Protein AF-0000000069314088 (afdb_homodimer)

Sequence (972 aa):
MPSSTKGLTSVLMLLVLSGTVCGDFGLNITVPNLVTNVTSAVGSGIVPLVKADASIGSEVVQDGSGAVVVLIDSIKDIIYPLNKLLGHVLAAVRSKNKDSKVIFSELDKLSDETKMALETAAVSVGGLENVTKPAILAQMQDNVTELSENVDNVKSSLASLSSAVEEVRNSMEPITSENVSSIITPDMVDNLANPLRMISTDLNDISTLTMMVVMAEKFAIDNRKQVANSLASKQKTFKAIALDGLMRSISDVNNNIESMASNLKNNVKQTYTPLVNQQQDDQRTLSTLSVYLDTLENSTTNFVQSTNESLVTLFDFTNQTLVNQSLLIGEMIMQAAANLTNLGLVSDSPNTERCVQQYGSQLSLPSVSPTKLSQCTLSEGGTPSAVLQATRVLMNQAKTTAISVANGIQVCQQSSGTCNEMYLSSLENFAEQASGQMNNIASVVEQLAQIVSKRMELCALATTIGIGENIEFIGNKFDACLMTGQMPSSTKGLTSVLMLLVLSGTVCGDFGLNITVPNLVTNVTSAVGSGIVPLVKADASIGSEVVQDGSGAVVVLIDSIKDIIYPLNKLLGHVLAAVRSKNKDSKVIFSELDKLSDETKMALETAAVSVGGLENVTKPAILAQMQDNVTELSENVDNVKSSLASLSSAVEEVRNSMEPITSENVSSIITPDMVDNLANPLRMISTDLNDISTLTMMVVMAEKFAIDNRKQVANSLASKQKTFKAIALDGLMRSISDVNNNIESMASNLKNNVKQTYTPLVNQQQDDQRTLSTLSVYLDTLENSTTNFVQSTNESLVTLFDFTNQTLVNQSLLIGEMIMQAAANLTNLGLVSDSPNTERCVQQYGSQLSLPSVSPTKLSQCTLSEGGTPSAVLQATRVLMNQAKTTAISVANGIQVCQQSSGTCNEMYLSSLENFAEQASGQMNNIASVVEQLAQIVSKRMELCALATTIGIGENIEFIGNKFDACLMTGQ

Organism: Aedes albopictus (NCBI:txid7160)

Secondary structure (DSSP, 8-state):
--SHHHHHHHHHHHHHH------STB-SS--TTHHHHHHHHHHHHHHHHHHHHHH--GGGGG-SS-HHHHHHHHHHHHHHHHHHHHHHHHHHHT-BSS-HHHHHHHHHHHHHHHHHHHHHHHHHHHTTTTTS-HHHHHHHHHHHHHHHHHHHHHHHHHHHHHHHHHHHHT-SSPP-TTTGGGTS-HHHHHHHHHHHHHHHHHHHHHHHHHHHHHHHHHHHHHHHHHHHHHHHHHHHHIIIIIIHHHHHHHHHHHHHHHHHHHHHHHHHHHHHHHHHHHTTT-HHHHHHHHHHHHHHHHHHHHHHHHHHHHHHHHHHHHHHHHHHHHHHHHHHHHHHHHHHHHHHHT---TTHHHHHHHHHHHTTSGGG-GGGGHHHHHHTTTHHHHHHHHHHHHHHHHHHHHTHHHHHHTTS-TT-HHHHHHHHHTHHHHHHHHHHHHHHHHHHHHHHHHHHHHHHHHHHHHHHHHHHHHHHHHHHHHHHHHHH--/--SHHHHHHHHHHHHHH------STB-SS--TTHHHHHHHHHHHHHHHHHHHHHHS-GGGGG-SS-HHHHHHHHHHHHHHHHHHHHHHHHHHHT-BSS-HHHHHHHHHHHHHHHHHHHHHHHHHHHTTTTTS-HHHHHHHHHHHHHHHHHHHHHHHHHHHHHHHHHHHHT-SSPP-TTTGGGTS-HHHHHHHHHHHHHHHHHHHHHHHHHHHHHHHHHHHHHHHHHHHHHHHHHHHHIIIIIIHHHHHHHHHHHHHHHHHHHHHHHHHHHHHHHHHHHTTT-HHHHHHHHHHHHHHHHHHHHHHHHHHHHHHHHHHHHHHHHHHHHHHHHHHHHHHHHHHHHHHHT---TTHHHHHHHHHHHTTSGGG-GGGGHHHHHHTTTHHHHHHHHHHHHHHHHHHHHTHHHHHHTTS-TT-HHHHHHHHHTHHHHHHHHHHHHHHHHHHHHHHHHHHHHHHHHHHHHHHHHHHHHHHHHHHHHHHHHHH--

Foldseek 3Di:
DPPPVVVLVVLLVVLLPDDDQQDFLAANAAAPCLLVLLSVQQPLALVLQVVLLVPLDPVLVVVPLCLLVLLNVLSCLQNVLSSVLSSLNNVRGRDHNDDSVVSLVVSLVSLVVNLVSLVVSLVSLVVNPLQAAPVLSVLLNVLSVLLSVLSVLLNVLSVQVSVLVVCQVPPPDPDHNVCSCVRVPPVSSCSNSVSSNSNRVSSNVSSVSSNVLSVLSVLLVVLLVVLLVLQVVLLVVLCPPQLVLLLVLLVVLLVLLVVLLVVLLVVLCVLCVVVLVVCVVPPVLNVLVVVLSVLSNVLSVVLSVLLVVLSVVLSVLLNVLLNVLSVVLSVLLSVLSNVLSSVLRHAPFPLSSVLSVVLSVVSSDPQSHSSQLSVLRVVCVCVSVVLSVVLNVLSVVLSCLSSVLSVQCVVDDPPDPVSNVVSSVCSVVSSVVSSVSSVVSSVVSNVSSVVSSVSSNVSSVVSSVSSSVVSVVSSVVSVVCSVPVD/DPPPVVPLVVLLVVLLPDDDQQDFLAANHAAPCLLVLLSVQQPQALVLQVVLLVPLDPVLVVVPLCLLVLLNVLSCLQNVLSSVLSSLNNVRGRDHNDDSVVSLVVSLVSLVVNLVSLVVSLVSLCVNPLQFAPVLSVLLNVLSVLLSVLSVQLNVLSVQVSVLVVCQVPDPDDDHNVCSCVRVPPVSSCSNSVSSNSNRVSSNVSSVSSNVLSVLSVLLVVLLVVLLVLQVVLLVVLCVPQLVLLLVLLVVLLVLLVVLLVVLLVVLCVLCVVVLVVCVPPPVLNVLVVVLSVLSNVLSVVLSVLLVVLSVVLSVLLNVLLNVLSVVLVVLLSVLSNVLSSVLRHAPFPLSSVLSVVLSVVSSDPQSHSSQLSVLRVVCVCVSVVLSVVLNVLSVVLSCLSSVLSVQVVVDDPPDPVSNVVSSVCSVVSSVVSSVSSVVSSVVSNVSSVVSSVSSNVSSVVSSVSSSVVSVVSSVVSVVCSVPVD

Radius of gyration: 67.11 Å; Cα contacts (8 Å, |Δi|>4): 1152; chains: 2; bounding box: 67×230×113 Å

Solvent-accessible surface area (backbone atoms only — not comparable to full-atom values): 49054 Å² total; per-residue (Å²): 136,73,65,68,65,56,53,60,58,48,48,47,60,52,59,70,69,59,81,92,62,78,7,30,51,18,31,79,38,49,60,81,67,41,58,62,44,44,51,60,18,50,61,64,5,59,58,48,31,55,52,39,58,67,61,62,51,78,70,54,67,68,45,82,72,44,38,60,60,38,47,54,54,21,49,50,37,46,50,53,43,48,50,54,42,53,38,50,51,57,50,37,47,52,26,50,78,42,63,45,68,58,54,51,50,51,50,47,52,40,37,52,52,28,42,55,37,35,56,51,20,49,55,38,49,56,63,33,64,85,38,31,25,60,67,56,45,52,51,50,50,50,36,45,51,49,40,41,52,26,42,51,43,34,43,52,30,49,53,55,47,47,54,34,52,52,49,60,73,68,43,86,60,92,76,46,57,86,54,40,51,78,62,57,32,71,64,58,47,46,49,37,25,48,31,37,33,50,39,14,52,37,35,37,49,49,20,52,52,49,46,51,53,51,52,52,50,52,50,39,51,52,53,43,49,52,43,51,53,47,48,52,52,38,50,52,48,32,43,61,58,35,52,47,46,54,49,50,46,48,50,47,37,50,53,50,50,47,50,51,45,51,50,46,52,52,51,47,53,60,61,43,44,64,57,53,63,72,35,67,86,38,65,68,62,47,50,54,50,49,53,37,54,50,51,46,51,51,40,47,49,50,31,47,50,52,38,43,52,34,50,50,49,36,47,50,51,50,50,51,51,51,53,52,46,39,50,50,46,50,51,53,48,52,51,49,42,49,51,47,36,54,51,40,46,40,42,75,39,92,30,30,68,59,36,41,55,55,51,48,52,52,63,62,31,74,80,52,36,54,44,57,54,37,56,46,45,59,75,48,61,59,50,46,58,40,53,44,53,30,49,50,44,51,49,51,50,33,44,52,47,60,41,40,47,59,58,49,44,68,70,35,49,93,81,28,63,66,25,39,51,55,36,61,71,41,40,65,61,38,38,51,50,28,40,50,46,40,50,51,52,30,50,51,52,38,51,50,32,51,52,51,46,51,52,42,50,51,42,43,51,31,50,47,51,28,24,51,52,48,51,50,50,49,54,53,46,39,55,42,12,47,74,70,63,90,136,73,64,68,68,58,52,59,56,50,50,47,59,52,61,72,69,60,82,91,62,79,8,30,53,19,30,81,39,49,61,84,64,41,56,62,44,43,53,60,18,53,61,64,4,60,58,49,30,55,50,39,58,67,62,61,50,79,70,54,69,70,44,83,71,45,38,61,60,37,47,55,52,21,47,50,38,44,49,53,44,48,50,53,42,54,40,50,51,57,50,36,48,53,26,50,78,42,65,46,68,58,54,50,51,50,51,49,51,39,37,53,51,29,41,54,38,34,55,51,19,49,56,37,49,56,62,35,64,84,37,30,25,60,67,56,44,54,51,47,52,50,37,44,52,49,41,39,51,27,43,51,43,34,43,53,31,49,52,55,48,48,54,34,53,53,48,60,73,67,44,88,62,92,76,46,60,86,55,40,52,80,63,57,33,72,66,58,46,46,49,37,24,48,30,38,33,49,39,13,51,37,35,38,48,48,21,53,53,49,46,50,52,52,49,52,50,50,51,37,51,52,51,43,50,53,43,50,53,47,48,52,51,38,49,52,48,31,43,62,58,36,48,48,48,54,49,50,44,49,51,48,39,50,52,49,51,49,50,51,46,51,50,45,54,50,50,46,51,59,61,43,44,65,57,54,64,72,34,68,85,38,65,66,63,45,50,53,49,48,53,36,54,50,52,47,49,51,40,46,50,49,31,47,50,52,39,42,52,34,50,51,50,35,47,50,52,50,50,51,52,52,51,51,47,40,49,49,47,50,50,52,48,52,50,50,43,49,50,46,37,54,52,39,46,40,43,75,41,94,31,29,68,60,38,40,54,54,50,48,52,53,62,64,31,74,78,51,35,56,44,58,54,37,57,46,45,59,74,48,63,59,50,45,59,40,51,45,52,32,49,51,44,52,49,52,49,33,46,52,46,61,41,40,47,58,58,50,44,67,70,35,51,94,80,27,63,69,25,40,49,55,39,62,70,41,40,64,61,36,40,51,50,28,39,52,46,42,50,51,52,32,50,52,52,38,51,50,33,53,52,52,44,51,53,43,50,50,43,43,51,32,50,46,52,31,26,51,52,47,52,51,49,49,54,53,47,39,56,41,13,46,74,70,66,88

pLDDT: mean 88.6, std 11.16, range [28.39, 98.12]

Nearest PDB structures (foldseek):
  7n6g-assembly1_3X  TM=4.891E-01  e=9.900E-02  Chlamydomonas reinhardtii
  7n6g-assembly1_3Q  TM=4.461E-01  e=2.271E-01  Chlamydomonas reinhardtii
  7jh5-assembly2_B  TM=2.586E-01  e=5.105E+00  synthetic construct
  5i6j-assembly1_A-2  TM=2.155E-01  e=5.321E+00  Homo sapiens
  7n6g-assembly1_3X  TM=4.876E-01  e=1.450E-01  Chlamydomonas reinhardtii

Structure (mmCIF, N/CA/C/O backbone):
data_AF-0000000069314088-model_v1
#
loop_
_entity.id
_entity.type
_entity.pdbx_description
1 polymer 'Uncharacterized protein'
#
loop_
_atom_site.group_PDB
_atom_site.id
_atom_site.type_symbol
_atom_site.label_atom_id
_atom_site.label_alt_id
_atom_site.label_comp_id
_atom_site.label_asym_id
_atom_site.label_entity_id
_atom_site.label_seq_id
_atom_site.pdbx_PDB_ins_code
_atom_site.Cartn_x
_atom_site.Cartn_y
_atom_site.Cartn_z
_atom_site.occupancy
_atom_site.B_iso_or_equiv
_atom_site.auth_seq_id
_atom_site.auth_comp_id
_atom_site.auth_asym_id
_atom_site.auth_atom_id
_atom_site.pdbx_PDB_model_num
ATOM 1 N N . MET A 1 1 ? 15.273 66.062 28.219 1 28.41 1 MET A N 1
ATOM 2 C CA . MET A 1 1 ? 15.805 67.312 28.641 1 28.41 1 MET A CA 1
ATOM 3 C C . MET A 1 1 ? 15.07 67.875 29.859 1 28.41 1 MET A C 1
ATOM 5 O O . MET A 1 1 ? 14.172 68.688 29.734 1 28.41 1 MET A O 1
ATOM 9 N N . PRO A 1 2 ? 14.75 67 30.812 1 40.97 2 PRO A N 1
ATOM 10 C CA . PRO A 1 2 ? 13.945 67.062 32.031 1 40.97 2 PRO A CA 1
ATOM 11 C C . PRO A 1 2 ? 14.562 68 33.094 1 40.97 2 PRO A C 1
ATOM 13 O O . PRO A 1 2 ? 13.977 68.188 34.156 1 40.97 2 PRO A O 1
ATOM 16 N N . SER A 1 3 ? 15.82 68.312 32.875 1 39.53 3 SER A N 1
ATOM 17 C CA . SER A 1 3 ? 16.562 68.812 34.031 1 39.53 3 SER A CA 1
ATOM 18 C C . SER A 1 3 ? 16.125 70.188 34.375 1 39.53 3 SER A C 1
ATOM 20 O O . SER A 1 3 ? 16.312 70.625 35.531 1 39.53 3 SER A O 1
ATOM 22 N N . SER A 1 4 ? 15.805 70.875 33.438 1 38.56 4 SER A N 1
ATOM 23 C CA . SER A 1 4 ? 15.727 72.312 33.75 1 38.56 4 SER A CA 1
ATOM 24 C C . SER A 1 4 ? 14.484 72.625 34.562 1 38.56 4 SER A C 1
ATOM 26 O O . SER A 1 4 ? 14.359 73.75 35.125 1 38.56 4 SER A O 1
ATOM 28 N N . THR A 1 5 ? 13.461 71.812 34.469 1 40.09 5 THR A N 1
ATOM 29 C CA . THR A 1 5 ? 12.242 72.125 35.188 1 40.09 5 THR A CA 1
ATOM 30 C C . THR A 1 5 ? 12.445 71.875 36.688 1 40.09 5 THR A C 1
ATOM 32 O O . THR A 1 5 ? 11.555 72.188 37.5 1 40.09 5 THR A O 1
ATOM 35 N N . LYS A 1 6 ? 13.562 71.125 37 1 51.81 6 LYS A N 1
ATOM 36 C CA . LYS A 1 6 ? 13.844 70.812 38.375 1 51.81 6 LYS A CA 1
ATOM 37 C C . LYS A 1 6 ? 14.328 72 39.156 1 51.81 6 LYS A C 1
ATOM 39 O O . LYS A 1 6 ? 14.148 72.062 40.375 1 51.81 6 LYS A O 1
ATOM 44 N N . GLY A 1 7 ? 14.727 72.812 38.375 1 44.5 7 GLY A N 1
ATOM 45 C CA . GLY A 1 7 ? 15.383 73.875 39.062 1 44.5 7 GLY A CA 1
ATOM 46 C C . GLY A 1 7 ? 14.406 75 39.531 1 44.5 7 GLY A C 1
ATOM 47 O O . GLY A 1 7 ? 14.547 75.5 40.625 1 44.5 7 GLY A O 1
ATOM 48 N N . LEU A 1 8 ? 13.562 75.312 38.625 1 46.91 8 LEU A N 1
ATOM 49 C CA . LEU A 1 8 ? 12.695 76.438 38.969 1 46.91 8 LEU A CA 1
ATOM 50 C C . LEU A 1 8 ? 11.672 76 40.031 1 46.91 8 LEU A C 1
ATOM 52 O O . LEU A 1 8 ? 11.328 76.812 40.906 1 46.91 8 LEU A O 1
ATOM 56 N N . THR A 1 9 ? 11.195 74.812 40 1 51.88 9 THR A N 1
ATOM 57 C CA . THR A 1 9 ? 10.227 74.375 41 1 51.88 9 THR A CA 1
ATOM 58 C C . THR A 1 9 ? 10.852 74.312 42.406 1 51.88 9 THR A C 1
ATOM 60 O O . THR A 1 9 ? 10.188 74.625 43.375 1 51.88 9 THR A O 1
ATOM 63 N N . SER A 1 10 ? 12.164 74.125 42.406 1 51.09 10 SER A N 1
ATOM 64 C CA . SER A 1 10 ? 12.875 74.125 43.688 1 51.09 10 SER A CA 1
ATOM 65 C C . SER A 1 10 ? 12.883 75.5 44.312 1 51.09 10 SER A C 1
ATOM 67 O O . SER A 1 10 ? 12.812 75.625 45.531 1 51.09 10 SER A O 1
ATOM 69 N N . VAL A 1 11 ? 12.844 76.438 43.562 1 48.34 11 VAL A N 1
ATOM 70 C CA . VAL A 1 11 ? 12.961 77.75 44.094 1 48.34 11 VAL A CA 1
ATOM 71 C C . VAL A 1 11 ? 11.656 78.188 44.781 1 48.34 11 VAL A C 1
ATOM 73 O O . VAL A 1 11 ? 11.672 78.75 45.875 1 48.34 11 VAL A O 1
ATOM 76 N N . LEU A 1 12 ? 10.57 77.875 44.219 1 52.81 12 LEU A N 1
ATOM 77 C CA . LEU A 1 12 ? 9.297 78.25 44.812 1 52.81 12 LEU A CA 1
ATOM 78 C C . LEU A 1 12 ? 9.07 77.5 46.125 1 52.81 12 LEU A C 1
ATOM 80 O O . LEU A 1 12 ? 8.617 78.125 47.094 1 52.81 12 LEU A O 1
ATOM 84 N N . MET A 1 13 ? 9.484 76.25 46.125 1 52.66 13 MET A N 1
ATOM 85 C CA . MET A 1 13 ? 9.336 75.5 47.375 1 52.66 13 MET A CA 1
ATOM 86 C C . MET A 1 13 ? 10.195 76.125 48.469 1 52.66 13 MET A C 1
ATOM 88 O O . MET A 1 13 ? 9.781 76.188 49.625 1 52.66 13 MET A O 1
ATOM 92 N N . LEU A 1 14 ? 11.305 76.625 48.125 1 50.16 14 LEU A N 1
ATOM 93 C CA . LEU A 1 14 ? 12.219 77.188 49.094 1 50.16 14 LEU A CA 1
ATOM 94 C C . LEU A 1 14 ? 11.688 78.562 49.594 1 50.16 14 LEU A C 1
ATOM 96 O O . LEU A 1 14 ? 11.859 78.875 50.781 1 50.16 14 LEU A O 1
ATOM 100 N N . LEU A 1 15 ? 11.047 79.25 48.844 1 53.06 15 LEU A N 1
ATOM 101 C CA . LEU A 1 15 ? 10.578 80.562 49.25 1 53.06 15 LEU A CA 1
ATOM 102 C C . LEU A 1 15 ? 9.391 80.438 50.188 1 53.06 15 LEU A C 1
ATOM 104 O O . LEU A 1 15 ? 9.188 81.312 51.062 1 53.06 15 LEU A O 1
ATOM 108 N N . VAL A 1 16 ? 8.633 79.438 50.125 1 52.34 16 VAL A N 1
ATOM 109 C CA . VAL A 1 16 ? 7.496 79.25 51.031 1 52.34 16 VAL A CA 1
ATOM 110 C C . VAL A 1 16 ? 7.992 79 52.438 1 52.34 16 VAL A C 1
ATOM 112 O O . VAL A 1 16 ? 7.34 79.375 53.406 1 52.34 16 VAL A O 1
ATOM 115 N N . LEU A 1 17 ? 9.227 78.438 52.625 1 48.47 17 LEU A N 1
ATOM 116 C CA . LEU A 1 17 ? 9.703 78.062 53.938 1 48.47 17 LEU A CA 1
ATOM 117 C C . LEU A 1 17 ? 10.5 79.188 54.562 1 48.47 17 LEU A C 1
ATOM 119 O O . LEU A 1 17 ? 10.898 79.125 55.75 1 48.47 17 LEU A O 1
ATOM 123 N N . SER A 1 18 ? 10.914 80.188 53.906 1 49.06 18 SER A N 1
ATOM 124 C CA . SER A 1 18 ? 11.859 81.125 54.531 1 49.06 18 SER A CA 1
ATOM 125 C C . SER A 1 18 ? 11.141 82.062 55.469 1 49.06 18 SER A C 1
ATOM 127 O O . SER A 1 18 ? 9.977 82.375 55.281 1 49.06 18 SER A O 1
ATOM 129 N N . GLY A 1 19 ? 11.719 82.438 56.75 1 46.78 19 GLY A N 1
ATOM 130 C CA . GLY A 1 19 ? 11.422 83.125 58 1 46.78 19 GLY A CA 1
ATOM 131 C C . GLY A 1 19 ? 10.883 84.562 57.781 1 46.78 19 GLY A C 1
ATOM 132 O O . GLY A 1 19 ? 10.789 85 56.656 1 46.78 19 GLY A O 1
ATOM 133 N N . THR A 1 20 ? 10.766 85.375 59 1 48.59 20 THR A N 1
ATOM 134 C CA . THR A 1 20 ? 10.133 86.562 59.5 1 48.59 20 THR A CA 1
ATOM 135 C C . THR A 1 20 ? 10.773 87.812 58.875 1 48.59 20 THR A C 1
ATOM 137 O O . THR A 1 20 ? 11.844 88.25 59.281 1 48.59 20 THR A O 1
ATOM 140 N N . VAL A 1 21 ? 10.836 87.938 57.656 1 52.59 21 VAL A N 1
ATOM 141 C CA . VAL A 1 21 ? 11.344 89.25 57.219 1 52.59 21 VAL A CA 1
ATOM 142 C C . VAL A 1 21 ? 10.289 90.312 57.438 1 52.59 21 VAL A C 1
ATOM 144 O O . VAL A 1 21 ? 9.102 90.125 57.188 1 52.59 21 VAL A O 1
ATOM 147 N N . CYS A 1 22 ? 10.547 91.312 58.094 1 62.12 22 CYS A N 1
ATOM 148 C CA . CYS A 1 22 ? 9.797 92.5 58.5 1 62.12 22 CYS A CA 1
ATOM 149 C C . CYS A 1 22 ? 9.641 93.5 57.344 1 62.12 22 CYS A C 1
ATOM 151 O O . CYS A 1 22 ? 10.617 94.125 56.938 1 62.12 22 CYS A O 1
ATOM 153 N N . GLY A 1 23 ? 8.617 93.25 56.125 1 74.81 23 GLY A N 1
ATOM 154 C CA . GLY A 1 23 ? 8.172 94.188 55.125 1 74.81 23 GLY A CA 1
ATOM 155 C C . GLY A 1 23 ? 7.375 93.5 54 1 74.81 23 GLY A C 1
ATOM 156 O O . GLY A 1 23 ? 7.594 92.375 53.688 1 74.81 23 GLY A O 1
ATOM 157 N N . ASP A 1 24 ? 6.434 94.375 53.531 1 87 24 ASP A N 1
ATOM 158 C CA . ASP A 1 24 ? 5.562 93.875 52.469 1 87 24 ASP A CA 1
ATOM 159 C C . ASP A 1 24 ? 5.551 94.812 51.281 1 87 24 ASP A C 1
ATOM 161 O O . ASP A 1 24 ? 5.406 96 51.438 1 87 24 ASP A O 1
ATOM 165 N N . PHE A 1 25 ? 5.754 94.188 50 1 89.94 25 PHE A N 1
ATOM 166 C CA . PHE A 1 25 ? 5.676 94.938 48.75 1 89.94 25 PHE A CA 1
ATOM 167 C C . PHE A 1 25 ? 6.605 96.125 48.781 1 89.94 25 PHE A C 1
ATOM 169 O O . PHE A 1 25 ? 6.223 97.25 48.344 1 89.94 25 PHE A O 1
ATOM 176 N N . GLY A 1 26 ? 7.75 95.938 49.406 1 84.81 26 GLY A N 1
ATOM 177 C CA . GLY A 1 26 ? 8.734 97 49.469 1 84.81 26 GLY A CA 1
ATOM 178 C C . GLY A 1 26 ? 8.57 97.938 50.656 1 84.81 26 GLY A C 1
ATOM 179 O O . GLY A 1 26 ? 9.422 98.812 50.906 1 84.81 26 GLY A O 1
ATOM 180 N N . LEU A 1 27 ? 7.512 97.812 51.281 1 86.62 27 LEU A N 1
ATOM 181 C CA . LEU A 1 27 ? 7.281 98.625 52.469 1 86.62 27 LEU A CA 1
ATOM 182 C C . LEU A 1 27 ? 8.086 98.062 53.656 1 86.62 27 LEU A C 1
ATOM 184 O O . LEU A 1 27 ? 8.438 96.875 53.688 1 86.62 27 LEU A O 1
ATOM 188 N N . ASN A 1 28 ? 8.367 98.938 54.625 1 84.12 28 ASN A N 1
ATOM 189 C CA . ASN A 1 28 ? 9.078 98.562 55.844 1 84.12 28 ASN A CA 1
ATOM 190 C C . ASN A 1 28 ? 8.109 98.125 56.969 1 84.12 28 ASN A C 1
ATOM 192 O O . ASN A 1 28 ? 8.5 98.062 58.125 1 84.12 28 ASN A O 1
ATOM 196 N N . ILE A 1 29 ? 6.879 97.938 56.531 1 86.94 29 ILE A N 1
ATOM 197 C CA . ILE A 1 29 ? 5.875 97.5 57.469 1 86.94 29 ILE A CA 1
ATOM 198 C C . ILE A 1 29 ? 5.219 96.188 56.969 1 86.94 29 ILE A C 1
ATOM 200 O O . ILE A 1 29 ? 5.273 95.938 55.781 1 86.94 29 ILE A O 1
ATOM 204 N N . THR A 1 30 ? 4.598 95.562 57.969 1 87 30 THR A N 1
ATOM 205 C CA . THR A 1 30 ? 3.916 94.312 57.625 1 87 30 THR A CA 1
ATOM 206 C C . THR A 1 30 ? 2.404 94.5 57.594 1 87 30 THR A C 1
ATOM 208 O O . THR A 1 30 ? 1.833 95.062 58.562 1 87 30 THR A O 1
ATOM 211 N N . VAL A 1 31 ? 1.862 94.25 56.469 1 89.62 31 VAL A N 1
ATOM 212 C CA . VAL A 1 31 ? 0.406 94.25 56.375 1 89.62 31 VAL A CA 1
ATOM 213 C C . VAL A 1 31 ? -0.157 93 57.031 1 89.62 31 VAL A C 1
ATOM 215 O O . VAL A 1 31 ? 0.231 91.875 56.719 1 89.62 31 VAL A O 1
ATOM 218 N N . PRO A 1 32 ? -1.092 93.125 57.938 1 88.62 32 PRO A N 1
ATOM 219 C CA . PRO A 1 32 ? -1.607 91.938 58.688 1 88.62 32 PRO A CA 1
ATOM 220 C C . PRO A 1 32 ? -2.184 90.875 57.781 1 88.62 32 PRO A C 1
ATOM 222 O O . PRO A 1 32 ? -2.975 91.188 56.875 1 88.62 32 PRO A O 1
ATOM 225 N N . ASN A 1 33 ? -1.727 89.625 57.969 1 87.5 33 ASN A N 1
ATOM 226 C CA . ASN A 1 33 ? -2.252 88.438 57.375 1 87.5 33 ASN A CA 1
ATOM 227 C C . ASN A 1 33 ? -1.938 88.312 55.875 1 87.5 33 ASN A C 1
ATOM 229 O O . ASN A 1 33 ? -2.375 87.375 55.219 1 87.5 33 ASN A O 1
ATOM 233 N N . LEU A 1 34 ? -1.286 89.312 55.312 1 89.5 34 LEU A N 1
ATOM 234 C CA . LEU A 1 34 ? -1.008 89.312 53.906 1 89.5 34 LEU A CA 1
ATOM 235 C C . LEU A 1 34 ? -0.089 88.125 53.531 1 89.5 34 LEU A C 1
ATOM 237 O O . LEU A 1 34 ? -0.438 87.312 52.688 1 89.5 34 LEU A O 1
ATOM 241 N N . VAL A 1 35 ? 1.03 88 54.156 1 87.75 35 VAL A N 1
ATOM 242 C CA . VAL A 1 35 ? 2.021 87 53.844 1 87.75 35 VAL A CA 1
ATOM 243 C C . VAL A 1 35 ? 1.443 85.562 54.094 1 87.75 35 VAL A C 1
ATOM 245 O O . VAL A 1 35 ? 1.598 84.688 53.312 1 87.75 35 VAL A O 1
ATOM 248 N N . THR A 1 36 ? 0.703 85.375 55.156 1 87.38 36 THR A N 1
ATOM 249 C CA . THR A 1 36 ? 0.135 84.125 55.531 1 87.38 36 THR A CA 1
ATOM 250 C C . THR A 1 36 ? -0.929 83.688 54.531 1 87.38 36 THR A C 1
ATOM 252 O O . THR A 1 36 ? -0.957 82.5 54.094 1 87.38 36 THR A O 1
ATOM 255 N N . ASN A 1 37 ? -1.769 84.562 54.031 1 87.31 37 ASN A N 1
ATOM 256 C CA . ASN A 1 37 ? -2.846 84.25 53.094 1 87.31 37 ASN A CA 1
ATOM 257 C C . ASN A 1 37 ? -2.309 83.938 51.688 1 87.31 37 ASN A C 1
ATOM 259 O O . ASN A 1 37 ? -2.756 82.938 51.062 1 87.31 37 ASN A O 1
ATOM 263 N N . VAL A 1 38 ? -1.325 84.688 51.344 1 88.62 38 VAL A N 1
ATOM 264 C CA . VAL A 1 38 ? -0.778 84.5 50 1 88.62 38 VAL A CA 1
ATOM 265 C C . VAL A 1 38 ? 0.06 83.188 49.938 1 88.62 38 VAL A C 1
ATOM 267 O O . VAL A 1 38 ? -0.051 82.438 49 1 88.62 38 VAL A O 1
ATOM 270 N N . THR A 1 39 ? 0.854 82.875 50.938 1 86.88 39 THR A N 1
ATOM 271 C CA . THR A 1 39 ? 1.688 81.688 50.969 1 86.88 39 THR A CA 1
ATOM 272 C C . THR A 1 39 ? 0.825 80.438 51.031 1 86.88 39 THR A C 1
ATOM 274 O O . THR A 1 39 ? 1.107 79.438 50.344 1 86.88 39 THR A O 1
ATOM 277 N N . SER A 1 40 ? -0.21 80.438 51.719 1 84.69 40 SER A N 1
ATOM 278 C CA . SER A 1 40 ? -1.109 79.312 51.844 1 84.69 40 SER A CA 1
ATOM 279 C C . SER A 1 40 ? -1.85 79.062 50.531 1 84.69 40 SER A C 1
ATOM 281 O O . SER A 1 40 ? -2.053 77.938 50.125 1 84.69 40 SER A O 1
ATOM 283 N N . ALA A 1 41 ? -2.207 80.062 49.844 1 84.19 41 ALA A N 1
ATOM 284 C CA . ALA A 1 41 ? -2.967 80 48.594 1 84.19 41 ALA A CA 1
ATOM 285 C C . ALA A 1 41 ? -2.105 79.438 47.469 1 84.19 41 ALA A C 1
ATOM 287 O O . ALA A 1 41 ? -2.537 78.5 46.719 1 84.19 41 ALA A O 1
ATOM 288 N N . VAL A 1 42 ? -0.85 79.812 47.375 1 80.06 42 VAL A N 1
ATOM 289 C CA . VAL A 1 42 ? 0.036 79.5 46.25 1 80.06 42 VAL A CA 1
ATOM 290 C C . VAL A 1 42 ? 0.562 78.062 46.469 1 80.06 42 VAL A C 1
ATOM 292 O O . VAL A 1 42 ? 0.653 77.312 45.5 1 80.06 42 VAL A O 1
ATOM 295 N N . GLY A 1 43 ? 0.936 77.5 47.5 1 74.06 43 GLY A N 1
ATOM 296 C CA . GLY A 1 43 ? 1.571 76.25 47.75 1 74.06 43 GLY A CA 1
ATOM 297 C C . GLY A 1 43 ? 0.652 75.062 47.531 1 74.06 43 GLY A C 1
ATOM 298 O O . GLY A 1 43 ? 1.112 73.938 47.188 1 74.06 43 GLY A O 1
ATOM 299 N N . SER A 1 44 ? -0.486 75.188 47.5 1 75.56 44 SER A N 1
ATOM 300 C CA . SER A 1 44 ? -1.423 74.062 47.5 1 75.56 44 SER A CA 1
ATOM 301 C C . SER A 1 44 ? -1.666 73.562 46.094 1 75.56 44 SER A C 1
ATOM 303 O O . SER A 1 44 ? -2.121 72.438 45.875 1 75.56 44 SER A O 1
ATOM 305 N N . GLY A 1 45 ? -1.273 74.25 45.062 1 74.44 45 GLY A N 1
ATOM 306 C CA . GLY A 1 45 ? -1.637 73.875 43.688 1 74.44 45 GLY A CA 1
ATOM 307 C C . GLY A 1 45 ? -0.46 73.312 42.906 1 74.44 45 GLY A C 1
ATOM 308 O O . GLY A 1 45 ? -0.561 72.312 42.219 1 74.44 45 GLY A O 1
ATOM 309 N N . ILE A 1 46 ? 0.619 73.875 43 1 74.25 46 ILE A N 1
ATOM 310 C CA . ILE A 1 46 ? 1.751 73.562 42.125 1 74.25 46 ILE A CA 1
ATOM 311 C C . ILE A 1 46 ? 2.373 72.25 42.5 1 74.25 46 ILE A C 1
ATOM 313 O O . ILE A 1 46 ? 2.729 71.438 41.625 1 74.25 46 ILE A O 1
ATOM 317 N N . VAL A 1 47 ? 2.408 71.812 43.688 1 76.56 47 VAL A N 1
ATOM 318 C CA . VAL A 1 47 ? 3.094 70.625 44.188 1 76.56 47 VAL A CA 1
ATOM 319 C C . VAL A 1 47 ? 2.393 69.375 43.656 1 76.56 47 VAL A C 1
ATOM 321 O O . VAL A 1 47 ? 3.033 68.5 43.062 1 76.56 47 VAL A O 1
ATOM 324 N N . PRO A 1 48 ? 1.081 69.312 43.625 1 77.25 48 PRO A N 1
ATOM 325 C CA . PRO A 1 48 ? 0.396 68.125 43.062 1 77.25 48 PRO A CA 1
ATOM 326 C C . PRO A 1 48 ? 0.625 68 41.562 1 77.25 48 PRO A C 1
ATOM 328 O O . PRO A 1 48 ? 0.774 66.812 41.094 1 77.25 48 PRO A O 1
ATOM 331 N N . LEU A 1 49 ? 0.698 68.938 40.938 1 78.94 49 LEU A N 1
ATOM 332 C CA . LEU A 1 49 ? 0.861 68.812 39.469 1 78.94 49 LEU A CA 1
ATOM 333 C C . LEU A 1 49 ? 2.27 68.375 39.125 1 78.94 49 LEU A C 1
ATOM 335 O O . LEU A 1 49 ? 2.453 67.625 38.188 1 78.94 49 LEU A O 1
ATOM 339 N N . VAL A 1 50 ? 3.209 68.875 39.812 1 74.44 50 VAL A N 1
ATOM 340 C CA . VAL A 1 50 ? 4.586 68.438 39.594 1 74.44 50 VAL A CA 1
ATOM 341 C C . VAL A 1 50 ? 4.719 66.938 39.938 1 74.44 50 VAL A C 1
ATOM 343 O O . VAL A 1 50 ? 5.406 66.188 39.219 1 74.44 50 VAL A O 1
ATOM 346 N N . LYS A 1 51 ? 4.043 66.562 40.875 1 75.25 51 LYS A N 1
ATOM 347 C CA . LYS A 1 51 ? 4.055 65.125 41.25 1 75.25 51 LYS A CA 1
ATOM 348 C C . LYS A 1 51 ? 3.383 64.25 40.156 1 75.25 51 LYS A C 1
ATOM 350 O O . LYS A 1 51 ? 3.848 63.156 39.875 1 75.25 51 LYS A O 1
ATOM 355 N N . ALA A 1 52 ? 2.318 64.75 39.656 1 77 52 ALA A N 1
ATOM 356 C CA . ALA A 1 52 ? 1.631 64.062 38.5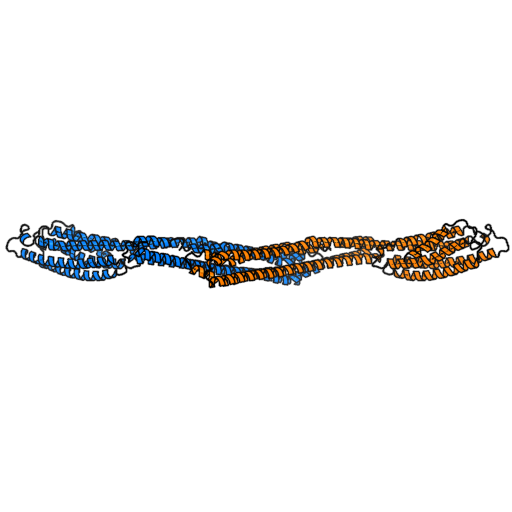62 1 77 52 ALA A CA 1
ATOM 357 C C . ALA A 1 52 ? 2.523 63.906 37.344 1 77 52 ALA A C 1
ATOM 359 O O . ALA A 1 52 ? 2.574 62.844 36.719 1 77 52 ALA A O 1
ATOM 360 N N . ASP A 1 53 ? 3.258 64.875 37.062 1 73.88 53 ASP A N 1
ATOM 361 C CA . ASP A 1 53 ? 4.195 64.875 35.938 1 73.88 53 ASP A CA 1
ATOM 362 C C . ASP A 1 53 ? 5.305 63.844 36.156 1 73.88 53 ASP A C 1
ATOM 364 O O . ASP A 1 53 ? 5.664 63.094 35.25 1 73.88 53 ASP A O 1
ATOM 368 N N . ALA A 1 54 ? 5.727 63.781 37.344 1 72.94 54 ALA A N 1
ATOM 369 C CA . ALA A 1 54 ? 6.816 62.844 37.656 1 72.94 54 ALA A CA 1
ATOM 370 C C . ALA A 1 54 ? 6.332 61.406 37.625 1 72.94 54 ALA A C 1
ATOM 372 O O . ALA A 1 54 ? 7.129 60.469 37.469 1 72.94 54 ALA A O 1
ATOM 373 N N . SER A 1 55 ? 5.02 61.25 37.75 1 71.88 55 SER A N 1
ATOM 374 C CA . SER A 1 55 ? 4.457 59.906 37.812 1 71.88 55 SER A CA 1
ATOM 375 C C . SER A 1 55 ? 4.277 59.312 36.406 1 71.88 55 SER A C 1
ATOM 377 O O . SER A 1 55 ? 4.062 58.125 36.281 1 71.88 55 SER A O 1
ATOM 379 N N . ILE A 1 56 ? 4.363 60.25 35.469 1 75.25 56 ILE A N 1
ATOM 380 C CA . ILE A 1 56 ? 4.246 59.75 34.094 1 75.25 56 ILE A CA 1
ATOM 381 C C . ILE A 1 56 ? 5.473 58.906 33.75 1 75.25 56 ILE A C 1
ATOM 383 O O . ILE A 1 56 ? 6.59 59.438 33.688 1 75.25 56 ILE A O 1
ATOM 387 N N . GLY A 1 57 ? 5.551 57.656 34.031 1 64.12 57 GLY A N 1
ATOM 388 C CA . GLY A 1 57 ? 6.664 56.75 33.875 1 64.12 57 GLY A CA 1
ATOM 389 C C . GLY A 1 57 ? 6.984 56.469 32.406 1 64.12 57 GLY A C 1
ATOM 390 O O . GLY A 1 57 ? 6.211 56.812 31.516 1 64.12 57 GLY A O 1
ATOM 391 N N . SER A 1 58 ? 8.188 55.906 32.188 1 59.94 58 SER A N 1
ATOM 392 C CA . SER A 1 58 ? 8.742 55.562 30.891 1 59.94 58 SER A CA 1
ATOM 393 C C . SER A 1 58 ? 7.863 54.531 30.172 1 59.94 58 SER A C 1
ATOM 395 O O . SER A 1 58 ? 7.941 54.406 28.953 1 59.94 58 SER A O 1
ATOM 397 N N . GLU A 1 59 ? 7.098 53.969 31 1 59.88 59 GLU A N 1
ATOM 398 C CA . GLU A 1 59 ? 6.316 52.875 30.406 1 59.88 59 GLU A CA 1
ATOM 399 C C . GLU A 1 59 ? 5.191 53.438 29.531 1 59.88 59 GLU A C 1
ATOM 401 O O . GLU A 1 59 ? 4.715 52.75 28.625 1 59.88 59 GLU A O 1
ATOM 406 N N . VAL A 1 60 ? 4.789 54.594 29.812 1 61.44 60 VAL A N 1
ATOM 407 C CA . VAL A 1 60 ? 3.676 55.188 29.078 1 61.44 60 VAL A CA 1
ATOM 408 C C . VAL A 1 60 ? 4.145 55.625 27.703 1 61.44 60 VAL A C 1
ATOM 410 O O . VAL A 1 60 ? 3.336 56.031 26.875 1 61.44 60 VAL A O 1
ATOM 413 N N . VAL A 1 61 ? 5.445 55.562 27.594 1 55.59 61 VAL A N 1
ATOM 414 C CA . VAL A 1 61 ? 6.023 55.875 26.297 1 55.59 61 VAL A CA 1
ATOM 415 C C . VAL A 1 61 ? 5.5 54.906 25.234 1 55.59 61 VAL A C 1
ATOM 417 O O . VAL A 1 61 ? 5.426 55.25 24.062 1 55.59 61 VAL A O 1
ATOM 420 N N . GLN A 1 62 ? 5.016 53.906 25.75 1 59.78 62 GLN A N 1
ATOM 421 C CA . GLN A 1 62 ? 4.477 52.969 24.766 1 59.78 62 GLN A CA 1
ATOM 422 C C . GLN A 1 62 ? 3.021 53.281 24.438 1 59.78 62 GLN A C 1
ATOM 424 O O . GLN A 1 62 ? 2.334 52.5 23.797 1 59.78 62 GLN A O 1
ATOM 429 N N . ASP A 1 63 ? 2.725 54.438 24.859 1 65.94 63 ASP A N 1
ATOM 430 C CA . ASP A 1 63 ? 1.396 54.938 24.547 1 65.94 63 ASP A CA 1
ATOM 431 C C . ASP A 1 63 ? 1.169 55.031 23.047 1 65.94 63 ASP A C 1
ATOM 433 O O . ASP A 1 63 ? 1.819 55.812 22.344 1 65.94 63 ASP A O 1
ATOM 437 N N . GLY A 1 64 ? 0.478 54.125 22.531 1 64.44 64 GLY A N 1
ATOM 438 C CA . GLY A 1 64 ? 0.179 54.156 21.109 1 64.44 64 GLY A CA 1
ATOM 439 C C . GLY A 1 64 ? -0.786 55.25 20.719 1 64.44 64 GLY A C 1
ATOM 440 O O . GLY A 1 64 ? -0.815 55.656 19.562 1 64.44 64 GLY A O 1
ATOM 441 N N . SER A 1 65 ? -1.538 55.75 21.703 1 73.19 65 SER A N 1
ATOM 442 C CA . SER A 1 65 ? -2.555 56.75 21.359 1 73.19 65 SER A CA 1
ATOM 443 C C . SER A 1 65 ? -1.949 58.156 21.234 1 73.19 65 SER A C 1
ATOM 445 O O . SER A 1 65 ? -2.52 59.031 20.578 1 73.19 65 SER A O 1
ATOM 447 N N . GLY A 1 66 ? -0.753 58.406 21.969 1 78.88 66 GLY A N 1
ATOM 448 C CA . GLY A 1 66 ? -0.134 59.719 21.984 1 78.88 66 GLY A CA 1
ATOM 449 C C . GLY A 1 66 ? -0.712 60.625 23.047 1 78.88 66 GLY A C 1
ATOM 450 O O . GLY A 1 66 ? -0.282 61.781 23.188 1 78.88 66 GLY A O 1
ATOM 451 N N . ALA A 1 67 ? -1.662 60.125 23.797 1 85.19 67 ALA A N 1
ATOM 452 C CA . ALA A 1 67 ? -2.332 60.969 24.781 1 85.19 67 ALA A CA 1
ATOM 453 C C . ALA A 1 67 ? -1.346 61.469 25.844 1 85.19 67 ALA A C 1
ATOM 455 O O . ALA A 1 67 ? -1.399 62.625 26.266 1 85.19 67 ALA A O 1
ATOM 456 N N . VAL A 1 68 ? -0.416 60.594 26.203 1 85.38 68 VAL A N 1
ATOM 457 C CA . VAL A 1 68 ? 0.503 60.938 27.281 1 85.38 68 VAL A CA 1
ATOM 458 C C . VAL A 1 68 ? 1.485 62 26.828 1 85.38 68 VAL A C 1
ATOM 460 O O . VAL A 1 68 ? 1.824 62.906 27.578 1 85.38 68 VAL A O 1
ATOM 463 N N . VAL A 1 69 ? 1.857 61.938 25.578 1 83.62 69 VAL A N 1
ATOM 464 C CA . VAL A 1 69 ? 2.785 62.938 25.047 1 83.62 69 VAL A CA 1
ATOM 465 C C . VAL A 1 69 ? 2.121 64.312 25.031 1 83.62 69 VAL A C 1
ATOM 467 O O . VAL A 1 69 ? 2.725 65.312 25.438 1 83.62 69 VAL A O 1
ATOM 470 N N . VAL A 1 70 ? 0.911 64.375 24.594 1 86.38 70 VAL A N 1
ATOM 471 C CA . VAL A 1 70 ? 0.161 65.625 24.562 1 86.38 70 VAL A CA 1
ATOM 472 C C . VAL A 1 70 ? -0.035 66.125 25.984 1 86.38 70 VAL A C 1
ATOM 474 O O . VAL A 1 70 ? 0.084 67.312 26.234 1 86.38 70 VAL A O 1
ATOM 477 N N . LEU A 1 71 ? -0.25 65.25 26.812 1 88.5 71 LEU A N 1
ATOM 478 C CA . LEU A 1 71 ? -0.479 65.625 28.219 1 88.5 71 LEU A CA 1
ATOM 479 C C . LEU A 1 71 ? 0.779 66.25 28.828 1 88.5 71 LEU A C 1
ATOM 481 O O . LEU A 1 71 ? 0.707 67.25 29.531 1 88.5 71 LEU A O 1
ATOM 485 N N . ILE A 1 72 ? 1.917 65.688 28.578 1 85.12 72 ILE A N 1
ATOM 486 C CA . ILE A 1 72 ? 3.186 66.188 29.094 1 85.12 72 ILE A CA 1
ATOM 487 C C . ILE A 1 72 ? 3.441 67.562 28.578 1 85.12 72 ILE A C 1
ATOM 489 O O . ILE A 1 72 ? 3.801 68.5 29.344 1 85.12 72 ILE A O 1
ATOM 493 N N . ASP A 1 73 ? 3.193 67.812 27.391 1 86 73 ASP A N 1
ATOM 494 C CA . ASP A 1 73 ? 3.4 69.125 26.797 1 86 73 ASP A CA 1
ATOM 495 C C . ASP A 1 73 ? 2.424 70.125 27.359 1 86 73 ASP A C 1
ATOM 497 O O . ASP A 1 73 ? 2.807 71.312 27.656 1 86 73 ASP A O 1
ATOM 501 N N . SER A 1 74 ? 1.208 69.75 27.516 1 88.69 74 SER A N 1
ATOM 502 C CA . SER A 1 74 ? 0.19 70.625 28.062 1 88.69 74 SER A CA 1
ATOM 503 C C . SER A 1 74 ? 0.532 71.062 29.5 1 88.69 74 SER A C 1
ATOM 505 O O . SER A 1 74 ? 0.388 72.188 29.859 1 88.69 74 SER A O 1
ATOM 507 N N . ILE A 1 75 ? 0.941 70.125 30.25 1 87.69 75 ILE A N 1
ATOM 508 C CA . ILE A 1 75 ? 1.271 70.375 31.641 1 87.69 75 ILE A CA 1
ATOM 509 C C . ILE A 1 75 ? 2.455 71.312 31.719 1 87.69 75 ILE A C 1
ATOM 511 O O . ILE A 1 75 ? 2.465 72.25 32.562 1 87.69 75 ILE A O 1
ATOM 515 N N . LYS A 1 76 ? 3.381 71.188 30.891 1 87.12 76 LYS A N 1
ATOM 516 C CA . LYS A 1 76 ? 4.531 72.125 30.844 1 87.12 76 LYS A CA 1
ATOM 517 C C . LYS A 1 76 ? 4.109 73.5 30.5 1 87.12 76 LYS A C 1
ATOM 519 O O . LYS A 1 76 ? 4.586 74.5 31.109 1 87.12 76 LYS A O 1
ATOM 524 N N . ASP A 1 77 ? 3.207 73.562 29.609 1 90.12 77 ASP A N 1
ATOM 525 C CA . ASP A 1 77 ? 2.727 74.875 29.172 1 90.12 77 ASP A CA 1
ATOM 526 C C . ASP A 1 77 ? 1.935 75.562 30.266 1 90.12 77 ASP A C 1
ATOM 528 O O . ASP A 1 77 ? 1.835 76.812 30.297 1 90.12 77 ASP A O 1
ATOM 532 N N . ILE A 1 78 ? 1.438 74.812 31.188 1 90.38 78 ILE A N 1
ATOM 533 C CA . ILE A 1 78 ? 0.626 75.375 32.25 1 90.38 78 ILE A CA 1
ATOM 534 C C . ILE A 1 78 ? 1.513 75.688 33.469 1 90.38 78 ILE A C 1
ATOM 536 O O . ILE A 1 78 ? 1.441 76.75 34.031 1 90.38 78 ILE A O 1
ATOM 540 N N . ILE A 1 79 ? 2.41 74.812 33.812 1 86.06 79 ILE A N 1
ATOM 541 C CA . ILE A 1 79 ? 3.141 74.875 35.062 1 86.06 79 ILE A CA 1
ATOM 542 C C . ILE A 1 79 ? 4.227 75.938 34.969 1 86.06 79 ILE A C 1
ATOM 544 O O . ILE A 1 79 ? 4.402 76.75 35.906 1 86.06 79 ILE A O 1
ATOM 548 N N . TYR A 1 80 ? 4.848 76.125 33.875 1 86.19 80 TYR A N 1
ATOM 549 C CA . TYR A 1 80 ? 6.031 77 33.812 1 86.19 80 TYR A CA 1
ATOM 550 C C . TYR A 1 80 ? 5.656 78.438 34 1 86.19 80 TYR A C 1
ATOM 552 O O . TYR A 1 80 ? 6.184 79.125 34.875 1 86.19 80 TYR A O 1
ATOM 560 N N . PRO A 1 81 ? 4.734 78.938 33.25 1 91.5 81 PRO A N 1
ATOM 561 C CA . PRO A 1 81 ? 4.375 80.375 33.438 1 91.5 81 PRO A CA 1
ATOM 562 C C . PRO A 1 81 ? 3.73 80.625 34.781 1 91.5 81 PRO A C 1
ATOM 564 O O . PRO A 1 81 ? 3.984 81.688 35.375 1 91.5 81 PRO A O 1
ATOM 567 N N . LEU A 1 82 ? 2.945 79.75 35.25 1 91.62 82 LEU A N 1
ATOM 568 C CA . LEU A 1 82 ? 2.279 79.938 36.531 1 91.62 82 LEU A CA 1
ATOM 569 C C . LEU A 1 82 ? 3.283 79.875 37.688 1 91.62 82 LEU A C 1
ATOM 571 O O . LEU A 1 82 ? 3.184 80.688 38.625 1 91.62 82 LEU A O 1
ATOM 575 N N . ASN A 1 83 ? 4.176 79 37.594 1 88.12 83 ASN A N 1
ATOM 576 C CA . ASN A 1 83 ? 5.227 78.938 38.594 1 88.12 83 ASN A CA 1
ATOM 577 C C . ASN A 1 83 ? 6.035 80.25 38.688 1 88.12 83 ASN A C 1
ATOM 579 O O . ASN A 1 83 ? 6.402 80.688 39.75 1 88.12 83 ASN A O 1
ATOM 583 N N . LYS A 1 84 ? 6.332 80.812 37.594 1 89.69 84 LYS A N 1
ATOM 584 C CA . LYS A 1 84 ? 7.066 82.062 37.562 1 89.69 84 LYS A CA 1
ATOM 585 C C . LYS A 1 84 ? 6.258 83.188 38.188 1 89.69 84 LYS A C 1
ATOM 587 O O . LYS A 1 84 ? 6.77 83.938 39 1 89.69 84 LYS A O 1
ATOM 592 N N . LEU A 1 85 ? 5.027 83.25 37.781 1 93.38 85 LEU A N 1
ATOM 593 C CA . LEU A 1 85 ? 4.16 84.25 38.312 1 93.38 85 LEU A CA 1
ATOM 594 C C . LEU A 1 85 ? 3.982 84.125 39.844 1 93.38 85 LEU A C 1
ATOM 596 O O . LEU A 1 85 ? 4.195 85.062 40.594 1 93.38 85 LEU A O 1
ATOM 600 N N . LEU A 1 86 ? 3.6 82.938 40.219 1 91.25 86 LEU A N 1
ATOM 601 C CA . LEU A 1 86 ? 3.346 82.688 41.656 1 91.25 86 LEU A CA 1
ATOM 602 C C . LEU A 1 86 ? 4.617 82.875 42.469 1 91.25 86 LEU A C 1
ATOM 604 O O . LEU A 1 86 ? 4.574 83.375 43.594 1 91.25 86 LEU A O 1
ATOM 608 N N . GLY A 1 87 ? 5.715 82.562 41.969 1 88.06 87 GLY A N 1
ATOM 609 C CA . GLY A 1 87 ? 6.988 82.75 42.625 1 88.06 87 GLY A CA 1
ATOM 610 C C . GLY A 1 87 ? 7.301 84.25 42.844 1 88.06 87 GLY A C 1
ATOM 611 O O . GLY A 1 87 ? 7.758 84.625 43.906 1 88.06 87 GLY A O 1
ATOM 612 N N . HIS A 1 88 ? 7.023 85.062 41.906 1 91.25 88 HIS A N 1
ATOM 613 C CA . HIS A 1 88 ? 7.273 86.438 42 1 91.25 88 HIS A CA 1
ATOM 614 C C . HIS A 1 88 ? 6.297 87.125 42.938 1 91.25 88 HIS A C 1
ATOM 616 O O . HIS A 1 88 ? 6.656 88.125 43.625 1 91.25 88 HIS A O 1
ATOM 622 N N . VAL A 1 89 ? 5.062 86.625 42.906 1 91.06 89 VAL A N 1
ATOM 623 C CA . VAL A 1 89 ? 4.094 87.125 43.875 1 91.06 89 VAL A CA 1
ATOM 624 C C . VAL A 1 89 ? 4.57 86.812 45.281 1 91.06 89 VAL A C 1
ATOM 626 O O . VAL A 1 89 ? 4.559 87.75 46.125 1 91.06 89 VAL A O 1
ATOM 629 N N . LEU A 1 90 ? 5.02 85.688 45.5 1 89.75 90 LEU A N 1
ATOM 630 C CA . LEU A 1 90 ? 5.516 85.312 46.844 1 89.75 90 LEU A CA 1
ATOM 631 C C . LEU A 1 90 ? 6.738 86.125 47.219 1 89.75 90 LEU A C 1
ATOM 633 O O . LEU A 1 90 ? 6.875 86.562 48.375 1 89.75 90 LEU A O 1
ATOM 637 N N . ALA A 1 91 ? 7.594 86.375 46.312 1 88.06 91 ALA A N 1
ATOM 638 C CA . ALA A 1 91 ? 8.781 87.188 46.562 1 88.06 91 ALA A CA 1
ATOM 639 C C . ALA A 1 91 ? 8.406 88.625 46.844 1 88.06 91 ALA A C 1
ATOM 641 O O . ALA A 1 91 ? 9.016 89.25 47.719 1 88.06 91 ALA A O 1
ATOM 642 N N . ALA A 1 92 ? 7.375 89.125 46.188 1 90.12 92 ALA A N 1
ATOM 643 C CA . ALA A 1 92 ? 6.941 90.5 46.312 1 90.12 92 ALA A CA 1
ATOM 644 C C . ALA A 1 92 ? 6.332 90.75 47.688 1 90.12 92 ALA A C 1
ATOM 646 O O . ALA A 1 92 ? 6.586 91.75 48.312 1 90.12 92 ALA A O 1
ATOM 647 N N . VAL A 1 93 ? 5.535 89.812 48.188 1 89.81 93 VAL A N 1
ATOM 648 C CA . VAL A 1 93 ? 4.848 90 49.438 1 89.81 93 VAL A CA 1
ATOM 649 C C . VAL A 1 93 ? 5.855 89.938 50.594 1 89.81 93 VAL A C 1
ATOM 651 O O . VAL A 1 93 ? 5.562 90.312 51.719 1 89.81 93 VAL A O 1
ATOM 654 N N . ARG A 1 94 ? 7.086 89.5 50.281 1 87 94 ARG A N 1
ATOM 655 C CA . ARG A 1 94 ? 8.109 89.438 51.312 1 87 94 ARG A CA 1
ATOM 656 C C . ARG A 1 94 ? 9.219 90.438 51.094 1 87 94 ARG A C 1
ATOM 658 O O . ARG A 1 94 ? 10.203 90.438 51.844 1 87 94 ARG A O 1
ATOM 665 N N . SER A 1 95 ? 9.016 91.25 50.156 1 87.19 95 SER A N 1
ATOM 666 C CA . SER A 1 95 ? 10.078 92.188 49.812 1 87.19 95 SER A CA 1
ATOM 667 C C . SER A 1 95 ? 10.039 93.438 50.688 1 87.19 95 SER A C 1
ATOM 669 O O . SER A 1 95 ? 8.969 94 50.969 1 87.19 95 SER A O 1
ATOM 671 N N . LYS A 1 96 ? 11.281 93.812 51.156 1 85.44 96 LYS A N 1
ATOM 672 C CA . LYS A 1 96 ? 11.438 95 51.969 1 85.44 96 LYS A CA 1
ATOM 673 C C . LYS A 1 96 ? 12.344 96 51.312 1 85.44 96 LYS A C 1
ATOM 675 O O . LYS A 1 96 ? 13.297 95.625 50.625 1 85.44 96 LYS A O 1
ATOM 680 N N . ASN A 1 97 ? 12.047 97.312 51.562 1 80.5 97 ASN A N 1
ATOM 681 C CA . ASN A 1 97 ? 12.867 98.438 51.156 1 80.5 97 ASN A CA 1
ATOM 682 C C . ASN A 1 97 ? 13.164 98.438 49.688 1 80.5 97 ASN A C 1
ATOM 684 O O . ASN A 1 97 ? 14.289 98.75 49.25 1 80.5 97 ASN A O 1
ATOM 688 N N . LYS A 1 98 ? 12.336 97.938 48.875 1 84.5 98 LYS A N 1
ATOM 689 C CA . LYS A 1 98 ? 12.43 98 47.406 1 84.5 98 LYS A CA 1
ATOM 690 C C . LYS A 1 98 ? 11.383 98.938 46.812 1 84.5 98 LYS A C 1
ATOM 692 O O . LYS A 1 98 ? 10.383 99.25 47.469 1 84.5 98 LYS A O 1
ATOM 697 N N . ASP A 1 99 ? 11.656 99.438 45.594 1 88.19 99 ASP A N 1
ATOM 698 C CA . ASP A 1 99 ? 10.742 100.312 44.875 1 88.19 99 ASP A CA 1
ATOM 699 C C . ASP A 1 99 ? 9.469 99.562 44.5 1 88.19 99 ASP A C 1
ATOM 701 O O . ASP A 1 99 ? 9.5 98.688 43.656 1 88.19 99 ASP A O 1
ATOM 705 N N . SER A 1 100 ? 8.32 100 45.156 1 89.12 100 SER A N 1
ATOM 706 C CA . SER A 1 100 ? 7.047 99.312 44.938 1 89.12 100 SER A CA 1
ATOM 707 C C . SER A 1 100 ? 6.594 99.5 43.469 1 89.12 100 SER A C 1
ATOM 709 O O . SER A 1 100 ? 5.922 98.562 42.938 1 89.12 100 SER A O 1
ATOM 711 N N . LYS A 1 101 ? 7 100.562 42.844 1 90.69 101 LYS A N 1
ATOM 712 C CA . LYS A 1 101 ? 6.602 100.75 41.438 1 90.69 101 LYS A CA 1
ATOM 713 C C . LYS A 1 101 ? 7.242 99.688 40.562 1 90.69 101 LYS A C 1
ATOM 715 O O . LYS A 1 101 ? 6.605 99.188 39.625 1 90.69 101 LYS A O 1
ATOM 720 N N . VAL A 1 102 ? 8.43 99.312 40.906 1 89.94 102 VAL A N 1
ATOM 721 C CA . VAL A 1 102 ? 9.141 98.312 40.125 1 89.94 102 VAL A CA 1
ATOM 722 C C . VAL A 1 102 ? 8.523 96.938 40.375 1 89.94 102 VAL A C 1
ATOM 724 O O . VAL A 1 102 ? 8.336 96.125 39.438 1 89.94 102 VAL A O 1
ATOM 727 N N . ILE A 1 103 ? 8.133 96.625 41.562 1 92.38 103 ILE A N 1
ATOM 728 C CA . ILE A 1 103 ? 7.559 95.375 41.938 1 92.38 103 ILE A CA 1
ATOM 729 C C . ILE A 1 103 ? 6.234 95.125 41.219 1 92.38 103 ILE A C 1
ATOM 731 O O . ILE A 1 103 ? 6.02 94.125 40.594 1 92.38 103 ILE A O 1
ATOM 735 N N . PHE A 1 104 ? 5.324 96.125 41.25 1 93.56 104 PHE A N 1
ATOM 736 C CA . PHE A 1 104 ? 3.99 96 40.688 1 93.56 104 PHE A CA 1
ATOM 737 C C . PHE A 1 104 ? 4.047 96 39.156 1 93.56 104 PHE A C 1
ATOM 739 O O . PHE A 1 104 ? 3.258 95.312 38.5 1 93.56 104 PHE A O 1
ATOM 746 N N . SER A 1 105 ? 5.078 96.75 38.594 1 93.88 105 SER A N 1
ATOM 747 C CA . SER A 1 105 ? 5.25 96.75 37.156 1 93.88 105 SER A CA 1
ATOM 748 C C . SER A 1 105 ? 5.711 95.375 36.656 1 93.88 105 SER A C 1
ATOM 750 O O . SER A 1 105 ? 5.266 94.938 35.594 1 93.88 105 SER A O 1
ATOM 752 N N . GLU A 1 106 ? 6.594 94.812 37.375 1 93.56 106 GLU A N 1
ATOM 753 C CA . GLU A 1 106 ? 7.07 93.438 37.031 1 93.56 106 GLU A CA 1
ATOM 754 C C . GLU A 1 106 ? 5.945 92.438 37.125 1 93.56 106 GLU A C 1
ATOM 756 O O . GLU A 1 106 ? 5.816 91.562 36.281 1 93.56 106 GLU A O 1
ATOM 761 N N . LEU A 1 107 ? 5.156 92.5 38.156 1 95.25 107 LEU A N 1
ATOM 762 C CA . LEU A 1 107 ? 4.055 91.562 38.344 1 95.25 107 LEU A CA 1
ATOM 763 C C . LEU A 1 107 ? 2.99 91.75 37.25 1 95.25 107 LEU A C 1
ATOM 765 O O . LEU A 1 107 ? 2.377 90.75 36.812 1 95.25 107 LEU A O 1
ATOM 769 N N . ASP A 1 108 ? 2.779 93 36.875 1 95.25 108 ASP A N 1
ATOM 770 C CA . ASP A 1 108 ? 1.841 93.312 35.812 1 95.25 108 ASP A CA 1
ATOM 771 C C . ASP A 1 108 ? 2.295 92.625 34.5 1 95.25 108 ASP A C 1
ATOM 773 O O . ASP A 1 108 ? 1.5 92 33.812 1 95.25 108 ASP A O 1
ATOM 777 N N . LYS A 1 109 ? 3.551 92.812 34.281 1 95.12 109 LYS A N 1
ATOM 778 C CA . LYS A 1 109 ? 4.113 92.25 33.062 1 95.12 109 LYS A CA 1
ATOM 779 C C . LYS A 1 109 ? 4.043 90.688 33.125 1 95.12 109 LYS A C 1
ATOM 781 O O . LYS A 1 109 ? 3.684 90.062 32.125 1 95.12 109 LYS A O 1
ATOM 786 N N . LEU A 1 110 ? 4.348 90.125 34.188 1 95.06 110 LEU A N 1
ATOM 787 C CA . LEU A 1 110 ? 4.336 88.625 34.344 1 95.06 110 LEU A CA 1
ATOM 788 C C . LEU A 1 110 ? 2.918 88.125 34.219 1 95.06 110 LEU A C 1
ATOM 790 O O . LEU A 1 110 ? 2.719 87 33.719 1 95.06 110 LEU A O 1
ATOM 794 N N . SER A 1 111 ? 1.979 88.812 34.75 1 96.06 111 SER A N 1
ATOM 795 C CA . SER A 1 111 ? 0.584 88.438 34.625 1 96.06 111 SER A CA 1
ATOM 796 C C . SER A 1 111 ? 0.16 88.375 33.156 1 96.06 111 SER A C 1
ATOM 798 O O . SER A 1 111 ? -0.516 87.375 32.75 1 96.06 111 SER A O 1
ATOM 800 N N . ASP A 1 112 ? 0.664 89.375 32.375 1 95.12 112 ASP A N 1
ATOM 801 C CA . ASP A 1 112 ? 0.354 89.375 30.953 1 95.12 112 ASP A CA 1
ATOM 802 C C . ASP A 1 112 ? 1.022 88.188 30.234 1 95.12 112 ASP A C 1
ATOM 804 O O . ASP A 1 112 ? 0.399 87.562 29.406 1 95.12 112 ASP A O 1
ATOM 808 N N . GLU A 1 113 ? 2.229 87.938 30.562 1 94.5 113 GLU A N 1
ATOM 809 C CA . GLU A 1 113 ? 2.967 86.875 29.953 1 94.5 113 GLU A CA 1
ATOM 810 C C . GLU A 1 113 ? 2.344 85.5 30.312 1 94.5 113 GLU A C 1
ATOM 812 O O . GLU A 1 113 ? 2.271 84.625 29.469 1 94.5 113 GLU A O 1
ATOM 817 N N . THR A 1 114 ? 1.924 85.312 31.531 1 95.62 114 THR A N 1
ATOM 818 C CA . THR A 1 114 ? 1.287 84.125 32 1 95.62 114 THR A CA 1
ATOM 819 C C . THR A 1 114 ? -0.032 83.875 31.266 1 95.62 114 THR A C 1
ATOM 821 O O . THR A 1 114 ? -0.342 82.75 30.875 1 95.62 114 THR A O 1
ATOM 824 N N . LYS A 1 115 ? -0.757 84.938 31.141 1 94.56 115 LYS A N 1
ATOM 825 C CA . LYS A 1 115 ? -2.018 84.812 30.406 1 94.56 115 LYS A CA 1
ATOM 826 C C . LYS A 1 115 ? -1.784 84.312 28.969 1 94.56 115 LYS A C 1
ATOM 828 O O . LYS A 1 115 ? -2.496 83.438 28.469 1 94.56 115 LYS A O 1
ATOM 833 N N . MET A 1 116 ? -0.767 84.938 28.312 1 93.94 116 MET A N 1
ATOM 834 C CA . MET A 1 116 ? -0.429 84.562 26.953 1 93.94 116 MET A CA 1
ATOM 835 C C . MET A 1 116 ? 0.01 83.062 26.891 1 93.94 116 MET A C 1
ATOM 837 O O . MET A 1 116 ? -0.345 82.375 25.969 1 93.94 116 MET A O 1
ATOM 841 N N . ALA A 1 117 ? 0.732 82.688 27.812 1 94 117 ALA A N 1
ATOM 842 C CA . ALA A 1 117 ? 1.192 81.312 27.875 1 94 117 ALA A CA 1
ATOM 843 C C . ALA A 1 117 ? 0.022 80.312 28.094 1 94 117 ALA A C 1
ATOM 845 O O . ALA A 1 117 ? 0.026 79.188 27.562 1 94 117 ALA A O 1
ATOM 846 N N . LEU A 1 118 ? -0.938 80.75 28.891 1 95.38 118 LEU A N 1
ATOM 847 C CA . LEU A 1 118 ? -2.104 79.875 29.156 1 95.38 118 LEU A CA 1
ATOM 848 C C . LEU A 1 118 ? -2.965 79.75 27.906 1 95.38 118 LEU A C 1
ATOM 850 O O . LEU A 1 118 ? -3.65 78.75 27.734 1 95.38 118 LEU A O 1
ATOM 854 N N . GLU A 1 119 ? -2.93 80.812 27.031 1 93.44 119 GLU A N 1
ATOM 855 C CA . GLU A 1 119 ? -3.588 80.688 25.734 1 93.44 119 GLU A CA 1
ATOM 856 C C . GLU A 1 119 ? -2.93 79.625 24.891 1 93.44 119 GLU A C 1
ATOM 858 O O . GLU A 1 119 ? -3.617 78.812 24.219 1 93.44 119 GLU A O 1
ATOM 863 N N . THR A 1 120 ? -1.633 79.562 25.031 1 92.94 120 THR A N 1
ATOM 864 C CA . THR A 1 120 ? -0.904 78.5 24.359 1 92.94 120 THR A CA 1
ATOM 865 C C . THR A 1 120 ? -1.236 77.188 24.969 1 92.94 120 THR A C 1
ATOM 867 O O . THR A 1 120 ? -1.373 76.188 24.25 1 92.94 120 THR A O 1
ATOM 870 N N . ALA A 1 121 ? -1.335 77.062 26.219 1 93.81 121 ALA A N 1
ATOM 871 C CA . ALA A 1 121 ? -1.695 75.812 26.922 1 93.81 121 ALA A CA 1
ATOM 872 C C . ALA A 1 121 ? -3.076 75.312 26.5 1 93.81 121 ALA A C 1
ATOM 874 O O . ALA A 1 121 ? -3.312 74.125 26.422 1 93.81 121 ALA A O 1
ATOM 875 N N . ALA A 1 122 ? -3.949 76.25 26.266 1 93.88 122 ALA A N 1
ATOM 876 C CA . ALA A 1 122 ? -5.293 75.875 25.812 1 93.88 122 ALA A CA 1
ATOM 877 C C . ALA A 1 122 ? -5.242 75.188 24.484 1 93.88 122 ALA A C 1
ATOM 879 O O . ALA A 1 122 ? -5.988 74.188 24.266 1 93.88 122 ALA A O 1
ATOM 880 N N . VAL A 1 123 ? -4.344 75.562 23.641 1 93.56 123 VAL A N 1
ATOM 881 C CA . VAL A 1 123 ? -4.172 74.938 22.344 1 93.56 123 VAL A CA 1
ATOM 882 C C . VAL A 1 123 ? -3.561 73.562 22.531 1 93.56 123 VAL A C 1
ATOM 884 O O . VAL A 1 123 ? -3.994 72.562 21.891 1 93.56 123 VAL A O 1
ATOM 887 N N . SER A 1 124 ? -2.635 73.438 23.344 1 92.69 124 SER A N 1
ATOM 888 C CA . SER A 1 124 ? -1.997 72.188 23.609 1 92.69 124 SER A CA 1
ATOM 889 C C . SER A 1 124 ? -2.996 71.125 24.172 1 92.69 124 SER A C 1
ATOM 891 O O . SER A 1 124 ? -2.98 70 23.797 1 92.69 124 SER A O 1
ATOM 893 N N . VAL A 1 125 ? -3.828 71.562 25.094 1 93.19 125 VAL A N 1
ATOM 894 C CA . VAL A 1 125 ? -4.844 70.688 25.688 1 93.19 125 VAL A CA 1
ATOM 895 C C . VAL A 1 125 ? -5.816 70.25 24.609 1 93.19 125 VAL A C 1
ATOM 897 O O . VAL A 1 125 ? -6.332 69.125 24.688 1 93.19 125 VAL A O 1
ATOM 900 N N . GLY A 1 126 ? -6.098 71.062 23.609 1 92.75 126 GLY A N 1
ATOM 901 C CA . GLY A 1 126 ? -6.945 70.688 22.5 1 92.75 126 GLY A CA 1
ATOM 902 C C . GLY A 1 126 ? -6.445 69.438 21.766 1 92.75 126 GLY A C 1
ATOM 903 O O . GLY A 1 126 ? -7.223 68.75 21.125 1 92.75 126 GLY A O 1
ATOM 904 N N . GLY A 1 127 ? -5.168 69.25 21.859 1 91.38 127 GLY A N 1
ATOM 905 C CA . GLY A 1 127 ? -4.559 68.062 21.234 1 91.38 127 GLY A CA 1
ATOM 906 C C . GLY A 1 127 ? -4.98 66.75 21.859 1 91.38 127 GLY A C 1
ATOM 907 O O . GLY A 1 127 ? -4.73 65.688 21.297 1 91.38 127 GLY A O 1
ATOM 908 N N . LEU A 1 128 ? -5.633 66.75 22.969 1 92.38 128 LEU A N 1
ATOM 909 C CA . LEU A 1 128 ? -6.129 65.562 23.641 1 92.38 128 LEU A CA 1
ATOM 910 C C . LEU A 1 128 ? -7.426 65.062 23 1 92.38 128 LEU A C 1
ATOM 912 O O . LEU A 1 128 ? -7.945 64.062 23.375 1 92.38 128 LEU A O 1
ATOM 916 N N . GLU A 1 129 ? -7.855 65.875 22.016 1 91.56 129 GLU A N 1
ATOM 917 C CA . GLU A 1 129 ? -9.094 65.5 21.328 1 91.56 129 GLU A CA 1
ATOM 918 C C . GLU A 1 129 ? -8.953 64.125 20.641 1 91.56 129 GLU A C 1
ATOM 920 O O . GLU A 1 129 ? -7.961 63.875 19.953 1 91.56 129 GLU A O 1
ATOM 925 N N . ASN A 1 130 ? -9.844 63.219 20.938 1 88.62 130 ASN A N 1
ATOM 926 C CA . ASN A 1 130 ? -9.977 61.906 20.312 1 88.62 130 ASN A CA 1
ATOM 927 C C . ASN A 1 130 ? -8.945 60.906 20.859 1 88.62 130 ASN A C 1
ATOM 929 O O . ASN A 1 130 ? -8.844 59.781 20.391 1 88.62 130 ASN A O 1
ATOM 933 N N . VAL A 1 131 ? -8.07 61.344 21.75 1 88.75 131 VAL A N 1
ATOM 934 C CA . VAL A 1 131 ? -7.09 60.406 22.312 1 88.75 131 VAL A CA 1
ATOM 935 C C . VAL A 1 131 ? -7.359 60.188 23.797 1 88.75 131 VAL A C 1
ATOM 937 O O . VAL A 1 131 ? -6.738 59.344 24.438 1 88.75 131 VAL A O 1
ATOM 940 N N . THR A 1 132 ? -8.227 60.938 24.297 1 91.06 132 THR A N 1
ATOM 941 C CA . THR A 1 132 ? -8.68 60.812 25.672 1 91.06 132 THR A CA 1
ATOM 942 C C . THR A 1 132 ? -10.203 60.906 25.75 1 91.06 132 THR A C 1
ATOM 944 O O . THR A 1 132 ? -10.859 61.188 24.75 1 91.06 132 THR A O 1
ATOM 947 N N . LYS A 1 133 ? -10.68 60.656 26.969 1 92.88 133 LYS A N 1
ATOM 948 C CA . LYS A 1 133 ? -12.117 60.781 27.219 1 92.88 133 LYS A CA 1
ATOM 949 C C . LYS A 1 133 ? -12.586 62.219 27 1 92.88 133 LYS A C 1
ATOM 951 O O . LYS A 1 133 ? -11.938 63.156 27.438 1 92.88 133 LYS A O 1
ATOM 956 N N . PRO A 1 134 ? -13.688 62.344 26.328 1 93.75 134 PRO A N 1
ATOM 957 C CA . PRO A 1 134 ? -14.219 63.688 26.109 1 93.75 134 PRO A CA 1
ATOM 958 C C . PRO A 1 134 ? -14.453 64.438 27.406 1 93.75 134 PRO A C 1
ATOM 960 O O . PRO A 1 134 ? -14.211 65.688 27.469 1 93.75 134 PRO A O 1
ATOM 963 N N . ALA A 1 135 ? -14.867 63.75 28.422 1 94.31 135 ALA A N 1
ATOM 964 C CA . ALA A 1 135 ? -15.117 64.375 29.703 1 94.31 135 ALA A CA 1
ATOM 965 C C . ALA A 1 135 ? -13.828 65 30.281 1 94.31 135 ALA A C 1
ATOM 967 O O . ALA A 1 135 ? -13.844 66.062 30.875 1 94.31 135 ALA A O 1
ATOM 968 N N . ILE A 1 136 ? -12.781 64.25 30.141 1 94.5 136 ILE A N 1
ATOM 969 C CA . ILE A 1 136 ? -11.492 64.75 30.641 1 94.5 136 ILE A CA 1
ATOM 970 C C . ILE A 1 136 ? -11.023 65.938 29.859 1 94.5 136 ILE A C 1
ATOM 972 O O . ILE A 1 136 ? -10.562 66.938 30.438 1 94.5 136 ILE A O 1
ATOM 976 N N . LEU A 1 137 ? -11.172 65.875 28.562 1 94.62 137 LEU A N 1
ATOM 977 C CA . LEU A 1 137 ? -10.805 67 27.703 1 94.62 137 LEU A CA 1
ATOM 978 C C . LEU A 1 137 ? -11.586 68.25 28.078 1 94.62 137 LEU A C 1
ATOM 980 O O . LEU A 1 137 ? -11.008 69.375 28.25 1 94.62 137 LEU A O 1
ATOM 984 N N . ALA A 1 138 ? -12.82 68.125 28.25 1 95.44 138 ALA A N 1
ATOM 985 C CA . ALA A 1 138 ? -13.68 69.25 28.594 1 95.44 138 ALA A CA 1
ATOM 986 C C . ALA A 1 138 ? -13.266 69.875 29.922 1 95.44 138 ALA A C 1
ATOM 988 O O . ALA A 1 138 ? -13.188 71.125 30.031 1 95.44 138 ALA A O 1
ATOM 989 N N . GLN A 1 139 ? -12.984 69.062 30.859 1 95.94 139 GLN A N 1
ATOM 990 C CA . GLN A 1 139 ? -12.602 69.562 32.188 1 95.94 139 GLN A CA 1
ATOM 991 C C . GLN A 1 139 ? -11.234 70.25 32.125 1 95.94 139 GLN A C 1
ATOM 993 O O . GLN A 1 139 ? -11.023 71.25 32.812 1 95.94 139 GLN A O 1
ATOM 998 N N . MET A 1 140 ? -10.359 69.688 31.391 1 95.5 140 MET A N 1
ATOM 999 C CA . MET A 1 140 ? -9.047 70.312 31.234 1 95.5 140 MET A CA 1
ATOM 1000 C C . MET A 1 140 ? -9.164 71.688 30.578 1 95.5 140 MET A C 1
ATOM 1002 O O . MET A 1 140 ? -8.516 72.625 31.016 1 95.5 140 MET A O 1
ATOM 1006 N N . GLN A 1 141 ? -9.969 71.812 29.641 1 94.56 141 GLN A N 1
ATOM 1007 C CA . GLN A 1 141 ? -10.188 73.062 28.953 1 94.56 141 GLN A CA 1
ATOM 1008 C C . GLN A 1 141 ? -10.82 74.062 29.891 1 94.56 141 GLN A C 1
ATOM 1010 O O . GLN A 1 141 ? -10.422 75.25 29.891 1 94.56 141 GLN A O 1
ATOM 1015 N N . ASP A 1 142 ? -11.742 73.625 30.625 1 96.5 142 ASP A N 1
ATOM 1016 C CA . ASP A 1 142 ? -12.383 74.5 31.594 1 96.5 142 ASP A CA 1
ATOM 1017 C C . ASP A 1 142 ? -11.375 75 32.625 1 96.5 142 ASP A C 1
ATOM 1019 O O . ASP A 1 142 ? -11.367 76.188 32.938 1 96.5 142 ASP A O 1
ATOM 1023 N N . ASN A 1 143 ? -10.562 74.062 33.062 1 96.19 143 ASN A N 1
ATOM 1024 C CA . ASN A 1 143 ? -9.562 74.438 34.062 1 96.19 143 ASN A CA 1
ATOM 1025 C C . ASN A 1 143 ? -8.578 75.5 33.5 1 96.19 143 ASN A C 1
ATOM 1027 O O . ASN A 1 143 ? -8.195 76.438 34.188 1 96.19 143 ASN A O 1
ATOM 1031 N N . VAL A 1 144 ? -8.18 75.312 32.312 1 95.94 144 VAL A N 1
ATOM 1032 C CA . VAL A 1 144 ? -7.234 76.25 31.703 1 95.94 144 VAL A CA 1
ATOM 1033 C C . VAL A 1 144 ? -7.895 77.625 31.516 1 95.94 144 VAL A C 1
ATOM 1035 O O . VAL A 1 144 ? -7.262 78.688 31.734 1 95.94 144 VAL A O 1
ATOM 1038 N N . THR A 1 145 ? -9.125 77.625 31.172 1 95.75 145 THR A N 1
ATOM 1039 C CA . THR A 1 145 ? -9.875 78.875 31.047 1 95.75 145 THR A CA 1
ATOM 1040 C C . THR A 1 145 ? -9.992 79.625 32.406 1 95.75 145 THR A C 1
ATOM 1042 O O . THR A 1 145 ? -9.766 80.812 32.5 1 95.75 145 THR A O 1
ATOM 1045 N N . GLU A 1 146 ? -10.297 78.75 33.344 1 96.62 146 GLU A N 1
ATOM 1046 C CA . GLU A 1 146 ? -10.414 79.312 34.688 1 96.62 146 GLU A CA 1
ATOM 1047 C C . GLU A 1 146 ? -9.07 79.875 35.188 1 96.62 146 GLU A C 1
ATOM 1049 O O . GLU A 1 146 ? -9.016 80.875 35.844 1 96.62 146 GLU A O 1
ATOM 1054 N N . LEU A 1 147 ? -8.047 79.188 34.906 1 96.38 147 LEU A N 1
ATOM 1055 C CA . LEU A 1 147 ? -6.711 79.625 35.25 1 96.38 147 LEU A CA 1
ATOM 1056 C C . LEU A 1 147 ? -6.434 81 34.625 1 96.38 147 LEU A C 1
ATOM 1058 O O . LEU A 1 147 ? -5.926 81.875 35.281 1 96.38 147 LEU A O 1
ATOM 1062 N N . SER A 1 148 ? -6.789 81.125 33.406 1 96 148 SER A N 1
ATOM 1063 C CA . SER A 1 148 ? -6.586 82.438 32.719 1 96 148 SER A CA 1
ATOM 1064 C C . SER A 1 148 ? -7.391 83.562 33.344 1 96 148 SER A C 1
ATOM 1066 O O . SER A 1 148 ? -6.879 84.625 33.531 1 96 148 SER A O 1
ATOM 1068 N N . GLU A 1 149 ? -8.586 83.25 33.719 1 96.06 149 GLU A N 1
ATOM 1069 C CA . GLU A 1 149 ? -9.43 84.25 34.344 1 96.06 149 GLU A CA 1
ATOM 1070 C C . GLU A 1 149 ? -8.875 84.625 35.719 1 96.06 149 GLU A C 1
ATOM 1072 O O . GLU A 1 149 ? -8.867 85.812 36.094 1 96.06 149 GLU A O 1
ATOM 1077 N N . ASN A 1 150 ? -8.438 83.625 36.406 1 96.38 150 ASN A N 1
ATOM 1078 C CA . ASN A 1 150 ? -7.918 83.875 37.719 1 96.38 150 ASN A CA 1
ATOM 1079 C C . ASN A 1 150 ? -6.598 84.688 37.688 1 96.38 150 ASN A C 1
ATOM 1081 O O . ASN A 1 150 ? -6.285 85.438 38.562 1 96.38 150 ASN A O 1
ATOM 1085 N N . VAL A 1 151 ? -5.844 84.562 36.656 1 96.5 151 VAL A N 1
ATOM 1086 C CA . VAL A 1 151 ? -4.641 85.375 36.469 1 96.5 151 VAL A CA 1
ATOM 1087 C C . VAL A 1 151 ? -5.023 86.812 36.219 1 96.5 151 VAL A C 1
ATOM 1089 O O . VAL A 1 151 ? -4.371 87.75 36.75 1 96.5 151 VAL A O 1
ATOM 1092 N N . ASP A 1 152 ? -6.105 87 35.531 1 95.69 152 ASP A N 1
ATOM 1093 C CA . ASP A 1 152 ? -6.625 88.375 35.344 1 95.69 152 ASP A CA 1
ATOM 1094 C C . ASP A 1 152 ? -7.062 88.938 36.688 1 95.69 152 ASP A C 1
ATOM 1096 O O . ASP A 1 152 ? -6.82 90.125 36.938 1 95.69 152 ASP A O 1
ATOM 1100 N N . ASN A 1 153 ? -7.719 88.125 37.438 1 95.81 153 ASN A N 1
ATOM 1101 C CA . ASN A 1 153 ? -8.148 88.625 38.75 1 95.81 153 ASN A CA 1
ATOM 1102 C C . ASN A 1 153 ? -6.961 88.938 39.625 1 95.81 153 ASN A C 1
ATOM 1104 O O . ASN A 1 153 ? -7.012 89.938 40.375 1 95.81 153 ASN A O 1
ATOM 1108 N N . VAL A 1 154 ? -5.934 88.125 39.531 1 96.5 154 VAL A N 1
ATOM 1109 C CA . VAL A 1 154 ? -4.715 88.438 40.281 1 96.5 154 VAL A CA 1
ATOM 1110 C C . VAL A 1 154 ? -4.129 89.75 39.812 1 96.5 154 VAL A C 1
ATOM 1112 O O . VAL A 1 154 ? -3.758 90.625 40.625 1 96.5 154 VAL A O 1
ATOM 1115 N N . LYS A 1 155 ? -4.094 90 38.625 1 95.88 155 LYS A N 1
ATOM 1116 C CA . LYS A 1 155 ? -3.578 91.25 38.062 1 95.88 155 LYS A CA 1
ATOM 1117 C C . LYS A 1 155 ? -4.371 92.438 38.531 1 95.88 155 LYS A C 1
ATOM 1119 O O . LYS A 1 155 ? -3.793 93.438 38.969 1 95.88 155 LYS A O 1
ATOM 1124 N N . SER A 1 156 ? -5.684 92.312 38.5 1 96.06 156 SER A N 1
ATOM 1125 C CA . SER A 1 156 ? -6.551 93.375 38.938 1 96.06 156 SER A CA 1
ATOM 1126 C C . SER A 1 156 ? -6.352 93.688 40.438 1 96.06 156 SER A C 1
ATOM 1128 O O . SER A 1 156 ? -6.367 94.812 40.844 1 96.06 156 SER A O 1
ATOM 1130 N N . SER A 1 157 ? -6.258 92.625 41.125 1 95.62 157 SER A N 1
ATOM 1131 C CA . SER A 1 157 ? -6.043 92.75 42.562 1 95.62 157 SER A CA 1
ATOM 1132 C C . SER A 1 157 ? -4.699 93.438 42.875 1 95.62 157 SER A C 1
ATOM 1134 O O . SER A 1 157 ? -4.59 94.25 43.781 1 95.62 157 SER A O 1
ATOM 1136 N N . LEU A 1 158 ? -3.74 93.062 42.094 1 94.62 158 LEU A N 1
ATOM 1137 C CA . LEU A 1 158 ? -2.414 93.688 42.25 1 94.62 158 LEU A CA 1
ATOM 1138 C C . LEU A 1 158 ? -2.422 95.125 41.875 1 94.62 158 LEU A C 1
ATOM 1140 O O . LEU A 1 158 ? -1.738 95.938 42.531 1 94.62 158 LEU A O 1
ATOM 1144 N N . ALA A 1 159 ? -3.207 95.562 40.969 1 93.38 159 ALA A N 1
ATOM 1145 C CA . ALA A 1 159 ? -3.336 97 40.594 1 93.38 159 ALA A CA 1
ATOM 1146 C C . ALA A 1 159 ? -3.953 97.812 41.719 1 93.38 159 ALA A C 1
ATOM 1148 O O . ALA A 1 159 ? -3.494 98.875 42.031 1 93.38 159 ALA A O 1
ATOM 1149 N N . SER A 1 160 ? -4.961 97.25 42.312 1 93.56 160 SER A N 1
ATOM 1150 C CA . SER A 1 160 ? -5.602 97.875 43.438 1 93.56 160 SER A CA 1
ATOM 1151 C C . SER A 1 160 ? -4.645 98 44.625 1 93.56 160 SER A C 1
ATOM 1153 O O . SER A 1 160 ? -4.613 99.062 45.312 1 93.56 160 SER A O 1
ATOM 1155 N N . LEU A 1 161 ? -3.953 97 44.844 1 94 161 LEU A N 1
ATOM 1156 C CA . LEU A 1 161 ? -2.984 97 45.906 1 94 161 LEU A CA 1
ATOM 1157 C C . LEU A 1 161 ? -1.854 97.938 45.625 1 94 161 LEU A C 1
ATOM 1159 O O . LEU A 1 161 ? -1.346 98.625 46.562 1 94 161 LEU A O 1
ATOM 1163 N N . SER A 1 162 ? -1.408 98.062 44.406 1 92.94 162 SER A N 1
ATOM 1164 C CA . SER A 1 162 ? -0.369 99 44 1 92.94 162 SER A CA 1
ATOM 1165 C C . SER A 1 162 ? -0.75 100.438 44.375 1 92.94 162 SER A C 1
ATOM 1167 O O . SER A 1 162 ? 0.068 101.125 44.906 1 92.94 162 SER A O 1
ATOM 1169 N N . SER A 1 163 ? -1.958 100.75 44.156 1 92.25 163 SER A N 1
ATOM 1170 C CA . SER A 1 163 ? -2.447 102.062 44.5 1 92.25 163 SER A CA 1
ATOM 1171 C C . SER A 1 163 ? -2.439 102.312 46 1 92.25 163 SER A C 1
ATOM 1173 O O . SER A 1 163 ? -2.062 103.375 46.469 1 92.25 163 SER A O 1
ATOM 1175 N N . ALA A 1 164 ? -2.846 101.375 46.688 1 92.5 164 ALA A N 1
ATOM 1176 C CA . ALA A 1 164 ? -2.887 101.5 48.125 1 92.5 164 ALA A CA 1
ATOM 1177 C C . ALA A 1 164 ? -1.479 101.562 48.719 1 92.5 164 ALA A C 1
ATOM 1179 O O . ALA A 1 164 ? -1.246 102.312 49.656 1 92.5 164 ALA A O 1
ATOM 1180 N N . VAL A 1 165 ? -0.551 100.812 48.188 1 92.56 165 VAL A N 1
ATOM 1181 C CA . VAL A 1 165 ? 0.834 100.875 48.656 1 92.56 165 VAL A CA 1
ATOM 1182 C C . VAL A 1 165 ? 1.454 102.25 48.375 1 92.56 165 VAL A C 1
ATOM 1184 O O . VAL A 1 165 ? 2.193 102.75 49.219 1 92.56 165 VAL A O 1
ATOM 1187 N N . GLU A 1 166 ? 1.137 102.75 47.281 1 89.88 166 GLU A N 1
ATOM 1188 C CA . GLU A 1 166 ? 1.621 104.125 46.969 1 89.88 166 GLU A CA 1
ATOM 1189 C C . GLU A 1 166 ? 1.031 105.125 47.938 1 89.88 166 GLU A C 1
ATOM 1191 O O . GLU A 1 166 ? 1.707 106.125 48.312 1 89.88 166 GLU A O 1
ATOM 1196 N N . GLU A 1 167 ? -0.145 104.938 48.281 1 89.62 167 GLU A N 1
ATOM 1197 C CA . GLU A 1 167 ? -0.769 105.812 49.25 1 89.62 167 GLU A CA 1
ATOM 1198 C C . GLU A 1 167 ? -0.08 105.688 50.625 1 89.62 167 GLU A C 1
ATOM 1200 O O . GLU A 1 167 ? 0.111 106.75 51.281 1 89.62 167 GLU A O 1
ATOM 1205 N N . VAL A 1 168 ? 0.289 104.625 50.938 1 90.88 168 VAL A N 1
ATOM 1206 C CA . VAL A 1 168 ? 1.002 104.375 52.188 1 90.88 168 VAL A CA 1
ATOM 1207 C C . VAL A 1 168 ? 2.365 105.062 52.125 1 90.88 168 VAL A C 1
ATOM 1209 O O . VAL A 1 168 ? 2.781 105.75 53.094 1 90.88 168 VAL A O 1
ATOM 1212 N N . ARG A 1 169 ? 3.045 105 51.125 1 87.12 169 ARG A N 1
ATOM 1213 C CA . ARG A 1 169 ? 4.383 105.562 50.938 1 87.12 169 ARG A CA 1
ATOM 1214 C C . ARG A 1 169 ? 4.348 107.062 50.938 1 87.12 169 ARG A C 1
ATOM 1216 O O . ARG A 1 169 ? 5.293 107.75 51.406 1 87.12 169 ARG A O 1
ATOM 1223 N N . ASN A 1 170 ? 3.264 107.625 50.5 1 85.38 170 ASN A N 1
ATOM 1224 C CA . ASN A 1 170 ? 3.172 109.062 50.344 1 85.38 170 ASN A CA 1
ATOM 1225 C C . ASN A 1 170 ? 2.379 109.688 51.5 1 85.38 170 ASN A C 1
ATOM 1227 O O . ASN A 1 170 ? 2.074 110.875 51.469 1 85.38 170 ASN A O 1
ATOM 1231 N N . SER A 1 171 ? 2.102 108.812 52.406 1 84.81 171 SER A N 1
ATOM 1232 C CA . SER A 1 171 ? 1.291 109.375 53.5 1 84.81 171 SER A CA 1
ATOM 1233 C C . SER A 1 171 ? 2.096 110.312 54.375 1 84.81 171 SER A C 1
ATOM 1235 O O . SER A 1 171 ? 3.271 110.062 54.656 1 84.81 171 SER A O 1
ATOM 1237 N N . MET A 1 172 ? 1.495 111.375 54.781 1 83.94 172 MET A N 1
ATOM 1238 C CA . MET A 1 172 ? 2.135 112.375 55.625 1 83.94 172 MET A CA 1
ATOM 1239 C C . MET A 1 172 ? 2.158 111.938 57.062 1 83.94 172 MET A C 1
ATOM 1241 O O . MET A 1 172 ? 3.037 112.312 57.844 1 83.94 172 MET A O 1
ATOM 1245 N N . GLU A 1 173 ? 1.192 111.25 57.438 1 81.31 173 GLU A N 1
ATOM 1246 C CA . GLU A 1 173 ? 1.144 110.688 58.781 1 81.31 173 GLU A CA 1
ATOM 1247 C C . GLU A 1 173 ? 1.893 109.375 58.875 1 81.31 173 GLU A C 1
ATOM 1249 O O . GLU A 1 173 ? 1.921 108.625 57.906 1 81.31 173 GLU A O 1
ATOM 1254 N N . PRO A 1 174 ? 2.461 109.188 60 1 85.69 174 PRO A N 1
ATOM 1255 C CA . PRO A 1 174 ? 3.197 107.938 60.156 1 85.69 174 PRO A CA 1
ATOM 1256 C C . PRO A 1 174 ? 2.285 106.75 60.125 1 85.69 174 PRO A C 1
ATOM 1258 O O . PRO A 1 174 ? 1.312 106.688 60.875 1 85.69 174 PRO A O 1
ATOM 1261 N N . ILE A 1 175 ? 2.512 105.875 59.188 1 86.38 175 ILE A N 1
ATOM 1262 C CA . ILE A 1 175 ? 1.76 104.625 59.031 1 86.38 175 ILE A CA 1
ATOM 1263 C C . ILE A 1 175 ? 2.596 103.438 59.562 1 86.38 175 ILE A C 1
ATOM 1265 O O . ILE A 1 175 ? 3.764 103.312 59.188 1 86.38 175 ILE A O 1
ATOM 1269 N N . THR A 1 176 ? 2.029 102.688 60.594 1 83.75 176 THR A N 1
ATOM 1270 C CA . THR A 1 176 ? 2.674 101.5 61.156 1 83.75 176 THR A CA 1
ATOM 1271 C C . THR A 1 176 ? 1.854 100.25 60.875 1 83.75 176 THR A C 1
ATOM 1273 O O . THR A 1 176 ? 0.817 100.312 60.219 1 83.75 176 THR A O 1
ATOM 1276 N N . SER A 1 177 ? 2.297 99.25 61.344 1 82.25 177 SER A N 1
ATOM 1277 C CA . SER A 1 177 ? 1.619 98 61.156 1 82.25 177 SER A CA 1
ATOM 1278 C C . SER A 1 177 ? 0.266 97.938 61.875 1 82.25 177 SER A C 1
ATOM 1280 O O . SER A 1 177 ? -0.611 97.188 61.531 1 82.25 177 SER A O 1
ATOM 1282 N N . GLU A 1 178 ? 0.114 99 62.781 1 78.94 178 GLU A N 1
ATOM 1283 C CA . GLU A 1 178 ? -1.101 99.062 63.594 1 78.94 178 GLU A CA 1
ATOM 1284 C C . GLU A 1 178 ? -2.229 99.812 62.844 1 78.94 178 GLU A C 1
ATOM 1286 O O . GLU A 1 178 ? -3.406 99.5 63.094 1 78.94 178 GLU A O 1
ATOM 1291 N N . ASN A 1 179 ? -1.834 100.625 61.938 1 85.88 179 ASN A N 1
ATOM 1292 C CA . ASN A 1 179 ? -2.902 101.438 61.312 1 85.88 179 ASN A CA 1
ATOM 1293 C C . ASN A 1 179 ? -2.9 101.25 59.781 1 85.88 179 ASN A C 1
ATOM 1295 O O . ASN A 1 179 ? -3.709 101.875 59.094 1 85.88 179 ASN A O 1
ATOM 1299 N N . VAL A 1 180 ? -2.037 100.438 59.281 1 90 180 VAL A N 1
ATOM 1300 C CA . VAL A 1 180 ? -1.913 100.312 57.844 1 90 180 VAL A CA 1
ATOM 1301 C C . VAL A 1 180 ? -3.195 99.688 57.281 1 90 180 VAL A C 1
ATOM 1303 O O . VAL A 1 180 ? -3.521 99.875 56.094 1 90 180 VAL A O 1
ATOM 1306 N N . SER A 1 181 ? -4.016 99.125 58.094 1 89 181 SER A N 1
ATOM 1307 C CA . SER A 1 181 ? -5.23 98.438 57.656 1 89 181 SER A CA 1
ATOM 1308 C C . SER A 1 181 ? -6.293 99.438 57.219 1 89 181 SER A C 1
ATOM 1310 O O . SER A 1 181 ? -7.262 99.062 56.562 1 89 181 SER A O 1
ATOM 1312 N N . SER A 1 182 ? -6.074 100.625 57.594 1 87.56 182 SER A N 1
ATOM 1313 C CA . SER A 1 182 ? -7.012 101.688 57.125 1 87.56 182 SER A CA 1
ATOM 1314 C C . SER A 1 182 ? -6.82 102 55.656 1 87.56 182 SER A C 1
ATOM 1316 O O . SER A 1 182 ? -7.746 102.438 55 1 87.56 182 SER A O 1
ATOM 1318 N N . ILE A 1 183 ? -5.688 101.625 55.062 1 90.69 183 ILE A N 1
ATOM 1319 C CA . ILE A 1 183 ? -5.387 101.875 53.656 1 90.69 183 ILE A CA 1
ATOM 1320 C C . ILE A 1 183 ? -5.383 100.562 52.875 1 90.69 183 ILE A C 1
ATOM 1322 O O . ILE A 1 183 ? -6.082 100.438 51.875 1 90.69 183 ILE A O 1
ATOM 1326 N N . ILE A 1 184 ? -4.582 99.688 53.406 1 92.56 184 ILE A N 1
ATOM 1327 C CA . ILE A 1 184 ? -4.598 98.312 52.844 1 92.56 184 ILE A CA 1
ATOM 1328 C C . ILE A 1 184 ? -5.539 97.438 53.656 1 92.56 184 ILE A C 1
ATOM 1330 O O . ILE A 1 184 ? -5.117 96.812 54.625 1 92.56 184 ILE A O 1
ATOM 1334 N N . THR A 1 185 ? -6.781 97.375 53.25 1 91.75 185 THR A N 1
ATOM 1335 C CA . THR A 1 185 ? -7.852 96.75 54 1 91.75 185 THR A CA 1
ATOM 1336 C C . THR A 1 185 ? -7.766 95.25 53.906 1 91.75 185 THR A C 1
ATOM 1338 O O . THR A 1 185 ? -7.164 94.688 52.969 1 91.75 185 THR A O 1
ATOM 1341 N N . PRO A 1 186 ? -8.391 94.562 54.844 1 89.25 186 PRO A N 1
ATOM 1342 C CA . PRO A 1 186 ? -8.461 93.125 54.781 1 89.25 186 PRO A CA 1
ATOM 1343 C C . PRO A 1 186 ? -9.133 92.625 53.5 1 89.25 186 PRO A C 1
ATOM 1345 O O . PRO A 1 186 ? -8.781 91.562 52.969 1 89.25 186 PRO A O 1
ATOM 1348 N N . ASP A 1 187 ? -10.023 93.438 52.969 1 90.81 187 ASP A N 1
ATOM 1349 C CA . ASP A 1 187 ? -10.703 93.062 51.719 1 90.81 187 ASP A CA 1
ATOM 1350 C C . ASP A 1 187 ? -9.727 93 50.562 1 90.81 187 ASP A C 1
ATOM 1352 O O . ASP A 1 187 ? -9.836 92.188 49.656 1 90.81 187 ASP A O 1
ATOM 1356 N N . MET A 1 188 ? -8.734 93.938 50.625 1 91.12 188 MET A N 1
ATOM 1357 C CA . MET A 1 188 ? -7.742 94 49.562 1 91.12 188 MET A CA 1
ATOM 1358 C C . MET A 1 188 ? -6.82 92.75 49.625 1 91.12 188 MET A C 1
ATOM 1360 O O . MET A 1 188 ? -6.438 92.25 48.562 1 91.12 188 MET A O 1
ATOM 1364 N N . VAL A 1 189 ? -6.582 92.375 50.812 1 91.12 189 VAL A N 1
ATOM 1365 C CA . VAL A 1 189 ? -5.758 91.188 51 1 91.12 189 VAL A CA 1
ATOM 1366 C C . VAL A 1 189 ? -6.516 89.938 50.531 1 91.12 189 VAL A C 1
ATOM 1368 O O . VAL A 1 189 ? -5.949 89.125 49.844 1 91.12 189 VAL A O 1
ATOM 1371 N N . ASP A 1 190 ? -7.762 89.875 50.781 1 92.56 190 ASP A N 1
ATOM 1372 C CA . ASP A 1 190 ? -8.586 88.75 50.375 1 92.56 190 ASP A CA 1
ATOM 1373 C C . ASP A 1 190 ? -8.758 88.75 48.875 1 92.56 190 ASP A C 1
ATOM 1375 O O . ASP A 1 190 ? -8.82 87.625 48.25 1 92.56 190 ASP A O 1
ATOM 1379 N N . ASN A 1 191 ? -8.859 89.875 48.312 1 92.25 191 ASN A N 1
ATOM 1380 C CA . ASN A 1 191 ? -9.031 90 46.844 1 92.25 191 ASN A CA 1
ATOM 1381 C C . ASN A 1 191 ? -7.801 89.5 46.094 1 92.25 191 ASN A C 1
ATOM 1383 O O . ASN A 1 191 ? -7.906 89.062 44.938 1 92.25 191 ASN A O 1
ATOM 1387 N N . LEU A 1 192 ? -6.715 89.5 46.719 1 92.88 192 LEU A N 1
ATOM 1388 C CA . LEU A 1 192 ? -5.512 88.938 46.125 1 92.88 192 LEU A CA 1
ATOM 1389 C C . LEU A 1 192 ? -5.391 87.438 46.438 1 92.88 192 LEU A C 1
ATOM 1391 O O . LEU A 1 192 ? -5.035 86.625 45.562 1 92.88 192 LEU A O 1
ATOM 1395 N N . ALA A 1 193 ? -5.723 87.062 47.594 1 92.31 193 ALA A N 1
ATOM 1396 C CA . ALA A 1 193 ? -5.543 85.688 48.062 1 92.31 193 ALA A CA 1
ATOM 1397 C C . ALA A 1 193 ? -6.539 84.75 47.375 1 92.31 193 ALA A C 1
ATOM 1399 O O . ALA A 1 193 ? -6.211 83.625 47.094 1 92.31 193 ALA A O 1
ATOM 1400 N N . ASN A 1 194 ? -7.727 85.188 47.094 1 92.88 194 ASN A N 1
ATOM 1401 C CA . ASN A 1 194 ? -8.781 84.312 46.594 1 92.88 194 ASN A CA 1
ATOM 1402 C C . ASN A 1 194 ? -8.461 83.812 45.188 1 92.88 194 ASN A C 1
ATOM 1404 O O . ASN A 1 194 ? -8.477 82.625 44.969 1 92.88 194 ASN A O 1
ATOM 1408 N N . PRO A 1 195 ? -8.148 84.625 44.281 1 95.19 195 PRO A N 1
ATOM 1409 C CA . PRO A 1 195 ? -7.781 84.125 42.938 1 95.19 195 PRO A CA 1
ATOM 1410 C C . PRO A 1 195 ? -6.555 83.25 43 1 95.19 195 PRO A C 1
ATOM 1412 O O . PRO A 1 195 ? -6.453 82.25 42.219 1 95.19 195 PRO A O 1
ATOM 1415 N N . LEU A 1 196 ? -5.652 83.5 43.844 1 94.19 196 LEU A N 1
ATOM 1416 C CA . LEU A 1 196 ? -4.496 82.625 44 1 94.19 196 LEU A CA 1
ATOM 1417 C C . LEU A 1 196 ? -4.926 81.25 44.5 1 94.19 196 LEU A C 1
ATOM 1419 O O . LEU A 1 196 ? -4.398 80.25 44.062 1 94.19 196 LEU A O 1
ATOM 1423 N N . ARG A 1 197 ? -5.816 81.188 45.438 1 93.88 197 ARG A N 1
ATOM 1424 C CA . ARG A 1 197 ? -6.359 79.938 45.906 1 93.88 197 ARG A CA 1
ATOM 1425 C C . ARG A 1 197 ? -7.07 79.188 44.75 1 93.88 197 ARG A C 1
ATOM 1427 O O . ARG A 1 197 ? -6.961 78 44.656 1 93.88 197 ARG A O 1
ATOM 1434 N N . MET A 1 198 ? -7.777 79.938 43.969 1 94 198 MET A N 1
ATOM 1435 C CA . MET A 1 198 ? -8.508 79.312 42.875 1 94 198 MET A CA 1
ATOM 1436 C C . MET A 1 198 ? -7.551 78.75 41.812 1 94 198 MET A C 1
ATOM 1438 O O . MET A 1 198 ? -7.805 77.688 41.25 1 94 198 MET A O 1
ATOM 1442 N N . ILE A 1 199 ? -6.504 79.438 41.562 1 93.94 199 ILE A N 1
ATOM 1443 C CA . ILE A 1 199 ? -5.473 78.938 40.688 1 93.94 199 ILE A CA 1
ATOM 1444 C C . ILE A 1 199 ? -4.938 77.562 41.219 1 93.94 199 ILE A C 1
ATOM 1446 O O . ILE A 1 199 ? -4.797 76.625 40.469 1 93.94 199 ILE A O 1
ATOM 1450 N N . SER A 1 200 ? -4.695 77.562 42.5 1 92 200 SER A N 1
ATOM 1451 C CA . SER A 1 200 ? -4.207 76.375 43.125 1 92 200 SER A CA 1
ATOM 1452 C C . SER A 1 200 ? -5.227 75.25 43 1 92 200 SER A C 1
ATOM 1454 O O . SER A 1 200 ? -4.859 74.062 42.812 1 92 200 SER A O 1
ATOM 1456 N N . THR A 1 201 ? -6.465 75.5 43.125 1 92 201 THR A N 1
ATOM 1457 C CA . THR A 1 201 ? -7.527 74.5 43 1 92 201 THR A CA 1
ATOM 1458 C C . THR A 1 201 ? -7.566 74 41.562 1 92 201 THR A C 1
ATOM 1460 O O . THR A 1 201 ? -7.68 72.75 41.375 1 92 201 THR A O 1
ATOM 1463 N N . ASP A 1 202 ? -7.473 74.812 40.625 1 93.38 202 ASP A N 1
ATOM 1464 C CA . ASP A 1 202 ? -7.473 74.375 39.219 1 93.38 202 ASP A CA 1
ATOM 1465 C C . ASP A 1 202 ? -6.258 73.5 38.906 1 93.38 202 ASP A C 1
ATOM 1467 O O . ASP A 1 202 ? -6.367 72.5 38.188 1 93.38 202 ASP A O 1
ATOM 1471 N N . LEU A 1 203 ? -5.129 73.875 39.438 1 91.62 203 LEU A N 1
ATOM 1472 C CA . LEU A 1 203 ? -3.922 73.125 39.25 1 91.62 203 LEU A CA 1
ATOM 1473 C C . LEU A 1 203 ? -4.062 71.75 39.875 1 91.62 203 LEU A C 1
ATOM 1475 O O . LEU A 1 203 ? -3.592 70.75 39.312 1 91.62 203 LEU A O 1
ATOM 1479 N N . ASN A 1 204 ? -4.676 71.688 41 1 91.31 204 ASN A N 1
ATOM 1480 C CA . ASN A 1 204 ? -4.957 70.375 41.625 1 91.31 204 ASN A CA 1
ATOM 1481 C C . ASN A 1 204 ? -5.879 69.5 40.781 1 91.31 204 ASN A C 1
ATOM 1483 O O . ASN A 1 204 ? -5.703 68.312 40.688 1 91.31 204 ASN A O 1
ATOM 1487 N N . ASP A 1 205 ? -6.816 70.125 40.125 1 93.44 205 ASP A N 1
ATOM 1488 C CA . ASP A 1 205 ? -7.734 69.438 39.25 1 93.44 205 ASP A CA 1
ATOM 1489 C C . ASP A 1 205 ? -7.008 68.875 38.031 1 93.44 205 ASP A C 1
ATOM 1491 O O . ASP A 1 205 ? -7.219 67.75 37.625 1 93.44 205 ASP A O 1
ATOM 1495 N N . ILE A 1 206 ? -6.258 69.625 37.5 1 91.88 206 ILE A N 1
ATOM 1496 C CA . ILE A 1 206 ? -5.488 69.25 36.344 1 91.88 206 ILE A CA 1
ATOM 1497 C C . ILE A 1 206 ? -4.574 68.062 36.719 1 91.88 206 ILE A C 1
ATOM 1499 O O . ILE A 1 206 ? -4.398 67.125 35.938 1 91.88 206 ILE A O 1
ATOM 1503 N N . SER A 1 207 ? -3.965 68.125 37.875 1 91.38 207 SER A N 1
ATOM 1504 C CA . SER A 1 207 ? -3.143 67.062 38.375 1 91.38 207 SER A CA 1
ATOM 1505 C C . SER A 1 207 ? -3.947 65.75 38.469 1 91.38 207 SER A C 1
ATOM 1507 O O . SER A 1 207 ? -3.477 64.688 38.062 1 91.38 207 SER A O 1
ATOM 1509 N N . THR A 1 208 ? -5.133 65.875 38.969 1 91.75 208 THR A N 1
ATOM 1510 C CA . THR A 1 208 ? -6.004 64.688 39.125 1 91.75 208 THR A CA 1
ATOM 1511 C C . THR A 1 208 ? -6.371 64.125 37.75 1 91.75 208 THR A C 1
ATOM 1513 O O . THR A 1 208 ? -6.328 62.906 37.531 1 91.75 208 THR A O 1
ATOM 1516 N N . LEU A 1 209 ? -6.746 65 36.812 1 91.94 209 LEU A N 1
ATOM 1517 C CA . LEU A 1 209 ? -7.105 64.562 35.469 1 91.94 209 LEU A CA 1
ATOM 1518 C C . LEU A 1 209 ? -5.918 63.906 34.781 1 91.94 209 LEU A C 1
ATOM 1520 O O . LEU A 1 209 ? -6.078 62.906 34.062 1 91.94 209 LEU A O 1
ATOM 1524 N N . THR A 1 210 ? -4.781 64.438 34.969 1 88.94 210 THR A N 1
ATOM 1525 C CA . THR A 1 210 ? -3.559 63.906 34.406 1 88.94 210 THR A CA 1
ATOM 1526 C C . THR A 1 210 ? -3.34 62.469 34.906 1 88.94 210 THR A C 1
ATOM 1528 O O . THR A 1 210 ? -3.039 61.562 34.125 1 88.94 210 THR A O 1
ATOM 1531 N N . MET A 1 211 ? -3.465 62.281 36.156 1 88.56 211 MET A N 1
ATOM 1532 C CA . MET A 1 211 ? -3.295 60.969 36.75 1 88.56 211 MET A CA 1
ATOM 1533 C C . MET A 1 211 ? -4.328 59.969 36.188 1 88.56 211 MET A C 1
ATOM 1535 O O . MET A 1 211 ? -4.027 58.812 36 1 88.56 211 MET A O 1
ATOM 1539 N N . MET A 1 212 ? -5.469 60.438 35.938 1 89.25 212 MET A N 1
ATOM 1540 C CA . MET A 1 212 ? -6.516 59.594 35.375 1 89.25 212 MET A CA 1
ATOM 1541 C C . MET A 1 212 ? -6.145 59.094 34 1 89.25 212 MET A C 1
ATOM 1543 O O . MET A 1 212 ? -6.336 57.938 33.656 1 89.25 212 MET A O 1
ATOM 1547 N N . VAL A 1 213 ? -5.656 59.969 33.188 1 88.69 213 VAL A N 1
ATOM 1548 C CA . VAL A 1 213 ? -5.246 59.594 31.844 1 88.69 213 VAL A CA 1
ATOM 1549 C C . VAL A 1 213 ? -4.098 58.594 31.906 1 88.69 213 VAL A C 1
ATOM 1551 O O . VAL A 1 213 ? -4.105 57.594 31.188 1 88.69 213 VAL A O 1
ATOM 1554 N N . VAL A 1 214 ? -3.125 58.844 32.719 1 87.56 214 VAL A N 1
ATOM 1555 C CA . VAL A 1 214 ? -1.961 57.969 32.875 1 87.56 214 VAL A CA 1
ATOM 1556 C C . VAL A 1 214 ? -2.4 56.594 33.344 1 87.56 214 VAL A C 1
ATOM 1558 O O . VAL A 1 214 ? -1.918 55.562 32.844 1 87.56 214 VAL A O 1
ATOM 1561 N N . MET A 1 215 ? -3.254 56.531 34.281 1 87.5 215 MET A N 1
ATOM 1562 C CA . MET A 1 215 ? -3.738 55.25 34.812 1 87.5 215 MET A CA 1
ATOM 1563 C C . MET A 1 215 ? -4.508 54.5 33.719 1 87.5 215 MET A C 1
ATOM 1565 O O . MET A 1 215 ? -4.391 53.281 33.625 1 87.5 215 MET A O 1
ATOM 1569 N N . ALA A 1 216 ? -5.305 55.188 32.938 1 88.88 216 ALA A N 1
ATOM 1570 C CA . ALA A 1 216 ? -6.039 54.531 31.859 1 88.88 216 ALA A CA 1
ATOM 1571 C C . ALA A 1 216 ? -5.086 53.938 30.828 1 88.88 216 ALA A C 1
ATOM 1573 O O . ALA A 1 216 ? -5.312 52.844 30.312 1 88.88 216 ALA A O 1
ATOM 1574 N N . GLU A 1 217 ? -4.094 54.719 30.531 1 89.12 217 GLU A N 1
ATOM 1575 C CA . GLU A 1 217 ? -3.096 54.25 29.578 1 89.12 217 GLU A CA 1
ATOM 1576 C C . GLU A 1 217 ? -2.346 53.031 30.109 1 89.12 217 GLU A C 1
ATOM 1578 O O . GLU A 1 217 ? -2.08 52.094 29.359 1 89.12 217 GLU A O 1
ATOM 1583 N N . LYS A 1 218 ? -1.967 53.125 31.312 1 87.12 218 LYS A N 1
ATOM 1584 C CA . LYS A 1 218 ? -1.289 52 31.938 1 87.12 218 LYS A CA 1
ATOM 1585 C C . LYS A 1 218 ? -2.176 50.75 31.922 1 87.12 218 LYS A C 1
ATOM 1587 O O . LYS A 1 218 ? -1.695 49.625 31.688 1 87.12 218 LYS A O 1
ATOM 1592 N N . PHE A 1 219 ? -3.402 50.906 32.156 1 90.12 219 PHE A N 1
ATOM 1593 C CA . PHE A 1 219 ? -4.375 49.812 32.125 1 90.12 219 PHE A CA 1
ATOM 1594 C C . PHE A 1 219 ? -4.461 49.219 30.734 1 90.12 219 PHE A C 1
ATOM 1596 O O . PHE A 1 219 ? -4.469 48 30.594 1 90.12 219 PHE A O 1
ATOM 1603 N N . ALA A 1 220 ? -4.516 50.031 29.75 1 90.56 220 ALA A N 1
ATOM 1604 C CA . ALA A 1 220 ? -4.578 49.594 28.359 1 90.56 220 ALA A CA 1
ATOM 1605 C C . ALA A 1 220 ? -3.334 48.781 28 1 90.56 220 ALA A C 1
ATOM 1607 O O . ALA A 1 220 ? -3.432 47.719 27.391 1 90.56 220 ALA A O 1
ATOM 1608 N N . ILE A 1 221 ? -2.195 49.25 28.375 1 89.75 221 ILE A N 1
ATOM 1609 C CA . ILE A 1 221 ? -0.925 48.625 28.078 1 89.75 221 ILE A CA 1
ATOM 1610 C C . ILE A 1 221 ? -0.859 47.25 28.781 1 89.75 221 ILE A C 1
ATOM 1612 O O . ILE A 1 221 ? -0.448 46.25 28.188 1 89.75 221 ILE A O 1
ATOM 1616 N N . ASP A 1 222 ? -1.263 47.219 30 1 90.81 222 ASP A N 1
ATOM 1617 C CA . ASP A 1 222 ? -1.23 45.969 30.781 1 90.81 222 ASP A CA 1
ATOM 1618 C C . ASP A 1 222 ? -2.148 44.906 30.172 1 90.81 222 ASP A C 1
ATOM 1620 O O . ASP A 1 222 ? -1.798 43.75 30.109 1 90.81 222 ASP A O 1
ATOM 1624 N N . ASN A 1 223 ? -3.287 45.312 29.688 1 91.44 223 ASN A N 1
ATOM 1625 C CA . ASN A 1 223 ? -4.207 44.406 29.047 1 91.44 223 ASN A CA 1
ATOM 1626 C C . ASN A 1 223 ? -3.627 43.844 27.75 1 91.44 223 ASN A C 1
ATOM 1628 O O . ASN A 1 223 ? -3.711 42.625 27.5 1 91.44 223 ASN A O 1
ATOM 1632 N N . ARG A 1 224 ? -3.055 44.656 27 1 93.38 224 ARG A N 1
ATOM 1633 C CA . ARG A 1 224 ? -2.439 44.188 25.75 1 93.38 224 ARG A CA 1
ATOM 1634 C C . ARG A 1 224 ? -1.284 43.219 26.031 1 93.38 224 ARG A C 1
ATOM 1636 O O . ARG A 1 224 ? -1.114 42.25 25.328 1 93.38 224 ARG A O 1
ATOM 1643 N N . LYS A 1 225 ? -0.535 43.594 27.047 1 91.69 225 LYS A N 1
ATOM 1644 C CA . LYS A 1 225 ? 0.585 42.75 27.422 1 91.69 225 LYS A CA 1
ATOM 1645 C C . LYS A 1 225 ? 0.098 41.375 27.875 1 91.69 225 LYS A C 1
ATOM 1647 O O . LYS A 1 225 ? 0.717 40.344 27.562 1 91.69 225 LYS A O 1
ATOM 1652 N N . GLN A 1 226 ? -0.959 41.344 28.578 1 93.75 226 GLN A N 1
ATOM 1653 C CA . GLN A 1 226 ? -1.519 40.062 29.031 1 93.75 226 GLN A CA 1
ATOM 1654 C C . GLN A 1 226 ? -1.974 39.219 27.859 1 93.75 226 GLN A C 1
ATOM 1656 O O . GLN A 1 226 ? -1.696 38 27.812 1 93.75 226 GLN A O 1
ATOM 1661 N N . VAL A 1 227 ? -2.625 39.812 26.875 1 95.56 227 VAL A N 1
ATOM 1662 C CA . VAL A 1 227 ? -3.082 39.094 25.703 1 95.56 227 VAL A CA 1
ATOM 1663 C C . VAL A 1 227 ? -1.88 38.594 24.891 1 95.56 227 VAL A C 1
ATOM 1665 O O . VAL A 1 227 ? -1.848 37.438 24.469 1 95.56 227 VAL A O 1
ATOM 1668 N N . ALA A 1 228 ? -0.89 39.469 24.75 1 96.12 228 ALA A N 1
ATOM 1669 C CA . ALA A 1 228 ? 0.312 39.125 23.984 1 96.12 228 ALA A CA 1
ATOM 1670 C C . ALA A 1 228 ? 1.037 37.938 24.641 1 96.12 228 ALA A C 1
ATOM 1672 O O . ALA A 1 228 ? 1.501 37.031 23.938 1 96.12 228 ALA A O 1
ATOM 1673 N N . ASN A 1 229 ? 1.158 37.969 25.969 1 95.69 229 ASN A N 1
ATOM 1674 C CA . ASN A 1 229 ? 1.822 36.875 26.688 1 95.69 229 ASN A CA 1
ATOM 1675 C C . ASN A 1 229 ? 1.064 35.562 26.531 1 95.69 229 ASN A C 1
ATOM 1677 O O . ASN A 1 229 ? 1.673 34.5 26.328 1 95.69 229 ASN A O 1
ATOM 1681 N N . SER A 1 230 ? -0.182 35.594 26.625 1 96.31 230 SER A N 1
ATOM 1682 C CA . SER A 1 230 ? -1.001 34.406 26.438 1 96.31 230 SER A CA 1
ATOM 1683 C C . SER A 1 230 ? -0.856 33.875 25.016 1 96.31 230 SER A C 1
ATOM 1685 O O . SER A 1 230 ? -0.711 32.656 24.828 1 96.31 230 SER A O 1
ATOM 1687 N N . LEU A 1 231 ? -0.907 34.781 24.062 1 96.94 231 LEU A N 1
ATOM 1688 C CA . LEU A 1 231 ? -0.758 34.406 22.672 1 96.94 231 LEU A CA 1
ATOM 1689 C C . LEU A 1 231 ? 0.589 33.75 22.422 1 96.94 231 LEU A C 1
ATOM 1691 O O . LEU A 1 231 ? 0.655 32.688 21.797 1 96.94 231 LEU A O 1
ATOM 1695 N N . ALA A 1 232 ? 1.637 34.375 22.969 1 96 232 ALA A N 1
ATOM 1696 C CA . ALA A 1 232 ? 2.979 33.812 22.781 1 96 232 ALA A CA 1
ATOM 1697 C C . ALA A 1 232 ? 3.08 32.406 23.375 1 96 232 ALA A C 1
ATOM 1699 O O . ALA A 1 232 ? 3.684 31.531 22.781 1 96 232 ALA A O 1
ATOM 1700 N N . SER A 1 233 ? 2.508 32.188 24.484 1 96.06 233 SER A N 1
ATOM 1701 C CA . SER A 1 233 ? 2.521 30.891 25.141 1 96.06 233 SER A CA 1
ATOM 1702 C C . SER A 1 233 ? 1.751 29.859 24.328 1 96.06 233 SER A C 1
ATOM 1704 O O . SER A 1 233 ? 2.209 28.719 24.156 1 96.06 233 SER A O 1
ATOM 1706 N N . LYS A 1 234 ? 0.681 30.203 23.828 1 95.94 234 LYS A N 1
ATOM 1707 C CA . LYS A 1 234 ? -0.153 29.297 23.047 1 95.94 234 LYS A CA 1
ATOM 1708 C C . LYS A 1 234 ? 0.503 28.953 21.719 1 95.94 234 LYS A C 1
ATOM 1710 O O . LYS A 1 234 ? 0.415 27.828 21.25 1 95.94 234 LYS A O 1
ATOM 1715 N N . GLN A 1 235 ? 1.134 29.953 21.141 1 95.19 235 GLN A N 1
ATOM 1716 C CA . GLN A 1 235 ? 1.847 29.703 19.891 1 95.19 235 GLN A CA 1
ATOM 1717 C C . GLN A 1 235 ? 3.02 28.75 20.109 1 95.19 235 GLN A C 1
ATOM 1719 O O . GLN A 1 235 ? 3.281 27.875 19.281 1 95.19 235 GLN A O 1
ATOM 1724 N N . LYS A 1 236 ? 3.709 28.953 21.25 1 93.81 236 LYS A N 1
ATOM 1725 C CA . LYS A 1 236 ? 4.805 28.047 21.594 1 93.81 236 LYS A CA 1
ATOM 1726 C C . LYS A 1 236 ? 4.289 26.625 21.828 1 93.81 236 LYS A C 1
ATOM 1728 O O . LYS A 1 236 ? 4.914 25.656 21.391 1 93.81 236 LYS A O 1
ATOM 1733 N N . THR A 1 237 ? 3.193 26.484 22.406 1 92 237 THR A N 1
ATOM 1734 C CA . THR A 1 237 ? 2.578 25.188 22.672 1 92 237 THR A CA 1
ATOM 1735 C C . THR A 1 237 ? 2.146 24.516 21.359 1 92 237 THR A C 1
ATOM 1737 O O . THR A 1 237 ? 2.391 23.328 21.156 1 92 237 THR A O 1
ATOM 1740 N N . PHE A 1 238 ? 1.538 25.266 20.484 1 94.31 238 PHE A N 1
ATOM 1741 C CA . PHE A 1 238 ? 1.119 24.75 19.188 1 94.31 238 PHE A CA 1
ATOM 1742 C C . PHE A 1 238 ? 2.316 24.234 18.391 1 94.31 238 PHE A C 1
ATOM 1744 O O . PHE A 1 238 ? 2.283 23.125 17.875 1 94.31 238 PHE A O 1
ATOM 1751 N N . LYS A 1 239 ? 3.32 25.016 18.406 1 91.94 239 LYS A N 1
ATOM 1752 C CA . LYS A 1 239 ? 4.504 24.625 17.641 1 91.94 239 LYS A CA 1
ATOM 1753 C C . LYS A 1 239 ? 5.133 23.359 18.203 1 91.94 239 LYS A C 1
ATOM 1755 O O . LYS A 1 239 ? 5.379 22.406 17.469 1 91.94 239 LYS A O 1
ATOM 1760 N N . ALA A 1 240 ? 5.324 23.297 19.484 1 86.44 240 ALA A N 1
ATOM 1761 C CA . ALA A 1 240 ? 6.066 22.219 20.125 1 86.44 240 ALA A CA 1
ATOM 1762 C C . ALA A 1 240 ? 5.277 20.906 20.078 1 86.44 240 ALA A C 1
ATOM 1764 O O . ALA A 1 240 ? 5.844 19.844 19.828 1 86.44 240 ALA A O 1
ATOM 1765 N N . ILE A 1 241 ? 4.008 20.969 20.266 1 78.69 241 ILE A N 1
ATOM 1766 C CA . ILE A 1 241 ? 3.252 19.75 20.5 1 78.69 241 ILE A CA 1
ATOM 1767 C C . ILE A 1 241 ? 2.635 19.281 19.172 1 78.69 241 ILE A C 1
ATOM 1769 O O . ILE A 1 241 ? 2.795 18.109 18.797 1 78.69 241 ILE A O 1
ATOM 1773 N N . ALA A 1 242 ? 2.129 20.172 18.516 1 76.88 242 ALA A N 1
ATOM 1774 C CA . ALA A 1 242 ? 1.314 19.719 17.391 1 76.88 242 ALA A CA 1
ATOM 1775 C C . ALA A 1 242 ? 2.119 19.719 16.094 1 76.88 242 ALA A C 1
ATOM 1777 O O . ALA A 1 242 ? 2.213 18.688 15.422 1 76.88 242 ALA A O 1
ATOM 1778 N N . LEU A 1 243 ? 2.873 20.75 15.867 1 88.25 243 LEU A N 1
ATOM 1779 C CA . LEU A 1 243 ? 3.553 20.891 14.578 1 88.25 243 LEU A CA 1
ATOM 1780 C C . LEU A 1 243 ? 4.828 20.047 14.547 1 88.25 243 LEU A C 1
ATOM 1782 O O . LEU A 1 243 ? 5.016 19.234 13.633 1 88.25 243 LEU A O 1
ATOM 1786 N N . ASP A 1 244 ? 5.582 20.094 15.609 1 89.12 244 ASP A N 1
ATOM 1787 C CA . ASP A 1 244 ? 6.848 19.359 15.633 1 89.12 244 ASP A CA 1
ATOM 1788 C C . ASP A 1 244 ? 6.617 17.859 15.648 1 89.12 244 ASP A C 1
ATOM 1790 O O . ASP A 1 244 ? 7.375 17.094 15.031 1 89.12 244 ASP A O 1
ATOM 1794 N N . GLY A 1 245 ? 5.539 17.438 16.312 1 88.31 245 GLY A N 1
ATOM 1795 C CA . GLY A 1 245 ? 5.215 16.016 16.328 1 88.31 245 GLY A CA 1
ATOM 1796 C C . GLY A 1 245 ? 4.906 15.453 14.961 1 88.31 245 GLY A C 1
ATOM 1797 O O . GLY A 1 245 ? 5.43 14.406 14.578 1 88.31 245 GLY A O 1
ATOM 1798 N N . LEU A 1 246 ? 4.105 16.078 14.227 1 89.19 246 LEU A N 1
ATOM 1799 C CA . LEU A 1 246 ? 3.754 15.641 12.875 1 89.19 246 LEU A CA 1
ATOM 1800 C C . LEU A 1 246 ? 4.973 15.68 11.961 1 89.19 246 LEU A C 1
ATOM 1802 O O . LEU A 1 246 ? 5.195 14.758 11.18 1 89.19 246 LEU A O 1
ATOM 1806 N N . MET A 1 247 ? 5.785 16.719 12.117 1 91.12 247 MET A N 1
ATOM 1807 C CA . MET A 1 247 ? 6.973 16.875 11.281 1 91.12 247 MET A CA 1
ATOM 1808 C C . MET A 1 247 ? 7.977 15.758 11.547 1 91.12 247 MET A C 1
ATOM 1810 O O . MET A 1 247 ? 8.562 15.203 10.617 1 91.12 247 MET A O 1
ATOM 1814 N N . ARG A 1 248 ? 8.156 15.305 12.727 1 93.75 248 ARG A N 1
ATOM 1815 C CA . ARG A 1 248 ? 9.031 14.195 13.078 1 93.75 248 ARG A CA 1
ATOM 1816 C C . ARG A 1 248 ? 8.523 12.883 12.492 1 93.75 248 ARG A C 1
ATOM 1818 O O . ARG A 1 248 ? 9.305 12.078 11.977 1 93.75 248 ARG A O 1
ATOM 1825 N N . SER A 1 249 ? 7.191 12.766 12.578 1 91.62 249 SER A N 1
ATOM 1826 C CA . SER A 1 249 ? 6.602 11.547 12.039 1 91.62 249 SER A CA 1
ATOM 1827 C C . SER A 1 249 ? 6.844 11.43 10.539 1 91.62 249 SER A C 1
ATOM 1829 O O . SER A 1 249 ? 7.148 10.344 10.031 1 91.62 249 SER A O 1
ATOM 1831 N N . ILE A 1 250 ? 6.742 12.516 9.836 1 92.25 250 ILE A N 1
ATOM 1832 C CA . ILE A 1 250 ? 6.973 12.523 8.398 1 92.25 250 ILE A CA 1
ATOM 1833 C C . ILE A 1 250 ? 8.445 12.25 8.109 1 92.25 250 ILE A C 1
ATOM 1835 O O . ILE A 1 250 ? 8.773 11.461 7.223 1 92.25 250 ILE A O 1
ATOM 1839 N N . SER A 1 251 ? 9.281 12.867 8.891 1 93.5 251 SER A N 1
ATOM 1840 C CA . SER A 1 251 ? 10.711 12.633 8.734 1 93.5 251 SER A CA 1
ATOM 1841 C C . SER A 1 251 ? 11.07 11.18 9.016 1 93.5 251 SER A C 1
ATOM 1843 O O . SER A 1 251 ? 11.914 10.594 8.336 1 93.5 251 SER A O 1
ATOM 1845 N N . ASP A 1 252 ? 10.438 10.594 9.969 1 94.12 252 ASP A N 1
ATOM 1846 C CA . ASP A 1 252 ? 10.664 9.195 10.312 1 94.12 252 ASP A CA 1
ATOM 1847 C C . ASP A 1 252 ? 10.25 8.273 9.164 1 94.12 252 ASP A C 1
ATOM 1849 O O . ASP A 1 252 ? 10.93 7.285 8.875 1 94.12 252 ASP A O 1
ATOM 1853 N N . VAL A 1 253 ? 9.148 8.578 8.57 1 93.88 253 VAL A N 1
ATOM 1854 C CA . VAL A 1 253 ? 8.703 7.797 7.418 1 93.88 253 VAL A CA 1
ATOM 1855 C C . VAL A 1 253 ? 9.758 7.844 6.32 1 93.88 253 VAL A C 1
ATOM 1857 O O . VAL A 1 253 ? 10.117 6.812 5.746 1 93.88 253 VAL A O 1
ATOM 1860 N N . ASN A 1 254 ? 10.242 9.039 6.039 1 94.81 254 ASN A N 1
ATOM 1861 C CA . ASN A 1 254 ? 11.266 9.219 5.016 1 94.81 254 ASN A CA 1
ATOM 1862 C C . ASN A 1 254 ? 12.516 8.406 5.324 1 94.81 254 ASN A C 1
ATOM 1864 O O . ASN A 1 254 ? 13.031 7.691 4.457 1 94.81 254 ASN A O 1
ATOM 1868 N N . ASN A 1 255 ? 12.969 8.469 6.523 1 95.69 255 ASN A N 1
ATOM 1869 C CA . ASN A 1 255 ? 14.141 7.715 6.953 1 95.69 255 ASN A CA 1
ATOM 1870 C C . ASN A 1 255 ? 13.914 6.211 6.84 1 95.69 255 ASN A C 1
ATOM 1872 O O . ASN A 1 255 ? 14.82 5.469 6.441 1 95.69 255 ASN A O 1
ATOM 1876 N N . ASN A 1 256 ? 12.758 5.797 7.242 1 96.5 256 ASN A N 1
ATOM 1877 C CA . ASN A 1 256 ? 12.422 4.375 7.164 1 96.5 256 ASN A CA 1
ATOM 1878 C C . ASN A 1 256 ? 12.406 3.883 5.723 1 96.5 256 ASN A C 1
ATOM 1880 O O . ASN A 1 256 ? 12.859 2.775 5.434 1 96.5 256 ASN A O 1
ATOM 1884 N N . ILE A 1 257 ? 11.898 4.676 4.801 1 96.12 257 ILE A N 1
ATOM 1885 C CA . ILE A 1 257 ? 11.844 4.297 3.395 1 96.12 257 ILE A CA 1
ATOM 1886 C C . ILE A 1 257 ? 13.266 4.172 2.838 1 96.12 257 ILE A C 1
ATOM 1888 O O . ILE A 1 257 ? 13.57 3.217 2.119 1 96.12 257 ILE A O 1
ATOM 1892 N N . GLU A 1 258 ? 14.148 5.078 3.213 1 95.81 258 GLU A N 1
ATOM 1893 C CA . GLU A 1 258 ? 15.555 5 2.811 1 95.81 258 GLU A CA 1
ATOM 1894 C C . GLU A 1 258 ? 16.203 3.721 3.328 1 95.81 258 GLU A C 1
ATOM 1896 O O . GLU A 1 258 ? 16.938 3.051 2.596 1 95.81 258 GLU A O 1
ATOM 1901 N N . SER A 1 259 ? 15.859 3.43 4.523 1 96.56 259 SER A N 1
ATOM 1902 C CA . SER A 1 259 ? 16.406 2.219 5.137 1 96.56 259 SER A CA 1
ATOM 1903 C C . SER A 1 259 ? 15.883 0.968 4.434 1 96.56 259 SER A C 1
ATOM 1905 O O . SER A 1 259 ? 16.641 0.034 4.176 1 96.56 259 SER A O 1
ATOM 1907 N N . MET A 1 260 ? 14.625 0.927 4.109 1 95 260 MET A N 1
ATOM 1908 C CA . MET A 1 260 ? 14.031 -0.207 3.406 1 95 260 MET A CA 1
ATOM 1909 C C . MET A 1 260 ? 14.672 -0.391 2.035 1 95 260 MET A C 1
ATOM 1911 O O . MET A 1 260 ? 14.945 -1.519 1.619 1 95 260 MET A O 1
ATOM 1915 N N . ALA A 1 261 ? 14.883 0.734 1.382 1 95.25 261 ALA A N 1
ATOM 1916 C CA . ALA A 1 261 ? 15.5 0.695 0.061 1 95.25 261 ALA A CA 1
ATOM 1917 C C . ALA A 1 261 ? 16.938 0.174 0.146 1 95.25 261 ALA A C 1
ATOM 1919 O O . ALA A 1 261 ? 17.359 -0.648 -0.673 1 95.25 261 ALA A O 1
ATOM 1920 N N . SER A 1 262 ? 17.656 0.638 1.125 1 95.94 262 SER A N 1
ATOM 1921 C CA . SER A 1 262 ? 19.031 0.167 1.344 1 95.94 262 SER A CA 1
ATOM 1922 C C . SER A 1 262 ? 19.047 -1.326 1.652 1 95.94 262 SER A C 1
ATOM 1924 O O . SER A 1 262 ? 19.906 -2.057 1.141 1 95.94 262 SER A O 1
ATOM 1926 N N . ASN A 1 263 ? 18.156 -1.792 2.453 1 94.81 263 ASN A N 1
ATOM 1927 C CA . ASN A 1 263 ? 18.047 -3.211 2.773 1 94.81 263 ASN A CA 1
ATOM 1928 C C . ASN A 1 263 ? 17.719 -4.043 1.536 1 94.81 263 ASN A C 1
ATOM 1930 O O . ASN A 1 263 ? 18.266 -5.133 1.354 1 94.81 263 ASN A O 1
ATOM 1934 N N . LEU A 1 264 ? 16.828 -3.521 0.701 1 94.69 264 LEU A N 1
ATOM 1935 C CA . LEU A 1 264 ? 16.484 -4.211 -0.54 1 94.69 264 LEU A CA 1
ATOM 1936 C C . LEU A 1 264 ? 17.719 -4.363 -1.432 1 94.69 264 LEU A C 1
ATOM 1938 O O . LEU A 1 264 ? 17.984 -5.457 -1.94 1 94.69 264 LEU A O 1
ATOM 1942 N N . LYS A 1 265 ? 18.5 -3.318 -1.6 1 94.44 265 LYS A N 1
ATOM 1943 C CA . LYS A 1 265 ? 19.719 -3.352 -2.414 1 94.44 265 LYS A CA 1
ATOM 1944 C C . LYS A 1 265 ? 20.688 -4.402 -1.898 1 94.44 265 LYS A C 1
ATOM 1946 O O . LYS A 1 265 ? 21.203 -5.215 -2.674 1 94.44 265 LYS A O 1
ATOM 1951 N N . ASN A 1 266 ? 20.844 -4.383 -0.601 1 95.31 266 ASN A N 1
ATOM 1952 C CA . ASN A 1 266 ? 21.781 -5.316 0.017 1 95.31 266 ASN A CA 1
ATOM 1953 C C . ASN A 1 266 ? 21.297 -6.758 -0.111 1 95.31 266 ASN A C 1
ATOM 1955 O O . ASN A 1 266 ? 22.078 -7.656 -0.41 1 95.31 266 ASN A O 1
ATOM 1959 N N . ASN A 1 267 ? 20.047 -6.977 0.116 1 94.88 267 ASN A N 1
ATOM 1960 C CA . ASN A 1 267 ? 19.469 -8.32 0.02 1 94.88 267 ASN A CA 1
ATOM 1961 C C . ASN A 1 267 ? 19.594 -8.883 -1.394 1 94.88 267 ASN A C 1
ATOM 1963 O O . ASN A 1 267 ? 19.953 -10.047 -1.574 1 94.88 267 ASN A O 1
ATOM 1967 N N . VAL A 1 268 ? 19.328 -8.039 -2.389 1 95.06 268 VAL A N 1
ATOM 1968 C CA . VAL A 1 268 ? 19.422 -8.469 -3.781 1 95.06 268 VAL A CA 1
ATOM 1969 C C . VAL A 1 268 ? 20.859 -8.828 -4.117 1 95.06 268 VAL A C 1
ATOM 1971 O O . VAL A 1 268 ? 21.141 -9.891 -4.676 1 95.06 268 VAL A O 1
ATOM 1974 N N . LYS A 1 269 ? 21.766 -8.023 -3.734 1 93.81 269 LYS A N 1
ATOM 1975 C CA . LYS A 1 269 ? 23.188 -8.281 -3.977 1 93.81 269 LYS A CA 1
ATOM 1976 C C . LYS A 1 269 ? 23.625 -9.586 -3.316 1 93.81 269 LYS A C 1
ATOM 1978 O O . LYS A 1 269 ? 24.281 -10.414 -3.945 1 93.81 269 LYS A O 1
ATOM 1983 N N . GLN A 1 270 ? 23.203 -9.812 -2.119 1 94.69 270 GLN A N 1
ATOM 1984 C CA . GLN A 1 270 ? 23.578 -11.016 -1.382 1 94.69 270 GLN A CA 1
ATOM 1985 C C . GLN A 1 270 ? 22.969 -12.266 -2.023 1 94.69 270 GLN A C 1
ATOM 1987 O O . GLN A 1 270 ? 23.625 -13.305 -2.098 1 94.69 270 GLN A O 1
ATOM 1992 N N . THR A 1 271 ? 21.781 -12.133 -2.488 1 94.88 271 THR A N 1
ATOM 1993 C CA . THR A 1 271 ? 21.062 -13.281 -3.045 1 94.88 271 THR A CA 1
ATOM 1994 C C . THR A 1 271 ? 21.688 -13.703 -4.375 1 94.88 271 THR A C 1
ATOM 1996 O O . THR A 1 271 ? 21.75 -14.898 -4.68 1 94.88 271 THR A O 1
ATOM 1999 N N . TYR A 1 272 ? 22.234 -12.781 -5.156 1 94.56 272 TYR A N 1
ATOM 2000 C CA . TYR A 1 272 ? 22.719 -13.094 -6.492 1 94.56 272 TYR A CA 1
ATOM 2001 C C . TYR A 1 272 ? 24.234 -13.328 -6.477 1 94.56 272 TYR A C 1
ATOM 2003 O O . TYR A 1 272 ? 24.797 -13.781 -7.469 1 94.56 272 TYR A O 1
ATOM 2011 N N . THR A 1 273 ? 24.938 -13.133 -5.34 1 92.56 273 THR A N 1
ATOM 2012 C CA . THR A 1 273 ? 26.375 -13.289 -5.234 1 92.56 273 THR A CA 1
ATOM 2013 C C . THR A 1 273 ? 26.797 -14.719 -5.547 1 92.56 273 THR A C 1
ATOM 2015 O O . THR A 1 273 ? 27.703 -14.953 -6.344 1 92.56 273 THR A O 1
ATOM 2018 N N . PRO A 1 274 ? 26.125 -15.742 -4.922 1 89.81 274 PRO A N 1
ATOM 2019 C CA . PRO A 1 274 ? 26.5 -17.109 -5.27 1 89.81 274 PRO A CA 1
ATOM 2020 C C . PRO A 1 274 ? 26.359 -17.406 -6.758 1 89.81 274 PRO A C 1
ATOM 2022 O O . PRO A 1 274 ? 27.172 -18.125 -7.336 1 89.81 274 PRO A O 1
ATOM 2025 N N . LEU A 1 275 ? 25.312 -16.875 -7.355 1 88.75 275 LEU A N 1
ATOM 2026 C CA . LEU A 1 275 ? 25.078 -17.078 -8.781 1 88.75 275 LEU A CA 1
ATOM 2027 C C . LEU A 1 275 ? 26.156 -16.422 -9.617 1 88.75 275 LEU A C 1
ATOM 2029 O O . LEU A 1 275 ? 26.625 -16.984 -10.602 1 88.75 275 LEU A O 1
ATOM 2033 N N . VAL A 1 276 ? 26.625 -15.297 -9.25 1 89.94 276 VAL A N 1
ATOM 2034 C CA . VAL A 1 276 ? 27.703 -14.578 -9.93 1 89.94 276 VAL A CA 1
ATOM 2035 C C . VAL A 1 276 ? 28.984 -15.383 -9.82 1 89.94 276 VAL A C 1
ATOM 2037 O O . VAL A 1 276 ? 29.719 -15.531 -10.805 1 89.94 276 VAL A O 1
ATOM 2040 N N . ASN A 1 277 ? 29.156 -15.984 -8.664 1 88.19 277 ASN A N 1
ATOM 2041 C CA . ASN A 1 277 ? 30.375 -16.75 -8.438 1 88.19 277 ASN A CA 1
ATOM 2042 C C . ASN A 1 277 ? 30.375 -18.047 -9.258 1 88.19 277 ASN A C 1
ATOM 2044 O O . ASN A 1 277 ? 31.438 -18.469 -9.742 1 88.19 277 ASN A O 1
ATOM 2048 N N . GLN A 1 278 ? 29.234 -18.609 -9.445 1 84.12 278 GLN A N 1
ATOM 2049 C CA . GLN A 1 278 ? 29.109 -19.859 -10.188 1 84.12 278 GLN A CA 1
ATOM 2050 C C . GLN A 1 278 ? 29.281 -19.625 -11.688 1 84.12 278 GLN A C 1
ATOM 2052 O O . GLN A 1 278 ? 29.703 -20.531 -12.414 1 84.12 278 GLN A O 1
ATOM 2057 N N . GLN A 1 279 ? 28.984 -18.406 -12.133 1 81.19 279 GLN A N 1
ATOM 2058 C CA . GLN A 1 279 ? 28.984 -18.125 -13.57 1 81.19 279 GLN A CA 1
ATOM 2059 C C . GLN A 1 279 ? 30.266 -17.391 -13.984 1 81.19 279 GLN A C 1
ATOM 2061 O O . GLN A 1 279 ? 30.297 -16.75 -15.031 1 81.19 279 GLN A O 1
ATOM 2066 N N . GLN A 1 280 ? 31.281 -17.5 -13.258 1 81.56 280 GLN A N 1
ATOM 2067 C CA . GLN A 1 280 ? 32.5 -16.719 -13.484 1 81.56 280 GLN A CA 1
ATOM 2068 C C . GLN A 1 280 ? 33.094 -17.031 -14.852 1 81.56 280 GLN A C 1
ATOM 2070 O O . GLN A 1 280 ? 33.719 -16.156 -15.469 1 81.56 280 GLN A O 1
ATOM 2075 N N . ASP A 1 281 ? 32.812 -18.141 -15.391 1 83.31 281 ASP A N 1
ATOM 2076 C CA . ASP A 1 281 ? 33.438 -18.531 -16.656 1 83.31 281 ASP A CA 1
ATOM 2077 C C . ASP A 1 281 ? 32.5 -18.234 -17.828 1 83.31 281 ASP A C 1
ATOM 2079 O O . ASP A 1 281 ? 32.906 -18.406 -18.984 1 83.31 281 ASP A O 1
ATOM 2083 N N . ASP A 1 282 ? 31.312 -17.797 -17.578 1 85.94 282 ASP A N 1
ATOM 2084 C CA . ASP A 1 282 ? 30.344 -17.438 -18.625 1 85.94 282 ASP A CA 1
ATOM 2085 C C . ASP A 1 282 ? 30.156 -15.93 -18.703 1 85.94 282 ASP A C 1
ATOM 2087 O O . ASP A 1 282 ? 29.297 -15.375 -18.031 1 85.94 282 ASP A O 1
ATOM 2091 N N . GLN A 1 283 ? 30.906 -15.328 -19.656 1 86 283 GLN A N 1
ATOM 2092 C CA . GLN A 1 283 ? 30.938 -13.875 -19.75 1 86 283 GLN A CA 1
ATOM 2093 C C . GLN A 1 283 ? 29.562 -13.312 -20.125 1 86 283 GLN A C 1
ATOM 2095 O O . GLN A 1 283 ? 29.203 -12.219 -19.688 1 86 283 GLN A O 1
ATOM 2100 N N . ARG A 1 284 ? 28.859 -13.875 -20.922 1 87.19 284 ARG A N 1
ATOM 2101 C CA . ARG A 1 284 ? 27.547 -13.406 -21.359 1 87.19 284 ARG A CA 1
ATOM 2102 C C . ARG A 1 284 ? 26.562 -13.367 -20.188 1 87.19 284 ARG A C 1
ATOM 2104 O O . ARG A 1 284 ? 25.891 -12.359 -19.984 1 87.19 284 ARG A O 1
ATOM 2111 N N . THR A 1 285 ? 26.5 -14.461 -19.406 1 88.38 285 THR A N 1
ATOM 2112 C CA . THR A 1 285 ? 25.625 -14.539 -18.25 1 88.38 285 THR A CA 1
ATOM 2113 C C . THR A 1 285 ? 26.031 -13.516 -17.188 1 88.38 285 THR A C 1
ATOM 2115 O O . THR A 1 285 ? 25.188 -12.867 -16.578 1 88.38 285 THR A O 1
ATOM 2118 N N . LEU A 1 286 ? 27.344 -13.273 -17.078 1 91.81 286 LEU A N 1
ATOM 2119 C CA . LEU A 1 286 ? 27.828 -12.297 -16.094 1 91.81 286 LEU A CA 1
ATOM 2120 C C . LEU A 1 286 ? 27.422 -10.883 -16.5 1 91.81 286 LEU A C 1
ATOM 2122 O O . LEU A 1 286 ? 27.078 -10.07 -15.641 1 91.81 286 LEU A O 1
ATOM 2126 N N . SER A 1 287 ? 27.516 -10.633 -17.766 1 92.44 287 SER A N 1
ATOM 2127 C CA . SER A 1 287 ? 27.109 -9.312 -18.234 1 92.44 287 SER A CA 1
ATOM 2128 C C . SER A 1 287 ? 25.625 -9.078 -18.016 1 92.44 287 SER A C 1
ATOM 2130 O O . SER A 1 287 ? 25.219 -8 -17.562 1 92.44 287 SER A O 1
ATOM 2132 N N . THR A 1 288 ? 24.781 -10.039 -18.281 1 92.56 288 THR A N 1
ATOM 2133 C CA . THR A 1 288 ? 23.344 -9.938 -18.078 1 92.56 288 THR A CA 1
ATOM 2134 C C . THR A 1 288 ? 23.016 -9.734 -16.594 1 92.56 288 THR A C 1
ATOM 2136 O O . THR A 1 288 ? 22.172 -8.922 -16.25 1 92.56 288 THR A O 1
ATOM 2139 N N . LEU A 1 289 ? 23.734 -10.445 -15.75 1 94.06 289 LEU A N 1
ATOM 2140 C CA . LEU A 1 289 ? 23.547 -10.32 -14.312 1 94.06 289 LEU A CA 1
ATOM 2141 C C . LEU A 1 289 ? 23.969 -8.938 -13.82 1 94.06 289 LEU A C 1
ATOM 2143 O O . LEU A 1 289 ? 23.281 -8.336 -12.984 1 94.06 289 LEU A O 1
ATOM 2147 N N . SER A 1 290 ? 25.016 -8.43 -14.359 1 93.94 290 SER A N 1
ATOM 2148 C CA . SER A 1 290 ? 25.484 -7.102 -13.984 1 93.94 290 SER A CA 1
ATOM 2149 C C . SER A 1 290 ? 24.469 -6.031 -14.383 1 93.94 290 SER A C 1
ATOM 2151 O O . SER A 1 290 ? 24.172 -5.125 -13.602 1 93.94 290 SER A O 1
ATOM 2153 N N . VAL A 1 291 ? 23.984 -6.137 -15.625 1 94.44 291 VAL A N 1
ATOM 2154 C CA . VAL A 1 291 ? 22.984 -5.18 -16.094 1 94.44 291 VAL A CA 1
ATOM 2155 C C . VAL A 1 291 ? 21.734 -5.262 -15.219 1 94.44 291 VAL A C 1
ATOM 2157 O O . VAL A 1 291 ? 21.141 -4.234 -14.875 1 94.44 291 VAL A O 1
ATOM 2160 N N . TYR A 1 292 ? 21.344 -6.477 -14.828 1 96.31 292 TYR A N 1
ATOM 2161 C CA . TYR A 1 292 ? 20.188 -6.688 -13.961 1 96.31 292 TYR A CA 1
ATOM 2162 C C . TYR A 1 292 ? 20.375 -5.992 -12.617 1 96.31 292 TYR A C 1
ATOM 2164 O O . TYR A 1 292 ? 19.5 -5.25 -12.164 1 96.31 292 TYR A O 1
ATOM 2172 N N . LEU A 1 293 ? 21.5 -6.199 -11.977 1 95.69 293 LEU A N 1
ATOM 2173 C CA . LEU A 1 293 ? 21.781 -5.637 -10.664 1 95.69 293 LEU A CA 1
ATOM 2174 C C . LEU A 1 293 ? 21.891 -4.117 -10.734 1 95.69 293 LEU A C 1
ATOM 2176 O O . LEU A 1 293 ? 21.391 -3.414 -9.852 1 95.69 293 LEU A O 1
ATOM 2180 N N . ASP A 1 294 ? 22.484 -3.58 -11.797 1 95.06 294 ASP A N 1
ATOM 2181 C CA . ASP A 1 294 ? 22.594 -2.137 -11.992 1 95.06 294 ASP A CA 1
ATOM 2182 C C . ASP A 1 294 ? 21.219 -1.505 -12.172 1 95.06 294 ASP A C 1
ATOM 2184 O O . ASP A 1 294 ? 20.938 -0.432 -11.633 1 95.06 294 ASP A O 1
ATOM 2188 N N . THR A 1 295 ? 20.375 -2.119 -12.953 1 95.5 295 THR A N 1
ATOM 2189 C CA . THR A 1 295 ? 19.016 -1.619 -13.188 1 95.5 295 THR A CA 1
ATOM 2190 C C . THR A 1 295 ? 18.234 -1.547 -11.883 1 95.5 295 THR A C 1
ATOM 2192 O O . THR A 1 295 ? 17.547 -0.557 -11.617 1 95.5 295 THR A O 1
ATOM 2195 N N . LEU A 1 296 ? 18.375 -2.549 -11.07 1 96.19 296 LEU A N 1
ATOM 2196 C CA . LEU A 1 296 ? 17.656 -2.574 -9.797 1 96.19 296 LEU A CA 1
ATOM 2197 C C . LEU A 1 296 ? 18.203 -1.512 -8.844 1 96.19 296 LEU A C 1
ATOM 2199 O O . LEU A 1 296 ? 17.438 -0.86 -8.133 1 96.19 296 LEU A O 1
ATOM 2203 N N . GLU A 1 297 ? 19.516 -1.36 -8.852 1 95.94 297 GLU A N 1
ATOM 2204 C CA . GLU A 1 297 ? 20.125 -0.326 -8.016 1 95.94 297 GLU A CA 1
ATOM 2205 C C . GLU A 1 297 ? 19.656 1.064 -8.438 1 95.94 297 GLU A C 1
ATOM 2207 O O . GLU A 1 297 ? 19.297 1.887 -7.586 1 95.94 297 GLU A O 1
ATOM 2212 N N . ASN A 1 298 ? 19.625 1.316 -9.688 1 96.56 298 ASN A N 1
ATOM 2213 C CA . ASN A 1 298 ? 19.172 2.604 -10.195 1 96.56 298 ASN A CA 1
ATOM 2214 C C . ASN A 1 298 ? 17.688 2.832 -9.883 1 96.56 298 ASN A C 1
ATOM 2216 O O . ASN A 1 298 ? 17.297 3.938 -9.5 1 96.56 298 ASN A O 1
ATOM 2220 N N . SER A 1 299 ? 16.891 1.797 -10.102 1 96.44 299 SER A N 1
ATOM 2221 C CA . SER A 1 299 ? 15.469 1.899 -9.805 1 96.44 299 SER A CA 1
ATOM 2222 C C . SER A 1 299 ? 15.234 2.182 -8.328 1 96.44 299 SER A C 1
ATOM 2224 O O . SER A 1 299 ? 14.359 2.971 -7.973 1 96.44 299 SER A O 1
ATOM 2226 N N . THR A 1 300 ? 16 1.568 -7.477 1 96.44 300 THR A N 1
ATOM 2227 C CA . THR A 1 300 ? 15.875 1.779 -6.035 1 96.44 300 THR A CA 1
ATOM 2228 C C . THR A 1 300 ? 16.281 3.201 -5.66 1 96.44 300 THR A C 1
ATOM 2230 O O . THR A 1 300 ? 15.633 3.838 -4.824 1 96.44 300 THR A O 1
ATOM 2233 N N . THR A 1 301 ? 17.281 3.691 -6.293 1 96.44 301 THR A N 1
ATOM 2234 C CA . THR A 1 301 ? 17.734 5.059 -6.051 1 96.44 301 THR A CA 1
ATOM 2235 C C . THR A 1 301 ? 16.672 6.062 -6.5 1 96.44 301 THR A C 1
ATOM 2237 O O . THR A 1 301 ? 16.375 7.016 -5.781 1 96.44 301 THR A O 1
ATOM 2240 N N . ASN A 1 302 ? 16.156 5.816 -7.645 1 96.62 302 ASN A N 1
ATOM 2241 C CA . ASN A 1 302 ? 15.094 6.688 -8.148 1 96.62 302 ASN A CA 1
ATOM 2242 C C . ASN A 1 302 ? 13.867 6.664 -7.238 1 96.62 302 ASN A C 1
ATOM 2244 O O . ASN A 1 302 ? 13.25 7.703 -7.004 1 96.62 302 ASN A O 1
ATOM 2248 N N . PHE A 1 303 ? 13.555 5.5 -6.801 1 97.06 303 PHE A N 1
ATOM 2249 C CA . PHE A 1 303 ? 12.453 5.332 -5.863 1 97.06 303 PHE A CA 1
ATOM 2250 C C . PHE A 1 303 ? 12.664 6.184 -4.617 1 97.06 303 PHE A C 1
ATOM 2252 O O . PHE A 1 303 ? 11.773 6.926 -4.203 1 97.06 303 PHE A O 1
ATOM 2259 N N . VAL A 1 304 ? 13.844 6.113 -4.035 1 96.94 304 VAL A N 1
ATOM 2260 C CA . VAL A 1 304 ? 14.164 6.852 -2.816 1 96.94 304 VAL A CA 1
ATOM 2261 C C . VAL A 1 304 ? 14.117 8.352 -3.092 1 96.94 304 VAL A C 1
ATOM 2263 O O . VAL A 1 304 ? 13.562 9.117 -2.299 1 96.94 304 VAL A O 1
ATOM 2266 N N . GLN A 1 305 ? 14.625 8.789 -4.195 1 97 305 GLN A N 1
ATOM 2267 C CA . GLN A 1 305 ? 14.633 10.203 -4.547 1 97 305 GLN A CA 1
ATOM 2268 C C . GLN A 1 305 ? 13.211 10.734 -4.723 1 97 305 GLN A C 1
ATOM 2270 O O . GLN A 1 305 ? 12.875 11.805 -4.203 1 97 305 GLN A O 1
ATOM 2275 N N . SER A 1 306 ? 12.406 9.984 -5.402 1 96.75 306 SER A N 1
ATOM 2276 C CA . SER A 1 306 ? 11.031 10.406 -5.672 1 96.75 306 SER A CA 1
ATOM 2277 C C . SER A 1 306 ? 10.219 10.477 -4.387 1 96.75 306 SER A C 1
ATOM 2279 O O . SER A 1 306 ? 9.484 11.445 -4.164 1 96.75 306 SER A O 1
ATOM 2281 N N . THR A 1 307 ? 10.359 9.477 -3.566 1 96.19 307 THR A N 1
ATOM 2282 C CA . THR A 1 307 ? 9.602 9.469 -2.322 1 96.19 307 THR A CA 1
ATOM 2283 C C . THR A 1 307 ? 10.094 10.562 -1.376 1 96.19 307 THR A C 1
ATOM 2285 O O . THR A 1 307 ? 9.297 11.211 -0.702 1 96.19 307 THR A O 1
ATOM 2288 N N . ASN A 1 308 ? 11.375 10.789 -1.365 1 96.5 308 ASN A N 1
ATOM 2289 C CA . ASN A 1 308 ? 11.945 11.852 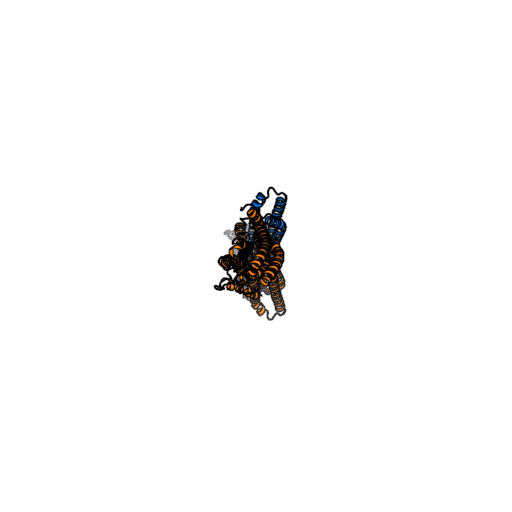-0.555 1 96.5 308 ASN A CA 1
ATOM 2290 C C . ASN A 1 308 ? 11.43 13.227 -0.985 1 96.5 308 ASN A C 1
ATOM 2292 O O . ASN A 1 308 ? 11.078 14.047 -0.144 1 96.5 308 ASN A O 1
ATOM 2296 N N . GLU A 1 309 ? 11.422 13.484 -2.213 1 96.44 309 GLU A N 1
ATOM 2297 C CA . GLU A 1 309 ? 10.922 14.758 -2.729 1 96.44 309 GLU A CA 1
ATOM 2298 C C . GLU A 1 309 ? 9.469 14.992 -2.322 1 96.44 309 GLU A C 1
ATOM 2300 O O . GLU A 1 309 ? 9.109 16.094 -1.899 1 96.44 309 GLU A O 1
ATOM 2305 N N . SER A 1 310 ? 8.695 13.945 -2.449 1 95.81 310 SER A N 1
ATOM 2306 C CA . SER A 1 310 ? 7.277 14.055 -2.107 1 95.81 310 SER A CA 1
ATOM 2307 C C . SER A 1 310 ? 7.086 14.328 -0.62 1 95.81 310 SER A C 1
ATOM 2309 O O . SER A 1 310 ? 6.277 15.18 -0.239 1 95.81 310 SER A O 1
ATOM 2311 N N . LEU A 1 311 ? 7.871 13.688 0.208 1 95.31 311 LEU A N 1
ATOM 2312 C CA . LEU A 1 311 ? 7.699 13.805 1.652 1 95.31 311 LEU A CA 1
ATOM 2313 C C . LEU A 1 311 ? 8.281 15.117 2.164 1 95.31 311 LEU A C 1
ATOM 2315 O O . LEU A 1 311 ? 7.727 15.734 3.074 1 95.31 311 LEU A O 1
ATOM 2319 N N . VAL A 1 312 ? 9.352 15.547 1.563 1 94.88 312 VAL A N 1
ATOM 2320 C CA . VAL A 1 312 ? 9.938 16.844 1.922 1 94.88 312 VAL A CA 1
ATOM 2321 C C . VAL A 1 312 ? 8.984 17.969 1.515 1 94.88 312 VAL A C 1
ATOM 2323 O O . VAL A 1 312 ? 8.797 18.922 2.264 1 94.88 312 VAL A O 1
ATOM 2326 N N . THR A 1 313 ? 8.391 17.844 0.367 1 94.81 313 THR A N 1
ATOM 2327 C CA . THR A 1 313 ? 7.414 18.828 -0.075 1 94.81 313 THR A CA 1
ATOM 2328 C C . THR A 1 313 ? 6.223 18.875 0.879 1 94.81 313 THR A C 1
ATOM 2330 O O . THR A 1 313 ? 5.75 19.953 1.235 1 94.81 313 THR A O 1
ATOM 2333 N N . LEU A 1 314 ? 5.762 17.703 1.254 1 94.5 314 LEU A N 1
ATOM 2334 C CA . LEU A 1 314 ? 4.68 17.641 2.23 1 94.5 314 LEU A CA 1
ATOM 2335 C C . LEU A 1 314 ? 5.09 18.312 3.541 1 94.5 314 LEU A C 1
ATOM 2337 O O . LEU A 1 314 ? 4.324 19.094 4.109 1 94.5 314 LEU A O 1
ATOM 2341 N N . PHE A 1 315 ? 6.301 18.031 3.996 1 93.12 315 PHE A N 1
ATOM 2342 C CA . PHE A 1 315 ? 6.859 18.594 5.223 1 93.12 315 PHE A CA 1
ATOM 2343 C C . PHE A 1 315 ? 6.895 20.109 5.16 1 93.12 315 PHE A C 1
ATOM 2345 O O . PHE A 1 315 ? 6.348 20.781 6.039 1 93.12 315 PHE A O 1
ATOM 2352 N N . ASP A 1 316 ? 7.43 20.641 4.137 1 93.94 316 ASP A N 1
ATOM 2353 C CA . ASP A 1 316 ? 7.609 22.078 3.99 1 93.94 316 ASP A CA 1
ATOM 2354 C C . ASP A 1 316 ? 6.27 22.797 3.842 1 93.94 316 ASP A C 1
ATOM 2356 O O . ASP A 1 316 ? 6.031 23.828 4.48 1 93.94 316 ASP A O 1
ATOM 2360 N N . PHE A 1 317 ? 5.469 22.234 3.027 1 94.69 317 PHE A N 1
ATOM 2361 C CA . PHE A 1 317 ? 4.164 22.844 2.785 1 94.69 317 PHE A CA 1
ATOM 2362 C C . PHE A 1 317 ? 3.338 22.875 4.062 1 94.69 317 PHE A C 1
ATOM 2364 O O . PHE A 1 317 ? 2.738 23.906 4.395 1 94.69 317 PHE A O 1
ATOM 2371 N N . THR A 1 318 ? 3.312 21.812 4.754 1 91.88 318 THR A N 1
ATOM 2372 C CA . THR A 1 318 ? 2.539 21.719 5.984 1 91.88 318 THR A CA 1
ATOM 2373 C C . THR A 1 318 ? 3.074 22.672 7.043 1 91.88 318 THR A C 1
ATOM 2375 O O . THR A 1 318 ? 2.305 23.406 7.672 1 91.88 318 THR A O 1
ATOM 2378 N N . ASN A 1 319 ? 4.328 22.688 7.191 1 93.62 319 ASN A N 1
ATOM 2379 C CA . ASN A 1 319 ? 4.961 23.594 8.156 1 93.62 319 ASN A CA 1
ATOM 2380 C C . ASN A 1 319 ? 4.664 25.047 7.832 1 93.62 319 ASN A C 1
ATOM 2382 O O . ASN A 1 319 ? 4.246 25.812 8.711 1 93.62 319 ASN A O 1
ATOM 2386 N N . GLN A 1 320 ? 4.816 25.406 6.629 1 95 320 GLN A N 1
ATOM 2387 C CA . GLN A 1 320 ? 4.605 26.781 6.211 1 95 320 GLN A CA 1
ATOM 2388 C C . GLN A 1 320 ? 3.143 27.188 6.367 1 95 320 GLN A C 1
ATOM 2390 O O . GLN A 1 320 ? 2.842 28.281 6.848 1 95 320 GLN A O 1
ATOM 2395 N N . THR A 1 321 ? 2.305 26.328 5.973 1 95.31 321 THR A N 1
ATOM 2396 C CA . THR A 1 321 ? 0.877 26.609 6.031 1 95.31 321 THR A CA 1
ATOM 2397 C C . THR A 1 321 ? 0.425 26.812 7.473 1 95.31 321 THR A C 1
ATOM 2399 O O . THR A 1 321 ? -0.216 27.828 7.793 1 95.31 321 THR A O 1
ATOM 2402 N N . LEU A 1 322 ? 0.81 25.953 8.367 1 95.06 322 LEU A N 1
ATOM 2403 C CA . LEU A 1 322 ? 0.348 26.016 9.75 1 95.06 322 LEU A CA 1
ATOM 2404 C C . LEU A 1 322 ? 1.011 27.172 10.492 1 95.06 322 LEU A C 1
ATOM 2406 O O . LEU A 1 322 ? 0.358 27.859 11.281 1 95.06 322 LEU A O 1
ATOM 2410 N N . VAL A 1 323 ? 2.285 27.422 10.227 1 94.75 323 VAL A N 1
ATOM 2411 C CA . VAL A 1 323 ? 2.979 28.547 10.859 1 94.75 323 VAL A CA 1
ATOM 2412 C C . VAL A 1 323 ? 2.367 29.859 10.391 1 94.75 323 VAL A C 1
ATOM 2414 O O . VAL A 1 323 ? 2.084 30.75 11.195 1 94.75 323 VAL A O 1
ATOM 2417 N N . ASN A 1 324 ? 2.109 29.969 9.125 1 96.12 324 ASN A N 1
ATOM 2418 C CA . ASN A 1 324 ? 1.525 31.203 8.578 1 96.12 324 ASN A CA 1
ATOM 2419 C C . ASN A 1 324 ? 0.14 31.469 9.164 1 96.12 324 ASN A C 1
ATOM 2421 O O . ASN A 1 324 ? -0.183 32.594 9.516 1 96.12 324 ASN A O 1
ATOM 2425 N N . GLN A 1 325 ? -0.612 30.406 9.227 1 96.5 325 GLN A N 1
ATOM 2426 C CA . GLN A 1 325 ? -1.948 30.594 9.789 1 96.5 325 GLN A CA 1
ATOM 2427 C C . GLN A 1 325 ? -1.88 30.938 11.273 1 96.5 325 GLN A C 1
ATOM 2429 O O . GLN A 1 325 ? -2.682 31.734 11.766 1 96.5 325 GLN A O 1
ATOM 2434 N N . SER A 1 326 ? -0.951 30.344 12.008 1 96.75 326 SER A N 1
ATOM 2435 C CA . SER A 1 326 ? -0.755 30.672 13.414 1 96.75 326 SER A CA 1
ATOM 2436 C C . SER A 1 326 ? -0.393 32.125 13.594 1 96.75 326 SER A C 1
ATOM 2438 O O . SER A 1 326 ? -0.918 32.812 14.484 1 96.75 326 SER A O 1
ATOM 2440 N N . LEU A 1 327 ? 0.452 32.656 12.75 1 96.44 327 LEU A N 1
ATOM 2441 C CA . LEU A 1 327 ? 0.862 34.062 12.797 1 96.44 327 LEU A CA 1
ATOM 2442 C C . LEU A 1 327 ? -0.306 34.969 12.461 1 96.44 327 LEU A C 1
ATOM 2444 O O . LEU A 1 327 ? -0.483 36 13.094 1 96.44 327 LEU A O 1
ATOM 2448 N N . LEU A 1 328 ? -1.058 34.562 11.492 1 97.75 328 LEU A N 1
ATOM 2449 C CA . LEU A 1 328 ? -2.215 35.375 11.102 1 97.75 328 LEU A CA 1
ATOM 2450 C C . LEU A 1 328 ? -3.219 35.469 12.25 1 97.75 328 LEU A C 1
ATOM 2452 O O . LEU A 1 328 ? -3.762 36.531 12.516 1 97.75 328 LEU A O 1
ATOM 2456 N N . ILE A 1 329 ? -3.439 34.375 12.883 1 97.44 329 ILE A N 1
ATOM 2457 C CA . ILE A 1 329 ? -4.324 34.344 14.047 1 97.44 329 ILE A CA 1
ATOM 2458 C C . ILE A 1 329 ? -3.777 35.281 15.117 1 97.44 329 ILE A C 1
ATOM 2460 O O . ILE A 1 329 ? -4.531 36.062 15.719 1 97.44 329 ILE A O 1
ATOM 2464 N N . GLY A 1 330 ? -2.48 35.219 15.344 1 97.75 330 GLY A N 1
ATOM 2465 C CA . GLY A 1 330 ? -1.851 36.094 16.297 1 97.75 330 GLY A CA 1
ATOM 2466 C C . GLY A 1 330 ? -2.049 37.562 15.969 1 97.75 330 GLY A C 1
ATOM 2467 O O . GLY A 1 330 ? -2.365 38.375 16.844 1 97.75 330 GLY A O 1
ATOM 2468 N N . GLU A 1 331 ? -1.936 37.906 14.758 1 97.44 331 GLU A N 1
ATOM 2469 C CA . GLU A 1 331 ? -2.139 39.281 14.312 1 97.44 331 GLU A CA 1
ATOM 2470 C C . GLU A 1 331 ? -3.576 39.75 14.547 1 97.44 331 GLU A C 1
ATOM 2472 O O . GLU A 1 331 ? -3.812 40.875 15 1 97.44 331 GLU A O 1
ATOM 2477 N N . MET A 1 332 ? -4.492 38.844 14.242 1 97.69 332 MET A N 1
ATOM 2478 C CA . MET A 1 332 ? -5.902 39.156 14.445 1 97.69 332 MET A CA 1
ATOM 2479 C C . MET A 1 332 ? -6.195 39.406 15.922 1 97.69 332 MET A C 1
ATOM 2481 O O . MET A 1 332 ? -6.918 40.344 16.266 1 97.69 332 MET A O 1
ATOM 2485 N N . ILE A 1 333 ? -5.586 38.625 16.766 1 98.06 333 ILE A N 1
ATOM 2486 C CA . ILE A 1 333 ? -5.812 38.75 18.203 1 98.06 333 ILE A CA 1
ATOM 2487 C C . ILE A 1 333 ? -5.227 40.062 18.719 1 98.06 333 ILE A C 1
ATOM 2489 O O . ILE A 1 333 ? -5.895 40.781 19.453 1 98.06 333 ILE A O 1
ATOM 2493 N N . MET A 1 334 ? -4.039 40.375 18.297 1 97.06 334 MET A N 1
ATOM 2494 C CA . MET A 1 334 ? -3.385 41.594 18.766 1 97.06 334 MET A CA 1
ATOM 2495 C C . MET A 1 334 ? -4.105 42.812 18.25 1 97.06 334 MET A C 1
ATOM 2497 O O . MET A 1 334 ? -4.219 43.812 18.969 1 97.06 334 MET A O 1
ATOM 2501 N N . GLN A 1 335 ? -4.559 42.781 17.062 1 96.75 335 GLN A N 1
ATOM 2502 C CA . GLN A 1 335 ? -5.336 43.906 16.516 1 96.75 335 GLN A CA 1
ATOM 2503 C C . GLN A 1 335 ? -6.637 44.094 17.297 1 96.75 335 GLN A C 1
ATOM 2505 O O . GLN A 1 335 ? -7.039 45.219 17.578 1 96.75 335 GLN A O 1
ATOM 2510 N N . ALA A 1 336 ? -7.246 42.969 17.578 1 97.5 336 ALA A N 1
ATOM 2511 C CA . ALA A 1 336 ? -8.477 43.031 18.359 1 97.5 336 ALA A CA 1
ATOM 2512 C C . ALA A 1 336 ? -8.219 43.625 19.75 1 97.5 336 ALA A C 1
ATOM 2514 O O . ALA A 1 336 ? -8.992 44.469 20.234 1 97.5 336 ALA A O 1
ATOM 2515 N N . ALA A 1 337 ? -7.141 43.219 20.344 1 96.31 337 ALA A N 1
ATOM 2516 C CA . ALA A 1 337 ? -6.77 43.75 21.656 1 96.31 337 ALA A CA 1
ATOM 2517 C C . ALA A 1 337 ? -6.52 45.25 21.594 1 96.31 337 ALA A C 1
ATOM 2519 O O . ALA A 1 337 ? -6.965 46 22.469 1 96.31 337 ALA A O 1
ATOM 2520 N N . ALA A 1 338 ? -5.832 45.688 20.578 1 94.19 338 ALA A N 1
ATOM 2521 C CA . ALA A 1 338 ? -5.57 47.094 20.375 1 94.19 338 ALA A CA 1
ATOM 2522 C C . ALA A 1 338 ? -6.867 47.875 20.172 1 94.19 338 ALA A C 1
ATOM 2524 O O . ALA A 1 338 ? -7.043 48.938 20.734 1 94.19 338 ALA A O 1
ATOM 2525 N N . ASN A 1 339 ? -7.73 47.344 19.453 1 94.88 339 ASN A N 1
ATOM 2526 C CA . ASN A 1 339 ? -9 48 19.203 1 94.88 339 ASN A CA 1
ATOM 2527 C C . ASN A 1 339 ? -9.82 48.156 20.484 1 94.88 339 ASN A C 1
ATOM 2529 O O . ASN A 1 339 ? -10.375 49.219 20.734 1 94.88 339 ASN A O 1
ATOM 2533 N N . LEU A 1 340 ? -9.852 47.125 21.297 1 96.06 340 LEU A N 1
ATOM 2534 C CA . LEU A 1 340 ? -10.602 47.156 22.547 1 96.06 340 LEU A CA 1
ATOM 2535 C C . LEU A 1 340 ? -10.047 48.25 23.469 1 96.06 340 LEU A C 1
ATOM 2537 O O . LEU A 1 340 ? -10.805 49.062 24 1 96.06 340 LEU A O 1
ATOM 2541 N N . THR A 1 341 ? -8.805 48.281 23.609 1 93.38 341 THR A N 1
ATOM 2542 C CA . THR A 1 341 ? -8.188 49.219 24.547 1 93.38 341 THR A CA 1
ATOM 2543 C C . THR A 1 341 ? -8.234 50.625 24.016 1 93.38 341 THR A C 1
ATOM 2545 O O . THR A 1 341 ? -8.438 51.594 24.766 1 93.38 341 THR A O 1
ATOM 2548 N N . ASN A 1 342 ? -8.031 50.812 22.734 1 91.31 342 ASN A N 1
ATOM 2549 C CA . ASN A 1 342 ? -8.109 52.156 22.156 1 91.31 342 ASN A CA 1
ATOM 2550 C C . ASN A 1 342 ? -9.508 52.75 22.297 1 91.31 342 ASN A C 1
ATOM 2552 O O . ASN A 1 342 ? -9.656 53.906 22.641 1 91.31 342 ASN A O 1
ATOM 2556 N N . LEU A 1 343 ? -10.438 51.906 22.047 1 92.88 343 LEU A N 1
ATOM 2557 C CA . LEU A 1 343 ? -11.805 52.375 22.203 1 92.88 343 LEU A CA 1
ATOM 2558 C C . LEU A 1 343 ? -12.109 52.656 23.672 1 92.88 343 LEU A C 1
ATOM 2560 O O . LEU A 1 343 ? -12.828 53.594 23.984 1 92.88 343 LEU A O 1
ATOM 2564 N N . GLY A 1 344 ? -11.531 51.875 24.5 1 91.44 344 GLY A N 1
ATOM 2565 C CA . GLY A 1 344 ? -11.695 52.125 25.922 1 91.44 344 GLY A CA 1
ATOM 2566 C C . GLY A 1 344 ? -11.094 53.438 26.391 1 91.44 344 GLY A C 1
ATOM 2567 O O . GLY A 1 344 ? -11.648 54.094 27.25 1 91.44 344 GLY A O 1
ATOM 2568 N N . LEU A 1 345 ? -10.07 53.844 25.797 1 90.81 345 LEU A N 1
ATOM 2569 C CA . LEU A 1 345 ? -9.352 55.031 26.188 1 90.81 345 LEU A CA 1
ATOM 2570 C C . LEU A 1 345 ? -10.133 56.281 25.812 1 90.81 345 LEU A C 1
ATOM 2572 O O . LEU A 1 345 ? -9.977 57.344 26.453 1 90.81 345 LEU A O 1
ATOM 2576 N N . VAL A 1 346 ? -11 56.219 24.859 1 92.06 346 VAL A N 1
ATOM 2577 C CA . VAL A 1 346 ? -11.68 57.438 24.391 1 92.06 346 VAL A CA 1
ATOM 2578 C C . VAL A 1 346 ? -13.164 57.344 24.75 1 92.06 346 VAL A C 1
ATOM 2580 O O . VAL A 1 346 ? -13.961 58.188 24.312 1 92.06 346 VAL A O 1
ATOM 2583 N N . SER A 1 347 ? -13.531 56.375 25.531 1 92.25 347 SER A N 1
ATOM 2584 C CA . SER A 1 347 ? -14.938 56.219 25.891 1 92.25 347 SER A CA 1
ATOM 2585 C C . SER A 1 347 ? -15.234 56.812 27.266 1 92.25 347 SER A C 1
ATOM 2587 O O . SER A 1 347 ? -14.477 56.594 28.219 1 92.25 347 SER A O 1
ATOM 2589 N N . ASP A 1 348 ? -16.344 57.469 27.359 1 93.12 348 ASP A N 1
ATOM 2590 C CA . ASP A 1 348 ? -16.766 58.031 28.641 1 93.12 348 ASP A CA 1
ATOM 2591 C C . ASP A 1 348 ? -17.656 57.062 29.406 1 93.12 348 ASP A C 1
ATOM 2593 O O . ASP A 1 348 ? -18.188 57.406 30.469 1 93.12 348 ASP A O 1
ATOM 2597 N N . SER A 1 349 ? -17.781 55.906 28.797 1 92.81 349 SER A N 1
ATOM 2598 C CA . SER A 1 349 ? -18.641 54.938 29.453 1 92.81 349 SER A CA 1
ATOM 2599 C C . SER A 1 349 ? -18.094 54.562 30.828 1 92.81 349 SER A C 1
ATOM 2601 O O . SER A 1 349 ? -16.891 54.281 30.984 1 92.81 349 SER A O 1
ATOM 2603 N N . PRO A 1 350 ? -19 54.438 31.844 1 91.25 350 PRO A N 1
ATOM 2604 C CA . PRO A 1 350 ? -18.516 54.031 33.156 1 91.25 350 PRO A CA 1
ATOM 2605 C C . PRO A 1 350 ? -18.156 52.531 33.219 1 91.25 350 PRO A C 1
ATOM 2607 O O . PRO A 1 350 ? -17.547 52.062 34.156 1 91.25 350 PRO A O 1
ATOM 2610 N N . ASN A 1 351 ? -18.5 51.906 32.062 1 93.06 351 ASN A N 1
ATOM 2611 C CA . ASN A 1 351 ? -18.281 50.469 32 1 93.06 351 ASN A CA 1
ATOM 2612 C C . ASN A 1 351 ? -16.969 50.094 31.312 1 93.06 351 ASN A C 1
ATOM 2614 O O . ASN A 1 351 ? -16.641 48.938 31.141 1 93.06 351 ASN A O 1
ATOM 2618 N N . THR A 1 352 ? -16.266 51.031 30.969 1 93.5 352 THR A N 1
ATOM 2619 C CA . THR A 1 352 ? -15.109 50.844 30.094 1 93.5 352 THR A CA 1
ATOM 2620 C C . THR A 1 352 ? -14.117 49.844 30.688 1 93.5 352 THR A C 1
ATOM 2622 O O . THR A 1 352 ? -13.711 48.875 30.031 1 93.5 352 THR A O 1
ATOM 2625 N N . GLU A 1 353 ? -13.727 50.031 31.938 1 90.38 353 GLU A N 1
ATOM 2626 C CA . GLU A 1 353 ? -12.727 49.156 32.562 1 90.38 353 GLU A CA 1
ATOM 2627 C C . GLU A 1 353 ? -13.219 47.719 32.656 1 90.38 353 GLU A C 1
ATOM 2629 O O . GLU A 1 353 ? -12.484 46.781 32.344 1 90.38 353 GLU A O 1
ATOM 2634 N N . ARG A 1 354 ? -14.43 47.625 33 1 94 354 ARG A N 1
ATOM 2635 C CA . ARG A 1 354 ? -15.016 46.312 33.094 1 94 354 ARG A CA 1
ATOM 2636 C C . ARG A 1 354 ? -15.094 45.625 31.734 1 94 354 ARG A C 1
ATOM 2638 O O . ARG A 1 354 ? -14.773 44.438 31.609 1 94 354 ARG A O 1
ATOM 2645 N N . CYS A 1 355 ? -15.531 46.375 30.75 1 96.38 355 CYS A N 1
ATOM 2646 C CA . CYS A 1 355 ? -15.703 45.812 29.422 1 96.38 355 CYS A CA 1
ATOM 2647 C C . CYS A 1 355 ? -14.359 45.438 28.812 1 96.38 355 CYS A C 1
ATOM 2649 O O . CYS A 1 355 ? -14.219 44.344 28.234 1 96.38 355 CYS A O 1
ATOM 2651 N N . VAL A 1 356 ? -13.312 46.219 29 1 95.56 356 VAL A N 1
ATOM 2652 C CA . VAL A 1 356 ? -11.984 45.938 28.484 1 95.56 356 VAL A CA 1
ATOM 2653 C C . VAL A 1 356 ? -11.414 44.688 29.156 1 95.56 356 VAL A C 1
ATOM 2655 O O . VAL A 1 356 ? -10.844 43.812 28.5 1 95.56 356 VAL A O 1
ATOM 2658 N N . GLN A 1 357 ? -11.617 44.625 30.469 1 94.19 357 GLN A N 1
ATOM 2659 C CA . GLN A 1 357 ? -11.109 43.469 31.203 1 94.19 357 GLN A CA 1
ATOM 2660 C C . GLN A 1 357 ? -11.836 42.188 30.781 1 94.19 357 GLN A C 1
ATOM 2662 O O . GLN A 1 357 ? -11.203 41.156 30.562 1 94.19 357 GLN A O 1
ATOM 2667 N N . GLN A 1 358 ? -13.086 42.25 30.594 1 95.56 358 GLN A N 1
ATOM 2668 C CA . GLN A 1 358 ? -13.891 41.062 30.266 1 95.56 358 GLN A CA 1
ATOM 2669 C C . GLN A 1 358 ? -13.586 40.562 28.859 1 95.56 358 GLN A C 1
ATOM 2671 O O . GLN A 1 358 ? -13.273 39.375 28.672 1 95.56 358 GLN A O 1
ATOM 2676 N N . TYR A 1 359 ? -13.648 41.469 27.953 1 95.94 359 TYR A N 1
ATOM 2677 C CA . TYR A 1 359 ? -13.547 41.031 26.578 1 95.94 359 TYR A CA 1
ATOM 2678 C C . TYR A 1 359 ? -12.086 40.906 26.141 1 95.94 359 TYR A C 1
ATOM 2680 O O . TYR A 1 359 ? -11.758 40.156 25.219 1 95.94 359 TYR A O 1
ATOM 2688 N N . GLY A 1 360 ? -11.188 41.656 26.828 1 95.12 360 GLY A N 1
ATOM 2689 C CA . GLY A 1 360 ? -9.766 41.406 26.656 1 95.12 360 GLY A CA 1
ATOM 2690 C C . GLY A 1 360 ? -9.367 40 27.078 1 95.12 360 GLY A C 1
ATOM 2691 O O . GLY A 1 360 ? -8.578 39.344 26.391 1 95.12 360 GLY A O 1
ATOM 2692 N N . SER A 1 361 ? -9.953 39.5 28.125 1 95.06 361 SER A N 1
ATOM 2693 C CA . SER A 1 361 ? -9.664 38.156 28.609 1 95.06 361 SER A CA 1
ATOM 2694 C C . SER A 1 361 ? -10.219 37.094 27.656 1 95.06 361 SER A C 1
ATOM 2696 O O . SER A 1 361 ? -9.664 36 27.562 1 95.06 361 SER A O 1
ATOM 2698 N N . GLN A 1 362 ? -11.281 37.375 26.922 1 96 362 GLN A N 1
ATOM 2699 C CA . GLN A 1 362 ? -11.883 36.438 25.984 1 96 362 GLN A CA 1
ATOM 2700 C C . GLN A 1 362 ? -10.969 36.156 24.797 1 96 362 GLN A C 1
ATOM 2702 O O . GLN A 1 362 ? -11.086 35.156 24.125 1 96 362 GLN A O 1
ATOM 2707 N N . LEU A 1 363 ? -10.062 37.125 24.562 1 96.81 363 LEU A N 1
ATOM 2708 C CA . LEU A 1 363 ? -9.109 36.969 23.469 1 96.81 363 LEU A CA 1
ATOM 2709 C C . LEU A 1 363 ? -8.023 35.938 23.828 1 96.81 363 LEU A C 1
ATOM 2711 O O . LEU A 1 363 ? -7.191 35.594 23 1 96.81 363 LEU A O 1
ATOM 2715 N N . SER A 1 364 ? -8.094 35.438 25.062 1 95 364 SER A N 1
ATOM 2716 C CA . SER A 1 364 ? -7.145 34.438 25.516 1 95 364 SER A CA 1
ATOM 2717 C C . SER A 1 364 ? -7.824 33.062 25.672 1 95 364 SER A C 1
ATOM 2719 O O . SER A 1 364 ? -7.203 32.125 26.141 1 95 364 SER A O 1
ATOM 2721 N N . LEU A 1 365 ? -9.047 33 25.281 1 93.38 365 LEU A N 1
ATOM 2722 C CA . LEU A 1 365 ? -9.805 31.766 25.422 1 93.38 365 LEU A CA 1
ATOM 2723 C C . LEU A 1 365 ? -9.422 30.766 24.344 1 93.38 365 LEU A C 1
ATOM 2725 O O . LEU A 1 365 ? -8.891 31.156 23.297 1 93.38 365 LEU A O 1
ATOM 2729 N N . PRO A 1 366 ? -9.797 29.469 24.609 1 90.38 366 PRO A N 1
ATOM 2730 C CA . PRO A 1 366 ? -9.484 28.422 23.641 1 90.38 366 PRO A CA 1
ATOM 2731 C C . PRO A 1 366 ? -10.219 28.609 22.312 1 90.38 366 PRO A C 1
ATOM 2733 O O . PRO A 1 366 ? -9.719 28.188 21.266 1 90.38 366 PRO A O 1
ATOM 2736 N N . SER A 1 367 ? -11.328 29.281 22.297 1 88.69 367 SER A N 1
ATOM 2737 C CA . SER A 1 367 ? -12.156 29.438 21.109 1 88.69 367 SER A CA 1
ATOM 2738 C C . SER A 1 367 ? -11.477 30.328 20.078 1 88.69 367 SER A C 1
ATOM 2740 O O . SER A 1 367 ? -11.805 30.281 18.891 1 88.69 367 SER A O 1
ATOM 2742 N N . VAL A 1 368 ? -10.484 31.188 20.5 1 93.81 368 VAL A N 1
ATOM 2743 C CA . VAL A 1 368 ? -9.797 32.062 19.547 1 93.81 368 VAL A CA 1
ATOM 2744 C C . VAL A 1 368 ? -8.305 31.766 19.562 1 93.81 368 VAL A C 1
ATOM 2746 O O . VAL A 1 368 ? -7.5 32.562 19.078 1 93.81 368 VAL A O 1
ATOM 2749 N N . SER A 1 369 ? -7.918 30.656 20.078 1 94.31 369 SER A N 1
ATOM 2750 C CA . SER A 1 369 ? -6.516 30.312 20.25 1 94.31 369 SER A CA 1
ATOM 2751 C C . SER A 1 369 ? -5.938 29.672 19 1 94.31 369 SER A C 1
ATOM 2753 O O . SER A 1 369 ? -6.605 28.875 18.328 1 94.31 369 SER A O 1
ATOM 2755 N N . PRO A 1 370 ? -4.648 30.016 18.75 1 94.38 370 PRO A N 1
ATOM 2756 C CA . PRO A 1 370 ? -3.986 29.328 17.641 1 94.38 370 PRO A CA 1
ATOM 2757 C C . PRO A 1 370 ? -3.822 27.828 17.875 1 94.38 370 PRO A C 1
ATOM 2759 O O . PRO A 1 370 ? -3.562 27.062 16.938 1 94.38 370 PRO A O 1
ATOM 2762 N N . THR A 1 371 ? -4.008 27.359 19.125 1 93.81 371 THR A N 1
ATOM 2763 C CA . THR A 1 371 ? -3.877 25.938 19.438 1 93.81 371 THR A CA 1
ATOM 2764 C C . THR A 1 371 ? -4.984 25.125 18.781 1 93.81 371 THR A C 1
ATOM 2766 O O . THR A 1 371 ? -4.895 23.906 18.672 1 93.81 371 THR A O 1
ATOM 2769 N N . LYS A 1 372 ? -6 25.734 18.266 1 92.25 372 LYS A N 1
ATOM 2770 C CA . LYS A 1 372 ? -7.07 25.031 17.547 1 92.25 372 LYS A CA 1
ATOM 2771 C C . LYS A 1 372 ? -6.555 24.406 16.25 1 92.25 372 LYS A C 1
ATOM 2773 O O . LYS A 1 372 ? -7.148 23.453 15.742 1 92.25 372 LYS A O 1
ATOM 2778 N N . LEU A 1 373 ? -5.48 25 15.758 1 92.94 373 LEU A N 1
ATOM 2779 C CA . LEU A 1 373 ? -4.852 24.438 14.562 1 92.94 373 LEU A CA 1
ATOM 2780 C C . LEU A 1 373 ? -4.348 23.016 14.836 1 92.94 373 LEU A C 1
ATOM 2782 O O . LEU A 1 373 ? -4.086 22.266 13.898 1 92.94 373 LEU A O 1
ATOM 2786 N N . SER A 1 374 ? -4.215 22.672 16.156 1 92.12 374 SER A N 1
ATOM 2787 C CA . SER A 1 374 ? -3.75 21.344 16.516 1 92.12 374 SER A CA 1
ATOM 2788 C C . SER A 1 374 ? -4.734 20.281 16.047 1 92.12 374 SER A C 1
ATOM 2790 O O . SER A 1 374 ? -4.348 19.125 15.812 1 92.12 374 SER A O 1
ATOM 2792 N N . GLN A 1 375 ? -5.945 20.625 15.852 1 88.94 375 GLN A N 1
ATOM 2793 C CA . GLN A 1 375 ? -6.941 19.656 15.383 1 88.94 375 GLN A CA 1
ATOM 2794 C C . GLN A 1 375 ? -6.625 19.188 13.969 1 88.94 375 GLN A C 1
ATOM 2796 O O . GLN A 1 375 ? -6.91 18.047 13.609 1 88.94 375 GLN A O 1
ATOM 2801 N N . CYS A 1 376 ? -6.016 20.078 13.164 1 89.88 376 CYS A N 1
ATOM 2802 C CA . CYS A 1 376 ? -5.633 19.719 11.797 1 89.88 376 CYS A CA 1
ATOM 2803 C C . CYS A 1 376 ? -4.512 18.688 11.797 1 89.88 376 CYS A C 1
ATOM 2805 O O . CYS A 1 376 ? -4.535 17.734 11.016 1 89.88 376 CYS A O 1
ATOM 2807 N N . THR A 1 377 ? -3.607 18.812 12.727 1 89.38 377 THR A N 1
ATOM 2808 C CA . THR A 1 377 ? -2.49 17.875 12.797 1 89.38 377 THR A CA 1
ATOM 2809 C C . THR A 1 377 ? -2.932 16.547 13.414 1 89.38 377 THR A C 1
ATOM 2811 O O . THR A 1 377 ? -2.473 15.477 13.008 1 89.38 377 THR A O 1
ATOM 2814 N N . LEU A 1 378 ? -3.818 16.578 14.375 1 86.88 378 LEU A N 1
ATOM 2815 C CA . LEU A 1 378 ? -4.305 15.383 15.047 1 86.88 378 LEU A CA 1
ATOM 2816 C C . LEU A 1 378 ? -5.102 14.508 14.078 1 86.88 378 LEU A C 1
ATOM 2818 O O . LEU A 1 378 ? -5.016 13.273 14.141 1 86.88 378 LEU A O 1
ATOM 2822 N N . SER A 1 379 ? -5.816 15.109 13.227 1 84.25 379 SER A N 1
ATOM 2823 C CA . SER A 1 379 ? -6.617 14.367 12.258 1 84.25 379 SER A CA 1
ATOM 2824 C C . SER A 1 379 ? -5.73 13.602 11.281 1 84.25 379 SER A C 1
ATOM 2826 O O . SER A 1 379 ? -6.152 12.594 10.711 1 84.25 379 SER A O 1
ATOM 2828 N N . GLU A 1 380 ? -4.496 14.102 11.125 1 86.38 380 GLU A N 1
ATOM 2829 C CA . GLU A 1 380 ? -3.576 13.469 10.188 1 86.38 380 GLU A CA 1
ATOM 2830 C C . GLU A 1 380 ? -2.547 12.609 10.906 1 86.38 380 GLU A C 1
ATOM 2832 O O . GLU A 1 380 ? -1.6 12.117 10.289 1 86.38 380 GLU A O 1
ATOM 2837 N N . GLY A 1 381 ? -2.703 12.445 12.188 1 81.81 381 GLY A N 1
ATOM 2838 C CA . GLY A 1 381 ? -1.704 11.766 12.992 1 81.81 381 GLY A CA 1
ATOM 2839 C C . GLY A 1 381 ? -1.466 10.328 12.57 1 81.81 381 GLY A C 1
ATOM 2840 O O . GLY A 1 381 ? -0.372 9.789 12.758 1 81.81 381 GLY A O 1
ATOM 2841 N N . GLY A 1 382 ? -2.406 9.711 11.891 1 83.56 382 GLY A N 1
ATOM 2842 C CA . GLY A 1 382 ? -2.277 8.32 11.5 1 83.56 382 GLY A CA 1
ATOM 2843 C C . GLY A 1 382 ? -1.78 8.141 10.078 1 83.56 382 GLY A C 1
ATOM 2844 O O . GLY A 1 382 ? -1.409 7.031 9.688 1 83.56 382 GLY A O 1
ATOM 2845 N N . THR A 1 383 ? -1.665 9.117 9.352 1 86.44 383 THR A N 1
ATOM 2846 C CA . THR A 1 383 ? -1.376 9.039 7.922 1 86.44 383 THR A CA 1
ATOM 2847 C C . THR A 1 383 ? 0.066 8.594 7.688 1 86.44 383 THR A C 1
ATOM 2849 O O . THR A 1 383 ? 0.322 7.688 6.895 1 86.44 383 THR A O 1
ATOM 2852 N N . PRO A 1 384 ? 1.063 9.195 8.461 1 89.69 384 PRO A N 1
ATOM 2853 C CA . PRO A 1 384 ? 2.441 8.75 8.242 1 89.69 384 PRO A CA 1
ATOM 2854 C C . PRO A 1 384 ? 2.631 7.262 8.508 1 89.69 384 PRO A C 1
ATOM 2856 O O . PRO A 1 384 ? 3.295 6.57 7.73 1 89.69 384 PRO A O 1
ATOM 2859 N N . SER A 1 385 ? 1.98 6.828 9.547 1 90.19 385 SER A N 1
ATOM 2860 C CA . SER A 1 385 ? 2.086 5.41 9.875 1 90.19 385 SER A CA 1
ATOM 2861 C C . SER A 1 385 ? 1.443 4.547 8.797 1 90.19 385 SER A C 1
ATOM 2863 O O . SER A 1 385 ? 1.955 3.475 8.461 1 90.19 385 SER A O 1
ATOM 2865 N N . ALA A 1 386 ? 0.385 4.961 8.234 1 86.88 386 ALA A N 1
ATOM 2866 C CA . ALA A 1 386 ? -0.296 4.23 7.164 1 86.88 386 ALA A CA 1
ATOM 2867 C C . ALA A 1 386 ? 0.564 4.168 5.906 1 86.88 386 ALA A C 1
ATOM 2869 O O . ALA A 1 386 ? 0.679 3.113 5.277 1 86.88 386 ALA A O 1
ATOM 2870 N N . VAL A 1 387 ? 1.218 5.258 5.559 1 89.81 387 VAL A N 1
ATOM 2871 C CA . VAL A 1 387 ? 2.102 5.32 4.398 1 89.81 387 VAL A CA 1
ATOM 2872 C C . VAL A 1 387 ? 3.273 4.359 4.59 1 89.81 387 VAL A C 1
ATOM 2874 O O . VAL A 1 387 ? 3.613 3.594 3.686 1 89.81 387 VAL A O 1
ATOM 2877 N N . LEU A 1 388 ? 3.791 4.391 5.762 1 92.94 388 LEU A N 1
ATOM 2878 C CA . LEU A 1 388 ? 4.93 3.529 6.062 1 92.94 388 LEU A CA 1
ATOM 2879 C C . LEU A 1 388 ? 4.539 2.059 5.965 1 92.94 388 LEU A C 1
ATOM 2881 O O . LEU A 1 388 ? 5.27 1.254 5.387 1 92.94 388 LEU A O 1
ATOM 2885 N N . GLN A 1 389 ? 3.416 1.73 6.508 1 91.62 389 GLN A N 1
ATOM 2886 C CA . GLN A 1 389 ? 2.967 0.343 6.496 1 91.62 389 GLN A CA 1
ATOM 2887 C C . GLN A 1 389 ? 2.705 -0.14 5.074 1 91.62 389 GLN A C 1
ATOM 2889 O O . GLN A 1 389 ? 3.139 -1.23 4.695 1 91.62 389 GLN A O 1
ATOM 2894 N N . ALA A 1 390 ? 2.01 0.602 4.281 1 90.12 390 ALA A N 1
ATOM 2895 C CA . ALA A 1 390 ? 1.737 0.236 2.893 1 90.12 390 ALA A CA 1
ATOM 2896 C C . ALA A 1 390 ? 3.033 0.09 2.098 1 90.12 390 ALA A C 1
ATOM 2898 O O . ALA A 1 390 ? 3.203 -0.874 1.349 1 90.12 390 ALA A O 1
ATOM 2899 N N . THR A 1 391 ? 3.928 1.051 2.287 1 93.12 391 THR A N 1
ATOM 2900 C CA . THR A 1 391 ? 5.207 1.026 1.583 1 93.12 391 THR A CA 1
ATOM 2901 C C . THR A 1 391 ? 6.004 -0.22 1.955 1 93.12 391 THR A C 1
ATOM 2903 O O . THR A 1 391 ? 6.594 -0.868 1.088 1 93.12 391 THR A O 1
ATOM 2906 N N . ARG A 1 392 ? 5.969 -0.617 3.199 1 94.38 392 ARG A N 1
ATOM 2907 C CA . ARG A 1 392 ? 6.703 -1.787 3.668 1 94.38 392 ARG A CA 1
ATOM 2908 C C . ARG A 1 392 ? 6.195 -3.059 2.998 1 94.38 392 ARG A C 1
ATOM 2910 O O . ARG A 1 392 ? 6.988 -3.867 2.508 1 94.38 392 ARG A O 1
ATOM 2917 N N . VAL A 1 393 ? 4.926 -3.199 2.979 1 92.06 393 VAL A N 1
ATOM 2918 C CA . VAL A 1 393 ? 4.332 -4.402 2.406 1 92.06 393 VAL A CA 1
ATOM 2919 C C . VAL A 1 393 ? 4.629 -4.465 0.91 1 92.06 393 VAL A C 1
ATOM 2921 O O . VAL A 1 393 ? 5.027 -5.512 0.393 1 92.06 393 VAL A O 1
ATOM 2924 N N . LEU A 1 394 ? 4.496 -3.357 0.228 1 91.69 394 LEU A N 1
ATOM 2925 C CA . LEU A 1 394 ? 4.699 -3.312 -1.216 1 91.69 394 LEU A CA 1
ATOM 2926 C C . LEU A 1 394 ? 6.176 -3.461 -1.562 1 91.69 394 LEU A C 1
ATOM 2928 O O . LEU A 1 394 ? 6.523 -4.121 -2.545 1 91.69 394 LEU A O 1
ATOM 2932 N N . MET A 1 395 ? 7.02 -2.875 -0.724 1 93.81 395 MET A N 1
ATOM 2933 C CA . MET A 1 395 ? 8.453 -3.025 -0.944 1 93.81 395 MET A CA 1
ATOM 2934 C C . MET A 1 395 ? 8.891 -4.477 -0.748 1 93.81 395 MET A C 1
ATOM 2936 O O . MET A 1 395 ? 9.789 -4.957 -1.438 1 93.81 395 MET A O 1
ATOM 2940 N N . ASN A 1 396 ? 8.258 -5.117 0.187 1 92.56 396 ASN A N 1
ATOM 2941 C CA . ASN A 1 396 ? 8.547 -6.535 0.367 1 92.56 396 ASN A CA 1
ATOM 2942 C C . ASN A 1 396 ? 8.164 -7.348 -0.867 1 92.56 396 ASN A C 1
ATOM 2944 O O . ASN A 1 396 ? 8.859 -8.297 -1.227 1 92.56 396 ASN A O 1
ATOM 2948 N N . GLN A 1 397 ? 7.141 -6.949 -1.487 1 91.12 397 GLN A N 1
ATOM 2949 C CA . GLN A 1 397 ? 6.746 -7.617 -2.723 1 91.12 397 GLN A CA 1
ATOM 2950 C C . GLN A 1 397 ? 7.738 -7.328 -3.846 1 91.12 397 GLN A C 1
ATOM 2952 O O . GLN A 1 397 ? 8.062 -8.211 -4.637 1 91.12 397 GLN A O 1
ATOM 2957 N N . ALA A 1 398 ? 8.156 -6.086 -3.934 1 92.81 398 ALA A N 1
ATOM 2958 C CA . ALA A 1 398 ? 9.188 -5.738 -4.914 1 92.81 398 ALA A CA 1
ATOM 2959 C C . ALA A 1 398 ? 10.461 -6.547 -4.684 1 92.81 398 ALA A C 1
ATOM 2961 O O . ALA A 1 398 ? 11.102 -6.992 -5.637 1 92.81 398 ALA A O 1
ATOM 2962 N N . LYS A 1 399 ? 10.766 -6.75 -3.428 1 93.5 399 LYS A N 1
ATOM 2963 C CA . LYS A 1 399 ? 11.922 -7.574 -3.08 1 93.5 399 LYS A CA 1
ATOM 2964 C C . LYS A 1 399 ? 11.734 -9.008 -3.566 1 93.5 399 LYS A C 1
ATOM 2966 O O . LYS A 1 399 ? 12.648 -9.602 -4.148 1 93.5 399 LYS A O 1
ATOM 2971 N N . THR A 1 400 ? 10.562 -9.539 -3.33 1 91.69 400 THR A N 1
ATOM 2972 C CA . THR A 1 400 ? 10.258 -10.891 -3.781 1 91.69 400 THR A CA 1
ATOM 2973 C C . THR A 1 400 ? 10.422 -11.008 -5.293 1 91.69 400 THR A C 1
ATOM 2975 O O . THR A 1 400 ? 10.984 -11.992 -5.789 1 91.69 400 THR A O 1
ATOM 2978 N N . THR A 1 401 ? 10.016 -10.023 -6.02 1 93.12 401 THR A N 1
ATOM 2979 C CA . THR A 1 401 ? 10.164 -9.992 -7.473 1 93.12 401 THR A CA 1
ATOM 2980 C C . THR A 1 401 ? 11.641 -9.922 -7.863 1 93.12 401 THR A C 1
ATOM 2982 O O . THR A 1 401 ? 12.094 -10.656 -8.742 1 93.12 401 THR A O 1
ATOM 2985 N N . ALA A 1 402 ? 12.352 -9.117 -7.145 1 94.75 402 ALA A N 1
ATOM 2986 C CA . ALA A 1 402 ? 13.75 -8.867 -7.469 1 94.75 402 ALA A CA 1
ATOM 2987 C C . ALA A 1 402 ? 14.594 -10.125 -7.266 1 94.75 402 ALA A C 1
ATOM 2989 O O . ALA A 1 402 ? 15.555 -10.367 -8 1 94.75 402 ALA A O 1
ATOM 2990 N N . ILE A 1 403 ? 14.203 -10.977 -6.352 1 93.69 403 ILE A N 1
ATOM 2991 C CA . ILE A 1 403 ? 15.062 -12.117 -6.055 1 93.69 403 ILE A CA 1
ATOM 2992 C C . ILE A 1 403 ? 14.469 -13.383 -6.668 1 93.69 403 ILE A C 1
ATOM 2994 O O . ILE A 1 403 ? 14.992 -14.484 -6.473 1 93.69 403 ILE A O 1
ATOM 2998 N N . SER A 1 404 ? 13.43 -13.258 -7.465 1 91.75 404 SER A N 1
ATOM 2999 C CA . SER A 1 404 ? 12.656 -14.398 -7.945 1 91.75 404 SER A CA 1
ATOM 3000 C C . SER A 1 404 ? 13.5 -15.297 -8.836 1 91.75 404 SER A C 1
ATOM 3002 O O . SER A 1 404 ? 13.398 -16.531 -8.766 1 91.75 404 SER A O 1
ATOM 3004 N N . VAL A 1 405 ? 14.344 -14.719 -9.68 1 91.69 405 VAL A N 1
ATOM 3005 C CA . VAL A 1 405 ? 15.148 -15.508 -10.609 1 91.69 405 VAL A CA 1
ATOM 3006 C C . VAL A 1 405 ? 16.172 -16.328 -9.828 1 91.69 405 VAL A C 1
ATOM 3008 O O . VAL A 1 405 ? 16.328 -17.531 -10.07 1 91.69 405 VAL A O 1
ATOM 3011 N N . ALA A 1 406 ? 16.797 -15.75 -8.875 1 91.25 406 ALA A N 1
ATOM 3012 C CA . ALA A 1 406 ? 17.781 -16.453 -8.055 1 91.25 406 ALA A CA 1
ATOM 3013 C C . ALA A 1 406 ? 17.109 -17.594 -7.277 1 91.25 406 ALA A C 1
ATOM 3015 O O . ALA A 1 406 ? 17.672 -18.688 -7.18 1 91.25 406 ALA A O 1
ATOM 3016 N N . ASN A 1 407 ? 15.945 -17.375 -6.754 1 88.31 407 ASN A N 1
ATOM 3017 C CA . ASN A 1 407 ? 15.211 -18.391 -6.012 1 88.31 407 ASN A CA 1
ATOM 3018 C C . ASN A 1 407 ? 14.719 -19.5 -6.93 1 88.31 407 ASN A C 1
ATOM 3020 O O . ASN A 1 407 ? 14.703 -20.672 -6.539 1 88.31 407 ASN A O 1
ATOM 3024 N N . GLY A 1 408 ? 14.32 -19.078 -8.141 1 87.81 408 GLY A N 1
ATOM 3025 C CA . GLY A 1 408 ? 13.844 -20.047 -9.102 1 87.81 408 GLY A CA 1
ATOM 3026 C C . GLY A 1 408 ? 14.914 -21.031 -9.547 1 87.81 408 GLY A C 1
ATOM 3027 O O . GLY A 1 408 ? 14.648 -22.234 -9.695 1 87.81 408 GLY A O 1
ATOM 3028 N N . ILE A 1 409 ? 16.125 -20.562 -9.688 1 87.06 409 ILE A N 1
ATOM 3029 C CA . ILE A 1 409 ? 17.234 -21.391 -10.141 1 87.06 409 ILE A CA 1
ATOM 3030 C C . ILE A 1 409 ? 17.5 -22.5 -9.117 1 87.06 409 ILE A C 1
ATOM 3032 O O . ILE A 1 409 ? 17.922 -23.594 -9.477 1 87.06 409 ILE A O 1
ATOM 3036 N N . GLN A 1 410 ? 17.094 -22.266 -7.902 1 79 410 GLN A N 1
ATOM 3037 C CA . GLN A 1 410 ? 17.328 -23.25 -6.855 1 79 410 GLN A CA 1
ATOM 3038 C C . GLN A 1 410 ? 16.359 -24.422 -6.988 1 79 410 GLN A C 1
ATOM 3040 O O . GLN A 1 410 ? 16.625 -25.5 -6.445 1 79 410 GLN A O 1
ATOM 3045 N N . VAL A 1 411 ? 15.312 -24.156 -7.668 1 72.75 411 VAL A N 1
ATOM 3046 C CA . VAL A 1 411 ? 14.328 -25.219 -7.84 1 72.75 411 VAL A CA 1
ATOM 3047 C C . VAL A 1 411 ? 14.758 -26.125 -8.992 1 72.75 411 VAL A C 1
ATOM 3049 O O . VAL A 1 411 ? 14.266 -27.25 -9.117 1 72.75 411 VAL A O 1
ATOM 3052 N N . CYS A 1 412 ? 15.695 -25.516 -9.836 1 80.19 412 CYS A N 1
ATOM 3053 C CA . CYS A 1 412 ? 16.172 -26.297 -10.969 1 80.19 412 CYS A CA 1
ATOM 3054 C C . CYS A 1 412 ? 17.109 -27.406 -10.516 1 80.19 412 CYS A C 1
ATOM 3056 O O . CYS A 1 412 ? 17.859 -27.234 -9.555 1 80.19 412 CYS A O 1
ATOM 3058 N N . GLN A 1 413 ? 16.766 -28.531 -10.867 1 68.38 413 GLN A N 1
ATOM 3059 C CA . GLN A 1 413 ? 17.625 -29.656 -10.547 1 68.38 413 GLN A CA 1
ATOM 3060 C C . GLN A 1 413 ? 19.016 -29.469 -11.133 1 68.38 413 GLN A C 1
ATOM 3062 O O . GLN A 1 413 ? 19.188 -28.766 -12.125 1 68.38 413 GLN A O 1
ATOM 3067 N N . GLN A 1 414 ? 20.031 -29.953 -10.391 1 62.28 414 GLN A N 1
ATOM 3068 C CA . GLN A 1 414 ? 21.453 -29.75 -10.68 1 62.28 414 GLN A CA 1
ATOM 3069 C C . GLN A 1 414 ? 21.766 -30.047 -12.148 1 62.28 414 GLN A C 1
ATOM 3071 O O . GLN A 1 414 ? 22.562 -29.328 -12.773 1 62.28 414 GLN A O 1
ATOM 3076 N N . SER A 1 415 ? 21.078 -30.859 -12.719 1 61.75 415 SER A N 1
ATOM 3077 C CA . SER A 1 415 ? 21.5 -31.281 -14.055 1 61.75 415 SER A CA 1
ATOM 3078 C C . SER A 1 415 ? 20.688 -30.562 -15.133 1 61.75 415 SER A C 1
ATOM 3080 O O . SER A 1 415 ? 20.984 -30.688 -16.328 1 61.75 415 SER A O 1
ATOM 3082 N N . SER A 1 416 ? 19.828 -29.641 -14.711 1 72.94 416 SER A N 1
ATOM 3083 C CA . SER A 1 416 ? 18.984 -29.109 -15.766 1 72.94 416 SER A CA 1
ATOM 3084 C C . SER A 1 416 ? 19.516 -27.75 -16.25 1 72.94 416 SER A C 1
ATOM 3086 O O . SER A 1 416 ? 19.141 -26.703 -15.695 1 72.94 416 SER A O 1
ATOM 3088 N N . GLY A 1 417 ? 20.375 -27.703 -17.203 1 78.94 417 GLY A N 1
ATOM 3089 C CA . GLY A 1 417 ? 20.906 -26.5 -17.797 1 78.94 417 GLY A CA 1
ATOM 3090 C C . GLY A 1 417 ? 19.844 -25.625 -18.438 1 78.94 417 GLY A C 1
ATOM 3091 O O . GLY A 1 417 ? 19.875 -24.406 -18.297 1 78.94 417 GLY A O 1
ATOM 3092 N N . THR A 1 418 ? 18.828 -26.297 -19.031 1 86.81 418 THR A N 1
ATOM 3093 C CA . THR A 1 418 ? 17.781 -25.562 -19.734 1 86.81 418 THR A CA 1
ATOM 3094 C C . THR A 1 418 ? 16.875 -24.828 -18.75 1 86.81 418 THR A C 1
ATOM 3096 O O . THR A 1 418 ? 16.453 -23.703 -19.016 1 86.81 418 THR A O 1
ATOM 3099 N N . CYS A 1 419 ? 16.641 -25.453 -17.594 1 87.88 419 CYS A N 1
ATOM 3100 C CA . CYS A 1 419 ? 15.867 -24.812 -16.531 1 87.88 419 CYS A CA 1
ATOM 3101 C C . CYS A 1 419 ? 16.562 -23.547 -16.031 1 87.88 419 CYS A C 1
ATOM 3103 O O . CYS A 1 419 ? 15.93 -22.5 -15.914 1 87.88 419 CYS A O 1
ATOM 3105 N N . ASN A 1 420 ? 17.828 -23.609 -15.867 1 86.38 420 ASN A N 1
ATOM 3106 C CA . ASN A 1 420 ? 18.609 -22.469 -15.414 1 86.38 420 ASN A CA 1
ATOM 3107 C C . ASN A 1 420 ? 18.594 -21.344 -16.453 1 86.38 420 ASN A C 1
ATOM 3109 O O . ASN A 1 420 ? 18.438 -20.172 -16.094 1 86.38 420 ASN A O 1
ATOM 3113 N N . GLU A 1 421 ? 18.766 -21.719 -17.719 1 88.44 421 GLU A N 1
ATOM 3114 C CA . GLU A 1 421 ? 18.797 -20.734 -18.797 1 88.44 421 GLU A CA 1
ATOM 3115 C C . GLU A 1 421 ? 17.469 -20 -18.906 1 88.44 421 GLU A C 1
ATOM 3117 O O . GLU A 1 421 ? 17.438 -18.797 -19.219 1 88.44 421 GLU A O 1
ATOM 3122 N N . MET A 1 422 ? 16.391 -20.641 -18.609 1 90.81 422 MET A N 1
ATOM 3123 C CA . MET A 1 422 ? 15.078 -20.016 -18.672 1 90.81 422 MET A CA 1
ATOM 3124 C C . MET A 1 422 ? 14.953 -18.906 -17.641 1 90.81 422 MET A C 1
ATOM 3126 O O . MET A 1 422 ? 14.469 -17.812 -17.953 1 90.81 422 MET A O 1
ATOM 3130 N N . TYR A 1 423 ? 15.477 -19.172 -16.469 1 92 423 TYR A N 1
ATOM 3131 C CA . TYR A 1 423 ? 15.414 -18.156 -15.422 1 92 423 TYR A CA 1
ATOM 3132 C C . TYR A 1 423 ? 16.359 -17 -15.727 1 92 423 TYR A C 1
ATOM 3134 O O . TYR A 1 423 ? 15.992 -15.836 -15.602 1 92 423 TYR A O 1
ATOM 3142 N N . LEU A 1 424 ? 17.516 -17.359 -16.219 1 91.31 424 LEU A N 1
ATOM 3143 C CA . LEU A 1 424 ? 18.5 -16.328 -16.5 1 91.31 424 LEU A CA 1
ATOM 3144 C C . LEU A 1 424 ? 18.031 -15.43 -17.641 1 91.31 424 LEU A C 1
ATOM 3146 O O . LEU A 1 424 ? 18.266 -14.227 -17.641 1 91.31 424 LEU A O 1
ATOM 3150 N N . SER A 1 425 ? 17.344 -15.969 -18.625 1 92.19 425 SER A N 1
ATOM 3151 C CA . SER A 1 425 ? 16.844 -15.211 -19.766 1 92.19 425 SER A CA 1
ATOM 3152 C C . SER A 1 425 ? 15.695 -14.289 -19.359 1 92.19 425 SER A C 1
ATOM 3154 O O . SER A 1 425 ? 15.336 -13.383 -20.109 1 92.19 425 SER A O 1
ATOM 3156 N N . SER A 1 426 ? 15.148 -14.508 -18.172 1 94.5 426 SER A N 1
ATOM 3157 C CA . SER A 1 426 ? 14 -13.727 -17.719 1 94.5 426 SER A CA 1
ATOM 3158 C C . SER A 1 426 ? 14.43 -12.562 -16.844 1 94.5 426 SER A C 1
ATOM 3160 O O . SER A 1 426 ? 13.586 -11.805 -16.359 1 94.5 426 SER A O 1
ATOM 3162 N N . LEU A 1 427 ? 15.703 -12.352 -16.656 1 94.69 427 LEU A N 1
ATOM 3163 C CA . LEU A 1 427 ? 16.219 -11.336 -15.742 1 94.69 427 LEU A CA 1
ATOM 3164 C C . LEU A 1 427 ? 15.781 -9.945 -16.172 1 94.69 427 LEU A C 1
ATOM 3166 O O . LEU A 1 427 ? 15.344 -9.141 -15.344 1 94.69 427 LEU A O 1
ATOM 3170 N N . GLU A 1 428 ? 15.875 -9.672 -17.453 1 92.62 428 GLU A N 1
ATOM 3171 C CA . GLU A 1 428 ? 15.508 -8.352 -17.938 1 92.62 428 GLU A CA 1
ATOM 3172 C C . GLU A 1 428 ? 14.039 -8.039 -17.641 1 92.62 428 GLU A C 1
ATOM 3174 O O . GLU A 1 428 ? 13.711 -6.945 -17.188 1 92.62 428 GLU A O 1
ATOM 3179 N N . ASN A 1 429 ? 13.18 -8.977 -17.859 1 93.31 429 ASN A N 1
ATOM 3180 C CA . ASN A 1 429 ? 11.758 -8.812 -17.594 1 93.31 429 ASN A CA 1
ATOM 3181 C C . ASN A 1 429 ? 11.492 -8.562 -16.109 1 93.31 429 ASN A C 1
ATOM 3183 O O . ASN A 1 429 ? 10.672 -7.715 -15.758 1 93.31 429 ASN A O 1
ATOM 3187 N N . PHE A 1 430 ? 12.195 -9.258 -15.258 1 94.19 430 PHE A N 1
ATOM 3188 C CA . PHE A 1 430 ? 11.977 -9.109 -13.82 1 94.19 430 PHE A CA 1
ATOM 3189 C C . PHE A 1 430 ? 12.531 -7.785 -13.32 1 94.19 430 PHE A C 1
ATOM 3191 O O . PHE A 1 430 ? 12 -7.191 -12.383 1 94.19 430 PHE A O 1
ATOM 3198 N N . ALA A 1 431 ? 13.586 -7.328 -14 1 94.44 431 ALA A N 1
ATOM 3199 C CA . ALA A 1 431 ? 14.086 -5.996 -13.664 1 94.44 431 ALA A CA 1
ATOM 3200 C C . ALA A 1 431 ? 13.047 -4.926 -13.977 1 94.44 431 ALA A C 1
ATOM 3202 O O . ALA A 1 431 ? 12.812 -4.02 -13.172 1 94.44 431 ALA A O 1
ATOM 3203 N N . GLU A 1 432 ? 12.422 -5.043 -15.094 1 94.31 432 GLU A N 1
ATOM 3204 C CA . GLU A 1 432 ? 11.391 -4.098 -15.5 1 94.31 432 GLU A CA 1
ATOM 3205 C C . GLU A 1 432 ? 10.195 -4.148 -14.547 1 94.31 432 GLU A C 1
ATOM 3207 O O . GLU A 1 432 ? 9.625 -3.113 -14.195 1 94.31 432 GLU A O 1
ATOM 3212 N N . GLN A 1 433 ? 9.867 -5.305 -14.172 1 94.06 433 GLN A N 1
ATOM 3213 C CA . GLN A 1 433 ? 8.727 -5.473 -13.273 1 94.06 433 GLN A CA 1
ATOM 3214 C C . GLN A 1 433 ? 9.023 -4.887 -11.898 1 94.06 433 GLN A C 1
ATOM 3216 O O . GLN A 1 433 ? 8.195 -4.172 -11.328 1 94.06 433 GLN A O 1
ATOM 3221 N N . ALA A 1 434 ? 10.18 -5.211 -11.383 1 94.5 434 ALA A N 1
ATOM 3222 C CA . ALA A 1 434 ? 10.562 -4.66 -10.086 1 94.5 434 ALA A CA 1
ATOM 3223 C C . ALA A 1 434 ? 10.617 -3.135 -10.133 1 94.5 434 ALA A C 1
ATOM 3225 O O . ALA A 1 434 ? 10.141 -2.463 -9.219 1 94.5 434 ALA A O 1
ATOM 3226 N N . SER A 1 435 ? 11.156 -2.635 -11.227 1 94.75 435 SER A N 1
ATOM 3227 C CA . SER A 1 435 ? 11.211 -1.188 -11.414 1 94.75 435 SER A CA 1
ATOM 3228 C C . SER A 1 435 ? 9.805 -0.592 -11.477 1 94.75 435 SER A C 1
ATOM 3230 O O . SER A 1 435 ? 9.539 0.455 -10.883 1 94.75 435 SER A O 1
ATOM 3232 N N . GLY A 1 436 ? 8.992 -1.247 -12.242 1 94.38 436 GLY A N 1
ATOM 3233 C CA . GLY A 1 436 ? 7.613 -0.801 -12.32 1 94.38 436 GLY A CA 1
ATOM 3234 C C . GLY A 1 436 ? 6.906 -0.788 -10.977 1 94.38 436 GLY A C 1
ATOM 3235 O O . GLY A 1 436 ? 6.145 0.134 -10.68 1 94.38 436 GLY A O 1
ATOM 3236 N N . GLN A 1 437 ? 7.16 -1.737 -10.133 1 93.62 437 GLN A N 1
ATOM 3237 C CA . GLN A 1 437 ? 6.574 -1.796 -8.797 1 93.62 437 GLN A CA 1
ATOM 3238 C C . GLN A 1 437 ? 7.059 -0.64 -7.93 1 93.62 437 GLN A C 1
ATOM 3240 O O . GLN A 1 437 ? 6.266 0.013 -7.25 1 93.62 437 GLN A O 1
ATOM 3245 N N . MET A 1 438 ? 8.312 -0.414 -8 1 94.88 438 MET A N 1
ATOM 3246 C CA . MET A 1 438 ? 8.875 0.676 -7.211 1 94.88 438 MET A CA 1
ATOM 3247 C C . MET A 1 438 ? 8.312 2.02 -7.652 1 94.88 438 MET A C 1
ATOM 3249 O O . MET A 1 438 ? 8.008 2.877 -6.82 1 94.88 438 MET A O 1
ATOM 3253 N N . ASN A 1 439 ? 8.102 2.182 -8.906 1 94.5 439 ASN A N 1
ATOM 3254 C CA . ASN A 1 439 ? 7.496 3.404 -9.422 1 94.5 439 ASN A CA 1
ATOM 3255 C C . ASN A 1 439 ? 6.055 3.564 -8.938 1 94.5 439 ASN A C 1
ATOM 3257 O O . ASN A 1 439 ? 5.625 4.672 -8.617 1 94.5 439 ASN A O 1
ATOM 3261 N N . ASN A 1 440 ? 5.398 2.518 -8.914 1 92.88 440 ASN A N 1
ATOM 3262 C CA . ASN A 1 440 ? 4.02 2.566 -8.438 1 92.88 440 ASN A CA 1
ATOM 3263 C C . ASN A 1 440 ? 3.951 2.943 -6.965 1 92.88 440 ASN A C 1
ATOM 3265 O O . ASN A 1 440 ? 3.076 3.709 -6.555 1 92.88 440 ASN A O 1
ATOM 3269 N N . ILE A 1 441 ? 4.867 2.375 -6.195 1 93.38 441 ILE A N 1
ATOM 3270 C CA . ILE A 1 441 ? 4.918 2.707 -4.773 1 93.38 441 ILE A CA 1
ATOM 3271 C C . ILE A 1 441 ? 5.188 4.199 -4.602 1 93.38 441 ILE A C 1
ATOM 3273 O O . ILE A 1 441 ? 4.523 4.871 -3.812 1 93.38 441 ILE A O 1
ATOM 3277 N N . ALA A 1 442 ? 6.113 4.688 -5.379 1 94.75 442 ALA A N 1
ATOM 3278 C CA . ALA A 1 442 ? 6.438 6.109 -5.316 1 94.75 442 ALA A CA 1
ATOM 3279 C C . ALA A 1 442 ? 5.23 6.965 -5.684 1 94.75 442 ALA A C 1
ATOM 3281 O O . ALA A 1 442 ? 4.98 7.996 -5.055 1 94.75 442 ALA A O 1
ATOM 3282 N N . SER A 1 443 ? 4.508 6.543 -6.648 1 92.94 443 SER A N 1
ATOM 3283 C CA . SER A 1 443 ? 3.318 7.266 -7.074 1 92.94 443 SER A CA 1
ATOM 3284 C C . SER A 1 443 ? 2.262 7.293 -5.977 1 92.94 443 SER A C 1
ATOM 3286 O O . SER A 1 443 ? 1.579 8.305 -5.789 1 92.94 443 SER A O 1
ATOM 3288 N N . VAL A 1 444 ? 2.135 6.207 -5.27 1 91.19 444 VAL A N 1
ATOM 3289 C CA . VAL A 1 444 ? 1.186 6.137 -4.164 1 91.19 444 VAL A CA 1
ATOM 3290 C C . VAL A 1 444 ? 1.596 7.117 -3.066 1 91.19 444 VAL A C 1
ATOM 3292 O O . VAL A 1 444 ? 0.761 7.859 -2.543 1 91.19 444 VAL A O 1
ATOM 3295 N N . VAL A 1 445 ? 2.838 7.156 -2.746 1 94.06 445 VAL A N 1
ATOM 3296 C CA . VAL A 1 445 ? 3.344 8.055 -1.716 1 94.06 445 VAL A CA 1
ATOM 3297 C C . VAL A 1 445 ? 3.125 9.508 -2.143 1 94.06 445 VAL A C 1
ATOM 3299 O O . VAL A 1 445 ? 2.664 10.336 -1.349 1 94.06 445 VAL A O 1
ATOM 3302 N N . GLU A 1 446 ? 3.389 9.812 -3.387 1 94.69 446 GLU A N 1
ATOM 3303 C CA . GLU A 1 446 ? 3.201 11.156 -3.92 1 94.69 446 GLU A CA 1
ATOM 3304 C C . GLU A 1 446 ? 1.737 11.578 -3.846 1 94.69 446 GLU A C 1
ATOM 3306 O O . GLU A 1 446 ? 1.429 12.695 -3.42 1 94.69 446 GLU A O 1
ATOM 3311 N N . GLN A 1 447 ? 0.894 10.719 -4.234 1 92.94 447 GLN A N 1
ATOM 3312 C CA . GLN A 1 447 ? -0.532 11.023 -4.219 1 92.94 447 GLN A CA 1
ATOM 3313 C C . GLN A 1 447 ? -1.025 11.266 -2.793 1 92.94 447 GLN A C 1
ATOM 3315 O O . GLN A 1 447 ? -1.774 12.211 -2.539 1 92.94 447 GLN A O 1
ATOM 3320 N N . LEU A 1 448 ? -0.596 10.461 -1.889 1 92.38 448 LEU A N 1
ATOM 3321 C CA . LEU A 1 448 ? -1.011 10.609 -0.498 1 92.38 448 LEU A CA 1
ATOM 3322 C C . LEU A 1 448 ? -0.488 11.922 0.085 1 92.38 448 LEU A C 1
ATOM 3324 O O . LEU A 1 448 ? -1.214 12.625 0.789 1 92.38 448 LEU A O 1
ATOM 3328 N N . ALA A 1 449 ? 0.738 12.188 -0.279 1 93.25 449 ALA A N 1
ATOM 3329 C CA . ALA A 1 449 ? 1.324 13.445 0.186 1 93.25 449 ALA A CA 1
ATOM 3330 C C . ALA A 1 449 ? 0.517 14.641 -0.305 1 93.25 449 ALA A C 1
ATOM 3332 O O . ALA A 1 449 ? 0.256 15.578 0.456 1 93.25 449 ALA A O 1
ATOM 3333 N N . GLN A 1 450 ? 0.061 14.625 -1.494 1 93.38 450 GLN A N 1
ATOM 3334 C CA . GLN A 1 450 ? -0.715 15.719 -2.07 1 93.38 450 GLN A CA 1
ATOM 3335 C C . GLN A 1 450 ? -2.08 15.836 -1.4 1 93.38 450 GLN A C 1
ATOM 3337 O O . GLN A 1 450 ? -2.537 16.938 -1.099 1 93.38 450 GLN A O 1
ATOM 3342 N N . ILE A 1 451 ? -2.67 14.734 -1.183 1 93.31 451 ILE A N 1
ATOM 3343 C CA . ILE A 1 451 ? -4.004 14.727 -0.594 1 93.31 451 ILE A CA 1
ATOM 3344 C C . ILE A 1 451 ? -3.941 15.25 0.838 1 93.31 451 ILE A C 1
ATOM 3346 O O . ILE A 1 451 ? -4.773 16.062 1.241 1 93.31 451 ILE A O 1
ATOM 3350 N N . VAL A 1 452 ? -2.945 14.82 1.577 1 92.75 452 VAL A N 1
ATOM 3351 C CA . VAL A 1 452 ? -2.77 15.258 2.957 1 92.75 452 VAL A CA 1
ATOM 3352 C C . VAL A 1 452 ? -2.492 16.766 2.99 1 92.75 452 VAL A C 1
ATOM 3354 O O . VAL A 1 452 ? -3.018 17.469 3.844 1 92.75 452 VAL A O 1
ATOM 3357 N N . SER A 1 453 ? -1.681 17.219 2.031 1 93.12 453 SER A N 1
ATOM 3358 C CA . SER A 1 453 ? -1.394 18.656 1.945 1 93.12 453 SER A CA 1
ATOM 3359 C C . SER A 1 453 ? -2.67 19.453 1.742 1 93.12 453 SER A C 1
ATOM 3361 O O . SER A 1 453 ? -2.869 20.484 2.391 1 93.12 453 SER A O 1
ATOM 3363 N N . LYS A 1 454 ? -3.492 18.984 0.935 1 91.5 454 LYS A N 1
ATOM 3364 C CA . LYS A 1 454 ? -4.734 19.703 0.641 1 91.5 454 LYS A CA 1
ATOM 3365 C C . LYS A 1 454 ? -5.68 19.672 1.838 1 91.5 454 LYS A C 1
ATOM 3367 O O . LYS A 1 454 ? -6.348 20.656 2.129 1 91.5 454 LYS A O 1
ATOM 3372 N N . ARG A 1 455 ? -5.73 18.531 2.506 1 91.25 455 ARG A N 1
ATOM 3373 C CA . ARG A 1 455 ? -6.555 18.438 3.705 1 91.25 455 ARG A CA 1
ATOM 3374 C C . ARG A 1 455 ? -6.047 19.391 4.793 1 91.25 455 ARG A C 1
ATOM 3376 O O . ARG A 1 455 ? -6.84 20.078 5.445 1 91.25 455 ARG A O 1
ATOM 3383 N N . MET A 1 456 ? -4.766 19.438 4.867 1 91.19 456 MET A N 1
ATOM 3384 C CA . MET A 1 456 ? -4.152 20.297 5.879 1 91.19 456 MET A CA 1
ATOM 3385 C C . MET A 1 456 ? -4.391 21.766 5.566 1 91.19 456 MET A C 1
ATOM 3387 O O . MET A 1 456 ? -4.695 22.562 6.465 1 91.19 456 MET A O 1
ATOM 3391 N N . GLU A 1 457 ? -4.277 22.125 4.375 1 93.69 457 GLU A N 1
ATOM 3392 C CA . GLU A 1 457 ? -4.504 23.5 3.955 1 93.69 457 GLU A CA 1
ATOM 3393 C C . GLU A 1 457 ? -5.941 23.922 4.223 1 93.69 457 GLU A C 1
ATOM 3395 O O . GLU A 1 457 ? -6.184 25 4.785 1 93.69 457 GLU A O 1
ATOM 3400 N N . LEU A 1 458 ? -6.82 23.109 3.836 1 94 458 LEU A N 1
ATOM 3401 C CA . LEU A 1 458 ? -8.234 23.422 4.035 1 94 458 LEU A CA 1
ATOM 3402 C C . LEU A 1 458 ? -8.555 23.547 5.523 1 94 458 LEU A C 1
ATOM 3404 O O . LEU A 1 458 ? -9.227 24.5 5.938 1 94 458 LEU A O 1
ATOM 3408 N N . CYS A 1 459 ? -8.07 22.594 6.328 1 93.38 459 CYS A N 1
ATOM 3409 C CA . CYS A 1 459 ? -8.312 22.609 7.766 1 93.38 459 CYS A CA 1
ATOM 3410 C C . CYS A 1 459 ? -7.754 23.875 8.406 1 93.38 459 CYS A C 1
ATOM 3412 O O . CYS A 1 459 ? -8.43 24.516 9.203 1 93.38 459 CYS A O 1
ATOM 3414 N N . ALA A 1 460 ? -6.531 24.219 7.996 1 94 460 ALA A N 1
ATOM 3415 C CA . ALA A 1 460 ? -5.867 25.391 8.562 1 94 460 ALA A CA 1
ATOM 3416 C C . ALA A 1 460 ? -6.613 26.672 8.203 1 94 460 ALA A C 1
ATOM 3418 O O . ALA A 1 460 ? -6.879 27.5 9.07 1 94 460 ALA A O 1
ATOM 3419 N N . LEU A 1 461 ? -6.973 26.797 7 1 94.56 461 LEU A N 1
ATOM 3420 C CA . LEU A 1 461 ? -7.664 27.984 6.523 1 94.56 461 LEU A CA 1
ATOM 3421 C C . LEU A 1 461 ? -9.039 28.109 7.168 1 94.56 461 LEU A C 1
ATOM 3423 O O . LEU A 1 461 ? -9.422 29.188 7.637 1 94.56 461 LEU A O 1
ATOM 3427 N N . ALA A 1 462 ? -9.75 27 7.156 1 93.19 462 ALA A N 1
ATOM 3428 C CA . ALA A 1 462 ? -11.094 27.016 7.738 1 93.19 462 ALA A CA 1
ATOM 3429 C C . ALA A 1 462 ? -11.039 27.359 9.227 1 93.19 462 ALA A C 1
ATOM 3431 O O . ALA A 1 462 ? -11.867 28.141 9.719 1 93.19 462 ALA A O 1
ATOM 3432 N N . THR A 1 463 ? -10.102 26.797 9.922 1 92.25 463 THR A N 1
ATOM 3433 C CA . THR A 1 463 ? -9.938 27.062 11.344 1 92.25 463 THR A CA 1
ATOM 3434 C C . THR A 1 463 ? -9.641 28.547 11.578 1 92.25 463 THR A C 1
ATOM 3436 O O . THR A 1 463 ? -10.219 29.172 12.469 1 92.25 463 THR A O 1
ATOM 3439 N N . THR A 1 464 ? -8.789 29.109 10.75 1 94.69 464 THR A N 1
ATOM 3440 C CA . THR A 1 464 ? -8.414 30.516 10.875 1 94.69 464 THR A CA 1
ATOM 3441 C C . THR A 1 464 ? -9.625 31.406 10.633 1 94.69 464 THR A C 1
ATOM 3443 O O . THR A 1 464 ? -9.852 32.375 11.375 1 94.69 464 THR A O 1
ATOM 3446 N N . ILE A 1 465 ? -10.344 31.094 9.664 1 93.31 465 ILE A N 1
ATOM 3447 C CA . ILE A 1 465 ? -11.539 31.875 9.352 1 93.31 465 ILE A CA 1
ATOM 3448 C C . ILE A 1 465 ? -12.523 31.797 10.516 1 93.31 465 ILE A C 1
ATOM 3450 O O . ILE A 1 465 ? -13.102 32.812 10.914 1 93.31 465 ILE A O 1
ATOM 3454 N N . GLY A 1 466 ? -12.688 30.609 11.062 1 90.81 466 GLY A N 1
ATOM 3455 C CA . GLY A 1 466 ? -13.555 30.438 12.211 1 90.81 466 GLY A CA 1
ATOM 3456 C C . GLY A 1 466 ? -13.109 31.25 13.414 1 90.81 466 GLY A C 1
ATOM 3457 O O . GLY A 1 466 ? -13.93 31.875 14.094 1 90.81 466 GLY A O 1
ATOM 3458 N N . ILE A 1 467 ? -11.867 31.281 13.641 1 93.25 467 ILE A N 1
ATOM 3459 C CA . ILE A 1 467 ? -11.312 32.062 14.734 1 93.25 467 ILE A CA 1
ATOM 3460 C C . ILE A 1 467 ? -11.547 33.562 14.477 1 93.25 467 ILE A C 1
ATOM 3462 O O . ILE A 1 467 ? -11.914 34.281 15.383 1 93.25 467 ILE A O 1
ATOM 3466 N N . GLY A 1 468 ? -11.336 34 13.227 1 93.94 468 GLY A N 1
ATOM 3467 C CA . GLY A 1 468 ? -11.609 35.375 12.852 1 93.94 468 GLY A CA 1
ATOM 3468 C C . GLY A 1 468 ? -13.039 35.812 13.141 1 93.94 468 GLY A C 1
ATOM 3469 O O . GLY A 1 468 ? -13.273 36.906 13.672 1 93.94 468 GLY A O 1
ATOM 3470 N N . GLU A 1 469 ? -13.953 34.938 12.891 1 92.25 469 GLU A N 1
ATOM 3471 C CA . GLU A 1 469 ? -15.359 35.219 13.156 1 92.25 469 GLU A CA 1
ATOM 3472 C C . GLU A 1 469 ? -15.617 35.344 14.656 1 92.25 469 GLU A C 1
ATOM 3474 O O . GLU A 1 469 ? -16.406 36.188 15.078 1 92.25 469 GLU A O 1
ATOM 3479 N N . ASN A 1 470 ? -14.984 34.562 15.438 1 92.81 470 ASN A N 1
ATOM 3480 C CA . ASN A 1 470 ? -15.133 34.625 16.891 1 92.81 470 ASN A CA 1
ATOM 3481 C C . ASN A 1 470 ? -14.547 35.938 17.453 1 92.81 470 ASN A C 1
ATOM 3483 O O . ASN A 1 470 ? -15.102 36.5 18.391 1 92.81 470 ASN A O 1
ATOM 3487 N N . ILE A 1 471 ? -13.43 36.281 16.859 1 95.62 471 ILE A N 1
ATOM 3488 C CA . ILE A 1 471 ? -12.812 37.531 17.281 1 95.62 471 ILE A CA 1
ATOM 3489 C C . ILE A 1 471 ? -13.742 38.688 16.969 1 95.62 471 ILE A C 1
ATOM 3491 O O . ILE A 1 471 ? -13.922 39.594 17.797 1 95.62 471 ILE A O 1
ATOM 3495 N N . GLU A 1 472 ? -14.375 38.688 15.82 1 94.06 472 GLU A N 1
ATOM 3496 C CA . GLU A 1 472 ? -15.344 39.719 15.445 1 94.06 472 GLU A CA 1
ATOM 3497 C C . GLU A 1 472 ? -16.531 39.719 16.406 1 94.06 472 GLU A C 1
ATOM 3499 O O . GLU A 1 472 ? -17.016 40.781 16.797 1 94.06 472 GLU A O 1
ATOM 3504 N N . PHE A 1 473 ? -16.922 38.531 16.766 1 93.88 473 PHE A N 1
ATOM 3505 C CA . PHE A 1 473 ? -18.031 38.406 17.703 1 93.88 473 PHE A CA 1
ATOM 3506 C C . PHE A 1 473 ? -17.688 39.031 19.047 1 93.88 473 PHE A C 1
ATOM 3508 O O . PHE A 1 473 ? -18.5 39.75 19.641 1 93.88 473 PHE A O 1
ATOM 3515 N N . ILE A 1 474 ? -16.5 38.812 19.5 1 95.31 474 ILE A N 1
ATOM 3516 C CA . ILE A 1 474 ? -16.031 39.406 20.75 1 95.31 474 ILE A CA 1
ATOM 3517 C C . ILE A 1 474 ? -16.016 40.938 20.625 1 95.31 474 ILE A C 1
ATOM 3519 O O . ILE A 1 474 ? -16.438 41.656 21.547 1 95.31 474 ILE A O 1
ATOM 3523 N N . GLY A 1 475 ? -15.516 41.469 19.438 1 95.56 475 GLY A N 1
ATOM 3524 C CA . GLY A 1 475 ? -15.539 42.906 19.188 1 95.56 475 GLY A CA 1
ATOM 3525 C C . GLY A 1 475 ? -16.938 43.5 19.25 1 95.56 475 GLY A C 1
ATOM 3526 O O . GLY A 1 475 ? -17.141 44.562 19.859 1 95.56 475 GLY A O 1
ATOM 3527 N N . ASN A 1 476 ? -17.922 42.812 18.734 1 95.06 476 ASN A N 1
ATOM 3528 C CA . ASN A 1 476 ? -19.297 43.281 18.734 1 95.06 476 ASN A CA 1
ATOM 3529 C C . ASN A 1 476 ? -19.875 43.312 20.141 1 95.06 476 ASN A C 1
ATOM 3531 O O . ASN A 1 476 ? -20.609 44.219 20.5 1 95.06 476 ASN A O 1
ATOM 3535 N N . LYS A 1 477 ? -19.547 42.281 20.844 1 95.94 477 LYS A N 1
ATOM 3536 C CA . LYS A 1 477 ? -20.031 42.25 22.219 1 95.94 477 LYS A CA 1
ATOM 3537 C C . LYS A 1 477 ? -19.391 43.344 23.062 1 95.94 477 LYS A C 1
ATOM 3539 O O . LYS A 1 477 ? -20.031 43.875 23.969 1 95.94 477 LYS A O 1
ATOM 3544 N N . PHE A 1 478 ? -18.219 43.656 22.781 1 96.75 478 PHE A N 1
ATOM 3545 C CA . PHE A 1 478 ? -17.531 44.75 23.469 1 96.75 478 PHE A CA 1
ATOM 3546 C C . PHE A 1 478 ? -18.234 46.094 23.203 1 96.75 478 PHE A C 1
ATOM 3548 O O . PHE A 1 478 ? -18.469 46.875 24.141 1 96.75 478 PHE A O 1
ATOM 3555 N N . ASP A 1 479 ? -18.609 46.344 22 1 95.31 479 ASP A N 1
ATOM 3556 C CA . ASP A 1 479 ? -19.328 47.562 21.641 1 95.31 479 ASP A CA 1
ATOM 3557 C C . ASP A 1 479 ? -20.641 47.656 22.406 1 95.31 479 ASP A C 1
ATOM 3559 O O . ASP A 1 479 ? -21 48.75 22.906 1 95.31 479 ASP A O 1
ATOM 3563 N N . ALA A 1 480 ? -21.266 46.531 22.484 1 95.69 480 ALA A N 1
ATOM 3564 C CA . ALA A 1 480 ? -22.531 46.5 23.219 1 95.69 480 ALA A CA 1
ATOM 3565 C C . ALA A 1 480 ? -22.297 46.719 24.703 1 95.69 480 ALA A C 1
ATOM 3567 O O . ALA A 1 480 ? -23.094 47.406 25.375 1 95.69 480 ALA A O 1
ATOM 3568 N N . CYS A 1 481 ? -21.25 46.188 25.234 1 96.62 481 CYS A N 1
ATOM 3569 C CA . CYS A 1 481 ? -20.906 46.312 26.641 1 96.62 481 CYS A CA 1
ATOM 3570 C C . CYS A 1 481 ? -20.641 47.781 26.984 1 96.62 481 CYS A C 1
ATOM 3572 O O . CYS A 1 481 ? -21.031 48.25 28.062 1 96.62 481 CYS A O 1
ATOM 3574 N N . LEU A 1 482 ? -20.016 48.531 26.078 1 94.19 482 LEU A N 1
ATOM 3575 C CA . LEU A 1 482 ? -19.734 49.938 26.328 1 94.19 482 LEU A CA 1
ATOM 3576 C C . LEU A 1 482 ? -21.016 50.75 26.453 1 94.19 482 LEU A C 1
ATOM 3578 O O . LEU A 1 482 ? -21.094 51.688 27.25 1 94.19 482 LEU A O 1
ATOM 3582 N N . MET A 1 483 ? -21.984 50.281 25.734 1 92.25 483 MET A N 1
ATOM 3583 C CA . MET A 1 483 ? -23.234 51.031 25.703 1 92.25 483 MET A CA 1
ATOM 3584 C C . MET A 1 483 ? -24.141 50.625 26.875 1 92.25 483 MET A C 1
ATOM 3586 O O . MET A 1 483 ? -24.766 51.469 27.516 1 92.25 483 MET A O 1
ATOM 3590 N N . THR A 1 484 ? -24.188 49.312 27.172 1 91.69 484 THR A N 1
ATOM 3591 C CA . THR A 1 484 ? -25.219 48.812 28.094 1 91.69 484 THR A CA 1
ATOM 3592 C C . THR A 1 484 ? -24.578 48.281 29.375 1 91.69 484 THR A C 1
ATOM 3594 O O . THR A 1 484 ? -25.266 48.062 30.375 1 91.69 484 THR A O 1
ATOM 3597 N N . GLY A 1 485 ? -23.344 48.094 29.344 1 89.06 485 GLY A N 1
ATOM 3598 C CA . GLY A 1 485 ? -22.688 47.469 30.484 1 89.06 485 GLY A CA 1
ATOM 3599 C C . GLY A 1 485 ? -22.766 45.938 30.453 1 89.06 485 GLY A C 1
ATOM 3600 O O . GLY A 1 485 ? -22.203 45.281 31.312 1 89.06 485 GLY A O 1
ATOM 3601 N N . GLN A 1 486 ? -23.562 45.438 29.391 1 80.69 486 GLN A N 1
ATOM 3602 C CA . GLN A 1 486 ? -23.719 43.969 29.266 1 80.69 486 GLN A CA 1
ATOM 3603 C C . GLN A 1 486 ? -23.141 43.469 27.953 1 80.69 486 GLN A C 1
ATOM 3605 O O . GLN A 1 486 ? -23.281 44.125 26.906 1 80.69 486 GLN A O 1
ATOM 3610 N N . MET B 1 1 ? -15.625 -65.438 -30.531 1 28.39 1 MET B N 1
ATOM 3611 C CA . MET B 1 1 ? -16.141 -66.625 -31.266 1 28.39 1 MET B CA 1
ATOM 3612 C C . MET B 1 1 ? -15.375 -67.875 -30.906 1 28.39 1 MET B C 1
ATOM 3614 O O . MET B 1 1 ? -14.492 -68.312 -31.641 1 28.39 1 MET B O 1
ATOM 3618 N N . PRO B 1 2 ? -15.031 -68 -29.594 1 41.72 2 PRO B N 1
ATOM 3619 C CA . PRO B 1 2 ? -14.188 -69 -28.906 1 41.72 2 PRO B CA 1
ATOM 3620 C C . PRO B 1 2 ? -14.773 -70.438 -28.938 1 41.72 2 PRO B C 1
ATOM 3622 O O . PRO B 1 2 ? -14.164 -71.375 -28.422 1 41.72 2 PRO B O 1
ATOM 3625 N N . SER B 1 3 ? -16.047 -70.5 -29.312 1 39.34 3 SER B N 1
ATOM 3626 C CA . SER B 1 3 ? -16.766 -71.688 -28.938 1 39.34 3 SER B CA 1
ATOM 3627 C C . SER B 1 3 ? -16.312 -72.875 -29.781 1 39.34 3 SER B C 1
ATOM 3629 O O . SER B 1 3 ? -16.5 -74 -29.375 1 39.34 3 SER B O 1
ATOM 3631 N N . SER B 1 4 ? -16.016 -72.625 -30.938 1 38.56 4 SER B N 1
ATOM 3632 C CA . SER B 1 4 ? -15.961 -73.812 -31.812 1 38.56 4 SER B CA 1
ATOM 3633 C C . SER B 1 4 ? -14.703 -74.625 -31.547 1 38.56 4 SER B C 1
ATOM 3635 O O . SER B 1 4 ? -14.602 -75.75 -32 1 38.56 4 SER B O 1
ATOM 3637 N N . THR B 1 5 ? -13.664 -74 -31.031 1 40.62 5 THR B N 1
ATOM 3638 C CA . THR B 1 5 ? -12.438 -74.75 -30.828 1 40.62 5 THR B CA 1
ATOM 3639 C C . THR B 1 5 ? -12.602 -75.75 -29.672 1 40.62 5 THR B C 1
ATOM 3641 O O . THR B 1 5 ? -11.695 -76.5 -29.375 1 40.62 5 THR B O 1
ATOM 3644 N N . LYS B 1 6 ? -13.703 -75.5 -28.828 1 52.28 6 LYS B N 1
ATOM 3645 C CA . LYS B 1 6 ? -13.945 -76.312 -27.656 1 52.28 6 LYS B CA 1
ATOM 3646 C C . LYS B 1 6 ? -14.422 -77.688 -28.078 1 52.28 6 LYS B C 1
ATOM 3648 O O . LYS B 1 6 ? -14.211 -78.688 -27.344 1 52.28 6 LYS B O 1
ATOM 3653 N N . GLY B 1 7 ? -14.836 -77.625 -29.203 1 44.81 7 GLY B N 1
ATOM 3654 C CA . GLY B 1 7 ? -15.484 -78.875 -29.578 1 44.81 7 GLY B CA 1
ATOM 3655 C C . GLY B 1 7 ? -14.523 -79.938 -30.141 1 44.81 7 GLY B C 1
ATOM 3656 O O . GLY B 1 7 ? -14.648 -81.125 -29.844 1 44.81 7 GLY B O 1
ATOM 3657 N N . LEU B 1 8 ? -13.695 -79.438 -30.953 1 46.94 8 LEU B N 1
ATOM 3658 C CA . LEU B 1 8 ? -12.852 -80.438 -31.625 1 46.94 8 LEU B CA 1
ATOM 3659 C C . LEU B 1 8 ? -11.789 -81 -30.672 1 46.94 8 LEU B C 1
ATOM 3661 O O . LEU B 1 8 ? -11.445 -82.188 -30.75 1 46.94 8 LEU B O 1
ATOM 3665 N N . THR B 1 9 ? -11.281 -80.25 -29.797 1 52.16 9 THR B N 1
ATOM 3666 C CA . THR B 1 9 ? -10.281 -80.688 -28.828 1 52.16 9 THR B CA 1
ATOM 3667 C C . THR B 1 9 ? -10.859 -81.75 -27.891 1 52.16 9 THR B C 1
ATOM 3669 O O . THR B 1 9 ? -10.18 -82.688 -27.516 1 52.16 9 THR B O 1
ATOM 3672 N N . SER B 1 10 ? -12.141 -81.562 -27.641 1 51.84 10 SER B N 1
ATOM 3673 C CA . SER B 1 10 ? -12.812 -82.562 -26.797 1 51.84 10 SER B CA 1
ATOM 3674 C C . SER B 1 10 ? -12.836 -83.938 -27.453 1 51.84 10 SER B C 1
ATOM 3676 O O . SER B 1 10 ? -12.734 -84.938 -26.766 1 51.84 10 SER B O 1
ATOM 3678 N N . VAL B 1 11 ? -12.82 -83.938 -28.672 1 49.19 11 VAL B N 1
ATOM 3679 C CA . VAL B 1 11 ? -12.945 -85.25 -29.344 1 49.19 11 VAL B CA 1
ATOM 3680 C C . VAL B 1 11 ? -11.625 -86 -29.25 1 49.19 11 VAL B C 1
ATOM 3682 O O . VAL B 1 11 ? -11.617 -87.188 -28.969 1 49.19 11 VAL B O 1
ATOM 3685 N N . LEU B 1 12 ? -10.547 -85.375 -29.406 1 53.31 12 LEU B N 1
ATOM 3686 C CA . LEU B 1 12 ? -9.258 -86.062 -29.359 1 53.31 12 LEU B CA 1
ATOM 3687 C C . LEU B 1 12 ? -8.977 -86.562 -27.969 1 53.31 12 LEU B C 1
ATOM 3689 O O . LEU B 1 12 ? -8.5 -87.688 -27.797 1 53.31 12 LEU B O 1
ATOM 3693 N N . MET B 1 13 ? -9.367 -85.75 -26.953 1 52.84 13 MET B N 1
ATOM 3694 C CA . MET B 1 13 ? -9.164 -86.25 -25.594 1 52.84 13 MET B CA 1
ATOM 3695 C C . MET B 1 13 ? -10.008 -87.5 -25.328 1 52.84 13 MET B C 1
ATOM 3697 O O . MET B 1 13 ? -9.562 -88.375 -24.656 1 52.84 13 MET B O 1
ATOM 3701 N N . LEU B 1 14 ? -11.141 -87.5 -25.875 1 50.47 14 LEU B N 1
ATOM 3702 C CA . LEU B 1 14 ? -12.031 -88.688 -25.672 1 50.47 14 LEU B CA 1
ATOM 3703 C C . LEU B 1 14 ? -11.5 -89.938 -26.375 1 50.47 14 LEU B C 1
ATOM 3705 O O . LEU B 1 14 ? -11.648 -91 -25.859 1 50.47 14 LEU B O 1
ATOM 3709 N N . LEU B 1 15 ? -10.898 -89.812 -27.438 1 53.53 15 LEU B N 1
ATOM 3710 C CA . LEU B 1 15 ? -10.445 -90.938 -28.188 1 53.53 15 LEU B CA 1
ATOM 3711 C C . LEU B 1 15 ? -9.219 -91.562 -27.516 1 53.53 15 LEU B C 1
ATOM 3713 O O . LEU B 1 15 ? -8.992 -92.812 -27.641 1 53.53 15 LEU B O 1
ATOM 3717 N N . VAL B 1 16 ? -8.453 -90.812 -26.781 1 52.69 16 VAL B N 1
ATOM 3718 C CA . VAL B 1 16 ? -7.285 -91.375 -26.125 1 52.69 16 VAL B CA 1
ATOM 3719 C C . VAL B 1 16 ? -7.73 -92.312 -24.984 1 52.69 16 VAL B C 1
ATOM 3721 O O . VAL B 1 16 ? -7.055 -93.25 -24.656 1 52.69 16 VAL B O 1
ATOM 3724 N N . LEU B 1 17 ? -8.953 -92.062 -24.406 1 48.59 17 LEU B N 1
ATOM 3725 C CA . LEU B 1 17 ? -9.375 -92.875 -23.234 1 48.59 17 LEU B CA 1
ATOM 3726 C C . LEU B 1 17 ? -10.172 -94.062 -23.641 1 48.59 17 LEU B C 1
ATOM 3728 O O . LEU B 1 17 ? -10.539 -94.875 -22.797 1 48.59 17 LEU B O 1
ATOM 3732 N N . SER B 1 18 ? -10.672 -94.188 -24.812 1 49.22 18 SER B N 1
ATOM 3733 C CA . SER B 1 18 ? -11.609 -95.312 -25.047 1 49.22 18 SER B CA 1
ATOM 3734 C C . SER B 1 18 ? -10.883 -96.625 -25.156 1 49.22 18 SER B C 1
ATOM 3736 O O . SER B 1 18 ? -9.719 -96.688 -25.562 1 49.22 18 SER B O 1
ATOM 3738 N N . GLY B 1 19 ? -11.469 -97.875 -24.594 1 47 19 GLY B N 1
ATOM 3739 C CA . GLY B 1 19 ? -11.156 -99.25 -24.297 1 47 19 GLY B CA 1
ATOM 3740 C C . GLY B 1 19 ? -10.633 -100 -25.5 1 47 19 GLY B C 1
ATOM 3741 O O . GLY B 1 19 ? -10.57 -99.438 -26.594 1 47 19 GLY B O 1
ATOM 3742 N N . THR B 1 20 ? -10.484 -101.438 -25.344 1 48.53 20 THR B N 1
ATOM 3743 C CA . THR B 1 20 ? -9.859 -102.625 -25.938 1 48.53 20 THR B CA 1
ATOM 3744 C C . THR B 1 20 ? -10.523 -103 -27.266 1 48.53 20 THR B C 1
ATOM 3746 O O . THR B 1 20 ? -11.578 -103.625 -27.297 1 48.53 20 THR B O 1
ATOM 3749 N N . VAL B 1 21 ? -10.625 -102.125 -28.172 1 52.47 21 VAL B N 1
ATOM 3750 C CA . VAL B 1 21 ? -11.156 -102.688 -29.422 1 52.47 21 VAL B CA 1
ATOM 3751 C C . VAL B 1 21 ? -10.102 -103.5 -30.109 1 52.47 21 VAL B C 1
ATOM 3753 O O . VAL B 1 21 ? -8.922 -103.188 -30.156 1 52.47 21 VAL B O 1
ATOM 3756 N N . CYS B 1 22 ? -10.312 -104.688 -30.422 1 61.47 22 CYS B N 1
ATOM 3757 C CA . CYS B 1 22 ? -9.562 -105.75 -31.047 1 61.47 22 CYS B CA 1
ATOM 3758 C C . CYS B 1 22 ? -9.461 -105.562 -32.562 1 61.47 22 CYS B C 1
ATOM 3760 O O . CYS B 1 22 ? -10.461 -105.625 -33.281 1 61.47 22 CYS B O 1
ATOM 3762 N N . GLY B 1 23 ? -8.438 -104.5 -33.25 1 74.94 23 GLY B N 1
ATOM 3763 C CA . GLY B 1 23 ? -8.031 -104.312 -34.625 1 74.94 23 GLY B CA 1
ATOM 3764 C C . GLY B 1 23 ? -7.25 -103.062 -34.875 1 74.94 23 GLY B C 1
ATOM 3765 O O . GLY B 1 23 ? -7.457 -102.062 -34.188 1 74.94 23 GLY B O 1
ATOM 3766 N N . ASP B 1 24 ? -6.32 -103.25 -35.844 1 86.62 24 ASP B N 1
ATOM 3767 C CA . ASP B 1 24 ? -5.473 -102.125 -36.188 1 86.62 24 ASP B CA 1
ATOM 3768 C C . ASP B 1 24 ? -5.516 -101.812 -37.688 1 86.62 24 ASP B C 1
ATOM 3770 O O . ASP B 1 24 ? -5.387 -102.75 -38.5 1 86.62 24 ASP B O 1
ATOM 3774 N N . PHE B 1 25 ? -5.746 -100.5 -38.062 1 89.5 25 PHE B N 1
ATOM 3775 C CA . PHE B 1 25 ? -5.723 -100 -39.469 1 89.5 25 PHE B CA 1
ATOM 3776 C C . PHE B 1 25 ? -6.672 -100.875 -40.312 1 89.5 25 PHE B C 1
ATOM 3778 O O . PHE B 1 25 ? -6.32 -101.25 -41.438 1 89.5 25 PHE B O 1
ATOM 3785 N N . GLY B 1 26 ? -7.789 -101.25 -39.719 1 84.56 26 GLY B N 1
ATOM 3786 C CA . GLY B 1 26 ? -8.797 -102 -40.438 1 84.56 26 GLY B CA 1
ATOM 3787 C C . GLY B 1 26 ? -8.602 -103.5 -40.375 1 84.56 26 GLY B C 1
ATOM 3788 O O . GLY B 1 26 ? -9.453 -104.25 -40.812 1 84.56 26 GLY B O 1
ATOM 3789 N N . LEU B 1 27 ? -7.523 -103.875 -39.875 1 86.06 27 LEU B N 1
ATOM 3790 C CA . LEU B 1 27 ? -7.27 -105.25 -39.688 1 86.06 27 LEU B CA 1
ATOM 3791 C C . LEU B 1 27 ? -8.039 -105.812 -38.5 1 86.06 27 LEU B C 1
ATOM 3793 O O . LEU B 1 27 ? -8.391 -105.062 -37.594 1 86.06 27 LEU B O 1
ATOM 3797 N N . ASN B 1 28 ? -8.297 -107.188 -38.531 1 83.81 28 ASN B N 1
ATOM 3798 C CA . ASN B 1 28 ? -8.969 -107.812 -37.406 1 83.81 28 ASN B CA 1
ATOM 3799 C C . ASN B 1 28 ? -7.965 -108.375 -36.406 1 83.81 28 ASN B C 1
ATOM 3801 O O . ASN B 1 28 ? -8.312 -109.188 -35.562 1 83.81 28 ASN B O 1
ATOM 3805 N N . ILE B 1 29 ? -6.727 -107.875 -36.562 1 86.88 29 ILE B N 1
ATOM 3806 C CA . ILE B 1 29 ? -5.688 -108.312 -35.625 1 86.88 29 ILE B CA 1
ATOM 3807 C C . ILE B 1 29 ? -5.027 -107.062 -35.031 1 86.88 29 ILE B C 1
ATOM 3809 O O . ILE B 1 29 ? -5.125 -105.938 -35.562 1 86.88 29 ILE B O 1
ATOM 3813 N N . THR B 1 30 ? -4.359 -107.375 -33.938 1 86.94 30 THR B N 1
ATOM 3814 C CA . THR B 1 30 ? -3.67 -106.312 -33.25 1 86.94 30 THR B CA 1
ATOM 3815 C C . THR B 1 30 ? -2.162 -106.375 -33.438 1 86.94 30 THR B C 1
ATOM 3817 O O . THR B 1 30 ? -1.573 -107.438 -33.281 1 86.94 30 THR B O 1
ATOM 3820 N N . VAL B 1 31 ? -1.639 -105.312 -34 1 89.38 31 VAL B N 1
ATOM 3821 C CA . VAL B 1 31 ? -0.187 -105.25 -34.125 1 89.38 31 VAL B CA 1
ATOM 3822 C C . VAL B 1 31 ? 0.419 -104.938 -32.75 1 89.38 31 VAL B C 1
ATOM 3824 O O . VAL B 1 31 ? 0.027 -104 -32.094 1 89.38 31 VAL B O 1
ATOM 3827 N N . PRO B 1 32 ? 1.387 -105.688 -32.281 1 88.5 32 PRO B N 1
ATOM 3828 C CA . PRO B 1 32 ? 1.942 -105.5 -30.938 1 88.5 32 PRO B CA 1
ATOM 3829 C C . PRO B 1 32 ? 2.506 -104.062 -30.75 1 88.5 32 PRO B C 1
ATOM 3831 O O . PRO B 1 32 ? 3.262 -103.562 -31.578 1 88.5 32 PRO B O 1
ATOM 3834 N N . ASN B 1 33 ? 2.084 -103.375 -29.688 1 87.5 33 ASN B N 1
ATOM 3835 C CA . ASN B 1 33 ? 2.605 -102.125 -29.141 1 87.5 33 ASN B CA 1
ATOM 3836 C C . ASN B 1 33 ? 2.244 -100.938 -30.047 1 87.5 33 ASN B C 1
ATOM 3838 O O . ASN B 1 33 ? 2.676 -99.812 -29.797 1 87.5 33 ASN B O 1
ATOM 3842 N N . LEU B 1 34 ? 1.56 -101.188 -31.125 1 89.44 34 LEU B N 1
ATOM 3843 C CA . LEU B 1 34 ? 1.233 -100.125 -32.062 1 89.44 34 LEU B CA 1
ATOM 3844 C C . LEU B 1 34 ? 0.319 -99.062 -31.406 1 89.44 34 LEU B C 1
ATOM 3846 O O . LEU B 1 34 ? 0.662 -97.875 -31.328 1 89.44 34 LEU B O 1
ATOM 3850 N N . VAL B 1 35 ? -0.773 -99.5 -30.859 1 87.38 35 VAL B N 1
ATOM 3851 C CA . VAL B 1 35 ? -1.755 -98.562 -30.25 1 87.38 35 VAL B CA 1
ATOM 3852 C C . VAL B 1 35 ? -1.142 -97.875 -29.047 1 87.38 35 VAL B C 1
ATOM 3854 O O . VAL B 1 35 ? -1.291 -96.688 -28.891 1 87.38 35 VAL B O 1
ATOM 3857 N N . THR B 1 36 ? -0.364 -98.5 -28.266 1 87.19 36 THR B N 1
ATOM 3858 C CA . THR B 1 36 ? 0.235 -97.938 -27.062 1 87.19 36 THR B CA 1
ATOM 3859 C C . THR B 1 36 ? 1.272 -96.875 -27.422 1 87.19 36 THR B C 1
ATOM 3861 O O . THR B 1 36 ? 1.294 -95.812 -26.844 1 87.19 36 THR B O 1
ATOM 3864 N N . ASN B 1 37 ? 2.09 -97.062 -28.438 1 87.25 37 ASN B N 1
ATOM 3865 C CA . ASN B 1 37 ? 3.141 -96.125 -28.828 1 87.25 37 ASN B CA 1
ATOM 3866 C C . ASN B 1 37 ? 2.562 -94.938 -29.5 1 87.25 37 ASN B C 1
ATOM 3868 O O . ASN B 1 37 ? 2.992 -93.812 -29.203 1 87.25 37 ASN B O 1
ATOM 3872 N N . VAL B 1 38 ? 1.549 -95.125 -30.25 1 88.38 38 VAL B N 1
ATOM 3873 C CA . VAL B 1 38 ? 0.959 -94 -30.984 1 88.38 38 VAL B CA 1
ATOM 3874 C C . VAL B 1 38 ? 0.139 -93.188 -30.031 1 88.38 38 VAL B C 1
ATOM 3876 O O . VAL B 1 38 ? 0.238 -91.938 -30.062 1 88.38 38 VAL B O 1
ATOM 3879 N N . THR B 1 39 ? -0.596 -93.75 -29.125 1 86.44 39 THR B N 1
ATOM 3880 C CA . THR B 1 39 ? -1.406 -93 -28.172 1 86.44 39 THR B CA 1
ATOM 3881 C C . THR B 1 39 ? -0.521 -92.188 -27.219 1 86.44 39 THR B C 1
ATOM 3883 O O . THR B 1 39 ? -0.804 -91 -26.938 1 86.44 39 THR B O 1
ATOM 3886 N N . SER B 1 40 ? 0.529 -92.688 -26.781 1 84.69 40 SER B N 1
ATOM 3887 C CA . SER B 1 40 ? 1.453 -92 -25.891 1 84.69 40 SER B CA 1
ATOM 3888 C C . SER B 1 40 ? 2.148 -90.812 -26.594 1 84.69 40 SER B C 1
ATOM 3890 O O . SER B 1 40 ? 2.371 -89.812 -25.984 1 84.69 40 SER B O 1
ATOM 3892 N N . ALA B 1 41 ? 2.461 -91 -27.812 1 84.44 41 ALA B N 1
ATOM 3893 C CA . ALA B 1 41 ? 3.178 -90 -28.578 1 84.44 41 ALA B CA 1
ATOM 3894 C C . ALA B 1 41 ? 2.287 -88.812 -28.875 1 84.44 41 ALA B C 1
ATOM 3896 O O . ALA B 1 41 ? 2.707 -87.625 -28.703 1 84.44 41 ALA B O 1
ATOM 3897 N N . VAL B 1 42 ? 1.006 -89 -29.219 1 79.69 42 VAL B N 1
ATOM 3898 C CA . VAL B 1 42 ? 0.087 -87.938 -29.656 1 79.69 42 VAL B CA 1
ATOM 3899 C C . VAL B 1 42 ? -0.406 -87.188 -28.438 1 79.69 42 VAL B C 1
ATOM 3901 O O . VAL B 1 42 ? -0.529 -85.938 -28.5 1 79.69 42 VAL B O 1
ATOM 3904 N N . GLY B 1 43 ? -0.732 -87.625 -27.328 1 73.5 43 GLY B N 1
ATOM 3905 C CA . GLY B 1 43 ? -1.339 -86.938 -26.172 1 73.5 43 GLY B CA 1
ATOM 3906 C C . GLY B 1 43 ? -0.413 -86 -25.484 1 73.5 43 GLY B C 1
ATOM 3907 O O . GLY B 1 43 ? -0.871 -85.062 -24.844 1 73.5 43 GLY B O 1
ATOM 3908 N N . SER B 1 44 ? 0.745 -86 -25.656 1 74.81 44 SER B N 1
ATOM 3909 C CA . SER B 1 44 ? 1.694 -85.25 -24.859 1 74.81 44 SER B CA 1
ATOM 3910 C C . SER B 1 44 ? 1.895 -83.875 -25.406 1 74.81 44 SER B C 1
ATOM 3912 O O . SER B 1 44 ? 2.346 -82.938 -24.703 1 74.81 44 SER B O 1
ATOM 3914 N N . GLY B 1 45 ? 1.458 -83.5 -26.578 1 73.75 45 GLY B N 1
ATOM 3915 C CA . GLY B 1 45 ? 1.799 -82.25 -27.172 1 73.75 45 GLY B CA 1
ATOM 3916 C C . GLY B 1 45 ? 0.611 -81.312 -27.297 1 73.75 45 GLY B C 1
ATOM 3917 O O . GLY B 1 45 ? 0.709 -80.125 -26.969 1 73.75 45 GLY B O 1
ATOM 3918 N N . ILE B 1 46 ? -0.475 -81.75 -27.609 1 74.56 46 ILE B N 1
ATOM 3919 C CA . ILE B 1 46 ? -1.619 -80.875 -27.938 1 74.56 46 ILE B CA 1
ATOM 3920 C C . ILE B 1 46 ? -2.221 -80.312 -26.672 1 74.56 46 ILE B C 1
ATOM 3922 O O . ILE B 1 46 ? -2.586 -79.125 -26.625 1 74.56 46 ILE B O 1
ATOM 3926 N N . VAL B 1 47 ? -2.213 -80.938 -25.578 1 76.62 47 VAL B N 1
ATOM 3927 C CA . VAL B 1 47 ? -2.879 -80.5 -24.344 1 76.62 47 VAL B CA 1
ATOM 3928 C C . VAL B 1 47 ? -2.178 -79.312 -23.766 1 76.62 47 VAL B C 1
ATOM 3930 O O . VAL B 1 47 ? -2.822 -78.312 -23.453 1 76.62 47 VAL B O 1
ATOM 3933 N N . PRO B 1 48 ? -0.875 -79.25 -23.781 1 76.88 48 PRO B N 1
ATOM 3934 C CA . PRO B 1 48 ? -0.194 -78.062 -23.266 1 76.88 48 PRO B CA 1
ATOM 3935 C C . PRO B 1 48 ? -0.452 -76.812 -24.094 1 76.88 48 PRO B C 1
ATOM 3937 O O . PRO B 1 48 ? -0.595 -75.688 -23.547 1 76.88 48 PRO B O 1
ATOM 3940 N N . LEU B 1 49 ? -0.532 -76.938 -25.234 1 79.38 49 LEU B N 1
ATOM 3941 C CA . LEU B 1 49 ? -0.729 -75.75 -26.125 1 79.38 49 LEU B CA 1
ATOM 3942 C C . LEU B 1 49 ? -2.145 -75.25 -25.984 1 79.38 49 LEU B C 1
ATOM 3944 O O . LEU B 1 49 ? -2.342 -74 -25.969 1 79.38 49 LEU B O 1
ATOM 3948 N N . VAL B 1 50 ? -3.07 -76.125 -25.859 1 74.94 50 VAL B N 1
ATOM 3949 C CA . VAL B 1 50 ? -4.449 -75.688 -25.641 1 74.94 50 VAL B CA 1
ATOM 3950 C C . VAL B 1 50 ? -4.566 -74.938 -24.297 1 74.94 50 VAL B C 1
ATOM 3952 O O . VAL B 1 50 ? -5.258 -73.938 -24.188 1 74.94 50 VAL B O 1
ATOM 3955 N N . LYS B 1 51 ? -3.869 -75.375 -23.406 1 75.5 51 LYS B N 1
ATOM 3956 C CA . LYS B 1 51 ? -3.861 -74.75 -22.109 1 75.5 51 LYS B CA 1
ATOM 3957 C C . LYS B 1 51 ? -3.211 -73.375 -22.172 1 75.5 51 LYS B C 1
ATOM 3959 O O . LYS B 1 51 ? -3.678 -72.438 -21.531 1 75.5 51 LYS B O 1
ATOM 3964 N N . ALA B 1 52 ? -2.162 -73.312 -22.906 1 76.94 52 ALA B N 1
ATOM 3965 C CA . ALA B 1 52 ? -1.493 -72 -23.078 1 76.94 52 ALA B CA 1
ATOM 3966 C C . ALA B 1 52 ? -2.414 -71 -23.766 1 76.94 52 ALA B C 1
ATOM 3968 O O . ALA B 1 52 ? -2.488 -69.812 -23.359 1 76.94 52 ALA B O 1
ATOM 3969 N N . ASP B 1 53 ? -3.16 -71.438 -24.656 1 73.69 53 ASP B N 1
ATOM 3970 C CA . ASP B 1 53 ? -4.121 -70.562 -25.359 1 73.69 53 ASP B CA 1
ATOM 3971 C C . ASP B 1 53 ? -5.219 -70.062 -24.422 1 73.69 53 ASP B C 1
ATOM 3973 O O . ASP B 1 53 ? -5.59 -68.938 -24.453 1 73.69 53 ASP B O 1
ATOM 3977 N N . ALA B 1 54 ? -5.605 -70.938 -23.594 1 73.25 54 ALA B N 1
ATOM 3978 C CA . ALA B 1 54 ? -6.676 -70.562 -22.656 1 73.25 54 ALA B CA 1
ATOM 3979 C C . ALA B 1 54 ? -6.184 -69.625 -21.578 1 73.25 54 ALA B C 1
ATOM 3981 O O . ALA B 1 54 ? -6.977 -68.875 -20.984 1 73.25 54 ALA B O 1
ATOM 3982 N N . SER B 1 55 ? -4.863 -69.625 -21.438 1 71.56 55 SER B N 1
ATOM 3983 C CA . SER B 1 55 ? -4.289 -68.75 -20.391 1 71.56 55 SER B CA 1
ATOM 3984 C C . SER B 1 55 ? -4.125 -67.312 -20.844 1 71.56 55 SER B C 1
ATOM 3986 O O . SER B 1 55 ? -3.895 -66.438 -20.031 1 71.56 55 SER B O 1
ATOM 3988 N N . ILE B 1 56 ? -4.238 -67.25 -22.172 1 74.88 56 ILE B N 1
ATOM 3989 C CA . ILE B 1 56 ? -4.129 -65.875 -22.672 1 74.88 56 ILE B CA 1
ATOM 3990 C C . ILE B 1 56 ? -5.34 -65.062 -22.234 1 74.88 56 ILE B C 1
ATOM 3992 O O . ILE B 1 56 ? -6.477 -65.375 -22.594 1 74.88 56 ILE B O 1
ATOM 3996 N N . GLY B 1 57 ? -5.367 -64.438 -21.094 1 63.44 57 GLY B N 1
ATOM 3997 C CA . GLY B 1 57 ? -6.453 -63.719 -20.484 1 63.44 57 GLY B CA 1
ATOM 3998 C C . GLY B 1 57 ? -6.824 -62.469 -21.234 1 63.44 57 GLY B C 1
ATOM 3999 O O . GLY B 1 57 ? -6.086 -62.031 -22.125 1 63.44 57 GLY B O 1
ATOM 4000 N N . SER B 1 58 ? -8.055 -61.938 -20.953 1 59.59 58 SER B N 1
ATOM 4001 C CA . SER B 1 58 ? -8.641 -60.75 -21.562 1 59.59 58 SER B CA 1
ATOM 4002 C C . SER B 1 58 ? -7.777 -59.5 -21.312 1 59.59 58 SER B C 1
ATOM 4004 O O . SER B 1 58 ? -7.875 -58.531 -22.031 1 59.59 58 SER B O 1
ATOM 4006 N N . GLU B 1 59 ? -6.961 -59.719 -20.344 1 59.78 59 GLU B N 1
ATOM 4007 C CA . GLU B 1 59 ? -6.199 -58.531 -19.969 1 59.78 59 GLU B CA 1
ATOM 4008 C C . GLU B 1 59 ? -5.098 -58.25 -20.984 1 59.78 59 GLU B C 1
ATOM 4010 O O . GLU B 1 59 ? -4.648 -57.094 -21.125 1 59.78 59 GLU B O 1
ATOM 4015 N N . VAL B 1 60 ? -4.699 -59.219 -21.656 1 61.5 60 VAL B N 1
ATOM 4016 C CA . VAL B 1 60 ? -3.604 -59.062 -22.609 1 61.5 60 VAL B CA 1
ATOM 4017 C C . VAL B 1 60 ? -4.109 -58.344 -23.844 1 61.5 60 VAL B C 1
ATOM 4019 O O . VAL B 1 60 ? -3.324 -58 -24.734 1 61.5 60 VAL B O 1
ATOM 4022 N N . VAL B 1 61 ? -5.426 -58.219 -23.844 1 55.62 61 VAL B N 1
ATOM 4023 C CA . VAL B 1 61 ? -6.043 -57.438 -24.938 1 55.62 61 VAL B CA 1
ATOM 4024 C C . VAL B 1 61 ? -5.539 -56 -24.906 1 55.62 61 VAL B C 1
ATOM 4026 O O . VAL B 1 61 ? -5.488 -55.344 -25.938 1 55.62 61 VAL B O 1
ATOM 4029 N N . GLN B 1 62 ? -5.043 -55.719 -23.812 1 60.34 62 GLN B N 1
ATOM 4030 C CA . GLN B 1 62 ? -4.508 -54.344 -23.75 1 60.34 62 GLN B CA 1
ATOM 4031 C C . GLN B 1 62 ? -3.072 -54.312 -24.266 1 60.34 62 GLN B C 1
ATOM 4033 O O . GLN B 1 62 ? -2.389 -53.281 -24.109 1 60.34 62 GLN B O 1
ATOM 4038 N N . ASP B 1 63 ? -2.75 -55.344 -24.844 1 66.88 63 ASP B N 1
ATOM 4039 C CA . ASP B 1 63 ? -1.438 -55.469 -25.469 1 66.88 63 ASP B CA 1
ATOM 4040 C C . ASP B 1 63 ? -1.251 -54.406 -26.547 1 66.88 63 ASP B C 1
ATOM 4042 O O . ASP B 1 63 ? -1.868 -54.5 -27.625 1 66.88 63 ASP B O 1
ATOM 4046 N N . GLY B 1 64 ? -0.605 -53.406 -26.234 1 64.81 64 GLY B N 1
ATOM 4047 C CA . GLY B 1 64 ? -0.353 -52.344 -27.219 1 64.81 64 GLY B CA 1
ATOM 4048 C C . GLY B 1 64 ? 0.592 -52.781 -28.328 1 64.81 64 GLY B C 1
ATOM 4049 O O . GLY B 1 64 ? 0.577 -52.219 -29.422 1 64.81 64 GLY B O 1
ATOM 4050 N N . SER B 1 65 ? 1.363 -53.812 -28.062 1 73.94 65 SER B N 1
ATOM 4051 C CA . SER B 1 65 ? 2.357 -54.219 -29.062 1 73.94 65 SER B CA 1
ATOM 4052 C C . SER B 1 65 ? 1.727 -55.062 -30.172 1 73.94 65 SER B C 1
ATOM 4054 O O . SER B 1 65 ? 2.262 -55.125 -31.281 1 73.94 65 SER B O 1
ATOM 4056 N N . GLY B 1 66 ? 0.536 -55.781 -29.844 1 79.12 66 GLY B N 1
ATOM 4057 C CA . GLY B 1 66 ? -0.107 -56.656 -30.797 1 79.12 66 GLY B CA 1
ATOM 4058 C C . GLY B 1 66 ? 0.487 -58.062 -30.797 1 79.12 66 GLY B C 1
ATOM 4059 O O . GLY B 1 66 ? 0.039 -58.938 -31.547 1 79.12 66 GLY B O 1
ATOM 4060 N N . ALA B 1 67 ? 1.47 -58.281 -29.969 1 85.5 67 ALA B N 1
ATOM 4061 C CA . ALA B 1 67 ? 2.158 -59.562 -29.969 1 85.5 67 ALA B CA 1
ATOM 4062 C C . ALA B 1 67 ? 1.2 -60.688 -29.609 1 85.5 67 ALA B C 1
ATOM 4064 O O . ALA B 1 67 ? 1.235 -61.781 -30.219 1 85.5 67 ALA B O 1
ATOM 4065 N N . VAL B 1 68 ? 0.314 -60.438 -28.688 1 85.44 68 VAL B N 1
ATOM 4066 C CA . VAL B 1 68 ? -0.573 -61.5 -28.188 1 85.44 68 VAL B CA 1
ATOM 4067 C C . VAL B 1 68 ? -1.594 -61.844 -29.266 1 85.44 68 VAL B C 1
ATOM 4069 O O . VAL B 1 68 ? -1.913 -63.031 -29.438 1 85.44 68 VAL B O 1
ATOM 4072 N N . VAL B 1 69 ? -2.02 -60.875 -30.031 1 83.75 69 VAL B N 1
ATOM 4073 C CA . VAL B 1 69 ? -2.984 -61.125 -31.094 1 83.75 69 VAL B CA 1
ATOM 4074 C C . VAL B 1 69 ? -2.348 -62.031 -32.156 1 83.75 69 VAL B C 1
ATOM 4076 O O . VAL B 1 69 ? -2.951 -63 -32.625 1 83.75 69 VAL B O 1
ATOM 4079 N N . VAL B 1 70 ? -1.155 -61.688 -32.531 1 86.56 70 VAL B N 1
ATOM 4080 C CA . VAL B 1 70 ? -0.433 -62.469 -33.5 1 86.56 70 VAL B CA 1
ATOM 4081 C C . VAL B 1 70 ? -0.202 -63.875 -32.969 1 86.56 70 VAL B C 1
ATOM 4083 O O . VAL B 1 70 ? -0.355 -64.875 -33.719 1 86.56 70 VAL B O 1
ATOM 4086 N N . LEU B 1 71 ? 0.075 -63.938 -31.766 1 88.62 71 LEU B N 1
ATOM 4087 C CA . LEU B 1 71 ? 0.338 -65.25 -31.141 1 88.62 71 LEU B CA 1
ATOM 4088 C C . LEU B 1 71 ? -0.913 -66.125 -31.156 1 88.62 71 LEU B C 1
ATOM 4090 O O . LEU B 1 71 ? -0.839 -67.312 -31.453 1 88.62 71 LEU B O 1
ATOM 4094 N N . ILE B 1 72 ? -2.057 -65.562 -30.859 1 85.19 72 ILE B N 1
ATOM 4095 C CA . ILE B 1 72 ? -3.318 -66.312 -30.844 1 85.19 72 ILE B CA 1
ATOM 4096 C C . ILE B 1 72 ? -3.615 -66.875 -32.25 1 85.19 72 ILE B C 1
ATOM 4098 O O . ILE B 1 72 ? -3.965 -68.062 -32.406 1 85.19 72 ILE B O 1
ATOM 4102 N N . ASP B 1 73 ? -3.414 -66.062 -33.188 1 85.94 73 ASP B N 1
ATOM 4103 C CA . ASP B 1 73 ? -3.67 -66.5 -34.562 1 85.94 73 ASP B CA 1
ATOM 4104 C C . ASP B 1 73 ? -2.693 -67.625 -35 1 85.94 73 ASP B C 1
ATOM 4106 O O . ASP B 1 73 ? -3.094 -68.562 -35.625 1 85.94 73 ASP B O 1
ATOM 4110 N N . SER B 1 74 ? -1.473 -67.438 -34.625 1 88.94 74 SER B N 1
ATOM 4111 C CA . SER B 1 74 ? -0.457 -68.438 -34.969 1 88.94 74 SER B CA 1
ATOM 4112 C C . SER B 1 74 ? -0.757 -69.75 -34.344 1 88.94 74 SER B C 1
ATOM 4114 O O . SER B 1 74 ? -0.625 -70.812 -35 1 88.94 74 SER B O 1
ATOM 4116 N N . ILE B 1 75 ? -1.115 -69.75 -33.125 1 87.81 75 ILE B N 1
ATOM 4117 C CA . ILE B 1 75 ? -1.403 -70.938 -32.406 1 87.81 75 ILE B CA 1
ATOM 4118 C C . ILE B 1 75 ? -2.6 -71.688 -33.031 1 87.81 75 ILE B C 1
ATOM 4120 O O . ILE B 1 75 ? -2.592 -72.875 -33.188 1 87.81 75 ILE B O 1
ATOM 4124 N N . LYS B 1 76 ? -3.555 -71 -33.438 1 87 76 LYS B N 1
ATOM 4125 C CA . LYS B 1 76 ? -4.723 -71.562 -34.125 1 87 76 LYS B CA 1
ATOM 4126 C C . LYS B 1 76 ? -4.332 -72.188 -35.438 1 87 76 LYS B C 1
ATOM 4128 O O . LYS B 1 76 ? -4.793 -73.312 -35.719 1 87 76 LYS B O 1
ATOM 4133 N N . ASP B 1 77 ? -3.463 -71.562 -36.094 1 90.12 77 ASP B N 1
ATOM 4134 C CA . ASP B 1 77 ? -3.018 -72.062 -37.375 1 90.12 77 ASP B CA 1
ATOM 4135 C C . ASP B 1 77 ? -2.205 -73.375 -37.188 1 90.12 77 ASP B C 1
ATOM 4137 O O . ASP B 1 77 ? -2.127 -74.188 -38.125 1 90.12 77 ASP B O 1
ATOM 4141 N N . ILE B 1 78 ? -1.676 -73.562 -36.031 1 90.81 78 ILE B N 1
ATOM 4142 C CA . ILE B 1 78 ? -0.836 -74.688 -35.75 1 90.81 78 ILE B CA 1
ATOM 4143 C C . ILE B 1 78 ? -1.686 -75.812 -35.188 1 90.81 78 ILE B C 1
ATOM 4145 O O . ILE B 1 78 ? -1.617 -76.938 -35.625 1 90.81 78 ILE B O 1
ATOM 4149 N N . ILE B 1 79 ? -2.553 -75.562 -34.281 1 86.25 79 ILE B N 1
ATOM 4150 C CA . ILE B 1 79 ? -3.244 -76.562 -33.469 1 86.25 79 ILE B CA 1
ATOM 4151 C C . ILE B 1 79 ? -4.352 -77.188 -34.281 1 86.25 79 ILE B C 1
ATOM 4153 O O . ILE B 1 79 ? -4.508 -78.438 -34.281 1 86.25 79 ILE B O 1
ATOM 4157 N N . TYR B 1 80 ? -5.039 -76.5 -35.125 1 86.25 80 TYR B N 1
ATOM 4158 C CA . TYR B 1 80 ? -6.238 -77 -35.781 1 86.25 80 TYR B CA 1
ATOM 4159 C C . TYR B 1 80 ? -5.887 -78.125 -36.781 1 86.25 80 TYR B C 1
ATOM 4161 O O . TYR B 1 80 ? -6.383 -79.25 -36.688 1 86.25 80 TYR B O 1
ATOM 4169 N N . PRO B 1 81 ? -4.992 -77.875 -37.656 1 91.5 81 PRO B N 1
ATOM 4170 C CA . PRO B 1 81 ? -4.652 -78.938 -38.625 1 91.5 81 PRO B CA 1
ATOM 4171 C C . PRO B 1 81 ? -3.969 -80.125 -37.969 1 91.5 81 PRO B C 1
ATOM 4173 O O . PRO B 1 81 ? -4.219 -81.25 -38.344 1 91.5 81 PRO B O 1
ATOM 4176 N N . LEU B 1 82 ? -3.146 -79.875 -37 1 91.81 82 LEU B N 1
ATOM 4177 C CA . LEU B 1 82 ? -2.441 -80.938 -36.344 1 91.81 82 LEU B CA 1
ATOM 4178 C C . LEU B 1 82 ? -3.404 -81.812 -35.531 1 91.81 82 LEU B C 1
ATOM 4180 O O . LEU B 1 82 ? -3.291 -83 -35.5 1 91.81 82 LEU B O 1
ATOM 4184 N N . ASN B 1 83 ? -4.285 -81.188 -34.875 1 88.19 83 ASN B N 1
ATOM 4185 C CA . ASN B 1 83 ? -5.301 -81.875 -34.094 1 88.19 83 ASN B CA 1
ATOM 4186 C C . ASN B 1 83 ? -6.121 -82.812 -35 1 88.19 83 ASN B C 1
ATOM 4188 O O . ASN B 1 83 ? -6.434 -83.938 -34.625 1 88.19 83 ASN B O 1
ATOM 4192 N N . LYS B 1 84 ? -6.48 -82.375 -36.125 1 89.69 84 LYS B N 1
ATOM 4193 C CA . LYS B 1 84 ? -7.238 -83.188 -37.062 1 89.69 84 LYS B CA 1
ATOM 4194 C C . LYS B 1 84 ? -6.426 -84.375 -37.562 1 89.69 84 LYS B C 1
ATOM 4196 O O . LYS B 1 84 ? -6.918 -85.5 -37.531 1 89.69 84 LYS B O 1
ATOM 4201 N N . LEU B 1 85 ? -5.219 -84.062 -37.875 1 93.31 85 LEU B N 1
ATOM 4202 C CA . LEU B 1 85 ? -4.352 -85.188 -38.344 1 93.31 85 LEU B CA 1
ATOM 4203 C C . LEU B 1 85 ? -4.121 -86.188 -37.25 1 93.31 85 LEU B C 1
ATOM 4205 O O . LEU B 1 85 ? -4.336 -87.375 -37.469 1 93.31 85 LEU B O 1
ATOM 4209 N N . LEU B 1 86 ? -3.695 -85.688 -36.094 1 91.25 86 LEU B N 1
ATOM 4210 C CA . LEU B 1 86 ? -3.389 -86.625 -35 1 91.25 86 LEU B CA 1
ATOM 4211 C C . LEU B 1 86 ? -4.637 -87.375 -34.531 1 91.25 86 LEU B C 1
ATOM 4213 O O . LEU B 1 86 ? -4.566 -88.562 -34.188 1 91.25 86 LEU B O 1
ATOM 4217 N N . GLY B 1 87 ? -5.758 -86.812 -34.594 1 88.06 87 GLY B N 1
ATOM 4218 C CA . GLY B 1 87 ? -7.012 -87.438 -34.281 1 88.06 87 GLY B CA 1
ATOM 4219 C C . GLY B 1 87 ? -7.344 -88.562 -35.25 1 88.06 87 GLY B C 1
ATOM 4220 O O . GLY B 1 87 ? -7.762 -89.688 -34.812 1 88.06 87 GLY B O 1
ATOM 4221 N N . HIS B 1 88 ? -7.117 -88.375 -36.469 1 91.12 88 HIS B N 1
ATOM 4222 C CA . HIS B 1 88 ? -7.387 -89.375 -37.469 1 91.12 88 HIS B CA 1
ATOM 4223 C C . HIS B 1 88 ? -6.391 -90.562 -37.375 1 91.12 88 HIS B C 1
ATOM 4225 O O . HIS B 1 88 ? -6.746 -91.688 -37.625 1 91.12 88 HIS B O 1
ATOM 4231 N N . VAL B 1 89 ? -5.145 -90.125 -37.062 1 90.94 89 VAL B N 1
ATOM 4232 C CA . VAL B 1 89 ? -4.152 -91.188 -36.844 1 90.94 89 VAL B CA 1
ATOM 4233 C C . VAL B 1 89 ? -4.582 -92.062 -35.688 1 90.94 89 VAL B C 1
ATOM 4235 O O . VAL B 1 89 ? -4.574 -93.312 -35.781 1 90.94 89 VAL B O 1
ATOM 4238 N N . LEU B 1 90 ? -5.02 -91.5 -34.656 1 89.75 90 LEU B N 1
ATOM 4239 C CA . LEU B 1 90 ? -5.469 -92.25 -33.5 1 89.75 90 LEU B CA 1
ATOM 4240 C C . LEU B 1 90 ? -6.691 -93.125 -33.812 1 89.75 90 LEU B C 1
ATOM 4242 O O . LEU B 1 90 ? -6.789 -94.25 -33.375 1 89.75 90 LEU B O 1
ATOM 4246 N N . ALA B 1 91 ? -7.594 -92.625 -34.562 1 88.12 91 ALA B N 1
ATOM 4247 C CA . ALA B 1 91 ? -8.781 -93.312 -34.969 1 88.12 91 ALA B CA 1
ATOM 4248 C C . ALA B 1 91 ? -8.414 -94.5 -35.906 1 88.12 91 ALA B C 1
ATOM 4250 O O . ALA B 1 91 ? -8.992 -95.562 -35.781 1 88.12 91 ALA B O 1
ATOM 4251 N N . ALA B 1 92 ? -7.41 -94.25 -36.719 1 90.06 92 ALA B N 1
ATOM 4252 C CA . ALA B 1 92 ? -6.992 -95.312 -37.688 1 90.06 92 ALA B CA 1
ATOM 4253 C C . ALA B 1 92 ? -6.344 -96.5 -36.969 1 90.06 92 ALA B C 1
ATOM 4255 O O . ALA B 1 92 ? -6.609 -97.625 -37.312 1 90.06 92 ALA B O 1
ATOM 4256 N N . VAL B 1 93 ? -5.516 -96.25 -36 1 89.44 93 VAL B N 1
ATOM 4257 C CA . VAL B 1 93 ? -4.793 -97.312 -35.312 1 89.44 93 VAL B CA 1
ATOM 4258 C C . VAL B 1 93 ? -5.766 -98.125 -34.469 1 89.44 93 VAL B C 1
ATOM 4260 O O . VAL B 1 93 ? -5.441 -99.25 -34.062 1 89.44 93 VAL B O 1
ATOM 4263 N N . ARG B 1 94 ? -7.012 -97.688 -34.312 1 87.31 94 ARG B N 1
ATOM 4264 C CA . ARG B 1 94 ? -8.008 -98.438 -33.5 1 87.31 94 ARG B CA 1
ATOM 4265 C C . ARG B 1 94 ? -9.133 -98.938 -34.375 1 87.31 94 ARG B C 1
ATOM 4267 O O . ARG B 1 94 ? -10.109 -99.5 -33.875 1 87.31 94 ARG B O 1
ATOM 4274 N N . SER B 1 95 ? -8.977 -98.75 -35.656 1 87 95 SER B N 1
ATOM 4275 C CA . SER B 1 95 ? -10.055 -99.125 -36.562 1 87 95 SER B CA 1
ATOM 4276 C C . SER B 1 95 ? -10 -100.625 -36.906 1 87 95 SER B C 1
ATOM 4278 O O . SER B 1 95 ? -8.93 -101.188 -37.125 1 87 95 SER B O 1
ATOM 4280 N N . LYS B 1 96 ? -11.258 -101.188 -36.844 1 85.12 96 LYS B N 1
ATOM 4281 C CA . LYS B 1 96 ? -11.398 -102.625 -37.188 1 85.12 96 LYS B CA 1
ATOM 4282 C C . LYS B 1 96 ? -12.336 -102.75 -38.375 1 85.12 96 LYS B C 1
ATOM 4284 O O . LYS B 1 96 ? -13.32 -102.062 -38.531 1 85.12 96 LYS B O 1
ATOM 4289 N N . ASN B 1 97 ? -12.062 -103.812 -39.188 1 80.44 97 ASN B N 1
ATOM 4290 C CA . ASN B 1 97 ? -12.906 -104.25 -40.281 1 80.44 97 ASN B CA 1
ATOM 4291 C C . ASN B 1 97 ? -13.242 -103.125 -41.281 1 80.44 97 ASN B C 1
ATOM 4293 O O . ASN B 1 97 ? -14.383 -103.062 -41.719 1 80.44 97 ASN B O 1
ATOM 4297 N N . LYS B 1 98 ? -12.445 -102.25 -41.438 1 85.06 98 LYS B N 1
ATOM 4298 C CA . LYS B 1 98 ? -12.578 -101.188 -42.438 1 85.06 98 LYS B CA 1
ATOM 4299 C C . LYS B 1 98 ? -11.562 -101.312 -43.562 1 85.06 98 LYS B C 1
ATOM 4301 O O . LYS B 1 98 ? -10.547 -102 -43.406 1 85.06 98 LYS B O 1
ATOM 4306 N N . ASP B 1 99 ? -11.859 -100.75 -44.719 1 88 99 ASP B N 1
ATOM 4307 C CA . ASP B 1 99 ? -10.977 -100.75 -45.875 1 88 99 ASP B CA 1
ATOM 4308 C C . ASP B 1 99 ? -9.703 -100 -45.625 1 88 99 ASP B C 1
ATOM 4310 O O . ASP B 1 99 ? -9.75 -98.75 -45.469 1 88 99 ASP B O 1
ATOM 4314 N N . SER B 1 100 ? -8.539 -100.75 -45.562 1 88.81 100 SER B N 1
ATOM 4315 C CA . SER B 1 100 ? -7.262 -100.125 -45.219 1 88.81 100 SER B CA 1
ATOM 4316 C C . SER B 1 100 ? -6.852 -99.062 -46.281 1 88.81 100 SER B C 1
ATOM 4318 O O . SER B 1 100 ? -6.184 -98.125 -46 1 88.81 100 SER B O 1
ATOM 4320 N N . LYS B 1 101 ? -7.309 -99.312 -47.531 1 90.69 101 LYS B N 1
ATOM 4321 C CA . LYS B 1 101 ? -6.949 -98.438 -48.594 1 90.69 101 LYS B CA 1
ATOM 4322 C C . LYS B 1 101 ? -7.602 -97.062 -48.375 1 90.69 101 LYS B C 1
ATOM 4324 O O . LYS B 1 101 ? -6.977 -96 -48.625 1 90.69 101 LYS B O 1
ATOM 4329 N N . VAL B 1 102 ? -8.773 -97.062 -47.812 1 90.12 102 VAL B N 1
ATOM 4330 C CA . VAL B 1 102 ? -9.492 -95.812 -47.562 1 90.12 102 VAL B CA 1
ATOM 4331 C C . VAL B 1 102 ? -8.859 -95.062 -46.375 1 90.12 102 VAL B C 1
ATOM 4333 O O . VAL B 1 102 ? -8.68 -93.875 -46.438 1 90.12 102 VAL B O 1
ATOM 4336 N N . ILE B 1 103 ? -8.414 -95.812 -45.406 1 92.06 103 ILE B N 1
ATOM 4337 C CA . ILE B 1 103 ? -7.812 -95.25 -44.219 1 92.06 103 ILE B CA 1
ATOM 4338 C C . ILE B 1 103 ? -6.504 -94.562 -44.562 1 92.06 103 ILE B C 1
ATOM 4340 O O . ILE B 1 103 ? -6.297 -93.375 -44.219 1 92.06 103 ILE B O 1
ATOM 4344 N N . PHE B 1 104 ? -5.602 -95.188 -45.312 1 93.56 104 PHE B N 1
ATOM 4345 C CA . PHE B 1 104 ? -4.281 -94.625 -45.625 1 93.56 104 PHE B CA 1
ATOM 4346 C C . PHE B 1 104 ? -4.383 -93.5 -46.625 1 93.56 104 PHE B C 1
ATOM 4348 O O . PHE B 1 104 ? -3.613 -92.562 -46.562 1 93.56 104 PHE B O 1
ATOM 4355 N N . SER B 1 105 ? -5.43 -93.625 -47.562 1 93.81 105 SER B N 1
ATOM 4356 C CA . SER B 1 105 ? -5.641 -92.5 -48.5 1 93.81 105 SER B CA 1
ATOM 4357 C C . SER B 1 105 ? -6.098 -91.25 -47.781 1 93.81 105 SER B C 1
ATOM 4359 O O . SER B 1 105 ? -5.672 -90.125 -48.125 1 93.81 105 SER B O 1
ATOM 4361 N N . GLU B 1 106 ? -6.953 -91.438 -46.812 1 93.44 106 GLU B N 1
ATOM 4362 C CA . GLU B 1 106 ? -7.422 -90.312 -46.031 1 93.44 106 GLU B CA 1
ATOM 4363 C C . GLU B 1 106 ? -6.277 -89.688 -45.219 1 93.44 106 GLU B C 1
ATOM 4365 O O . GLU B 1 106 ? -6.148 -88.438 -45.188 1 93.44 106 GLU B O 1
ATOM 4370 N N . LEU B 1 107 ? -5.453 -90.438 -44.594 1 95.25 107 LEU B N 1
ATOM 4371 C CA . LEU B 1 107 ? -4.332 -89.938 -43.812 1 95.25 107 LEU B CA 1
ATOM 4372 C C . LEU B 1 107 ? -3.307 -89.25 -44.719 1 95.25 107 LEU B C 1
ATOM 4374 O O . LEU B 1 107 ? -2.701 -88.25 -44.312 1 95.25 107 LEU B O 1
ATOM 4378 N N . ASP B 1 108 ? -3.131 -89.812 -45.906 1 95.12 108 ASP B N 1
ATOM 4379 C CA . ASP B 1 108 ? -2.232 -89.188 -46.875 1 95.12 108 ASP B CA 1
ATOM 4380 C C . ASP B 1 108 ? -2.717 -87.75 -47.25 1 95.12 108 ASP B C 1
ATOM 4382 O O . ASP B 1 108 ? -1.938 -86.812 -47.219 1 95.12 108 ASP B O 1
ATOM 4386 N N . LYS B 1 109 ? -3.982 -87.75 -47.469 1 95 109 LYS B N 1
ATOM 4387 C CA . LYS B 1 109 ? -4.574 -86.438 -47.812 1 95 109 LYS B CA 1
ATOM 4388 C C . LYS B 1 109 ? -4.484 -85.5 -46.656 1 95 109 LYS B C 1
ATOM 4390 O O . LYS B 1 109 ? -4.129 -84.312 -46.844 1 95 109 LYS B O 1
ATOM 4395 N N . LEU B 1 110 ? -4.727 -85.875 -45.469 1 94.75 110 LEU B N 1
ATOM 4396 C CA . LEU B 1 110 ? -4.695 -85.062 -44.281 1 94.75 110 LEU B CA 1
ATOM 4397 C C . LEU B 1 110 ? -3.275 -84.562 -44 1 94.75 110 LEU B C 1
ATOM 4399 O O . LEU B 1 110 ? -3.076 -83.438 -43.5 1 94.75 110 LEU B O 1
ATOM 4403 N N . SER B 1 111 ? -2.328 -85.438 -44.219 1 95.94 111 SER B N 1
ATOM 4404 C CA . SER B 1 111 ? -0.935 -85.062 -44.031 1 95.94 111 SER B CA 1
ATOM 4405 C C . SER B 1 111 ? -0.553 -83.875 -44.969 1 95.94 111 SER B C 1
ATOM 4407 O O . SER B 1 111 ? 0.114 -82.938 -44.531 1 95.94 111 SER B O 1
ATOM 4409 N N . ASP B 1 112 ? -1.067 -84 -46.219 1 95.12 112 ASP B N 1
ATOM 4410 C CA . ASP B 1 112 ? -0.801 -82.938 -47.188 1 95.12 112 ASP B CA 1
ATOM 4411 C C . ASP B 1 112 ? -1.478 -81.625 -46.75 1 95.12 112 ASP B C 1
ATOM 4413 O O . ASP B 1 112 ? -0.868 -80.562 -46.812 1 95.12 112 ASP B O 1
ATOM 4417 N N . GLU B 1 113 ? -2.688 -81.688 -46.312 1 94.38 113 GLU B N 1
ATOM 4418 C CA . GLU B 1 113 ? -3.43 -80.562 -45.875 1 94.38 113 GLU B CA 1
ATOM 4419 C C . GLU B 1 113 ? -2.777 -79.938 -44.625 1 94.38 113 GLU B C 1
ATOM 4421 O O . GLU B 1 113 ? -2.719 -78.688 -44.5 1 94.38 113 GLU B O 1
ATOM 4426 N N . THR B 1 114 ? -2.305 -80.688 -43.719 1 95.44 114 THR B N 1
ATOM 4427 C CA . THR B 1 114 ? -1.637 -80.25 -42.5 1 95.44 114 THR B CA 1
ATOM 4428 C C . THR B 1 114 ? -0.339 -79.5 -42.844 1 95.44 114 THR B C 1
ATOM 4430 O O . THR B 1 114 ? -0.032 -78.438 -42.281 1 95.44 114 THR B O 1
ATOM 4433 N N . LYS B 1 115 ? 0.37 -80.062 -43.719 1 94.5 115 LYS B N 1
ATOM 4434 C CA . LYS B 1 115 ? 1.609 -79.438 -44.156 1 94.5 115 LYS B CA 1
ATOM 4435 C C . LYS B 1 115 ? 1.337 -78.062 -44.75 1 94.5 115 LYS B C 1
ATOM 4437 O O . LYS B 1 115 ? 2.043 -77.125 -44.438 1 94.5 115 LYS B O 1
ATOM 4442 N N . MET B 1 116 ? 0.289 -78 -45.594 1 93.88 116 MET B N 1
ATOM 4443 C CA . MET B 1 116 ? -0.087 -76.75 -46.188 1 93.88 116 MET B CA 1
ATOM 4444 C C . MET B 1 116 ? -0.509 -75.75 -45.125 1 93.88 116 MET B C 1
ATOM 4446 O O . MET B 1 116 ? -0.172 -74.562 -45.188 1 93.88 116 MET B O 1
ATOM 4450 N N . ALA B 1 117 ? -1.207 -76.188 -44.188 1 94 117 ALA B N 1
ATOM 4451 C CA . ALA B 1 117 ? -1.646 -75.312 -43.094 1 94 117 ALA B CA 1
ATOM 4452 C C . ALA B 1 117 ? -0.458 -74.812 -42.25 1 94 117 ALA B C 1
ATOM 4454 O O . ALA B 1 117 ? -0.459 -73.688 -41.781 1 94 117 ALA B O 1
ATOM 4455 N N . LEU B 1 118 ? 0.528 -75.688 -42.062 1 95.38 118 LEU B N 1
ATOM 4456 C CA . LEU B 1 118 ? 1.712 -75.312 -41.281 1 95.38 118 LEU B CA 1
ATOM 4457 C C . LEU B 1 118 ? 2.537 -74.25 -42.031 1 95.38 118 LEU B C 1
ATOM 4459 O O . LEU B 1 118 ? 3.225 -73.438 -41.406 1 95.38 118 LEU B O 1
ATOM 4463 N N . GLU B 1 119 ? 2.463 -74.312 -43.406 1 93.56 119 GLU B N 1
ATOM 4464 C CA . GLU B 1 119 ? 3.08 -73.25 -44.188 1 93.56 119 GLU B CA 1
ATOM 4465 C C . GLU B 1 119 ? 2.412 -71.875 -43.906 1 93.56 119 GLU B C 1
ATOM 4467 O O . GLU B 1 119 ? 3.09 -70.875 -43.781 1 93.56 119 GLU B O 1
ATOM 4472 N N . THR B 1 120 ? 1.123 -72 -43.781 1 92.88 120 THR B N 1
ATOM 4473 C CA . THR B 1 120 ? 0.388 -70.812 -43.375 1 92.88 120 THR B CA 1
ATOM 4474 C C . THR B 1 120 ? 0.765 -70.375 -41.969 1 92.88 120 THR B C 1
ATOM 4476 O O . THR B 1 120 ? 0.898 -69.188 -41.719 1 92.88 120 THR B O 1
ATOM 4479 N N . ALA B 1 121 ? 0.917 -71.25 -41.031 1 93.88 121 ALA B N 1
ATOM 4480 C CA . ALA B 1 121 ? 1.324 -70.938 -39.656 1 93.88 121 ALA B CA 1
ATOM 4481 C C . ALA B 1 121 ? 2.695 -70.312 -39.625 1 93.88 121 ALA B C 1
ATOM 4483 O O . ALA B 1 121 ? 2.945 -69.438 -38.812 1 93.88 121 ALA B O 1
ATOM 4484 N N . ALA B 1 122 ? 3.549 -70.75 -40.5 1 93.94 122 ALA B N 1
ATOM 4485 C CA . ALA B 1 122 ? 4.879 -70.125 -40.594 1 93.94 122 ALA B CA 1
ATOM 4486 C C . ALA B 1 122 ? 4.801 -68.625 -40.938 1 93.94 122 ALA B C 1
ATOM 4488 O O . ALA B 1 122 ? 5.551 -67.812 -40.375 1 93.94 122 ALA B O 1
ATOM 4489 N N . VAL B 1 123 ? 3.85 -68.312 -41.781 1 93.69 123 VAL B N 1
ATOM 4490 C CA . VAL B 1 123 ? 3.643 -66.938 -42.156 1 93.69 123 VAL B CA 1
ATOM 4491 C C . VAL B 1 123 ? 3.062 -66.188 -40.969 1 93.69 123 VAL B C 1
ATOM 4493 O O . VAL B 1 123 ? 3.498 -65.062 -40.656 1 93.69 123 VAL B O 1
ATOM 4496 N N . SER B 1 124 ? 2.182 -66.688 -40.281 1 92.69 124 SER B N 1
ATOM 4497 C CA . SER B 1 124 ? 1.576 -66.062 -39.125 1 92.69 124 SER B CA 1
ATOM 4498 C C . SER B 1 124 ? 2.609 -65.812 -38.031 1 92.69 124 SER B C 1
ATOM 4500 O O . SER B 1 124 ? 2.611 -64.75 -37.438 1 92.69 124 SER B O 1
ATOM 4502 N N . VAL B 1 125 ? 3.463 -66.75 -37.781 1 93.44 125 VAL B N 1
ATOM 4503 C CA . VAL B 1 125 ? 4.512 -66.625 -36.75 1 93.44 125 VAL B CA 1
ATOM 4504 C C . VAL B 1 125 ? 5.457 -65.5 -37.156 1 93.44 125 VAL B C 1
ATOM 4506 O O . VAL B 1 125 ? 5.992 -64.812 -36.281 1 93.44 125 VAL B O 1
ATOM 4509 N N . GLY B 1 126 ? 5.688 -65.25 -38.438 1 92.94 126 GLY B N 1
ATOM 4510 C CA . GLY B 1 126 ? 6.508 -64.188 -38.906 1 92.94 126 GLY B CA 1
ATOM 4511 C C . GLY B 1 126 ? 6.004 -62.812 -38.469 1 92.94 126 GLY B C 1
ATOM 4512 O O . GLY B 1 126 ? 6.77 -61.844 -38.406 1 92.94 126 GLY B O 1
ATOM 4513 N N . GLY B 1 127 ? 4.723 -62.781 -38.188 1 91.69 127 GLY B N 1
ATOM 4514 C CA . GLY B 1 127 ? 4.113 -61.531 -37.719 1 91.69 127 GLY B CA 1
ATOM 4515 C C . GLY B 1 127 ? 4.578 -61.125 -36.344 1 91.69 127 GLY B C 1
ATOM 4516 O O . GLY B 1 127 ? 4.312 -60.031 -35.906 1 91.69 127 GLY B O 1
ATOM 4517 N N . LEU B 1 128 ? 5.293 -61.938 -35.625 1 92.56 128 LEU B N 1
ATOM 4518 C CA . LEU B 1 128 ? 5.828 -61.656 -34.312 1 92.56 128 LEU B CA 1
ATOM 4519 C C . LEU B 1 128 ? 7.113 -60.844 -34.406 1 92.56 128 LEU B C 1
ATOM 4521 O O . LEU B 1 128 ? 7.68 -60.438 -33.375 1 92.56 128 LEU B O 1
ATOM 4525 N N . GLU B 1 129 ? 7.492 -60.594 -35.656 1 91.81 129 GLU B N 1
ATOM 4526 C CA . GLU B 1 129 ? 8.711 -59.844 -35.875 1 91.81 129 GLU B CA 1
ATOM 4527 C C . GLU B 1 129 ? 8.578 -58.438 -35.281 1 91.81 129 GLU B C 1
ATOM 4529 O O . GLU B 1 129 ? 7.562 -57.75 -35.5 1 91.81 129 GLU B O 1
ATOM 4534 N N . ASN B 1 130 ? 9.5 -58.031 -34.438 1 88.94 130 ASN B N 1
ATOM 4535 C CA . ASN B 1 130 ? 9.633 -56.688 -33.875 1 88.94 130 ASN B CA 1
ATOM 4536 C C . ASN B 1 130 ? 8.633 -56.469 -32.719 1 88.94 130 ASN B C 1
ATOM 4538 O O . ASN B 1 130 ? 8.539 -55.375 -32.188 1 88.94 130 ASN B O 1
ATOM 4542 N N . VAL B 1 131 ? 7.777 -57.406 -32.438 1 88.75 131 VAL B N 1
ATOM 4543 C CA . VAL B 1 131 ? 6.828 -57.25 -31.344 1 88.75 131 VAL B CA 1
ATOM 4544 C C . VAL B 1 131 ? 7.145 -58.219 -30.203 1 88.75 131 VAL B C 1
ATOM 4546 O O . VAL B 1 131 ? 6.535 -58.156 -29.141 1 88.75 131 VAL B O 1
ATOM 4549 N N . THR B 1 132 ? 8.023 -59.062 -30.469 1 91.19 132 THR B N 1
ATOM 4550 C CA . THR B 1 132 ? 8.523 -60 -29.453 1 91.19 132 THR B CA 1
ATOM 4551 C C . THR B 1 132 ? 10.039 -60.125 -29.547 1 91.19 132 THR B C 1
ATOM 4553 O O . THR B 1 132 ? 10.664 -59.531 -30.422 1 91.19 132 THR B O 1
ATOM 4556 N N . LYS B 1 133 ? 10.562 -60.844 -28.578 1 93.19 133 LYS B N 1
ATOM 4557 C CA . LYS B 1 133 ? 12 -61.125 -28.547 1 93.19 133 LYS B CA 1
ATOM 4558 C C . LYS B 1 133 ? 12.445 -61.906 -29.781 1 93.19 133 LYS B C 1
ATOM 4560 O O . LYS B 1 133 ? 11.789 -62.875 -30.172 1 93.19 133 LYS B O 1
ATOM 4565 N N . PRO B 1 134 ? 13.523 -61.438 -30.375 1 93.94 134 PRO B N 1
ATOM 4566 C CA . PRO B 1 134 ? 14.023 -62.156 -31.547 1 93.94 134 PRO B CA 1
ATOM 4567 C C . PRO B 1 134 ? 14.289 -63.625 -31.266 1 93.94 134 PRO B C 1
ATOM 4569 O O . PRO B 1 134 ? 14.016 -64.5 -32.125 1 93.94 134 PRO B O 1
ATOM 4572 N N . ALA B 1 135 ? 14.742 -63.938 -30.078 1 94.44 135 ALA B N 1
ATOM 4573 C CA . ALA B 1 135 ? 15.023 -65.312 -29.719 1 94.44 135 ALA B CA 1
ATOM 4574 C C . ALA B 1 135 ? 13.75 -66.188 -29.734 1 94.44 135 ALA B C 1
ATOM 4576 O O . ALA B 1 135 ? 13.758 -67.312 -30.172 1 94.44 135 ALA B O 1
ATOM 4577 N N . ILE B 1 136 ? 12.711 -65.625 -29.266 1 94.62 136 ILE B N 1
ATOM 4578 C CA . ILE B 1 136 ? 11.438 -66.312 -29.219 1 94.62 136 ILE B CA 1
ATOM 4579 C C . ILE B 1 136 ? 10.922 -66.5 -30.641 1 94.62 136 ILE B C 1
ATOM 4581 O O . ILE B 1 136 ? 10.469 -67.625 -30.984 1 94.62 136 ILE B O 1
ATOM 4585 N N . LEU B 1 137 ? 11.023 -65.5 -31.484 1 94.62 137 LEU B N 1
ATOM 4586 C CA . LEU B 1 137 ? 10.602 -65.625 -32.875 1 94.62 137 LEU B CA 1
ATOM 4587 C C . LEU B 1 137 ? 11.383 -66.688 -33.594 1 94.62 137 LEU B C 1
ATOM 4589 O O . LEU B 1 137 ? 10.789 -67.562 -34.25 1 94.62 137 LEU B O 1
ATOM 4593 N N . ALA B 1 138 ? 12.617 -66.688 -33.406 1 95.69 138 ALA B N 1
ATOM 4594 C CA . ALA B 1 138 ? 13.469 -67.688 -34.062 1 95.69 138 ALA B CA 1
ATOM 4595 C C . ALA B 1 138 ? 13.094 -69.125 -33.656 1 95.69 138 ALA B C 1
ATOM 4597 O O . ALA B 1 138 ? 12.984 -70 -34.469 1 95.69 138 ALA B O 1
ATOM 4598 N N . GLN B 1 139 ? 12.867 -69.312 -32.375 1 96.06 139 GLN B N 1
ATOM 4599 C CA . GLN B 1 139 ? 12.516 -70.625 -31.875 1 96.06 139 GLN B CA 1
ATOM 4600 C C . GLN B 1 139 ? 11.141 -71.062 -32.375 1 96.06 139 GLN B C 1
ATOM 4602 O O . GLN B 1 139 ? 10.93 -72.25 -32.688 1 96.06 139 GLN B O 1
ATOM 4607 N N . MET B 1 140 ? 10.242 -70.188 -32.438 1 95.56 140 MET B N 1
ATOM 4608 C CA . MET B 1 140 ? 8.914 -70.5 -32.938 1 95.56 140 MET B CA 1
ATOM 4609 C C . MET B 1 140 ? 8.984 -70.875 -34.406 1 95.56 140 MET B C 1
ATOM 4611 O O . MET B 1 140 ? 8.344 -71.875 -34.812 1 95.56 140 MET B O 1
ATOM 4615 N N . GLN B 1 141 ? 9.742 -70.188 -35.125 1 94.69 141 GLN B N 1
ATOM 4616 C CA . GLN B 1 141 ? 9.914 -70.5 -36.562 1 94.69 141 GLN B CA 1
ATOM 4617 C C . GLN B 1 141 ? 10.562 -71.875 -36.719 1 94.69 141 GLN B C 1
ATOM 4619 O O . GLN B 1 141 ? 10.148 -72.688 -37.594 1 94.69 141 GLN B O 1
ATOM 4624 N N . ASP B 1 142 ? 11.516 -72.125 -35.906 1 96.75 142 ASP B N 1
ATOM 4625 C CA . ASP B 1 142 ? 12.172 -73.438 -35.969 1 96.75 142 ASP B CA 1
ATOM 4626 C C . ASP B 1 142 ? 11.18 -74.562 -35.625 1 96.75 142 ASP B C 1
ATOM 4628 O O . ASP B 1 142 ? 11.156 -75.562 -36.312 1 96.75 142 ASP B O 1
ATOM 4632 N N . ASN B 1 143 ? 10.414 -74.312 -34.594 1 96.38 143 ASN B N 1
ATOM 4633 C CA . ASN B 1 143 ? 9.43 -75.312 -34.188 1 96.38 143 ASN B CA 1
ATOM 4634 C C . ASN B 1 143 ? 8.414 -75.562 -35.312 1 96.38 143 ASN B C 1
ATOM 4636 O O . ASN B 1 143 ? 8.055 -76.688 -35.562 1 96.38 143 ASN B O 1
ATOM 4640 N N . VAL B 1 144 ? 7.977 -74.562 -36 1 95.88 144 VAL B N 1
ATOM 4641 C CA . VAL B 1 144 ? 6.996 -74.75 -37.062 1 95.88 144 VAL B CA 1
ATOM 4642 C C . VAL B 1 144 ? 7.625 -75.5 -38.25 1 95.88 144 VAL B C 1
ATOM 4644 O O . VAL B 1 144 ? 6.988 -76.375 -38.844 1 95.88 144 VAL B O 1
ATOM 4647 N N . THR B 1 145 ? 8.844 -75.25 -38.5 1 95.69 145 THR B N 1
ATOM 4648 C CA . THR B 1 145 ? 9.562 -75.938 -39.562 1 95.69 145 THR B CA 1
ATOM 4649 C C . THR B 1 145 ? 9.719 -77.438 -39.219 1 95.69 145 THR B C 1
ATOM 4651 O O . THR B 1 145 ? 9.469 -78.312 -40.031 1 95.69 145 THR B O 1
ATOM 4654 N N . GLU B 1 146 ? 10.07 -77.562 -37.969 1 96.62 146 GLU B N 1
ATOM 4655 C CA . GLU B 1 146 ? 10.219 -78.938 -37.5 1 96.62 146 GLU B CA 1
ATOM 4656 C C . GLU B 1 146 ? 8.883 -79.688 -37.531 1 96.62 146 GLU B C 1
ATOM 4658 O O . GLU B 1 146 ? 8.828 -80.875 -37.906 1 96.62 146 GLU B O 1
ATOM 4663 N N . LEU B 1 147 ? 7.863 -79 -37.156 1 96.38 147 LEU B N 1
ATOM 4664 C CA . LEU B 1 147 ? 6.531 -79.625 -37.25 1 96.38 147 LEU B CA 1
ATOM 4665 C C . LEU B 1 147 ? 6.207 -80.062 -38.656 1 96.38 147 LEU B C 1
ATOM 4667 O O . LEU B 1 147 ? 5.715 -81.188 -38.875 1 96.38 147 LEU B O 1
ATOM 4671 N N . SER B 1 148 ? 6.516 -79.25 -39.594 1 96 148 SER B N 1
ATOM 4672 C CA . SER B 1 148 ? 6.273 -79.562 -41 1 96 148 SER B CA 1
ATOM 4673 C C . SER B 1 148 ? 7.074 -80.75 -41.469 1 96 148 SER B C 1
ATOM 4675 O O . SER B 1 148 ? 6.547 -81.625 -42.156 1 96 148 SER B O 1
ATOM 4677 N N . GLU B 1 149 ? 8.281 -80.812 -41.031 1 96.06 149 GLU B N 1
ATOM 4678 C CA . GLU B 1 149 ? 9.133 -81.938 -41.375 1 96.06 149 GLU B CA 1
ATOM 4679 C C . GLU B 1 149 ? 8.617 -83.25 -40.75 1 96.06 149 GLU B C 1
ATOM 4681 O O . GLU B 1 149 ? 8.594 -84.312 -41.406 1 96.06 149 GLU B O 1
ATOM 4686 N N . ASN B 1 150 ? 8.227 -83.062 -39.562 1 96.38 150 ASN B N 1
ATOM 4687 C CA . ASN B 1 150 ? 7.746 -84.25 -38.844 1 96.38 150 ASN B CA 1
ATOM 4688 C C . ASN B 1 150 ? 6.414 -84.75 -39.438 1 96.38 150 ASN B C 1
ATOM 4690 O O . ASN B 1 150 ? 6.125 -85.938 -39.406 1 96.38 150 ASN B O 1
ATOM 4694 N N . VAL B 1 151 ? 5.613 -83.938 -39.969 1 96.44 151 VAL B N 1
ATOM 4695 C CA . VAL B 1 151 ? 4.391 -84.312 -40.656 1 96.44 151 VAL B CA 1
ATOM 4696 C C . VAL B 1 151 ? 4.746 -85.125 -41.938 1 96.44 151 VAL B C 1
ATOM 4698 O O . VAL B 1 151 ? 4.105 -86.125 -42.25 1 96.44 151 VAL B O 1
ATOM 4701 N N . ASP B 1 152 ? 5.801 -84.688 -42.562 1 95.62 152 ASP B N 1
ATOM 4702 C CA . ASP B 1 152 ? 6.289 -85.438 -43.719 1 95.62 152 ASP B CA 1
ATOM 4703 C C . ASP B 1 152 ? 6.762 -86.812 -43.344 1 95.62 152 ASP B C 1
ATOM 4705 O O . ASP B 1 152 ? 6.5 -87.812 -44.031 1 95.62 152 ASP B O 1
ATOM 4709 N N . ASN B 1 153 ? 7.457 -86.812 -42.219 1 95.88 153 ASN B N 1
ATOM 4710 C CA . ASN B 1 153 ? 7.93 -88.125 -41.75 1 95.88 153 ASN B CA 1
ATOM 4711 C C . ASN B 1 153 ? 6.77 -89.062 -41.375 1 95.88 153 ASN B C 1
ATOM 4713 O O . ASN B 1 153 ? 6.828 -90.25 -41.594 1 95.88 153 ASN B O 1
ATOM 4717 N N . VAL B 1 154 ? 5.754 -88.5 -40.781 1 96.5 154 VAL B N 1
ATOM 4718 C CA . VAL B 1 154 ? 4.555 -89.25 -40.469 1 96.5 154 VAL B CA 1
ATOM 4719 C C . VAL B 1 154 ? 3.936 -89.812 -41.75 1 96.5 154 VAL B C 1
ATOM 4721 O O . VAL B 1 154 ? 3.596 -90.938 -41.844 1 96.5 154 VAL B O 1
ATOM 4724 N N . LYS B 1 155 ? 3.844 -89.062 -42.719 1 95.88 155 LYS B N 1
ATOM 4725 C CA . LYS B 1 155 ? 3.293 -89.438 -44.031 1 95.88 155 LYS B CA 1
ATOM 4726 C C . LYS B 1 155 ? 4.086 -90.562 -44.625 1 95.88 155 LYS B C 1
ATOM 4728 O O . LYS B 1 155 ? 3.506 -91.562 -45.094 1 95.88 155 LYS B O 1
ATOM 4733 N N . SER B 1 156 ? 5.398 -90.438 -44.594 1 96.06 156 SER B N 1
ATOM 4734 C CA . SER B 1 156 ? 6.266 -91.438 -45.156 1 96.06 156 SER B CA 1
ATOM 4735 C C . SER B 1 156 ? 6.109 -92.75 -44.375 1 96.06 156 SER B C 1
ATOM 4737 O O . SER B 1 156 ? 6.094 -93.812 -44.969 1 96.06 156 SER B O 1
ATOM 4739 N N . SER B 1 157 ? 6.055 -92.625 -43.125 1 95.44 157 SER B N 1
ATOM 4740 C CA . SER B 1 157 ? 5.883 -93.812 -42.281 1 95.44 157 SER B CA 1
ATOM 4741 C C . SER B 1 157 ? 4.539 -94.438 -42.531 1 95.44 157 SER B C 1
ATOM 4743 O O . SER B 1 157 ? 4.449 -95.688 -42.562 1 95.44 157 SER B O 1
ATOM 4745 N N . LEU B 1 158 ? 3.557 -93.688 -42.75 1 94.44 158 LEU B N 1
ATOM 4746 C CA . LEU B 1 158 ? 2.227 -94.188 -43.031 1 94.44 158 LEU B CA 1
ATOM 4747 C C . LEU B 1 158 ? 2.203 -94.875 -44.406 1 94.44 158 LEU B C 1
ATOM 4749 O O . LEU B 1 158 ? 1.535 -95.938 -44.562 1 94.44 158 LEU B O 1
ATOM 4753 N N . ALA B 1 159 ? 2.934 -94.438 -45.375 1 93.38 159 ALA B N 1
ATOM 4754 C CA . ALA B 1 159 ? 3.031 -95.125 -46.656 1 93.38 159 ALA B CA 1
ATOM 4755 C C . ALA B 1 159 ? 3.672 -96.5 -46.562 1 93.38 159 ALA B C 1
ATOM 4757 O O . ALA B 1 159 ? 3.199 -97.438 -47.188 1 93.38 159 ALA B O 1
ATOM 4758 N N . SER B 1 160 ? 4.703 -96.562 -45.781 1 93.56 160 SER B N 1
ATOM 4759 C CA . SER B 1 160 ? 5.371 -97.812 -45.562 1 93.56 160 SER B CA 1
ATOM 4760 C C . SER B 1 160 ? 4.449 -98.812 -44.844 1 93.56 160 SER B C 1
ATOM 4762 O O . SER B 1 160 ? 4.414 -100 -45.219 1 93.56 160 SER B O 1
ATOM 4764 N N . LEU B 1 161 ? 3.785 -98.312 -43.906 1 93.94 161 LEU B N 1
ATOM 4765 C CA . LEU B 1 161 ? 2.852 -99.125 -43.156 1 93.94 161 LEU B CA 1
ATOM 4766 C C . LEU B 1 161 ? 1.7 -99.562 -44.031 1 93.94 161 LEU B C 1
ATOM 4768 O O . LEU B 1 161 ? 1.216 -100.688 -43.906 1 93.94 161 LEU B O 1
ATOM 4772 N N . SER B 1 162 ? 1.206 -98.75 -44.906 1 92.81 162 SER B N 1
ATOM 4773 C CA . SER B 1 162 ? 0.138 -99.062 -45.844 1 92.81 162 SER B CA 1
ATOM 4774 C C . SER B 1 162 ? 0.507 -100.25 -46.688 1 92.81 162 SER B C 1
ATOM 4776 O O . SER B 1 162 ? -0.303 -101.188 -46.844 1 92.81 162 SER B O 1
ATOM 4778 N N . SER B 1 163 ? 1.705 -100.312 -47.125 1 92.12 163 SER B N 1
ATOM 4779 C CA . SER B 1 163 ? 2.184 -101.438 -47.938 1 92.12 163 SER B CA 1
ATOM 4780 C C . SER B 1 163 ? 2.217 -102.75 -47.094 1 92.12 163 SER B C 1
ATOM 4782 O O . SER B 1 163 ? 1.834 -103.812 -47.594 1 92.12 163 SER B O 1
ATOM 4784 N N . ALA B 1 164 ? 2.664 -102.625 -45.969 1 92.44 164 ALA B N 1
ATOM 4785 C CA . ALA B 1 164 ? 2.748 -103.75 -45.094 1 92.44 164 ALA B CA 1
ATOM 4786 C C . ALA B 1 164 ? 1.359 -104.312 -44.719 1 92.44 164 ALA B C 1
ATOM 4788 O O . ALA B 1 164 ? 1.139 -105.5 -44.688 1 92.44 164 ALA B O 1
ATOM 4789 N N . VAL B 1 165 ? 0.433 -103.438 -44.469 1 92.38 165 VAL B N 1
ATOM 4790 C CA . VAL B 1 165 ? -0.937 -103.812 -44.125 1 92.38 165 VAL B CA 1
ATOM 4791 C C . VAL B 1 165 ? -1.587 -104.5 -45.312 1 92.38 165 VAL B C 1
ATOM 4793 O O . VAL B 1 165 ? -2.295 -105.5 -45.125 1 92.38 165 VAL B O 1
ATOM 4796 N N . GLU B 1 166 ? -1.339 -104.062 -46.469 1 89.69 166 GLU B N 1
ATOM 4797 C CA . GLU B 1 166 ? -1.855 -104.688 -47.688 1 89.69 166 GLU B CA 1
ATOM 4798 C C . GLU B 1 166 ? -1.255 -106.062 -47.844 1 89.69 166 GLU B C 1
ATOM 4800 O O . GLU B 1 166 ? -1.938 -107 -48.281 1 89.69 166 GLU B O 1
ATOM 4805 N N . GLU B 1 167 ? -0.057 -106.188 -47.469 1 89.62 167 GLU B N 1
ATOM 4806 C CA . GLU B 1 167 ? 0.582 -107.5 -47.5 1 89.62 167 GLU B CA 1
ATOM 4807 C C . GLU B 1 167 ? -0.062 -108.438 -46.531 1 89.62 167 GLU B C 1
ATOM 4809 O O . GLU B 1 167 ? -0.253 -109.625 -46.844 1 89.62 167 GLU B O 1
ATOM 4814 N N . VAL B 1 168 ? -0.4 -108 -45.438 1 90.88 168 VAL B N 1
ATOM 4815 C CA . VAL B 1 168 ? -1.068 -108.812 -44.438 1 90.88 168 VAL B CA 1
ATOM 4816 C C . VAL B 1 168 ? -2.443 -109.188 -44.969 1 90.88 168 VAL B C 1
ATOM 4818 O O . VAL B 1 168 ? -2.834 -110.375 -44.812 1 90.88 168 VAL B O 1
ATOM 4821 N N . ARG B 1 169 ? -3.168 -108.438 -45.531 1 87 169 ARG B N 1
ATOM 4822 C CA . ARG B 1 169 ? -4.52 -108.625 -46.031 1 87 169 ARG B CA 1
ATOM 4823 C C . ARG B 1 169 ? -4.512 -109.688 -47.156 1 87 169 ARG B C 1
ATOM 4825 O O . ARG B 1 169 ? -5.449 -110.438 -47.312 1 87 169 ARG B O 1
ATOM 4832 N N . ASN B 1 170 ? -3.461 -109.625 -47.906 1 85.38 170 ASN B N 1
ATOM 4833 C CA . ASN B 1 170 ? -3.396 -110.5 -49.094 1 85.38 170 ASN B CA 1
ATOM 4834 C C . ASN B 1 170 ? -2.588 -111.75 -48.844 1 85.38 170 ASN B C 1
ATOM 4836 O O . ASN B 1 170 ? -2.312 -112.5 -49.75 1 85.38 170 ASN B O 1
ATOM 4840 N N . SER B 1 171 ? -2.246 -111.875 -47.625 1 84.44 171 SER B N 1
ATOM 4841 C CA . SER B 1 171 ? -1.413 -113.062 -47.312 1 84.44 171 SER B CA 1
ATOM 4842 C C . SER B 1 171 ? -2.209 -114.312 -47.406 1 84.44 171 SER B C 1
ATOM 4844 O O . SER B 1 171 ? -3.371 -114.375 -47 1 84.44 171 SER B O 1
ATOM 4846 N N . MET B 1 172 ? -1.608 -115.312 -48 1 84.12 172 MET B N 1
ATOM 4847 C CA . MET B 1 172 ? -2.244 -116.625 -48.188 1 84.12 172 MET B CA 1
ATOM 4848 C C . MET B 1 172 ? -2.207 -117.438 -46.906 1 84.12 172 MET B C 1
ATOM 4850 O O . MET B 1 172 ? -3.076 -118.312 -46.656 1 84.12 172 MET B O 1
ATOM 4854 N N . GLU B 1 173 ? -1.222 -117.25 -46.156 1 80.94 173 GLU B N 1
ATOM 4855 C CA . GLU B 1 173 ? -1.115 -117.938 -44.844 1 80.94 173 GLU B CA 1
ATOM 4856 C C . GLU B 1 173 ? -1.846 -117.125 -43.781 1 80.94 173 GLU B C 1
ATOM 4858 O O . GLU B 1 173 ? -1.901 -115.938 -43.844 1 80.94 173 GLU B O 1
ATOM 4863 N N . PRO B 1 174 ? -2.422 -117.875 -42.875 1 85.62 174 PRO B N 1
ATOM 4864 C CA . PRO B 1 174 ? -3.133 -117.188 -41.812 1 85.62 174 PRO B CA 1
ATOM 4865 C C . PRO B 1 174 ? -2.203 -116.312 -40.938 1 85.62 174 PRO B C 1
ATOM 4867 O O . PRO B 1 174 ? -1.212 -116.812 -40.406 1 85.62 174 PRO B O 1
ATOM 4870 N N . ILE B 1 175 ? -2.418 -115.062 -40.906 1 86.62 175 ILE B N 1
ATOM 4871 C CA . ILE B 1 175 ? -1.656 -114.125 -40.062 1 86.62 175 ILE B CA 1
ATOM 4872 C C . ILE B 1 175 ? -2.459 -113.75 -38.812 1 86.62 175 ILE B C 1
ATOM 4874 O O . ILE B 1 175 ? -3.639 -113.375 -38.906 1 86.62 175 ILE B O 1
ATOM 4878 N N . THR B 1 176 ? -1.856 -114 -37.625 1 84.19 176 THR B N 1
ATOM 4879 C CA . THR B 1 176 ? -2.469 -113.688 -36.344 1 84.19 176 THR B CA 1
ATOM 4880 C C . THR B 1 176 ? -1.65 -112.625 -35.594 1 84.19 176 THR B C 1
ATOM 4882 O O . THR B 1 176 ? -0.663 -112.125 -36.125 1 84.19 176 THR B O 1
ATOM 4885 N N . SER B 1 177 ? -2.062 -112.375 -34.5 1 82.38 177 SER B N 1
ATOM 4886 C CA . SER B 1 177 ? -1.38 -111.375 -33.688 1 82.38 177 SER B CA 1
ATOM 488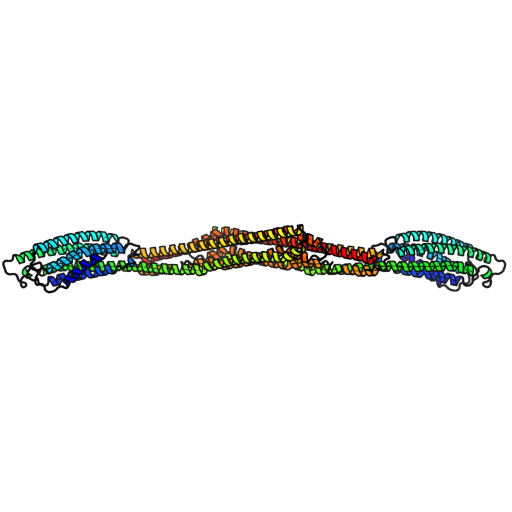7 C C . SER B 1 177 ? -0.002 -111.875 -33.25 1 82.38 177 SER B C 1
ATOM 4889 O O . SER B 1 177 ? 0.865 -111.062 -32.906 1 82.38 177 SER B O 1
ATOM 4891 N N . GLU B 1 178 ? 0.204 -113.188 -33.469 1 79 178 GLU B N 1
ATOM 4892 C CA . GLU B 1 178 ? 1.446 -113.812 -33 1 79 178 GLU B CA 1
ATOM 4893 C C . GLU B 1 178 ? 2.539 -113.688 -34.062 1 79 178 GLU B C 1
ATOM 4895 O O . GLU B 1 178 ? 3.727 -113.688 -33.719 1 79 178 GLU B O 1
ATOM 4900 N N . ASN B 1 179 ? 2.119 -113.625 -35.312 1 85.94 179 ASN B N 1
ATOM 4901 C CA . ASN B 1 179 ? 3.158 -113.625 -36.344 1 85.94 179 ASN B CA 1
ATOM 4902 C C . ASN B 1 179 ? 3.113 -112.375 -37.219 1 85.94 179 ASN B C 1
ATOM 4904 O O . ASN B 1 179 ? 3.893 -112.312 -38.188 1 85.94 179 ASN B O 1
ATOM 4908 N N . VAL B 1 180 ? 2.205 -111.5 -36.938 1 90.12 180 VAL B N 1
ATOM 4909 C CA . VAL B 1 180 ? 2.041 -110.312 -37.75 1 90.12 180 VAL B CA 1
ATOM 4910 C C . VAL B 1 180 ? 3.314 -109.438 -37.719 1 90.12 180 VAL B C 1
ATOM 4912 O O . VAL B 1 180 ? 3.602 -108.688 -38.656 1 90.12 180 VAL B O 1
ATOM 4915 N N . SER B 1 181 ? 4.203 -109.688 -36.75 1 89.12 181 SER B N 1
ATOM 4916 C CA . SER B 1 181 ? 5.414 -108.938 -36.562 1 89.12 181 SER B CA 1
ATOM 4917 C C . SER B 1 181 ? 6.457 -109.25 -37.625 1 89.12 181 SER B C 1
ATOM 4919 O O . SER B 1 181 ? 7.418 -108.5 -37.812 1 89.12 181 SER B O 1
ATOM 4921 N N . SER B 1 182 ? 6.227 -110.312 -38.312 1 87.56 182 SER B N 1
ATOM 4922 C CA . SER B 1 182 ? 7.141 -110.625 -39.406 1 87.56 182 SER B CA 1
ATOM 4923 C C . SER B 1 182 ? 6.906 -109.75 -40.625 1 87.56 182 SER B C 1
ATOM 4925 O O . SER B 1 182 ? 7.805 -109.562 -41.438 1 87.56 182 SER B O 1
ATOM 4927 N N . ILE B 1 183 ? 5.754 -109.062 -40.719 1 90.56 183 ILE B N 1
ATOM 4928 C CA . ILE B 1 183 ? 5.41 -108.188 -41.844 1 90.56 183 ILE B CA 1
ATOM 4929 C C . ILE B 1 183 ? 5.406 -106.75 -41.375 1 90.56 183 ILE B C 1
ATOM 4931 O O . ILE B 1 183 ? 6.094 -105.875 -41.938 1 90.56 183 ILE B O 1
ATOM 4935 N N . ILE B 1 184 ? 4.641 -106.562 -40.281 1 92.38 184 ILE B N 1
ATOM 4936 C CA . ILE B 1 184 ? 4.66 -105.25 -39.656 1 92.38 184 ILE B CA 1
ATOM 4937 C C . ILE B 1 184 ? 5.641 -105.25 -38.469 1 92.38 184 ILE B C 1
ATOM 4939 O O . ILE B 1 184 ? 5.262 -105.562 -37.344 1 92.38 184 ILE B O 1
ATOM 4943 N N . THR B 1 185 ? 6.883 -104.875 -38.75 1 91.62 185 THR B N 1
ATOM 4944 C CA . THR B 1 185 ? 7.984 -105 -37.812 1 91.62 185 THR B CA 1
ATOM 4945 C C . THR B 1 185 ? 7.914 -103.938 -36.719 1 91.62 185 THR B C 1
ATOM 4947 O O . THR B 1 185 ? 7.285 -102.875 -36.938 1 91.62 185 THR B O 1
ATOM 4950 N N . PRO B 1 186 ? 8.578 -104.188 -35.625 1 89.25 186 PRO B N 1
ATOM 4951 C CA . PRO B 1 186 ? 8.664 -103.188 -34.562 1 89.25 186 PRO B CA 1
ATOM 4952 C C . PRO B 1 186 ? 9.305 -101.875 -35.062 1 89.25 186 PRO B C 1
ATOM 4954 O O . PRO B 1 186 ? 8.953 -100.812 -34.594 1 89.25 186 PRO B O 1
ATOM 4957 N N . ASP B 1 187 ? 10.172 -102 -36.062 1 90.75 187 ASP B N 1
ATOM 4958 C CA . ASP B 1 187 ? 10.82 -100.812 -36.594 1 90.75 187 ASP B CA 1
ATOM 4959 C C . ASP B 1 187 ? 9.812 -99.938 -37.344 1 90.75 187 ASP B C 1
ATOM 4961 O O . ASP B 1 187 ? 9.898 -98.688 -37.281 1 90.75 187 ASP B O 1
ATOM 4965 N N . MET B 1 188 ? 8.805 -100.625 -37.938 1 90.94 188 MET B N 1
ATOM 4966 C CA . MET B 1 188 ? 7.781 -99.875 -38.656 1 90.94 188 MET B CA 1
ATOM 4967 C C . MET B 1 188 ? 6.875 -99.125 -37.688 1 90.94 188 MET B C 1
ATOM 4969 O O . MET B 1 188 ? 6.473 -98 -37.938 1 90.94 188 MET B O 1
ATOM 4973 N N . VAL B 1 189 ? 6.668 -99.75 -36.594 1 91 189 VAL B N 1
ATOM 4974 C CA . VAL B 1 189 ? 5.867 -99.125 -35.531 1 91 189 VAL B CA 1
ATOM 4975 C C . VAL B 1 189 ? 6.629 -97.938 -34.969 1 91 189 VAL B C 1
ATOM 4977 O O . VAL B 1 189 ? 6.059 -96.875 -34.781 1 91 189 VAL B O 1
ATOM 4980 N N . ASP B 1 190 ? 7.887 -98.062 -34.75 1 92.38 190 ASP B N 1
ATOM 4981 C CA . ASP B 1 190 ? 8.719 -97 -34.188 1 92.38 190 ASP B CA 1
ATOM 4982 C C . ASP B 1 190 ? 8.852 -95.812 -35.188 1 92.38 190 ASP B C 1
ATOM 4984 O O . ASP B 1 190 ? 8.891 -94.688 -34.781 1 92.38 190 ASP B O 1
ATOM 4988 N N . ASN B 1 191 ? 8.914 -96.188 -36.438 1 92 191 ASN B N 1
ATOM 4989 C CA . ASN B 1 191 ? 9.047 -95.188 -37.469 1 92 191 ASN B CA 1
ATOM 4990 C C . ASN B 1 191 ? 7.805 -94.312 -37.562 1 92 191 ASN B C 1
ATOM 4992 O O . ASN B 1 191 ? 7.883 -93.125 -38 1 92 191 ASN B O 1
ATOM 4996 N N . LEU B 1 192 ? 6.734 -94.75 -37.094 1 92.69 192 LEU B N 1
ATOM 4997 C CA . LEU B 1 192 ? 5.523 -93.938 -37.031 1 92.69 192 LEU B CA 1
ATOM 4998 C C . LEU B 1 192 ? 5.438 -93.188 -35.719 1 92.69 192 LEU B C 1
ATOM 5000 O O . LEU B 1 192 ? 5.09 -92.062 -35.656 1 92.69 192 LEU B O 1
ATOM 5004 N N . ALA B 1 193 ? 5.809 -93.812 -34.656 1 92.25 193 ALA B N 1
ATOM 5005 C CA . ALA B 1 193 ? 5.664 -93.25 -33.312 1 92.25 193 ALA B CA 1
ATOM 5006 C C . ALA B 1 193 ? 6.652 -92.125 -33.094 1 92.25 193 ALA B C 1
ATOM 5008 O O . ALA B 1 193 ? 6.332 -91.125 -32.438 1 92.25 193 ALA B O 1
ATOM 5009 N N . ASN B 1 194 ? 7.82 -92.188 -33.656 1 92.75 194 ASN B N 1
ATOM 5010 C CA . ASN B 1 194 ? 8.875 -91.25 -33.375 1 92.75 194 ASN B CA 1
ATOM 5011 C C . ASN B 1 194 ? 8.516 -89.875 -33.875 1 92.75 194 ASN B C 1
ATOM 5013 O O . ASN B 1 194 ? 8.523 -88.875 -33.125 1 92.75 194 ASN B O 1
ATOM 5017 N N . PRO B 1 195 ? 8.18 -89.688 -35.125 1 94.94 195 PRO B N 1
ATOM 5018 C CA . PRO B 1 195 ? 7.785 -88.375 -35.562 1 94.94 195 PRO B CA 1
ATOM 5019 C C . PRO B 1 195 ? 6.57 -87.812 -34.812 1 94.94 195 PRO B C 1
ATOM 5021 O O . PRO B 1 195 ? 6.461 -86.625 -34.625 1 94.94 195 PRO B O 1
ATOM 5024 N N . LEU B 1 196 ? 5.688 -88.688 -34.469 1 94.12 196 LEU B N 1
ATOM 5025 C CA . LEU B 1 196 ? 4.555 -88.25 -33.656 1 94.12 196 LEU B CA 1
ATOM 5026 C C . LEU B 1 196 ? 5.02 -87.688 -32.312 1 94.12 196 LEU B C 1
ATOM 5028 O O . LEU B 1 196 ? 4.496 -86.688 -31.812 1 94.12 196 LEU B O 1
ATOM 5032 N N . ARG B 1 197 ? 5.941 -88.312 -31.688 1 93.88 197 ARG B N 1
ATOM 5033 C CA . ARG B 1 197 ? 6.52 -87.812 -30.438 1 93.88 197 ARG B CA 1
ATOM 5034 C C . ARG B 1 197 ? 7.203 -86.5 -30.656 1 93.88 197 ARG B C 1
ATOM 5036 O O . ARG B 1 197 ? 7.094 -85.562 -29.812 1 93.88 197 ARG B O 1
ATOM 5043 N N . MET B 1 198 ? 7.863 -86.375 -31.766 1 93.94 198 MET B N 1
ATOM 5044 C CA . MET B 1 198 ? 8.562 -85.125 -32.062 1 93.94 198 MET B CA 1
ATOM 5045 C C . MET B 1 198 ? 7.578 -84 -32.281 1 93.94 198 MET B C 1
ATOM 5047 O O . MET B 1 198 ? 7.824 -82.875 -31.859 1 93.94 198 MET B O 1
ATOM 5051 N N . ILE B 1 199 ? 6.527 -84.25 -32.906 1 93.88 199 ILE B N 1
ATOM 5052 C CA . ILE B 1 199 ? 5.469 -83.25 -33.062 1 93.88 199 ILE B CA 1
ATOM 5053 C C . ILE B 1 199 ? 4.973 -82.812 -31.703 1 93.88 199 ILE B C 1
ATOM 5055 O O . ILE B 1 199 ? 4.824 -81.625 -31.453 1 93.88 199 ILE B O 1
ATOM 5059 N N . SER B 1 200 ? 4.762 -83.75 -30.844 1 91.88 200 SER B N 1
ATOM 5060 C CA . SER B 1 200 ? 4.312 -83.438 -29.484 1 91.88 200 SER B CA 1
ATOM 5061 C C . SER B 1 200 ? 5.348 -82.562 -28.75 1 91.88 200 SER B C 1
ATOM 5063 O O . SER B 1 200 ? 4.992 -81.688 -28.016 1 91.88 200 SER B O 1
ATOM 5065 N N . THR B 1 201 ? 6.594 -82.875 -28.938 1 91.75 201 THR B N 1
ATOM 5066 C CA . THR B 1 201 ? 7.668 -82.125 -28.312 1 91.75 201 THR B CA 1
ATOM 5067 C C . THR B 1 201 ? 7.676 -80.688 -28.828 1 91.75 201 THR B C 1
ATOM 5069 O O . THR B 1 201 ? 7.789 -79.688 -28.047 1 91.75 201 THR B O 1
ATOM 5072 N N . ASP B 1 202 ? 7.547 -80.5 -30.094 1 93.38 202 ASP B N 1
ATOM 5073 C CA . ASP B 1 202 ? 7.516 -79.188 -30.703 1 93.38 202 ASP B CA 1
ATOM 5074 C C . ASP B 1 202 ? 6.309 -78.375 -30.219 1 93.38 202 ASP B C 1
ATOM 5076 O O . ASP B 1 202 ? 6.414 -77.188 -29.953 1 93.38 202 ASP B O 1
ATOM 5080 N N . LEU B 1 203 ? 5.188 -79.062 -30.125 1 91.69 203 LEU B N 1
ATOM 5081 C CA . LEU B 1 203 ? 3.988 -78.375 -29.625 1 91.69 203 LEU B CA 1
ATOM 5082 C C . LEU B 1 203 ? 4.168 -77.938 -28.188 1 91.69 203 LEU B C 1
ATOM 5084 O O . LEU B 1 203 ? 3.705 -76.875 -27.797 1 91.69 203 LEU B O 1
ATOM 5088 N N . ASN B 1 204 ? 4.816 -78.75 -27.406 1 91.12 204 ASN B N 1
ATOM 5089 C CA . ASN B 1 204 ? 5.133 -78.375 -26.031 1 91.12 204 ASN B CA 1
ATOM 5090 C C . ASN B 1 204 ? 6.043 -77.125 -25.984 1 91.12 204 ASN B C 1
ATOM 5092 O O . ASN B 1 204 ? 5.871 -76.312 -25.125 1 91.12 204 ASN B O 1
ATOM 5096 N N . ASP B 1 205 ? 6.953 -77.062 -26.875 1 93.38 205 ASP B N 1
ATOM 5097 C CA . ASP B 1 205 ? 7.855 -75.938 -26.938 1 93.38 205 ASP B CA 1
ATOM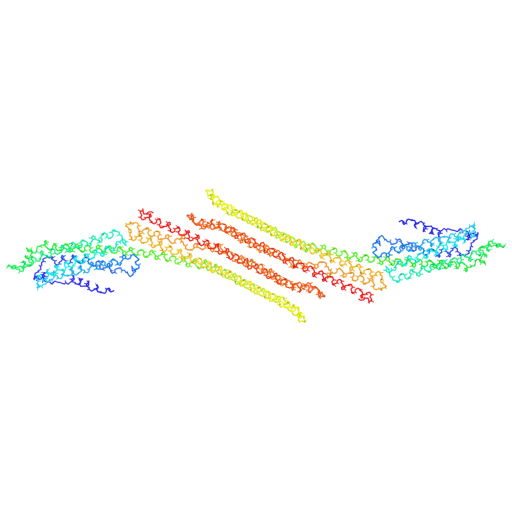 5098 C C . ASP B 1 205 ? 7.105 -74.625 -27.312 1 93.38 205 ASP B C 1
ATOM 5100 O O . ASP B 1 205 ? 7.305 -73.625 -26.703 1 93.38 205 ASP B O 1
ATOM 5104 N N . ILE B 1 206 ? 6.328 -74.75 -28.234 1 92.12 206 ILE B N 1
ATOM 5105 C CA . ILE B 1 206 ? 5.531 -73.625 -28.656 1 92.12 206 ILE B CA 1
ATOM 5106 C C . ILE B 1 206 ? 4.648 -73.125 -27.5 1 92.12 206 ILE B C 1
ATOM 5108 O O . ILE B 1 206 ? 4.48 -71.938 -27.297 1 92.12 206 ILE B O 1
ATOM 5112 N N . SER B 1 207 ? 4.082 -74.062 -26.781 1 91.38 207 SER B N 1
ATOM 5113 C CA . SER B 1 207 ? 3.293 -73.75 -25.609 1 91.38 207 SER B CA 1
ATOM 5114 C C . SER B 1 207 ? 4.121 -72.938 -24.594 1 91.38 207 SER B C 1
ATOM 5116 O O . SER B 1 207 ? 3.658 -71.938 -24.047 1 91.38 207 SER B O 1
ATOM 5118 N N . THR B 1 208 ? 5.316 -73.375 -24.391 1 91.62 208 THR B N 1
ATOM 5119 C CA . THR B 1 208 ? 6.207 -72.75 -23.453 1 91.62 208 THR B CA 1
ATOM 5120 C C . THR B 1 208 ? 6.547 -71.312 -23.938 1 91.62 208 THR B C 1
ATOM 5122 O O . THR B 1 208 ? 6.508 -70.375 -23.156 1 91.62 208 THR B O 1
ATOM 5125 N N . LEU B 1 209 ? 6.895 -71.188 -25.188 1 92 209 LEU B N 1
ATOM 5126 C CA . LEU B 1 209 ? 7.219 -69.875 -25.766 1 92 209 LEU B CA 1
ATOM 5127 C C . LEU B 1 209 ? 6.023 -68.938 -25.688 1 92 209 LEU B C 1
ATOM 5129 O O . LEU B 1 209 ? 6.18 -67.75 -25.406 1 92 209 LEU B O 1
ATOM 5133 N N . THR B 1 210 ? 4.887 -69.5 -25.953 1 88.88 210 THR B N 1
ATOM 5134 C CA . THR B 1 210 ? 3.656 -68.688 -25.859 1 88.88 210 THR B CA 1
ATOM 5135 C C . THR B 1 210 ? 3.471 -68.125 -24.438 1 88.88 210 THR B C 1
ATOM 5137 O O . THR B 1 210 ? 3.174 -66.938 -24.266 1 88.88 210 THR B O 1
ATOM 5140 N N . MET B 1 211 ? 3.637 -68.938 -23.484 1 88.5 211 MET B N 1
ATOM 5141 C CA . MET B 1 211 ? 3.5 -68.5 -22.094 1 88.5 211 MET B CA 1
ATOM 5142 C C . MET B 1 211 ? 4.531 -67.438 -21.75 1 88.5 211 MET B C 1
ATOM 5144 O O . MET B 1 211 ? 4.242 -66.5 -21 1 88.5 211 MET B O 1
ATOM 5148 N N . MET B 1 212 ? 5.664 -67.562 -22.312 1 89.31 212 MET B N 1
ATOM 5149 C CA . MET B 1 212 ? 6.707 -66.562 -22.062 1 89.31 212 MET B CA 1
ATOM 5150 C C . MET B 1 212 ? 6.301 -65.188 -22.609 1 89.31 212 MET B C 1
ATOM 5152 O O . MET B 1 212 ? 6.496 -64.188 -21.938 1 89.31 212 MET B O 1
ATOM 5156 N N . VAL B 1 213 ? 5.77 -65.188 -23.75 1 88.62 213 VAL B N 1
ATOM 5157 C CA . VAL B 1 213 ? 5.328 -63.906 -24.359 1 88.62 213 VAL B CA 1
ATOM 5158 C C . VAL B 1 213 ? 4.195 -63.312 -23.531 1 88.62 213 VAL B C 1
ATOM 5160 O O . VAL B 1 213 ? 4.203 -62.125 -23.234 1 88.62 213 VAL B O 1
ATOM 5163 N N . VAL B 1 214 ? 3.244 -64.125 -23.141 1 87.56 214 VAL B N 1
ATOM 5164 C CA . VAL B 1 214 ? 2.098 -63.656 -22.359 1 87.56 214 VAL B CA 1
ATOM 5165 C C . VAL B 1 214 ? 2.57 -63.094 -21.016 1 87.56 214 VAL B C 1
ATOM 5167 O O . VAL B 1 214 ? 2.098 -62.031 -20.578 1 87.56 214 VAL B O 1
ATOM 5170 N N . MET B 1 215 ? 3.449 -63.75 -20.391 1 87.5 215 MET B N 1
ATOM 5171 C CA . MET B 1 215 ? 3.967 -63.281 -19.109 1 87.5 215 MET B CA 1
ATOM 5172 C C . MET B 1 215 ? 4.715 -61.969 -19.25 1 87.5 215 MET B C 1
ATOM 5174 O O . MET B 1 215 ? 4.605 -61.094 -18.406 1 87.5 215 MET B O 1
ATOM 5178 N N . ALA B 1 216 ? 5.484 -61.844 -20.312 1 88.88 216 ALA B N 1
ATOM 5179 C CA . ALA B 1 216 ? 6.195 -60.594 -20.578 1 88.88 216 ALA B CA 1
ATOM 5180 C C . ALA B 1 216 ? 5.219 -59.438 -20.781 1 88.88 216 ALA B C 1
ATOM 5182 O O . ALA B 1 216 ? 5.434 -58.312 -20.281 1 88.88 216 ALA B O 1
ATOM 5183 N N . GLU B 1 217 ? 4.207 -59.719 -21.531 1 89.19 217 GLU B N 1
ATOM 5184 C CA . GLU B 1 217 ? 3.188 -58.719 -21.781 1 89.19 217 GLU B CA 1
ATOM 5185 C C . GLU B 1 217 ? 2.473 -58.312 -20.484 1 89.19 217 GLU B C 1
ATOM 5187 O O . GLU B 1 217 ? 2.213 -57.156 -20.25 1 89.19 217 GLU B O 1
ATOM 5192 N N . LYS B 1 218 ? 2.135 -59.281 -19.734 1 87.06 218 LYS B N 1
ATOM 5193 C CA . LYS B 1 218 ? 1.497 -59 -18.453 1 87.06 218 LYS B CA 1
ATOM 5194 C C . LYS B 1 218 ? 2.402 -58.156 -17.562 1 87.06 218 LYS B C 1
ATOM 5196 O O . LYS B 1 218 ? 1.935 -57.25 -16.875 1 87.06 218 LYS B O 1
ATOM 5201 N N . PHE B 1 219 ? 3.623 -58.469 -17.578 1 90.25 219 PHE B N 1
ATOM 5202 C CA . PHE B 1 219 ? 4.609 -57.719 -16.812 1 90.25 219 PHE B CA 1
ATOM 5203 C C . PHE B 1 219 ? 4.656 -56.25 -17.266 1 90.25 219 PHE B C 1
ATOM 5205 O O . PHE B 1 219 ? 4.68 -55.344 -16.438 1 90.25 219 PHE B O 1
ATOM 5212 N N . ALA B 1 220 ? 4.672 -56.062 -18.547 1 90.56 220 ALA B N 1
ATOM 5213 C CA . ALA B 1 220 ? 4.691 -54.719 -19.125 1 90.56 220 ALA B CA 1
ATOM 5214 C C . ALA B 1 220 ? 3.445 -53.938 -18.719 1 90.56 220 ALA B C 1
ATOM 5216 O O . ALA B 1 220 ? 3.539 -52.781 -18.297 1 90.56 220 ALA B O 1
ATOM 5217 N N . ILE B 1 221 ? 2.307 -54.562 -18.797 1 89.88 221 ILE B N 1
ATOM 5218 C CA . ILE B 1 221 ? 1.037 -53.906 -18.453 1 89.88 221 ILE B CA 1
ATOM 5219 C C . ILE B 1 221 ? 1.017 -53.562 -16.969 1 89.88 221 ILE B C 1
ATOM 5221 O O . ILE B 1 221 ? 0.611 -52.469 -16.594 1 89.88 221 ILE B O 1
ATOM 5225 N N . ASP B 1 222 ? 1.463 -54.438 -16.156 1 90.94 222 ASP B N 1
ATOM 5226 C CA . ASP B 1 222 ? 1.478 -54.219 -14.711 1 90.94 222 ASP B CA 1
ATOM 5227 C C . ASP B 1 222 ? 2.391 -53.031 -14.352 1 90.94 222 ASP B C 1
ATOM 5229 O O . ASP B 1 222 ? 2.051 -52.219 -13.5 1 90.94 222 ASP B O 1
ATOM 5233 N N . ASN B 1 223 ? 3.516 -52.938 -15 1 91.69 223 ASN B N 1
ATOM 5234 C CA . ASN B 1 223 ? 4.434 -51.844 -14.758 1 91.69 223 ASN B CA 1
ATOM 5235 C C . ASN B 1 223 ? 3.82 -50.5 -15.172 1 91.69 223 ASN B C 1
ATOM 5237 O O . ASN B 1 223 ? 3.902 -49.531 -14.43 1 91.69 223 ASN B O 1
ATOM 5241 N N . ARG B 1 224 ? 3.207 -50.469 -16.266 1 93.44 224 ARG B N 1
ATOM 5242 C CA . ARG B 1 224 ? 2.561 -49.25 -16.719 1 93.44 224 ARG B CA 1
ATOM 5243 C C . ARG B 1 224 ? 1.431 -48.844 -15.781 1 93.44 224 ARG B C 1
ATOM 5245 O O . ARG B 1 224 ? 1.26 -47.656 -15.484 1 93.44 224 ARG B O 1
ATOM 5252 N N . LYS B 1 225 ? 0.718 -49.844 -15.344 1 91.81 225 LYS B N 1
ATOM 5253 C CA . LYS B 1 225 ? -0.375 -49.594 -14.414 1 91.81 225 LYS B CA 1
ATOM 5254 C C . LYS B 1 225 ? 0.15 -49.031 -13.102 1 91.81 225 LYS B C 1
ATOM 5256 O O . LYS B 1 225 ? -0.458 -48.125 -12.523 1 91.81 225 LYS B O 1
ATOM 5261 N N . GLN B 1 226 ? 1.219 -49.531 -12.656 1 93.88 226 GLN B N 1
ATOM 5262 C CA . GLN B 1 226 ? 1.815 -49.031 -11.422 1 93.88 226 GLN B CA 1
ATOM 5263 C C . GLN B 1 226 ? 2.248 -47.562 -11.562 1 93.88 226 GLN B C 1
ATOM 5265 O O . GLN B 1 226 ? 1.979 -46.75 -10.688 1 93.88 226 GLN B O 1
ATOM 5270 N N . VAL B 1 227 ? 2.855 -47.219 -12.695 1 95.69 227 VAL B N 1
ATOM 5271 C CA . VAL B 1 227 ? 3.289 -45.844 -12.945 1 95.69 227 VAL B CA 1
ATOM 5272 C C . VAL B 1 227 ? 2.072 -44.938 -13.062 1 95.69 227 VAL B C 1
ATOM 5274 O O . VAL B 1 227 ? 2.045 -43.844 -12.469 1 95.69 227 VAL B O 1
ATOM 5277 N N . ALA B 1 228 ? 1.065 -45.406 -13.773 1 96.19 228 ALA B N 1
ATOM 5278 C CA . ALA B 1 228 ? -0.153 -44.625 -13.961 1 96.19 228 ALA B CA 1
ATOM 5279 C C . ALA B 1 228 ? -0.834 -44.344 -12.625 1 96.19 228 ALA B C 1
ATOM 5281 O O . ALA B 1 228 ? -1.291 -43.219 -12.383 1 96.19 228 ALA B O 1
ATOM 5282 N N . ASN B 1 229 ? -0.902 -45.375 -11.766 1 95.69 229 ASN B N 1
ATOM 5283 C CA . ASN B 1 229 ? -1.524 -45.188 -10.453 1 95.69 229 ASN B CA 1
ATOM 5284 C C . ASN B 1 229 ? -0.75 -44.219 -9.586 1 95.69 229 ASN B C 1
ATOM 5286 O O . ASN B 1 229 ? -1.346 -43.375 -8.922 1 95.69 229 ASN B O 1
ATOM 5290 N N . SER B 1 230 ? 0.493 -44.312 -9.609 1 96.38 230 SER B N 1
ATOM 5291 C CA . SER B 1 230 ? 1.325 -43.375 -8.867 1 96.38 230 SER B CA 1
ATOM 5292 C C . SER B 1 230 ? 1.143 -41.938 -9.391 1 96.38 230 SER B C 1
ATOM 5294 O O . SER B 1 230 ? 1.01 -41 -8.602 1 96.38 230 SER B O 1
ATOM 5296 N N . LEU B 1 231 ? 1.145 -41.812 -10.703 1 96.94 231 LEU B N 1
ATOM 5297 C CA . LEU B 1 231 ? 0.96 -40.531 -11.336 1 96.94 231 LEU B CA 1
ATOM 5298 C C . LEU B 1 231 ? -0.384 -39.906 -10.945 1 96.94 231 LEU B C 1
ATOM 5300 O O . LEU B 1 231 ? -0.451 -38.75 -10.555 1 96.94 231 LEU B O 1
ATOM 5304 N N . ALA B 1 232 ? -1.423 -40.75 -11.031 1 96.12 232 ALA B N 1
ATOM 5305 C CA . ALA B 1 232 ? -2.76 -40.281 -10.695 1 96.12 232 ALA B CA 1
ATOM 5306 C C . ALA B 1 232 ? -2.82 -39.781 -9.242 1 96.12 232 ALA B C 1
ATOM 5308 O O . ALA B 1 232 ? -3.418 -38.75 -8.953 1 96.12 232 ALA B O 1
ATOM 5309 N N . SER B 1 233 ? -2.203 -40.469 -8.383 1 96.06 233 SER B N 1
ATOM 5310 C CA . SER B 1 233 ? -2.172 -40.094 -6.969 1 96.06 233 SER B CA 1
ATOM 5311 C C . SER B 1 233 ? -1.411 -38.812 -6.746 1 96.06 233 SER B C 1
ATOM 5313 O O . SER B 1 233 ? -1.855 -37.938 -5.988 1 96.06 233 SER B O 1
ATOM 5315 N N . LYS B 1 234 ? -0.357 -38.656 -7.371 1 95.94 234 LYS B N 1
ATOM 5316 C CA . LYS B 1 234 ? 0.466 -37.438 -7.227 1 95.94 234 LYS B CA 1
ATOM 5317 C C . LYS B 1 234 ? -0.228 -36.219 -7.824 1 95.94 234 LYS B C 1
ATOM 5319 O O . LYS B 1 234 ? -0.138 -35.125 -7.281 1 95.94 234 LYS B O 1
ATOM 5324 N N . GLN B 1 235 ? -0.902 -36.469 -8.938 1 95.25 235 GLN B N 1
ATOM 5325 C CA . GLN B 1 235 ? -1.651 -35.375 -9.547 1 95.25 235 GLN B CA 1
ATOM 5326 C C . GLN B 1 235 ? -2.803 -34.938 -8.648 1 95.25 235 GLN B C 1
ATOM 5328 O O . GLN B 1 235 ? -3.072 -33.719 -8.523 1 95.25 235 GLN B O 1
ATOM 5333 N N . LYS B 1 236 ? -3.449 -35.938 -8.008 1 93.94 236 LYS B N 1
ATOM 5334 C CA . LYS B 1 236 ? -4.516 -35.594 -7.07 1 93.94 236 LYS B CA 1
ATOM 5335 C C . LYS B 1 236 ? -3.973 -34.844 -5.867 1 93.94 236 LYS B C 1
ATOM 5337 O O . LYS B 1 236 ? -4.59 -33.875 -5.406 1 93.94 236 LYS B O 1
ATOM 5342 N N . THR B 1 237 ? -2.84 -35.188 -5.418 1 92.06 237 THR B N 1
ATOM 5343 C CA . THR B 1 237 ? -2.195 -34.531 -4.289 1 92.06 237 THR B CA 1
ATOM 5344 C C . THR B 1 237 ? -1.797 -33.094 -4.656 1 92.06 237 THR B C 1
ATOM 5346 O O . THR B 1 237 ? -2.035 -32.156 -3.889 1 92.06 237 THR B O 1
ATOM 5349 N N . PHE B 1 238 ? -1.229 -32.906 -5.82 1 94.44 238 PHE B N 1
ATOM 5350 C CA . PHE B 1 238 ? -0.842 -31.578 -6.293 1 94.44 238 PHE B CA 1
ATOM 5351 C C . PHE B 1 238 ? -2.055 -30.656 -6.379 1 94.44 238 PHE B C 1
ATOM 5353 O O . PHE B 1 238 ? -2.018 -29.531 -5.891 1 94.44 238 PHE B O 1
ATOM 5360 N N . LYS B 1 239 ? -3.074 -31.203 -6.918 1 91.94 239 LYS B N 1
ATOM 5361 C CA . LYS B 1 239 ? -4.277 -30.391 -7.086 1 91.94 239 LYS B CA 1
ATOM 5362 C C . LYS B 1 239 ? -4.863 -29.984 -5.738 1 91.94 239 LYS B C 1
ATOM 5364 O O . LYS B 1 239 ? -5.117 -28.797 -5.492 1 91.94 239 LYS B O 1
ATOM 5369 N N . ALA B 1 240 ? -5 -30.922 -4.844 1 86.5 240 ALA B N 1
ATOM 5370 C CA . ALA B 1 240 ? -5.695 -30.703 -3.582 1 86.5 240 ALA B CA 1
ATOM 5371 C C . ALA B 1 240 ? -4.883 -29.797 -2.662 1 86.5 240 ALA B C 1
ATOM 5373 O O . ALA B 1 240 ? -5.438 -28.922 -1.999 1 86.5 240 ALA B O 1
ATOM 5374 N N . ILE B 1 241 ? -3.605 -29.938 -2.643 1 79.06 241 ILE B N 1
ATOM 5375 C CA . ILE B 1 241 ? -2.818 -29.281 -1.607 1 79.06 241 ILE B CA 1
ATOM 5376 C C . ILE B 1 241 ? -2.248 -27.969 -2.148 1 79.06 241 ILE B C 1
ATOM 5378 O O . ILE B 1 241 ? -2.402 -26.906 -1.528 1 79.06 241 ILE B O 1
ATOM 5382 N N . ALA B 1 242 ? -1.777 -28.062 -3.301 1 76.94 242 ALA B N 1
ATOM 5383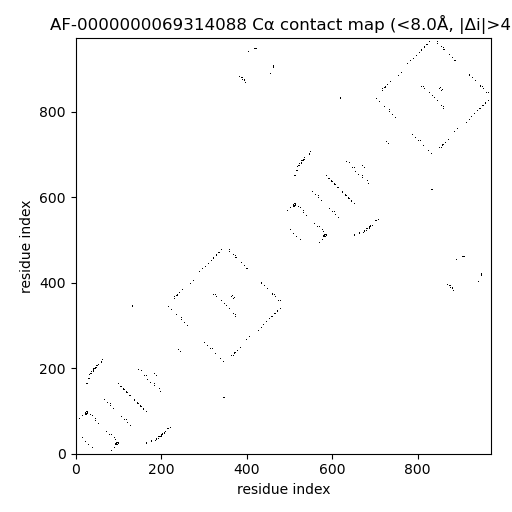 C CA . ALA B 1 242 ? -1.004 -26.906 -3.738 1 76.94 242 ALA B CA 1
ATOM 5384 C C . ALA B 1 242 ? -1.865 -25.953 -4.555 1 76.94 242 ALA B C 1
ATOM 5386 O O . ALA B 1 242 ? -1.97 -24.766 -4.227 1 76.94 242 ALA B O 1
ATOM 5387 N N . LEU B 1 243 ? -2.662 -26.469 -5.426 1 88.25 243 LEU B N 1
ATOM 5388 C CA . LEU B 1 243 ? -3.393 -25.609 -6.348 1 88.25 243 LEU B CA 1
ATOM 5389 C C . LEU B 1 243 ? -4.652 -25.047 -5.691 1 88.25 243 LEU B C 1
ATOM 5391 O O . LEU B 1 243 ? -4.859 -23.828 -5.672 1 88.25 243 LEU B O 1
ATOM 5395 N N . ASP B 1 244 ? -5.363 -25.875 -4.984 1 88.94 244 ASP B N 1
ATOM 5396 C CA . ASP B 1 244 ? -6.613 -25.438 -4.371 1 88.94 244 ASP B CA 1
ATOM 5397 C C . ASP B 1 244 ? -6.352 -24.453 -3.24 1 88.94 244 ASP B C 1
ATOM 5399 O O . ASP B 1 244 ? -7.113 -23.5 -3.049 1 88.94 244 ASP B O 1
ATOM 5403 N N . GLY B 1 245 ? -5.223 -24.656 -2.541 1 88.12 245 GLY B N 1
ATOM 5404 C CA . GLY B 1 245 ? -4.867 -23.734 -1.476 1 88.12 245 GLY B CA 1
ATOM 5405 C C . GLY B 1 245 ? -4.59 -22.328 -1.972 1 88.12 245 GLY B C 1
ATOM 5406 O O . GLY B 1 245 ? -5.102 -21.344 -1.413 1 88.12 245 GLY B O 1
ATOM 5407 N N . LEU B 1 246 ? -3.848 -22.172 -2.967 1 89.19 246 LEU B N 1
ATOM 5408 C CA . LEU B 1 246 ? -3.535 -20.875 -3.541 1 89.19 246 LEU B CA 1
ATOM 5409 C C . LEU B 1 246 ? -4.781 -20.219 -4.129 1 89.19 246 LEU B C 1
ATOM 5411 O O . LEU B 1 246 ? -5.016 -19.016 -3.938 1 89.19 246 LEU B O 1
ATOM 5415 N N . MET B 1 247 ? -5.609 -21.047 -4.762 1 91 247 MET B N 1
ATOM 5416 C CA . MET B 1 247 ? -6.828 -20.531 -5.383 1 91 247 MET B CA 1
ATOM 5417 C C . MET B 1 247 ? -7.797 -20.016 -4.328 1 91 247 MET B C 1
ATOM 5419 O O . MET B 1 247 ? -8.406 -18.953 -4.508 1 91 247 MET B O 1
ATOM 5423 N N . ARG B 1 248 ? -7.922 -20.594 -3.207 1 93.75 248 ARG B N 1
ATOM 5424 C CA . ARG B 1 248 ? -8.766 -20.141 -2.107 1 93.75 248 ARG B CA 1
ATOM 5425 C C . ARG B 1 248 ? -8.242 -18.828 -1.531 1 93.75 248 ARG B C 1
ATOM 5427 O O . ARG B 1 248 ? -9.023 -17.922 -1.237 1 93.75 248 ARG B O 1
ATOM 5434 N N . SER B 1 249 ? -6.91 -18.797 -1.443 1 91.44 249 SER B N 1
ATOM 5435 C CA . SER B 1 249 ? -6.312 -17.578 -0.909 1 91.44 249 SER B CA 1
ATOM 5436 C C . SER B 1 249 ? -6.609 -16.375 -1.804 1 91.44 249 SER B C 1
ATOM 5438 O O . SER B 1 249 ? -6.914 -15.289 -1.312 1 91.44 249 SER B O 1
ATOM 5440 N N . ILE B 1 250 ? -6.559 -16.578 -3.08 1 92.12 250 ILE B N 1
ATOM 5441 C CA . ILE B 1 250 ? -6.84 -15.5 -4.031 1 92.12 250 ILE B CA 1
ATOM 5442 C C . ILE B 1 250 ? -8.312 -15.125 -3.961 1 92.12 250 ILE B C 1
ATOM 5444 O O . ILE B 1 250 ? -8.656 -13.938 -3.936 1 92.12 250 ILE B O 1
ATOM 5448 N N . SER B 1 251 ? -9.125 -16.125 -3.867 1 93.25 251 SER B N 1
ATOM 5449 C CA . SER B 1 251 ? -10.562 -15.875 -3.742 1 93.25 251 SER B CA 1
ATOM 5450 C C . SER B 1 251 ? -10.883 -15.133 -2.451 1 93.25 251 SER B C 1
ATOM 5452 O O . SER B 1 251 ? -11.734 -14.242 -2.438 1 93.25 251 SER B O 1
ATOM 5454 N N . ASP B 1 252 ? -10.195 -15.453 -1.418 1 94.06 252 ASP B N 1
ATOM 5455 C CA . ASP B 1 252 ? -10.383 -14.789 -0.134 1 94.06 252 ASP B CA 1
ATOM 5456 C C . ASP B 1 252 ? -9.992 -13.312 -0.217 1 94.06 252 ASP B C 1
ATOM 5458 O O . ASP B 1 252 ? -10.664 -12.453 0.359 1 94.06 252 ASP B O 1
ATOM 5462 N N . VAL B 1 253 ? -8.914 -13.047 -0.876 1 93.62 253 VAL B N 1
ATOM 5463 C CA . VAL B 1 253 ? -8.492 -11.664 -1.063 1 93.62 253 VAL B CA 1
ATOM 5464 C C . VAL B 1 253 ? -9.594 -10.883 -1.785 1 93.62 253 VAL B C 1
ATOM 5466 O O . VAL B 1 253 ? -9.953 -9.781 -1.372 1 93.62 253 VAL B O 1
ATOM 5469 N N . ASN B 1 254 ? -10.117 -11.469 -2.842 1 94.69 254 ASN B N 1
ATOM 5470 C CA . ASN B 1 254 ? -11.18 -10.836 -3.617 1 94.69 254 ASN B CA 1
ATOM 5471 C C . ASN B 1 254 ? -12.406 -10.555 -2.758 1 94.69 254 ASN B C 1
ATOM 5473 O O . ASN B 1 254 ? -12.93 -9.438 -2.771 1 94.69 254 ASN B O 1
ATOM 5477 N N . ASN B 1 255 ? -12.805 -11.5 -1.992 1 95.5 255 ASN B N 1
ATOM 5478 C CA . ASN B 1 255 ? -13.953 -11.344 -1.104 1 95.5 255 ASN B CA 1
ATOM 5479 C C . ASN B 1 255 ? -13.703 -10.266 -0.053 1 95.5 255 ASN B C 1
ATOM 5481 O O . ASN B 1 255 ? -14.609 -9.492 0.272 1 95.5 255 ASN B O 1
ATOM 5485 N N . ASN B 1 256 ? -12.516 -10.273 0.477 1 96.38 256 ASN B N 1
ATOM 5486 C CA . ASN B 1 256 ? -12.164 -9.281 1.482 1 96.38 256 ASN B CA 1
ATOM 5487 C C . ASN B 1 256 ? -12.188 -7.867 0.903 1 96.38 256 ASN B C 1
ATOM 5489 O O . ASN B 1 256 ? -12.633 -6.926 1.562 1 96.38 256 ASN B O 1
ATOM 5493 N N . ILE B 1 257 ? -11.727 -7.684 -0.316 1 95.88 257 ILE B N 1
ATOM 5494 C CA . ILE B 1 257 ? -11.711 -6.375 -0.961 1 95.88 257 ILE B CA 1
ATOM 5495 C C . ILE B 1 257 ? -13.148 -5.895 -1.183 1 95.88 257 ILE B C 1
ATOM 5497 O O . ILE B 1 257 ? -13.461 -4.727 -0.93 1 95.88 257 ILE B O 1
ATOM 5501 N N . GLU B 1 258 ? -14.039 -6.797 -1.582 1 95.75 258 GLU B N 1
ATOM 5502 C CA . GLU B 1 258 ? -15.453 -6.461 -1.741 1 95.75 258 GLU B CA 1
ATOM 5503 C C . GLU B 1 258 ? -16.062 -6.016 -0.418 1 95.75 258 GLU B C 1
ATOM 5505 O O . GLU B 1 258 ? -16.812 -5.035 -0.373 1 95.75 258 GLU B O 1
ATOM 5510 N N . SER B 1 259 ? -15.68 -6.727 0.572 1 96.5 259 SER B N 1
ATOM 5511 C CA . SER B 1 259 ? -16.188 -6.395 1.902 1 96.5 259 SER B CA 1
ATOM 5512 C C . SER B 1 259 ? -15.672 -5.031 2.361 1 96.5 259 SER B C 1
ATOM 5514 O O . SER B 1 259 ? -16.422 -4.234 2.92 1 96.5 259 SER B O 1
ATOM 5516 N N . MET B 1 260 ? -14.422 -4.746 2.123 1 95 260 MET B N 1
ATOM 5517 C CA . MET B 1 260 ? -13.836 -3.461 2.49 1 95 260 MET B CA 1
ATOM 5518 C C . MET B 1 260 ? -14.523 -2.318 1.748 1 95 260 MET B C 1
ATOM 5520 O O . MET B 1 260 ? -14.789 -1.268 2.332 1 95 260 MET B O 1
ATOM 5524 N N . ALA B 1 261 ? -14.773 -2.561 0.482 1 95.38 261 ALA B N 1
ATOM 5525 C CA . ALA B 1 261 ? -15.438 -1.554 -0.338 1 95.38 261 ALA B CA 1
ATOM 5526 C C . ALA B 1 261 ? -16.859 -1.296 0.157 1 95.38 261 ALA B C 1
ATOM 5528 O O . ALA B 1 261 ? -17.297 -0.145 0.249 1 95.38 261 ALA B O 1
ATOM 5529 N N . SER B 1 262 ? -17.562 -2.35 0.487 1 95.88 262 SER B N 1
ATOM 5530 C CA . SER B 1 262 ? -18.906 -2.223 1.031 1 95.88 262 SER B CA 1
ATOM 5531 C C . SER B 1 262 ? -18.891 -1.469 2.357 1 95.88 262 SER B C 1
ATOM 5533 O O . SER B 1 262 ? -19.75 -0.615 2.596 1 95.88 262 SER B O 1
ATOM 5535 N N . ASN B 1 263 ? -17.969 -1.763 3.203 1 94.69 263 ASN B N 1
ATOM 5536 C CA . ASN B 1 263 ? -17.828 -1.067 4.477 1 94.69 263 ASN B CA 1
ATOM 5537 C C . ASN B 1 263 ? -17.531 0.416 4.277 1 94.69 263 ASN B C 1
ATOM 5539 O O . ASN B 1 263 ? -18.062 1.262 5 1 94.69 263 ASN B O 1
ATOM 5543 N N . LEU B 1 264 ? -16.688 0.719 3.293 1 94.56 264 LEU B N 1
ATOM 5544 C CA . LEU B 1 264 ? -16.375 2.109 2.982 1 94.56 264 LEU B CA 1
ATOM 5545 C C . LEU B 1 264 ? -17.625 2.863 2.555 1 94.56 264 LEU B C 1
ATOM 5547 O O . LEU B 1 264 ? -17.891 3.961 3.051 1 94.56 264 LEU B O 1
ATOM 5551 N N . LYS B 1 265 ? -18.438 2.299 1.695 1 94.44 265 LYS B N 1
ATOM 5552 C CA . LYS B 1 265 ? -19.688 2.914 1.227 1 94.44 265 LYS B CA 1
ATOM 5553 C C . LYS B 1 265 ? -20.625 3.205 2.389 1 94.44 265 LYS B C 1
ATOM 5555 O O . LYS B 1 265 ? -21.156 4.312 2.508 1 94.44 265 LYS B O 1
ATOM 5560 N N . ASN B 1 266 ? -20.719 2.217 3.24 1 95.31 266 ASN B N 1
ATOM 5561 C CA . ASN B 1 266 ? -21.625 2.352 4.379 1 95.31 266 ASN B CA 1
ATOM 5562 C C . ASN B 1 266 ? -21.125 3.408 5.363 1 95.31 266 ASN B C 1
ATOM 5564 O O . ASN B 1 266 ? -21.906 4.215 5.867 1 95.31 266 ASN B O 1
ATOM 5568 N N . ASN B 1 267 ? -19.859 3.387 5.621 1 94.75 267 ASN B N 1
ATOM 5569 C CA . ASN B 1 267 ? -19.266 4.352 6.547 1 94.75 267 ASN B CA 1
ATOM 5570 C C . ASN B 1 267 ? -19.438 5.781 6.043 1 94.75 267 ASN B C 1
ATOM 5572 O O . ASN B 1 267 ? -19.766 6.684 6.812 1 94.75 267 ASN B O 1
ATOM 5576 N N . VAL B 1 268 ? -19.203 5.973 4.746 1 95 268 VAL B N 1
ATOM 5577 C CA . VAL B 1 268 ? -19.344 7.301 4.152 1 95 268 VAL B CA 1
ATOM 5578 C C . VAL B 1 268 ? -20.797 7.77 4.25 1 95 268 VAL B C 1
ATOM 5580 O O . VAL B 1 268 ? -21.062 8.891 4.688 1 95 268 VAL B O 1
ATOM 5583 N N . LYS B 1 269 ? -21.688 6.945 3.924 1 93.75 269 LYS B N 1
ATOM 5584 C CA . LYS B 1 269 ? -23.109 7.277 4.004 1 93.75 269 LYS B CA 1
ATOM 5585 C C . LYS B 1 269 ? -23.516 7.637 5.434 1 93.75 269 LYS B C 1
ATOM 5587 O O . LYS B 1 269 ? -24.188 8.648 5.66 1 93.75 269 LYS B O 1
ATOM 5592 N N . GLN B 1 270 ? -23.047 6.875 6.367 1 94.69 270 GLN B N 1
ATOM 5593 C CA . GLN B 1 270 ? -23.391 7.105 7.77 1 94.69 270 GLN B CA 1
ATOM 5594 C C . GLN B 1 270 ? -22.797 8.422 8.266 1 94.69 270 GLN B C 1
ATOM 5596 O O . GLN B 1 270 ? -23.438 9.156 9.023 1 94.69 270 GLN B O 1
ATOM 5601 N N . THR B 1 271 ? -21.609 8.703 7.824 1 94.75 271 THR B N 1
ATOM 5602 C CA . THR B 1 271 ? -20.906 9.883 8.305 1 94.75 271 THR B CA 1
ATOM 5603 C C . THR B 1 271 ? -21.562 11.156 7.773 1 94.75 271 THR B C 1
ATOM 5605 O O . THR B 1 271 ? -21.625 12.164 8.477 1 94.75 271 THR B O 1
ATOM 5608 N N . TYR B 1 272 ? -22.156 11.133 6.578 1 94.62 272 TYR B N 1
ATOM 5609 C CA . TYR B 1 272 ? -22.688 12.336 5.953 1 94.62 272 TYR B CA 1
ATOM 5610 C C . TYR B 1 272 ? -24.188 12.461 6.195 1 94.62 272 TYR B C 1
ATOM 5612 O O . TYR B 1 272 ? -24.797 13.492 5.898 1 94.62 272 TYR B O 1
ATOM 5620 N N . THR B 1 273 ? -24.844 11.461 6.816 1 92.56 273 THR B N 1
ATOM 5621 C CA . THR B 1 273 ? -26.281 11.461 7.055 1 92.56 273 THR B CA 1
ATOM 5622 C C . THR B 1 273 ? -26.688 12.641 7.945 1 92.56 273 THR B C 1
ATOM 5624 O O . THR B 1 273 ? -27.625 13.375 7.625 1 92.56 273 THR B O 1
ATOM 5627 N N . PRO B 1 274 ? -25.984 12.852 9.094 1 89.75 274 PRO B N 1
ATOM 5628 C CA . PRO B 1 274 ? -26.359 14.016 9.914 1 89.75 274 PRO B CA 1
ATOM 5629 C C . PRO B 1 274 ? -26.25 15.328 9.148 1 89.75 274 PRO B C 1
ATOM 5631 O O . PRO B 1 274 ? -27.078 16.219 9.328 1 89.75 274 PRO B O 1
ATOM 5634 N N . LEU B 1 275 ? -25.234 15.438 8.305 1 88.62 275 LEU B N 1
ATOM 5635 C CA . LEU B 1 275 ? -25.062 16.656 7.523 1 88.62 275 LEU B CA 1
ATOM 5636 C C . LEU B 1 275 ? -26.172 16.812 6.504 1 88.62 275 LEU B C 1
ATOM 5638 O O . LEU B 1 275 ? -26.672 17.922 6.281 1 88.62 275 LEU B O 1
ATOM 5642 N N . VAL B 1 276 ? -26.625 15.789 5.914 1 89.81 276 VAL B N 1
ATOM 5643 C CA . VAL B 1 276 ? -27.734 15.805 4.965 1 89.81 276 VAL B CA 1
ATOM 5644 C C . VAL B 1 276 ? -29.016 16.234 5.68 1 89.81 276 VAL B C 1
ATOM 5646 O O . VAL B 1 276 ? -29.781 17.062 5.16 1 89.81 276 VAL B O 1
ATOM 5649 N N . ASN B 1 277 ? -29.141 15.766 6.898 1 88 277 ASN B N 1
ATOM 5650 C CA . ASN B 1 277 ? -30.344 16.094 7.66 1 88 277 ASN B CA 1
ATOM 5651 C C . ASN B 1 277 ? -30.359 17.562 8.086 1 88 277 ASN B C 1
ATOM 5653 O O . ASN B 1 277 ? -31.422 18.188 8.125 1 88 277 ASN B O 1
ATOM 5657 N N . GLN B 1 278 ? -29.219 18.094 8.352 1 84.06 278 GLN B N 1
ATOM 5658 C CA . GLN B 1 278 ? -29.094 19.469 8.789 1 84.06 278 GLN B CA 1
ATOM 5659 C C . GLN B 1 278 ? -29.328 20.438 7.633 1 84.06 278 GLN B C 1
ATOM 5661 O O . GLN B 1 278 ? -29.766 21.578 7.844 1 84.06 278 GLN B O 1
ATOM 5666 N N . GLN B 1 279 ? -29.078 19.984 6.418 1 81.06 279 GLN B N 1
ATOM 5667 C CA . GLN B 1 279 ? -29.125 20.875 5.258 1 81.06 279 GLN B CA 1
ATOM 5668 C C . GLN B 1 279 ? -30.422 20.672 4.473 1 81.06 279 GLN B C 1
ATOM 5670 O O . GLN B 1 279 ? -30.516 21.047 3.303 1 81.06 279 GLN B O 1
ATOM 5675 N N . GLN B 1 280 ? -31.422 20.188 5.062 1 81.31 280 GLN B N 1
ATOM 5676 C CA . GLN B 1 280 ? -32.656 19.812 4.367 1 81.31 280 GLN B CA 1
ATOM 5677 C C . GLN B 1 280 ? -33.312 21.031 3.717 1 81.31 280 GLN B C 1
ATOM 5679 O O . GLN B 1 280 ? -33.969 20.906 2.68 1 81.31 280 GLN B O 1
ATOM 5684 N N . ASP B 1 281 ? -33 22.172 4.203 1 82.44 281 ASP B N 1
ATOM 5685 C CA . ASP B 1 281 ? -33.656 23.375 3.682 1 82.44 281 ASP B CA 1
ATOM 5686 C C . ASP B 1 281 ? -32.781 24.078 2.66 1 82.44 281 ASP B C 1
ATOM 5688 O O . ASP B 1 281 ? -33.219 25.047 2.037 1 82.44 281 ASP B O 1
ATOM 5692 N N . ASP B 1 282 ? -31.578 23.625 2.455 1 85.38 282 ASP B N 1
ATOM 5693 C CA . ASP B 1 282 ? -30.656 24.203 1.477 1 85.38 282 ASP B CA 1
ATOM 5694 C C . ASP B 1 282 ? -30.484 23.266 0.278 1 85.38 282 ASP B C 1
ATOM 5696 O O . ASP B 1 282 ? -29.594 22.406 0.274 1 85.38 282 ASP B O 1
ATOM 5700 N N . GLN B 1 283 ? -31.266 23.578 -0.775 1 85.81 283 GLN B N 1
ATOM 5701 C CA . GLN B 1 283 ? -31.328 22.688 -1.925 1 85.81 283 GLN B CA 1
ATOM 5702 C C . GLN B 1 283 ? -29.984 22.609 -2.645 1 85.81 283 GLN B C 1
ATOM 5704 O O . GLN B 1 283 ? -29.609 21.578 -3.188 1 85.81 283 GLN B O 1
ATOM 5709 N N . ARG B 1 284 ? -29.297 23.578 -2.779 1 87.44 284 ARG B N 1
ATOM 5710 C CA . ARG B 1 284 ? -28.016 23.625 -3.469 1 87.44 284 ARG B CA 1
ATOM 5711 C C . ARG B 1 284 ? -26.984 22.75 -2.766 1 87.44 284 ARG B C 1
ATOM 5713 O O . ARG B 1 284 ? -26.312 21.938 -3.404 1 87.44 284 ARG B O 1
ATOM 5720 N N . THR B 1 285 ? -26.875 22.891 -1.415 1 88.19 285 THR B N 1
ATOM 5721 C CA . THR B 1 285 ? -25.953 22.078 -0.625 1 88.19 285 THR B CA 1
ATOM 5722 C C . THR B 1 285 ? -26.328 20.609 -0.684 1 88.19 285 THR B C 1
ATOM 5724 O O . THR B 1 285 ? -25.469 19.734 -0.799 1 88.19 285 THR B O 1
ATOM 5727 N N . LEU B 1 286 ? -27.641 20.344 -0.735 1 91.62 286 LEU B N 1
ATOM 5728 C CA . LEU B 1 286 ? -28.109 18.953 -0.812 1 91.62 286 LEU B CA 1
ATOM 5729 C C . LEU B 1 286 ? -27.734 18.328 -2.152 1 91.62 2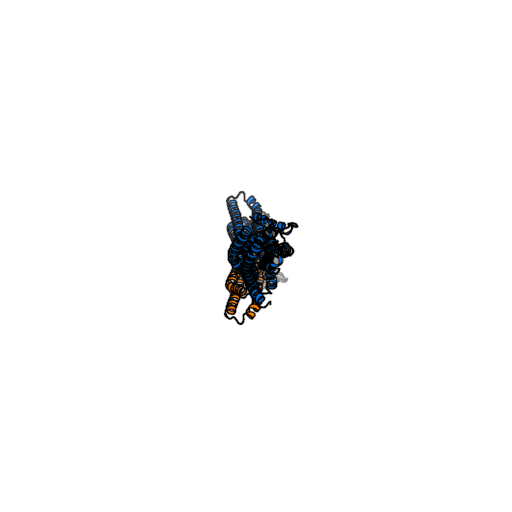86 LEU B C 1
ATOM 5731 O O . LEU B 1 286 ? -27.359 17.156 -2.211 1 91.62 286 LEU B O 1
ATOM 5735 N N . SER B 1 287 ? -27.875 19.109 -3.186 1 92.44 287 SER B N 1
ATOM 5736 C CA . SER B 1 287 ? -27.5 18.609 -4.504 1 92.44 287 SER B CA 1
ATOM 5737 C C . SER B 1 287 ? -26 18.312 -4.574 1 92.44 287 SER B C 1
ATOM 5739 O O . SER B 1 287 ? -25.609 17.266 -5.109 1 92.44 287 SER B O 1
ATOM 5741 N N . THR B 1 288 ? -25.172 19.156 -4.07 1 92.44 288 THR B N 1
ATOM 5742 C CA . THR B 1 288 ? -23.734 18.953 -4.055 1 92.44 288 THR B CA 1
ATOM 5743 C C . THR B 1 288 ? -23.359 17.719 -3.248 1 92.44 288 THR B C 1
ATOM 5745 O O . THR B 1 288 ? -22.5 16.938 -3.66 1 92.44 288 THR B O 1
ATOM 5748 N N . LEU B 1 289 ? -24.031 17.531 -2.131 1 93.94 289 LEU B N 1
ATOM 5749 C CA . LEU B 1 289 ? -23.797 16.375 -1.279 1 93.94 289 LEU B CA 1
ATOM 5750 C C . LEU B 1 289 ? -24.219 15.086 -1.983 1 93.94 289 LEU B C 1
ATOM 5752 O O . LEU B 1 289 ? -23.516 14.07 -1.902 1 93.94 289 LEU B O 1
ATOM 5756 N N . SER B 1 290 ? -25.297 15.148 -2.676 1 93.88 290 SER B N 1
ATOM 5757 C CA . SER B 1 290 ? -25.766 13.984 -3.414 1 93.88 290 SER B CA 1
ATOM 5758 C C . SER B 1 290 ? -24.781 13.594 -4.512 1 93.88 290 SER B C 1
ATOM 5760 O O . SER B 1 290 ? -24.469 12.406 -4.688 1 93.88 290 SER B O 1
ATOM 5762 N N . VAL B 1 291 ? -24.328 14.602 -5.266 1 94.5 291 VAL B N 1
ATOM 5763 C CA . VAL B 1 291 ? -23.359 14.344 -6.328 1 94.5 291 VAL B CA 1
ATOM 5764 C C . VAL B 1 291 ? -22.078 13.758 -5.73 1 94.5 291 VAL B C 1
ATOM 5766 O O . VAL B 1 291 ? -21.5 12.828 -6.293 1 94.5 291 VAL B O 1
ATOM 5769 N N . TYR B 1 292 ? -21.656 14.266 -4.566 1 96.38 292 TYR B N 1
ATOM 5770 C CA . TYR B 1 292 ? -20.469 13.773 -3.875 1 96.38 292 TYR B CA 1
ATOM 5771 C C . TYR B 1 292 ? -20.625 12.305 -3.508 1 96.38 292 TYR B C 1
ATOM 5773 O O . TYR B 1 292 ? -19.75 11.484 -3.799 1 96.38 292 TYR B O 1
ATOM 5781 N N . LEU B 1 293 ? -21.719 11.945 -2.896 1 95.62 293 LEU B N 1
ATOM 5782 C CA . LEU B 1 293 ? -21.969 10.586 -2.441 1 95.62 293 LEU B CA 1
ATOM 5783 C C . LEU B 1 293 ? -22.109 9.633 -3.625 1 95.62 293 LEU B C 1
ATOM 5785 O O . LEU B 1 293 ? -21.578 8.516 -3.592 1 95.62 293 LEU B O 1
ATOM 5789 N N . ASP B 1 294 ? -22.75 10.07 -4.703 1 95.06 294 ASP B N 1
ATOM 5790 C CA . ASP B 1 294 ? -22.875 9.258 -5.91 1 95.06 294 ASP B CA 1
ATOM 5791 C C . ASP B 1 294 ? -21.516 9 -6.551 1 95.06 294 ASP B C 1
ATOM 5793 O O . ASP B 1 294 ? -21.25 7.891 -7.012 1 95.06 294 ASP B O 1
ATOM 5797 N N . THR B 1 295 ? -20.703 10.008 -6.633 1 95.44 295 THR B N 1
ATOM 5798 C CA . THR B 1 295 ? -19.359 9.875 -7.207 1 95.44 295 THR B CA 1
ATOM 5799 C C . THR B 1 295 ? -18.547 8.852 -6.422 1 95.44 295 THR B C 1
ATOM 5801 O O . THR B 1 295 ? -17.859 8.008 -7.012 1 95.44 295 THR B O 1
ATOM 5804 N N . LEU B 1 296 ? -18.625 8.906 -5.129 1 96.06 296 LEU B N 1
ATOM 5805 C CA . LEU B 1 296 ? -17.875 7.973 -4.293 1 96.06 296 LEU B CA 1
ATOM 5806 C C . LEU B 1 296 ? -18.406 6.551 -4.445 1 96.06 296 LEU B C 1
ATOM 5808 O O . LEU B 1 296 ? -17.625 5.598 -4.492 1 96.06 296 LEU B O 1
ATOM 5812 N N . GLU B 1 297 ? -19.719 6.453 -4.52 1 95.94 297 GLU B N 1
ATOM 5813 C CA . GLU B 1 297 ? -20.312 5.137 -4.723 1 95.94 297 GLU B CA 1
ATOM 5814 C C . GLU B 1 297 ? -19.891 4.539 -6.059 1 95.94 297 GLU B C 1
ATOM 5816 O O . GLU B 1 297 ? -19.516 3.365 -6.129 1 95.94 297 GLU B O 1
ATOM 5821 N N . ASN B 1 298 ? -19.906 5.297 -7.086 1 96.56 298 ASN B N 1
ATOM 5822 C CA . ASN B 1 298 ? -19.484 4.836 -8.398 1 96.56 298 ASN B CA 1
ATOM 5823 C C . ASN B 1 298 ? -18 4.469 -8.414 1 96.56 298 ASN B C 1
ATOM 5825 O O . ASN B 1 298 ? -17.609 3.457 -9.008 1 96.56 298 ASN B O 1
ATOM 5829 N N . SER B 1 299 ? -17.203 5.336 -7.809 1 96.38 299 SER B N 1
ATOM 5830 C CA . SER B 1 299 ? -15.766 5.066 -7.738 1 96.38 299 SER B CA 1
ATOM 5831 C C . SER B 1 299 ? -15.484 3.773 -6.98 1 96.38 299 SER B C 1
ATOM 5833 O O . SER B 1 299 ? -14.609 3 -7.367 1 96.38 299 SER B O 1
ATOM 5835 N N . THR B 1 300 ? -16.203 3.535 -5.934 1 96.5 300 THR B N 1
ATOM 5836 C CA . THR B 1 300 ? -16.031 2.318 -5.148 1 96.5 300 THR B CA 1
ATOM 5837 C C . THR B 1 300 ? -16.453 1.092 -5.953 1 96.5 300 THR B C 1
ATOM 5839 O O . THR B 1 300 ? -15.789 0.054 -5.902 1 96.5 300 THR B O 1
ATOM 5842 N N . THR B 1 301 ? -17.5 1.219 -6.699 1 96.38 301 THR B N 1
ATOM 5843 C CA . THR B 1 301 ? -17.969 0.127 -7.547 1 96.38 301 THR B CA 1
ATOM 5844 C C . THR B 1 301 ? -16.938 -0.181 -8.641 1 96.38 301 THR B C 1
ATOM 5846 O O . THR B 1 301 ? -16.625 -1.346 -8.891 1 96.38 301 THR B O 1
ATOM 5849 N N . ASN B 1 302 ? -16.453 0.871 -9.242 1 96.5 302 ASN B N 1
ATOM 5850 C CA . ASN B 1 302 ? -15.43 0.692 -10.258 1 96.5 302 ASN B CA 1
ATOM 5851 C C . ASN B 1 302 ? -14.172 0.039 -9.688 1 96.5 302 ASN B C 1
ATOM 5853 O O . ASN B 1 302 ? -13.547 -0.798 -10.344 1 96.5 302 ASN B O 1
ATOM 5857 N N . PHE B 1 303 ? -13.805 0.472 -8.547 1 97.25 303 PHE B N 1
ATOM 5858 C CA . PHE B 1 303 ? -12.672 -0.105 -7.84 1 97.25 303 PHE B CA 1
ATOM 5859 C C . PHE B 1 303 ? -12.852 -1.606 -7.648 1 97.25 303 PHE B C 1
ATOM 5861 O O . PHE B 1 303 ? -11.969 -2.393 -7.984 1 97.25 303 PHE B O 1
ATOM 5868 N N . VAL B 1 304 ? -14.008 -2.02 -7.152 1 97.06 304 VAL B N 1
ATOM 5869 C CA . VAL B 1 304 ? -14.297 -3.426 -6.891 1 97.06 304 VAL B CA 1
ATOM 5870 C C . VAL B 1 304 ? -14.281 -4.207 -8.203 1 97.06 304 VAL B C 1
ATOM 5872 O O . VAL B 1 304 ? -13.711 -5.297 -8.273 1 97.06 304 VAL B O 1
ATOM 5875 N N . GLN B 1 305 ? -14.844 -3.668 -9.234 1 97 305 GLN B N 1
ATOM 5876 C CA . GLN B 1 305 ? -14.891 -4.34 -10.523 1 97 305 GLN B CA 1
ATOM 5877 C C . GLN B 1 305 ? -13.484 -4.539 -11.086 1 97 305 GLN B C 1
ATOM 5879 O O . GLN B 1 305 ? -13.148 -5.625 -11.562 1 97 305 GLN B O 1
ATOM 5884 N N . SER B 1 306 ? -12.695 -3.537 -11.016 1 96.69 306 SER B N 1
ATOM 5885 C CA . SER B 1 306 ? -11.336 -3.592 -11.555 1 96.69 306 SER B CA 1
ATOM 5886 C C . SER B 1 306 ? -10.484 -4.594 -10.789 1 96.69 306 SER B C 1
ATOM 5888 O O . SER B 1 306 ? -9.758 -5.391 -11.398 1 96.69 306 SER B O 1
ATOM 5890 N N . THR B 1 307 ? -10.578 -4.559 -9.508 1 96.19 307 THR B N 1
ATOM 5891 C CA . THR B 1 307 ? -9.773 -5.477 -8.703 1 96.19 307 THR B CA 1
ATOM 5892 C C . THR B 1 307 ? -10.258 -6.914 -8.883 1 96.19 307 THR B C 1
ATOM 5894 O O . THR B 1 307 ? -9.445 -7.84 -8.953 1 96.19 307 THR B O 1
ATOM 5897 N N . ASN B 1 308 ? -11.531 -7.07 -8.977 1 96.44 308 ASN B N 1
ATOM 5898 C CA . ASN B 1 308 ? -12.094 -8.391 -9.227 1 96.44 308 ASN B CA 1
ATOM 5899 C C . ASN B 1 308 ? -11.617 -8.969 -10.555 1 96.44 308 ASN B C 1
ATOM 5901 O O . ASN B 1 308 ? -11.234 -10.141 -10.633 1 96.44 308 ASN B O 1
ATOM 5905 N N . GLU B 1 309 ? -11.648 -8.219 -11.562 1 96.44 309 GLU B N 1
ATOM 5906 C CA . GLU B 1 309 ? -11.195 -8.664 -12.875 1 96.44 309 GLU B CA 1
ATOM 5907 C C . GLU B 1 309 ? -9.734 -9.102 -12.836 1 96.44 309 GLU B C 1
ATOM 5909 O O . GLU B 1 309 ? -9.375 -10.141 -13.391 1 96.44 309 GLU B O 1
ATOM 5914 N N . SER B 1 310 ? -8.945 -8.312 -12.18 1 95.75 310 SER B N 1
ATOM 5915 C CA . SER B 1 310 ? -7.52 -8.625 -12.086 1 95.75 310 SER B CA 1
ATOM 5916 C C . SER B 1 310 ? -7.285 -9.914 -11.32 1 95.75 310 SER B C 1
ATOM 5918 O O . SER B 1 310 ? -6.477 -10.75 -11.734 1 95.75 310 SER B O 1
ATOM 5920 N N . LEU B 1 311 ? -8.023 -10.109 -10.25 1 95.19 311 LEU B N 1
ATOM 5921 C CA . LEU B 1 311 ? -7.805 -11.273 -9.391 1 95.19 311 LEU B CA 1
ATOM 5922 C C . LEU B 1 311 ? -8.391 -12.531 -10.023 1 95.19 311 LEU B C 1
ATOM 5924 O O . LEU B 1 311 ? -7.82 -13.617 -9.906 1 95.19 311 LEU B O 1
ATOM 5928 N N . VAL B 1 312 ? -9.5 -12.383 -10.703 1 94.88 312 VAL B N 1
ATOM 5929 C CA . VAL B 1 312 ? -10.086 -13.508 -11.414 1 94.88 312 VAL B CA 1
ATOM 5930 C C . VAL B 1 312 ? -9.172 -13.938 -12.562 1 94.88 312 VAL B C 1
ATOM 5932 O O . VAL B 1 312 ? -8.969 -15.133 -12.797 1 94.88 312 VAL B O 1
ATOM 5935 N N . THR B 1 313 ? -8.617 -12.977 -13.258 1 95 313 THR B N 1
ATOM 5936 C CA . THR B 1 313 ? -7.672 -13.281 -14.328 1 95 313 THR B CA 1
ATOM 5937 C C . THR B 1 313 ? -6.453 -14.016 -13.773 1 95 313 THR B C 1
ATOM 5939 O O . THR B 1 313 ? -5.988 -14.992 -14.367 1 95 313 THR B O 1
ATOM 5942 N N . LEU B 1 314 ? -5.953 -13.531 -12.672 1 94.44 314 LEU B N 1
ATOM 5943 C CA . LEU B 1 314 ? -4.84 -14.203 -12.016 1 94.44 314 LEU B CA 1
ATOM 5944 C C . LEU B 1 314 ? -5.215 -15.633 -11.633 1 94.44 314 LEU B C 1
ATOM 5946 O O . LEU B 1 314 ? -4.445 -16.562 -11.875 1 94.44 314 LEU B O 1
ATOM 5950 N N . PHE B 1 315 ? -6.398 -15.805 -11.078 1 93.12 315 PHE B N 1
ATOM 5951 C CA . PHE B 1 315 ? -6.922 -17.109 -10.672 1 93.12 315 PHE B CA 1
ATOM 5952 C C . PHE B 1 315 ? -6.98 -18.062 -11.852 1 93.12 315 PHE B C 1
ATOM 5954 O O . PHE B 1 315 ? -6.414 -19.156 -11.805 1 93.12 315 PHE B O 1
ATOM 5961 N N . ASP B 1 316 ? -7.566 -17.656 -12.906 1 93.75 316 ASP B N 1
ATOM 5962 C CA . ASP B 1 316 ? -7.777 -18.5 -14.078 1 93.75 316 ASP B CA 1
ATOM 5963 C C . ASP B 1 316 ? -6.453 -18.844 -14.758 1 93.75 316 ASP B C 1
ATOM 5965 O O . ASP B 1 316 ? -6.207 -20 -15.109 1 93.75 316 ASP B O 1
ATOM 5969 N N . PHE B 1 317 ? -5.68 -17.828 -14.906 1 94.94 317 PHE B N 1
ATOM 5970 C CA . PHE B 1 317 ? -4.395 -18.031 -15.562 1 94.94 317 PHE B CA 1
ATOM 5971 C C . PHE B 1 317 ? -3.529 -19.016 -14.773 1 94.94 317 PHE B C 1
ATOM 5973 O O . PHE B 1 317 ? -2.934 -19.922 -15.352 1 94.94 317 PHE B O 1
ATOM 5980 N N . THR B 1 318 ? -3.459 -18.828 -13.531 1 91.75 318 THR B N 1
ATOM 5981 C CA . THR B 1 318 ? -2.646 -19.672 -12.664 1 91.75 318 THR B CA 1
ATOM 5982 C C . THR B 1 318 ? -3.162 -21.109 -12.68 1 91.75 318 THR B C 1
ATOM 5984 O O . THR B 1 318 ? -2.387 -22.062 -12.844 1 91.75 318 THR B O 1
ATOM 5987 N N . ASN B 1 319 ? -4.414 -21.25 -12.539 1 93.44 319 ASN B N 1
ATOM 5988 C CA . ASN B 1 319 ? -5.027 -22.578 -12.57 1 93.44 319 ASN B CA 1
ATOM 5989 C C . ASN B 1 319 ? -4.762 -23.297 -13.891 1 93.44 319 ASN B C 1
ATOM 5991 O O . ASN B 1 319 ? -4.316 -24.438 -13.898 1 93.44 319 ASN B O 1
ATOM 5995 N N . GLN B 1 320 ? -4.957 -22.625 -14.945 1 94.94 320 GLN B N 1
ATOM 5996 C CA . GLN B 1 320 ? -4.777 -23.219 -16.266 1 94.94 320 GLN B CA 1
ATOM 5997 C C . GLN B 1 320 ? -3.314 -23.578 -16.516 1 94.94 320 GLN B C 1
ATOM 5999 O O . GLN B 1 320 ? -3.014 -24.656 -17.016 1 94.94 320 GLN B O 1
ATOM 6004 N N . THR B 1 321 ? -2.482 -22.688 -16.141 1 95.19 321 THR B N 1
ATOM 6005 C CA . THR B 1 321 ? -1.057 -22.906 -16.375 1 95.19 321 THR B CA 1
ATOM 6006 C C . THR B 1 321 ? -0.564 -24.125 -15.594 1 95.19 321 THR B C 1
ATOM 6008 O O . THR B 1 321 ? 0.066 -25.016 -16.156 1 95.19 321 THR B O 1
ATOM 6011 N N . LEU B 1 322 ? -0.901 -24.234 -14.344 1 95.06 322 LEU B N 1
ATOM 6012 C CA . LEU B 1 322 ? -0.399 -25.297 -13.492 1 95.06 322 LEU B CA 1
ATOM 6013 C C . LEU B 1 322 ? -1.056 -26.625 -13.844 1 95.06 322 LEU B C 1
ATOM 6015 O O . LEU B 1 322 ? -0.39 -27.672 -13.875 1 95.06 322 LEU B O 1
ATOM 6019 N N . VAL B 1 323 ? -2.346 -26.609 -14.164 1 94.81 323 VAL B N 1
ATOM 6020 C CA . VAL B 1 323 ? -3.035 -27.828 -14.562 1 94.81 323 VAL B CA 1
ATOM 6021 C C . VAL B 1 323 ? -2.459 -28.344 -15.883 1 94.81 323 VAL B C 1
ATOM 6023 O O . VAL B 1 323 ? -2.16 -29.531 -16.016 1 94.81 323 VAL B O 1
ATOM 6026 N N . ASN B 1 324 ? -2.246 -27.469 -16.828 1 96.19 324 ASN B N 1
ATOM 6027 C CA . ASN B 1 324 ? -1.7 -27.859 -18.125 1 96.19 324 ASN B CA 1
ATOM 6028 C C . ASN B 1 324 ? -0.302 -28.453 -17.984 1 96.19 324 ASN B C 1
ATOM 6030 O O . ASN B 1 324 ? 0.012 -29.469 -18.625 1 96.19 324 ASN B O 1
ATOM 6034 N N . GLN B 1 325 ? 0.458 -27.797 -17.172 1 96.56 325 GLN B N 1
ATOM 6035 C CA . GLN B 1 325 ? 1.807 -28.312 -16.984 1 96.56 325 GLN B CA 1
ATOM 6036 C C . GLN B 1 325 ? 1.779 -29.672 -16.266 1 96.56 325 GLN B C 1
ATOM 6038 O O . GLN B 1 325 ? 2.578 -30.547 -16.578 1 96.56 325 GLN B O 1
ATOM 6043 N N . SER B 1 326 ? 0.893 -29.828 -15.305 1 96.75 326 SER B N 1
ATOM 6044 C CA . SER B 1 326 ? 0.738 -31.109 -14.617 1 96.75 326 SER B CA 1
ATOM 6045 C C . SER B 1 326 ? 0.355 -32.219 -15.594 1 96.75 326 SER B C 1
ATOM 6047 O O . SER B 1 326 ? 0.902 -33.312 -15.539 1 96.75 326 SER B O 1
ATOM 6049 N N . LEU B 1 327 ? -0.528 -31.922 -16.484 1 96.44 327 LEU B N 1
ATOM 6050 C CA . LEU B 1 327 ? -0.96 -32.906 -17.5 1 96.44 327 LEU B CA 1
ATOM 6051 C C . LEU B 1 327 ? 0.179 -33.219 -18.453 1 96.44 327 LEU B C 1
ATOM 6053 O O . LEU B 1 327 ? 0.361 -34.375 -18.828 1 96.44 327 LEU B O 1
ATOM 6057 N N . LEU B 1 328 ? 0.903 -32.25 -18.828 1 97.75 328 LEU B N 1
ATOM 6058 C CA . LEU B 1 328 ? 2.033 -32.469 -19.719 1 97.75 328 LEU B CA 1
ATOM 6059 C C . LEU B 1 328 ? 3.072 -33.375 -19.078 1 97.75 328 LEU B C 1
ATOM 6061 O O . LEU B 1 328 ? 3.6 -34.281 -19.719 1 97.75 328 LEU B O 1
ATOM 6065 N N . ILE B 1 329 ? 3.342 -33.125 -17.844 1 97.44 329 ILE B N 1
ATOM 6066 C CA . ILE B 1 329 ? 4.262 -33.969 -17.094 1 97.44 329 ILE B CA 1
ATOM 6067 C C . ILE B 1 329 ? 3.734 -35.406 -17.078 1 97.44 329 ILE B C 1
ATOM 6069 O O . ILE B 1 329 ? 4.492 -36.344 -17.281 1 97.44 329 ILE B O 1
ATOM 6073 N N . GLY B 1 330 ? 2.443 -35.531 -16.812 1 97.75 330 GLY B N 1
ATOM 6074 C CA . GLY B 1 330 ? 1.83 -36.844 -16.828 1 97.75 330 GLY B CA 1
ATOM 6075 C C . GLY B 1 330 ? 1.991 -37.562 -18.156 1 97.75 330 GLY B C 1
ATOM 6076 O O . GLY B 1 330 ? 2.32 -38.75 -18.203 1 97.75 330 GLY B O 1
ATOM 6077 N N . GLU B 1 331 ? 1.831 -36.875 -19.219 1 97.44 331 GLU B N 1
ATOM 6078 C CA . GLU B 1 331 ? 1.997 -37.438 -20.547 1 97.44 331 GLU B CA 1
ATOM 6079 C C . GLU B 1 331 ? 3.434 -37.906 -20.781 1 97.44 331 GLU B C 1
ATOM 6081 O O . GLU B 1 331 ? 3.666 -38.969 -21.328 1 97.44 331 GLU B O 1
ATOM 6086 N N . MET B 1 332 ? 4.355 -37.062 -20.344 1 97.69 332 MET B N 1
ATOM 6087 C CA . MET B 1 332 ? 5.762 -37.406 -20.5 1 97.69 332 MET B CA 1
ATOM 6088 C C . MET B 1 332 ? 6.098 -38.656 -19.719 1 97.69 332 MET B C 1
ATOM 6090 O O . MET B 1 332 ? 6.816 -39.531 -20.219 1 97.69 332 MET B O 1
ATOM 6094 N N . ILE B 1 333 ? 5.531 -38.812 -18.547 1 98.12 333 ILE B N 1
ATOM 6095 C CA . ILE B 1 333 ? 5.805 -39.938 -17.688 1 98.12 333 ILE B CA 1
ATOM 6096 C C . ILE B 1 333 ? 5.215 -41.219 -18.328 1 98.12 333 ILE B C 1
ATOM 6098 O O . ILE B 1 333 ? 5.891 -42.25 -18.422 1 98.12 333 ILE B O 1
ATOM 6102 N N . MET B 1 334 ? 4.012 -41.125 -18.797 1 97.06 334 MET B N 1
ATOM 6103 C CA . MET B 1 334 ? 3.352 -42.281 -19.375 1 97.06 334 MET B CA 1
ATOM 6104 C C . MET B 1 334 ? 4.035 -42.688 -20.672 1 97.06 334 MET B C 1
ATOM 6106 O O . MET B 1 334 ? 4.156 -43.906 -20.969 1 97.06 334 MET B O 1
ATOM 6110 N N . GLN B 1 335 ? 4.445 -41.781 -21.438 1 96.81 335 GLN B N 1
ATOM 6111 C CA . GLN B 1 335 ? 5.188 -42.094 -22.656 1 96.81 335 GLN B CA 1
ATOM 6112 C C . GLN B 1 335 ? 6.508 -42.781 -22.328 1 96.81 335 GLN B C 1
ATOM 6114 O O . GLN B 1 335 ? 6.895 -43.719 -23.016 1 96.81 335 GLN B O 1
ATOM 6119 N N . ALA B 1 336 ? 7.141 -42.25 -21.328 1 97.56 336 ALA B N 1
ATOM 6120 C CA . ALA B 1 336 ? 8.398 -42.875 -20.906 1 97.56 336 ALA B CA 1
ATOM 6121 C C . ALA B 1 336 ? 8.164 -44.281 -20.422 1 97.56 336 ALA B C 1
ATOM 6123 O O . ALA B 1 336 ? 8.93 -45.188 -20.766 1 97.56 336 ALA B O 1
ATOM 6124 N N . ALA B 1 337 ? 7.117 -44.5 -19.688 1 96.31 337 ALA B N 1
ATOM 6125 C CA . ALA B 1 337 ? 6.781 -45.844 -19.203 1 96.31 337 ALA B CA 1
ATOM 6126 C C . ALA B 1 337 ? 6.504 -46.781 -20.375 1 96.31 337 ALA B C 1
ATOM 6128 O O . ALA B 1 337 ? 6.973 -47.906 -20.391 1 96.31 337 ALA B O 1
ATOM 6129 N N . ALA B 1 338 ? 5.77 -46.312 -21.328 1 94.25 338 ALA B N 1
ATOM 6130 C CA . ALA B 1 338 ? 5.477 -47.094 -22.531 1 94.25 338 ALA B CA 1
ATOM 6131 C C . ALA B 1 338 ? 6.754 -47.438 -23.281 1 94.25 338 ALA B C 1
ATOM 6133 O O . ALA B 1 338 ? 6.938 -48.562 -23.719 1 94.25 338 ALA B O 1
ATOM 6134 N N . ASN B 1 339 ? 7.609 -46.5 -23.391 1 94.88 339 ASN B N 1
ATOM 6135 C CA . ASN B 1 339 ? 8.859 -46.75 -24.094 1 94.88 339 ASN B CA 1
ATOM 6136 C C . ASN B 1 339 ? 9.711 -47.812 -23.406 1 94.88 339 ASN B C 1
ATOM 6138 O O . ASN B 1 339 ? 10.258 -48.688 -24.062 1 94.88 339 ASN B O 1
ATOM 6142 N N . LEU B 1 340 ? 9.797 -47.75 -22.094 1 96.19 340 LEU B N 1
ATOM 6143 C CA . LEU B 1 340 ? 10.586 -48.688 -21.328 1 96.19 340 LEU B CA 1
ATOM 6144 C C . LEU B 1 340 ? 10.047 -50.125 -21.531 1 96.19 340 LEU B C 1
ATOM 6146 O O . LEU B 1 340 ? 10.805 -51.031 -21.812 1 96.19 340 LEU B O 1
ATOM 6150 N N . THR B 1 341 ? 8.797 -50.25 -21.391 1 93.38 341 THR B N 1
ATOM 6151 C CA . THR B 1 341 ? 8.195 -51.594 -21.453 1 93.38 341 THR B CA 1
ATOM 6152 C C . THR B 1 341 ? 8.203 -52.094 -22.891 1 93.38 341 THR B C 1
ATOM 6154 O O . THR B 1 341 ? 8.422 -53.312 -23.109 1 93.38 341 THR B O 1
ATOM 6157 N N . ASN B 1 342 ? 7.949 -51.25 -23.844 1 91.31 342 ASN B N 1
ATOM 6158 C CA . ASN B 1 342 ? 7.992 -51.688 -25.234 1 91.31 342 ASN B CA 1
ATOM 6159 C C . ASN B 1 342 ? 9.383 -52.188 -25.625 1 91.31 342 ASN B C 1
ATOM 6161 O O . ASN B 1 342 ? 9.523 -53.219 -26.281 1 91.31 342 ASN B O 1
ATOM 6165 N N . LEU B 1 343 ? 10.312 -51.406 -25.203 1 92.88 343 LEU B N 1
ATOM 6166 C CA . LEU B 1 343 ? 11.68 -51.812 -25.484 1 92.88 343 LEU B CA 1
ATOM 6167 C C . LEU B 1 343 ? 12.023 -53.125 -24.75 1 92.88 343 LEU B C 1
ATOM 6169 O O . LEU B 1 343 ? 12.734 -53.969 -25.297 1 92.88 343 LEU B O 1
ATOM 6173 N N . GLY B 1 344 ? 11.492 -53.25 -23.609 1 91.44 344 GLY B N 1
ATOM 6174 C CA . GLY B 1 344 ? 11.695 -54.469 -22.859 1 91.44 344 GLY B CA 1
ATOM 6175 C C . GLY B 1 344 ? 11.086 -55.688 -23.531 1 91.44 344 GLY B C 1
ATOM 6176 O O . GLY B 1 344 ? 11.656 -56.781 -23.484 1 91.44 344 GLY B O 1
ATOM 6177 N N . LEU B 1 345 ? 10.031 -55.531 -24.172 1 90.94 345 LEU B N 1
ATOM 6178 C CA . LEU B 1 345 ? 9.305 -56.625 -24.797 1 90.94 345 LEU B CA 1
ATOM 6179 C C . LEU B 1 345 ? 10.055 -57.156 -26 1 90.94 345 LEU B C 1
ATOM 6181 O O . LEU B 1 345 ? 9.906 -58.312 -26.375 1 90.94 345 LEU B O 1
ATOM 6185 N N . VAL B 1 346 ? 10.898 -56.375 -26.625 1 92.25 346 VAL B N 1
ATOM 6186 C CA . VAL B 1 346 ? 11.547 -56.781 -27.859 1 92.25 346 VAL B CA 1
ATOM 6187 C C . VAL B 1 346 ? 13.039 -57 -27.609 1 92.25 346 VAL B C 1
ATOM 6189 O O . VAL B 1 346 ? 13.805 -57.188 -28.562 1 92.25 346 VAL B O 1
ATOM 6192 N N . SER B 1 347 ? 13.438 -56.938 -26.359 1 92.31 347 SER B N 1
ATOM 6193 C CA . SER B 1 347 ? 14.859 -57.094 -26.062 1 92.31 347 SER B CA 1
ATOM 6194 C C . SER B 1 347 ? 15.188 -58.5 -25.609 1 92.31 347 SER B C 1
ATOM 6196 O O . SER B 1 347 ? 14.469 -59.094 -24.797 1 92.31 347 SER B O 1
ATOM 6198 N N . ASP B 1 348 ? 16.297 -59 -26.094 1 93.25 348 ASP B N 1
ATOM 6199 C CA . ASP B 1 348 ? 16.75 -60.344 -25.703 1 93.25 348 ASP B CA 1
ATOM 6200 C C . ASP B 1 348 ? 17.688 -60.25 -24.484 1 93.25 348 ASP B C 1
ATOM 6202 O O . ASP B 1 348 ? 18.234 -61.281 -24.047 1 93.25 348 ASP B O 1
ATOM 6206 N N . SER B 1 349 ? 17.797 -59.031 -24.031 1 92.88 349 SER B N 1
ATOM 6207 C CA . SER B 1 349 ? 18.688 -58.875 -22.875 1 92.88 349 SER B CA 1
ATOM 6208 C C . SER B 1 349 ? 18.188 -59.688 -21.672 1 92.88 349 SER B C 1
ATOM 6210 O O . SER B 1 349 ? 17 -59.625 -21.344 1 92.88 349 SER B O 1
ATOM 6212 N N . PRO B 1 350 ? 19.141 -60.375 -20.953 1 91.25 350 PRO B N 1
ATOM 6213 C CA . PRO B 1 350 ? 18.703 -61.094 -19.75 1 91.25 350 PRO B CA 1
ATOM 6214 C C . PRO B 1 350 ? 18.375 -60.156 -18.594 1 91.25 350 PRO B C 1
ATOM 6216 O O . PRO B 1 350 ? 17.812 -60.594 -17.594 1 91.25 350 PRO B O 1
ATOM 6219 N N . ASN B 1 351 ? 18.688 -58.875 -18.875 1 92.94 351 ASN B N 1
ATOM 6220 C CA . ASN B 1 351 ? 18.484 -57.875 -17.812 1 92.94 351 ASN B CA 1
ATOM 6221 C C . ASN B 1 351 ? 17.172 -57.156 -17.969 1 92.94 351 ASN B C 1
ATOM 6223 O O . ASN B 1 351 ? 16.859 -56.25 -17.188 1 92.94 351 ASN B O 1
ATOM 6227 N N . THR B 1 352 ? 16.438 -57.469 -18.859 1 93.31 352 THR B N 1
ATOM 6228 C CA . THR B 1 352 ? 15.266 -56.719 -19.281 1 93.31 352 THR B CA 1
ATOM 6229 C C . THR B 1 352 ? 14.312 -56.531 -18.094 1 93.31 352 THR B C 1
ATOM 6231 O O . THR B 1 352 ? 13.906 -55.406 -17.797 1 93.31 352 THR B O 1
ATOM 6234 N N . GLU B 1 353 ? 13.953 -57.594 -17.391 1 90.31 353 GLU B N 1
ATOM 6235 C CA . GLU B 1 353 ? 12.992 -57.5 -16.297 1 90.31 353 GLU B CA 1
ATOM 6236 C C . GLU B 1 353 ? 13.516 -56.625 -15.172 1 90.31 353 GLU B C 1
ATOM 6238 O O . GLU B 1 353 ? 12.789 -55.781 -14.664 1 90.31 353 GLU B O 1
ATOM 6243 N N . ARG B 1 354 ? 14.727 -56.812 -14.938 1 93.94 354 ARG B N 1
ATOM 6244 C CA . ARG B 1 354 ? 15.344 -56.031 -13.883 1 93.94 354 ARG B CA 1
ATOM 6245 C C . ARG B 1 354 ? 15.391 -54.531 -14.266 1 93.94 354 ARG B C 1
ATOM 6247 O O . ARG B 1 354 ? 15.078 -53.688 -13.445 1 93.94 354 ARG B O 1
ATOM 6254 N N . CYS B 1 355 ? 15.789 -54.281 -15.5 1 96.31 355 CYS B N 1
ATOM 6255 C CA . CYS B 1 355 ? 15.93 -52.906 -15.961 1 96.31 355 CYS B CA 1
ATOM 6256 C C . CYS B 1 355 ? 14.57 -52.219 -16.016 1 96.31 355 CYS B C 1
ATOM 6258 O O . CYS B 1 355 ? 14.438 -51.062 -15.578 1 96.31 355 CYS B O 1
ATOM 6260 N N . VAL B 1 356 ? 13.523 -52.875 -16.453 1 95.62 356 VAL B N 1
ATOM 6261 C CA . VAL B 1 356 ? 12.18 -52.312 -16.547 1 95.62 356 VAL B CA 1
ATOM 6262 C C . VAL B 1 356 ? 11.656 -52 -15.141 1 95.62 356 VAL B C 1
ATOM 6264 O O . VAL B 1 356 ? 11.094 -50.938 -14.898 1 95.62 356 VAL B O 1
ATOM 6267 N N . GLN B 1 357 ? 11.898 -52.938 -14.234 1 94.06 357 GLN B N 1
ATOM 6268 C CA . GLN B 1 357 ? 11.438 -52.75 -12.867 1 94.06 357 GLN B CA 1
ATOM 6269 C C . GLN B 1 357 ? 12.164 -51.594 -12.195 1 94.06 357 GLN B C 1
ATOM 6271 O O . GLN B 1 357 ? 11.539 -50.75 -11.555 1 94.06 357 GLN B O 1
ATOM 6276 N N . GLN B 1 358 ? 13.406 -51.469 -12.414 1 95.31 358 GLN B N 1
ATOM 6277 C CA . GLN B 1 358 ? 14.219 -50.438 -11.773 1 95.31 358 GLN B CA 1
ATOM 6278 C C . GLN B 1 358 ? 13.883 -49.031 -12.305 1 95.31 358 GLN B C 1
ATOM 6280 O O . GLN B 1 358 ? 13.578 -48.125 -11.531 1 95.31 358 GLN B O 1
ATOM 6285 N N . TYR B 1 359 ? 13.898 -48.969 -13.57 1 95.81 359 TYR B N 1
ATOM 6286 C CA . TYR B 1 359 ? 13.758 -47.625 -14.148 1 95.81 359 TYR B CA 1
ATOM 6287 C C . TYR B 1 359 ? 12.289 -47.25 -14.305 1 95.81 359 TYR B C 1
ATOM 6289 O O . TYR B 1 359 ? 11.945 -46.062 -14.336 1 95.81 359 TYR B O 1
ATOM 6297 N N . GLY B 1 360 ? 11.398 -48.281 -14.383 1 94.94 360 GLY B N 1
ATOM 6298 C CA . GLY B 1 360 ? 9.977 -48 -14.242 1 94.94 360 GLY B CA 1
ATOM 6299 C C . GLY B 1 360 ? 9.617 -47.406 -12.898 1 94.94 360 GLY B C 1
ATOM 6300 O O . GLY B 1 360 ? 8.828 -46.469 -12.828 1 94.94 360 GLY B O 1
ATOM 6301 N N . SER B 1 361 ? 10.25 -47.875 -11.867 1 94.94 361 SER B N 1
ATOM 6302 C CA . SER B 1 361 ? 10.008 -47.344 -10.531 1 94.94 361 SER B CA 1
ATOM 6303 C C . SER B 1 361 ? 10.539 -45.906 -10.383 1 94.94 361 SER B C 1
ATOM 6305 O O . SER B 1 361 ? 10.008 -45.125 -9.602 1 94.94 361 SER B O 1
ATOM 6307 N N . GLN B 1 362 ? 11.57 -45.531 -11.109 1 96 362 GLN B N 1
ATOM 6308 C CA . GLN B 1 362 ? 12.156 -44.188 -11.023 1 96 362 GLN B CA 1
ATOM 6309 C C . GLN B 1 362 ? 11.203 -43.156 -11.586 1 96 362 GLN B C 1
ATOM 6311 O O . GLN B 1 362 ? 11.32 -41.969 -11.273 1 96 362 GLN B O 1
ATOM 6316 N N . LEU B 1 363 ? 10.281 -43.625 -12.43 1 96.81 363 LEU B N 1
ATOM 6317 C CA . LEU B 1 363 ? 9.289 -42.688 -13 1 96.81 363 LEU B CA 1
ATOM 6318 C C . LEU B 1 363 ? 8.242 -42.312 -11.961 1 96.81 363 LEU B C 1
ATOM 6320 O O . LEU B 1 363 ? 7.387 -41.469 -12.219 1 96.81 363 LEU B O 1
ATOM 6324 N N . SER B 1 364 ? 8.352 -42.906 -10.766 1 94.88 364 SER B N 1
ATOM 6325 C CA . SER B 1 364 ? 7.441 -42.594 -9.672 1 94.88 364 SER B CA 1
ATOM 6326 C C . SER B 1 364 ? 8.148 -41.812 -8.57 1 94.88 364 SER B C 1
ATOM 6328 O O . SER B 1 364 ? 7.566 -41.531 -7.523 1 94.88 364 SER B O 1
ATOM 6330 N N . LEU B 1 365 ? 9.367 -41.438 -8.82 1 93.44 365 LEU B N 1
ATOM 6331 C CA . LEU B 1 365 ? 10.148 -40.719 -7.82 1 93.44 365 LEU B CA 1
ATOM 6332 C C . LEU B 1 365 ? 9.758 -39.25 -7.773 1 93.44 365 LEU B C 1
ATOM 6334 O O . LEU B 1 365 ? 9.188 -38.719 -8.734 1 93.44 365 LEU B O 1
ATOM 6338 N N . PRO B 1 366 ? 10.164 -38.625 -6.648 1 90.25 366 PRO B N 1
ATOM 6339 C CA . PRO B 1 366 ? 9.828 -37.188 -6.492 1 90.25 366 PRO B CA 1
ATOM 6340 C C . PRO B 1 366 ? 10.516 -36.312 -7.531 1 90.25 366 PRO B C 1
ATOM 6342 O O . PRO B 1 366 ? 9.992 -35.25 -7.887 1 90.25 366 PRO B O 1
ATOM 6345 N N . SER B 1 367 ? 11.625 -36.719 -8.094 1 88.69 367 SER B N 1
ATOM 6346 C CA . SER B 1 367 ? 12.406 -35.906 -9.023 1 88.69 367 SER B CA 1
ATOM 6347 C C . SER B 1 367 ? 11.68 -35.75 -10.352 1 88.69 367 SER B C 1
ATOM 6349 O O . SER B 1 367 ? 11.977 -34.812 -11.109 1 88.69 367 SER B O 1
ATOM 6351 N N . VAL B 1 368 ? 10.68 -36.625 -10.664 1 93.75 368 VAL B N 1
ATOM 6352 C CA . VAL B 1 368 ? 9.953 -36.5 -11.922 1 93.75 368 VAL B CA 1
ATOM 6353 C C . VAL B 1 368 ? 8.461 -36.344 -11.641 1 93.75 368 VAL B C 1
ATOM 6355 O O . VAL B 1 368 ? 7.629 -36.5 -12.531 1 93.75 368 VAL B O 1
ATOM 6358 N N . SER B 1 369 ? 8.109 -36 -10.477 1 94.31 369 SER B N 1
ATOM 6359 C CA . SER B 1 369 ? 6.723 -35.938 -10.039 1 94.31 369 SER B CA 1
ATOM 6360 C C . SER B 1 369 ? 6.113 -34.562 -10.375 1 94.31 369 SER B C 1
ATOM 6362 O O . SER B 1 369 ? 6.773 -33.531 -10.234 1 94.31 369 SER B O 1
ATOM 6364 N N . PRO B 1 370 ? 4.809 -34.625 -10.727 1 94.44 370 PRO B N 1
ATOM 6365 C CA . PRO B 1 370 ? 4.121 -33.344 -10.922 1 94.44 370 PRO B CA 1
ATOM 6366 C C . PRO B 1 370 ? 3.984 -32.562 -9.625 1 94.44 370 PRO B C 1
ATOM 6368 O O . PRO B 1 370 ? 3.709 -31.344 -9.664 1 94.44 370 PRO B O 1
ATOM 6371 N N . THR B 1 371 ? 4.219 -33.188 -8.477 1 93.88 371 THR B N 1
ATOM 6372 C CA . THR B 1 371 ? 4.113 -32.5 -7.203 1 93.88 371 THR B CA 1
ATOM 6373 C C . THR B 1 371 ? 5.211 -31.438 -7.066 1 93.88 371 THR B C 1
ATOM 6375 O O . THR B 1 371 ? 5.133 -30.562 -6.211 1 93.88 371 THR B O 1
ATOM 6378 N N . LYS B 1 372 ? 6.199 -31.438 -7.883 1 92.31 372 LYS B N 1
ATOM 6379 C CA . LYS B 1 372 ? 7.258 -30.422 -7.863 1 92.31 372 LYS B CA 1
ATOM 6380 C C . LYS B 1 372 ? 6.711 -29.047 -8.227 1 92.31 372 LYS B C 1
ATOM 6382 O O . LYS B 1 372 ? 7.309 -28.031 -7.875 1 92.31 372 LYS B O 1
ATOM 6387 N N . LEU B 1 373 ? 5.609 -29.078 -8.953 1 93 373 LEU B N 1
ATOM 6388 C CA . LEU B 1 373 ? 4.953 -27.812 -9.297 1 93 373 LEU B CA 1
ATOM 6389 C C . LEU B 1 373 ? 4.484 -27.078 -8.047 1 93 373 LEU B C 1
ATOM 6391 O O . LEU B 1 373 ? 4.207 -25.891 -8.086 1 93 373 LEU B O 1
ATOM 6395 N N . SER B 1 374 ? 4.414 -27.844 -6.922 1 92.19 374 SER B N 1
ATOM 6396 C CA . SER B 1 374 ? 3.99 -27.234 -5.668 1 92.19 374 SER B CA 1
ATOM 6397 C C . SER B 1 374 ? 4.984 -26.172 -5.207 1 92.19 374 SER B C 1
ATOM 6399 O O . SER B 1 374 ? 4.613 -25.234 -4.492 1 92.19 374 SER B O 1
ATOM 6401 N N . GLN B 1 375 ? 6.172 -26.25 -5.637 1 88.94 375 GLN B N 1
ATOM 6402 C CA . GLN B 1 375 ? 7.176 -25.25 -5.266 1 88.94 375 GLN B CA 1
ATOM 6403 C C . GLN B 1 375 ? 6.824 -23.891 -5.832 1 88.94 375 GLN B C 1
ATOM 6405 O O . GLN B 1 375 ? 7.125 -22.859 -5.219 1 88.94 375 GLN B O 1
ATOM 6410 N N . CYS B 1 376 ? 6.164 -23.875 -7 1 89.94 376 CYS B N 1
ATOM 6411 C CA . CYS B 1 376 ? 5.746 -22.609 -7.621 1 89.94 376 CYS B CA 1
ATOM 6412 C C . CYS B 1 376 ? 4.648 -21.953 -6.805 1 89.94 376 CYS B C 1
ATOM 6414 O O . CYS B 1 376 ? 4.668 -20.734 -6.605 1 89.94 376 CYS B O 1
ATOM 6416 N N . THR B 1 377 ? 3.771 -22.734 -6.25 1 89.38 377 THR B N 1
ATOM 6417 C CA . THR B 1 377 ? 2.676 -22.188 -5.465 1 89.38 377 THR B CA 1
ATOM 6418 C C . THR B 1 377 ? 3.16 -21.766 -4.078 1 89.38 377 THR B C 1
ATOM 6420 O O . THR B 1 377 ? 2.715 -20.75 -3.537 1 89.38 377 THR B O 1
ATOM 6423 N N . LEU B 1 378 ? 4.074 -22.5 -3.51 1 86.94 378 LEU B N 1
ATOM 6424 C CA . LEU B 1 378 ? 4.609 -22.203 -2.184 1 86.94 378 LEU B CA 1
ATOM 6425 C C . LEU B 1 378 ? 5.391 -20.891 -2.195 1 86.94 378 LEU B C 1
ATOM 6427 O O . LEU B 1 378 ? 5.328 -20.125 -1.237 1 86.94 378 LEU B O 1
ATOM 6431 N N . SER B 1 379 ? 6.066 -20.641 -3.24 1 84.25 379 SER B N 1
ATOM 6432 C CA . SER B 1 379 ? 6.852 -19.422 -3.359 1 84.25 379 SER B CA 1
ATOM 6433 C C . SER B 1 379 ? 5.949 -18.188 -3.395 1 84.25 379 SER B C 1
ATOM 6435 O O . SER B 1 379 ? 6.375 -17.094 -3.035 1 84.25 379 SER B O 1
ATOM 6437 N N . GLU B 1 380 ? 4.691 -18.422 -3.797 1 86.44 380 GLU B N 1
ATOM 6438 C CA . GLU B 1 380 ? 3.756 -17.297 -3.912 1 86.44 380 GLU B CA 1
ATOM 6439 C C . GLU B 1 380 ? 2.768 -17.297 -2.75 1 86.44 380 GLU B C 1
ATOM 6441 O O . GLU B 1 380 ? 1.808 -16.516 -2.752 1 86.44 380 GLU B O 1
ATOM 6446 N N . GLY B 1 381 ? 2.98 -18.125 -1.795 1 81.56 381 GLY B N 1
ATOM 6447 C CA . GLY B 1 381 ? 2.023 -18.297 -0.713 1 81.56 381 GLY B CA 1
ATOM 6448 C C . GLY B 1 381 ? 1.791 -17.031 0.086 1 81.56 381 GLY B C 1
ATOM 6449 O O . GLY B 1 381 ? 0.715 -16.844 0.658 1 81.56 381 GLY B O 1
ATOM 6450 N N . GLY B 1 382 ? 2.719 -16.109 0.074 1 82.81 382 GLY B N 1
ATOM 6451 C CA . GLY B 1 382 ? 2.598 -14.898 0.868 1 82.81 382 GLY B CA 1
ATOM 6452 C C . GLY B 1 382 ? 2.055 -13.719 0.08 1 82.81 382 GLY B C 1
ATOM 6453 O O . GLY B 1 382 ? 1.695 -12.688 0.658 1 82.81 382 GLY B O 1
ATOM 6454 N N . THR B 1 383 ? 1.891 -13.828 -1.14 1 86.31 383 THR B N 1
ATOM 6455 C CA . THR B 1 383 ? 1.555 -12.703 -2.01 1 86.31 383 THR B CA 1
ATOM 6456 C C . THR B 1 383 ? 0.111 -12.266 -1.787 1 86.31 383 THR B C 1
ATOM 6458 O O . THR B 1 383 ? -0.159 -11.07 -1.619 1 86.31 383 THR B O 1
ATOM 6461 N N . PRO B 1 384 ? -0.857 -13.258 -1.688 1 89.25 384 PRO B N 1
ATOM 6462 C CA . PRO B 1 384 ? -2.236 -12.82 -1.455 1 89.25 384 PRO B CA 1
ATOM 6463 C C . PRO B 1 384 ? -2.396 -12.039 -0.152 1 89.25 384 PRO B C 1
ATOM 6465 O O . PRO B 1 384 ? -3.072 -11.008 -0.125 1 89.25 384 PRO B O 1
ATOM 6468 N N . SER B 1 385 ? -1.703 -12.523 0.834 1 90 385 SER B N 1
ATOM 6469 C CA . SER B 1 385 ? -1.775 -11.836 2.119 1 90 385 SER B CA 1
ATOM 6470 C C . SER B 1 385 ? -1.159 -10.438 2.035 1 90 385 SER B C 1
ATOM 6472 O O . SER B 1 385 ? -1.668 -9.492 2.637 1 90 385 SER B O 1
ATOM 6474 N N . ALA B 1 386 ? -0.13 -10.258 1.324 1 86.69 386 ALA B N 1
ATOM 6475 C CA . ALA B 1 386 ? 0.526 -8.969 1.146 1 86.69 386 ALA B CA 1
ATOM 6476 C C . ALA B 1 386 ? -0.375 -7.992 0.393 1 86.69 386 ALA B C 1
ATOM 6478 O O . ALA B 1 386 ? -0.499 -6.828 0.776 1 86.69 386 ALA B O 1
ATOM 6479 N N . VAL B 1 387 ? -1.05 -8.469 -0.624 1 89.38 387 VAL B N 1
ATOM 6480 C CA . VAL B 1 387 ? -1.973 -7.652 -1.405 1 89.38 387 VAL B CA 1
ATOM 6481 C C . VAL B 1 387 ? -3.123 -7.18 -0.52 1 89.38 387 VAL B C 1
ATOM 6483 O O . VAL B 1 387 ? -3.479 -6 -0.529 1 89.38 387 VAL B O 1
ATOM 6486 N N . LEU B 1 388 ? -3.596 -8.102 0.241 1 92.56 388 LEU B N 1
ATOM 6487 C CA . LEU B 1 388 ? -4.711 -7.773 1.123 1 92.56 388 LEU B CA 1
ATOM 6488 C C . LEU B 1 388 ? -4.305 -6.723 2.15 1 92.56 388 LEU B C 1
ATOM 6490 O O . LEU B 1 388 ? -5.043 -5.766 2.391 1 92.56 388 LEU B O 1
ATOM 6494 N N . GLN B 1 389 ? -3.16 -6.895 2.723 1 91.5 389 GLN B N 1
ATOM 6495 C CA . GLN B 1 389 ? -2.693 -5.965 3.744 1 91.5 389 GLN B CA 1
ATOM 6496 C C . GLN B 1 389 ? -2.475 -4.57 3.16 1 91.5 389 GLN B C 1
ATOM 6498 O O . GLN B 1 389 ? -2.904 -3.572 3.742 1 91.5 389 GLN B O 1
ATOM 6503 N N . ALA B 1 390 ? -1.814 -4.457 2.049 1 90 390 ALA B N 1
ATOM 6504 C CA . ALA B 1 390 ? -1.584 -3.168 1.398 1 90 390 ALA B CA 1
ATOM 6505 C C . ALA B 1 390 ? -2.902 -2.494 1.031 1 90 390 ALA B C 1
ATOM 6507 O O . ALA B 1 390 ? -3.084 -1.298 1.268 1 90 390 ALA B O 1
ATOM 6508 N N . THR B 1 391 ? -3.811 -3.289 0.466 1 92.88 391 THR B N 1
ATOM 6509 C CA . THR B 1 391 ? -5.109 -2.764 0.062 1 92.88 391 THR B CA 1
ATOM 6510 C C . THR B 1 391 ? -5.879 -2.234 1.27 1 92.88 391 THR B C 1
ATOM 6512 O O . THR B 1 391 ? -6.488 -1.164 1.203 1 92.88 391 THR B O 1
ATOM 6515 N N . ARG B 1 392 ? -5.789 -2.906 2.398 1 94.31 392 ARG B N 1
ATOM 6516 C CA . ARG B 1 392 ? -6.488 -2.5 3.611 1 94.31 392 ARG B CA 1
ATOM 6517 C C . ARG B 1 392 ? -5.984 -1.147 4.105 1 94.31 392 ARG B C 1
ATOM 6519 O O . ARG B 1 392 ? -6.781 -0.26 4.422 1 94.31 392 ARG B O 1
ATOM 6526 N N . VAL B 1 393 ? -4.715 -1.009 4.152 1 92.06 393 VAL B N 1
ATOM 6527 C CA . VAL B 1 393 ? -4.121 0.225 4.656 1 92.06 393 VAL B CA 1
ATOM 6528 C C . VAL B 1 393 ? -4.469 1.385 3.727 1 92.06 393 VAL B C 1
ATOM 6530 O O . VAL B 1 393 ? -4.879 2.455 4.184 1 92.06 393 VAL B O 1
ATOM 6533 N N . LEU B 1 394 ? -4.375 1.16 2.43 1 91.62 3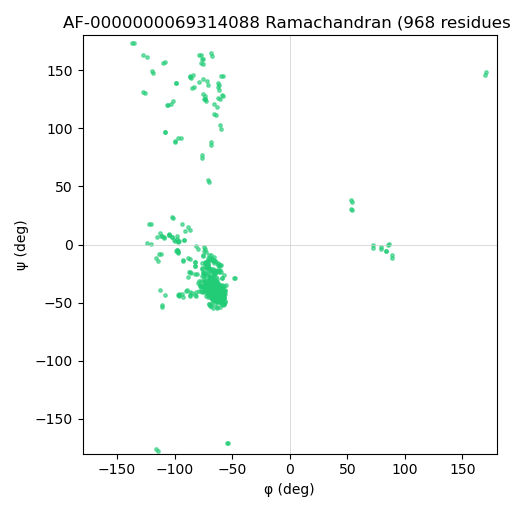94 LEU B N 1
ATOM 6534 C CA . LEU B 1 394 ? -4.629 2.211 1.448 1 91.62 394 LEU B CA 1
ATOM 6535 C C . LEU B 1 394 ? -6.113 2.547 1.383 1 91.62 394 LEU B C 1
ATOM 6537 O O . LEU B 1 394 ? -6.484 3.715 1.245 1 91.62 394 LEU B O 1
ATOM 6541 N N . MET B 1 395 ? -6.938 1.518 1.53 1 93.81 395 MET B N 1
ATOM 6542 C CA . MET B 1 395 ? -8.375 1.758 1.546 1 93.81 395 MET B CA 1
ATOM 6543 C C . MET B 1 395 ? -8.781 2.561 2.779 1 93.81 395 MET B C 1
ATOM 6545 O O . MET B 1 395 ? -9.695 3.383 2.717 1 93.81 395 MET B O 1
ATOM 6549 N N . ASN B 1 396 ? -8.117 2.295 3.861 1 92.69 396 ASN B N 1
ATOM 6550 C CA . ASN B 1 396 ? -8.375 3.092 5.055 1 92.69 396 ASN B CA 1
ATOM 6551 C C . ASN B 1 396 ? -8.023 4.559 4.84 1 92.69 396 ASN B C 1
ATOM 6553 O O . ASN B 1 396 ? -8.711 5.449 5.34 1 92.69 396 ASN B O 1
ATOM 6557 N N . GLN B 1 397 ? -7.023 4.785 4.09 1 91.06 397 GLN B N 1
ATOM 6558 C CA . GLN B 1 397 ? -6.66 6.16 3.764 1 91.06 397 GLN B CA 1
ATOM 6559 C C . GLN B 1 397 ? -7.695 6.797 2.842 1 91.06 397 GLN B C 1
ATOM 6561 O O . GLN B 1 397 ? -8.031 7.973 2.998 1 91.06 397 GLN B O 1
ATOM 6566 N N . ALA B 1 398 ? -8.141 6.027 1.876 1 92.81 398 ALA B N 1
ATOM 6567 C CA . ALA B 1 398 ? -9.203 6.52 1.004 1 92.81 398 ALA B CA 1
ATOM 6568 C C . ALA B 1 398 ? -10.461 6.859 1.806 1 92.81 398 ALA B C 1
ATOM 6570 O O . ALA B 1 398 ? -11.125 7.863 1.535 1 92.81 398 ALA B O 1
ATOM 6571 N N . LYS B 1 399 ? -10.734 6.047 2.795 1 93.5 399 LYS B N 1
ATOM 6572 C CA . LYS B 1 399 ? -11.859 6.309 3.684 1 93.5 399 LYS B CA 1
ATOM 6573 C C . LYS B 1 399 ? -11.672 7.621 4.438 1 93.5 399 LYS B C 1
ATOM 6575 O O . LYS B 1 399 ? -12.602 8.43 4.527 1 93.5 399 LYS B O 1
ATOM 6580 N N . THR B 1 400 ? -10.492 7.816 4.941 1 91.75 400 THR B N 1
ATOM 6581 C CA . THR B 1 400 ? -10.18 9.055 5.652 1 91.75 400 THR B CA 1
ATOM 6582 C C . THR B 1 400 ? -10.391 10.266 4.75 1 91.75 400 THR B C 1
ATOM 6584 O O . THR B 1 400 ? -10.945 11.281 5.184 1 91.75 400 THR B O 1
ATOM 6587 N N . THR B 1 401 ? -10.016 10.172 3.518 1 93.19 401 THR B N 1
ATOM 6588 C CA . THR B 1 401 ? -10.211 11.242 2.545 1 93.19 401 THR B CA 1
ATOM 6589 C C . THR B 1 401 ? -11.695 11.461 2.271 1 93.19 401 THR B C 1
ATOM 6591 O O . THR B 1 401 ? -12.172 12.602 2.252 1 93.19 401 THR B O 1
ATOM 6594 N N . ALA B 1 402 ? -12.398 10.383 2.182 1 94.75 402 ALA B N 1
ATOM 6595 C CA . ALA B 1 402 ? -13.82 10.438 1.828 1 94.75 402 ALA B CA 1
ATOM 6596 C C . ALA B 1 402 ? -14.633 11.109 2.934 1 94.75 402 ALA B C 1
ATOM 6598 O O . ALA B 1 402 ? -15.609 11.805 2.656 1 94.75 402 ALA B O 1
ATOM 6599 N N . ILE B 1 403 ? -14.211 10.984 4.164 1 93.75 403 ILE B N 1
ATOM 6600 C CA . ILE B 1 403 ? -15.039 11.508 5.242 1 93.75 403 ILE B CA 1
ATOM 6601 C C . ILE B 1 403 ? -14.445 12.805 5.773 1 93.75 403 ILE B C 1
ATOM 6603 O O . ILE B 1 403 ? -14.938 13.367 6.754 1 93.75 403 ILE B O 1
ATOM 6607 N N . SER B 1 404 ? -13.43 13.344 5.098 1 91.94 404 SER B N 1
ATOM 6608 C CA . SER B 1 404 ? -12.656 14.461 5.613 1 91.94 404 SER B CA 1
ATOM 6609 C C . SER B 1 404 ? -13.516 15.719 5.742 1 91.94 404 SER B C 1
ATOM 6611 O O . SER B 1 404 ? -13.398 16.469 6.719 1 91.94 404 SER B O 1
ATOM 6613 N N . VAL B 1 405 ? -14.414 15.961 4.797 1 92.12 405 VAL B N 1
ATOM 6614 C CA . VAL B 1 405 ? -15.234 17.156 4.816 1 92.12 405 VAL B CA 1
ATOM 6615 C C . VAL B 1 405 ? -16.219 17.094 5.984 1 92.12 405 VAL B C 1
ATOM 6617 O O . VAL B 1 405 ? -16.359 18.062 6.734 1 92.12 405 VAL B O 1
ATOM 6620 N N . ALA B 1 406 ? -16.812 15.969 6.191 1 91.25 406 ALA B N 1
ATOM 6621 C CA . ALA B 1 406 ? -17.75 15.805 7.305 1 91.25 406 ALA B CA 1
ATOM 6622 C C . ALA B 1 406 ? -17.047 15.977 8.648 1 91.25 406 ALA B C 1
ATOM 6624 O O . ALA B 1 406 ? -17.578 16.625 9.555 1 91.25 406 ALA B O 1
ATOM 6625 N N . ASN B 1 407 ? -15.844 15.461 8.758 1 88.31 407 ASN B N 1
ATOM 6626 C CA . ASN B 1 407 ? -15.07 15.594 9.992 1 88.31 407 ASN B CA 1
ATOM 6627 C C . ASN B 1 407 ? -14.602 17.031 10.203 1 88.31 407 ASN B C 1
ATOM 6629 O O . ASN B 1 407 ? -14.547 17.5 11.344 1 88.31 407 ASN B O 1
ATOM 6633 N N . GLY B 1 408 ? -14.258 17.672 9.062 1 87.62 408 GLY B N 1
ATOM 6634 C CA . GLY B 1 408 ? -13.797 19.047 9.148 1 87.62 408 GLY B CA 1
ATOM 6635 C C . GLY B 1 408 ? -14.867 20.016 9.633 1 87.62 408 GLY B C 1
ATOM 6636 O O . GLY B 1 408 ? -14.586 20.922 10.422 1 87.62 408 GLY B O 1
ATOM 6637 N N . ILE B 1 409 ? -16.094 19.781 9.25 1 86.75 409 ILE B N 1
ATOM 6638 C CA . ILE B 1 409 ? -17.203 20.641 9.617 1 86.75 409 ILE B CA 1
ATOM 6639 C C . ILE B 1 409 ? -17.422 20.594 11.125 1 86.75 409 ILE B C 1
ATOM 6641 O O . ILE B 1 409 ? -17.828 21.594 11.734 1 86.75 409 ILE B O 1
ATOM 6645 N N . GLN B 1 410 ? -16.953 19.531 11.734 1 78.69 410 GLN B N 1
ATOM 6646 C CA . GLN B 1 410 ? -17.125 19.391 13.18 1 78.69 410 GLN B CA 1
ATOM 6647 C C . GLN B 1 410 ? -16.156 20.281 13.938 1 78.69 410 GLN B C 1
ATOM 6649 O O . GLN B 1 410 ? -16.375 20.594 15.117 1 78.69 410 GLN B O 1
ATOM 6654 N N . VAL B 1 411 ? -15.141 20.625 13.234 1 72.81 411 VAL B N 1
ATOM 6655 C CA . VAL B 1 411 ? -14.148 21.469 13.891 1 72.81 411 VAL B CA 1
ATOM 6656 C C . VAL B 1 411 ? -14.602 22.938 13.836 1 72.81 411 VAL B C 1
ATOM 6658 O O . VAL B 1 411 ? -14.094 23.781 14.578 1 72.81 411 VAL B O 1
ATOM 6661 N N . CYS B 1 412 ? -15.594 23.156 12.852 1 80.25 412 CYS B N 1
ATOM 6662 C CA . CYS B 1 412 ? -16.094 24.516 12.711 1 80.25 412 CYS B CA 1
ATOM 6663 C C . CYS B 1 412 ? -17 24.891 13.875 1 80.25 412 CYS B C 1
ATOM 6665 O O . CYS B 1 412 ? -17.719 24.047 14.406 1 80.25 412 CYS B O 1
ATOM 6667 N N . GLN B 1 413 ? -16.672 25.906 14.469 1 68.44 413 GLN B N 1
ATOM 6668 C CA . GLN B 1 413 ? -17.516 26.391 15.555 1 68.44 413 GLN B CA 1
ATOM 6669 C C . GLN B 1 413 ? -18.922 26.703 15.07 1 68.44 413 GLN B C 1
ATOM 6671 O O . GLN B 1 413 ? -19.141 26.984 13.883 1 68.44 413 GLN B O 1
ATOM 6676 N N . GLN B 1 414 ? -19.891 26.438 15.953 1 62.44 414 GLN B N 1
ATOM 6677 C CA . GLN B 1 414 ? -21.328 26.5 15.656 1 62.44 414 GLN B CA 1
ATOM 6678 C C . GLN B 1 414 ? -21.672 27.797 14.922 1 62.44 414 GLN B C 1
ATOM 6680 O O . GLN B 1 414 ? -22.484 27.797 14 1 62.44 414 GLN B O 1
ATOM 6685 N N . SER B 1 415 ? -20.984 28.766 15.141 1 61.81 415 SER B N 1
ATOM 6686 C CA . SER B 1 415 ? -21.438 30.047 14.594 1 61.81 415 SER B CA 1
ATOM 6687 C C . SER B 1 415 ? -20.688 30.391 13.312 1 61.81 415 SER B C 1
ATOM 6689 O O . SER B 1 415 ? -21.016 31.359 12.633 1 61.81 415 SER B O 1
ATOM 6691 N N . SER B 1 416 ? -19.828 29.484 12.891 1 73.19 416 SER B N 1
ATOM 6692 C CA . SER B 1 416 ? -19.031 29.938 11.75 1 73.19 416 SER B CA 1
ATOM 6693 C C . SER B 1 416 ? -19.594 29.391 10.438 1 73.19 416 SER B C 1
ATOM 6695 O O . SER B 1 416 ? -19.219 28.312 9.992 1 73.19 416 SER B O 1
ATOM 6697 N N . GLY B 1 417 ? -20.516 30.062 9.82 1 78.88 417 GLY B N 1
ATOM 6698 C CA . GLY B 1 417 ? -21.078 29.719 8.531 1 78.88 417 GLY B CA 1
ATOM 6699 C C . GLY B 1 417 ? -20.047 29.641 7.418 1 78.88 417 GLY B C 1
ATOM 6700 O O . GLY B 1 417 ? -20.094 28.734 6.59 1 78.88 417 GLY B O 1
ATOM 6701 N N . THR B 1 418 ? -19.047 30.531 7.496 1 87.06 418 T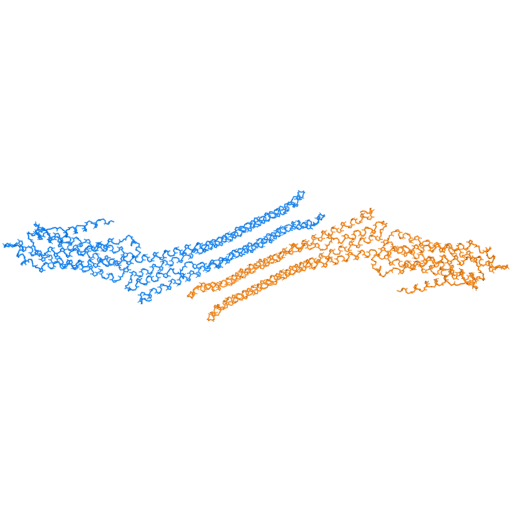HR B N 1
ATOM 6702 C CA . THR B 1 418 ? -18.031 30.609 6.449 1 87.06 418 THR B CA 1
ATOM 6703 C C . THR B 1 418 ? -17.109 29.391 6.508 1 87.06 418 THR B C 1
ATOM 6705 O O . THR B 1 418 ? -16.719 28.859 5.473 1 87.06 418 THR B O 1
ATOM 6708 N N . CYS B 1 419 ? -16.812 28.938 7.727 1 87.88 419 CYS B N 1
ATOM 6709 C CA . CYS B 1 419 ? -16.016 27.734 7.922 1 87.88 419 CYS B CA 1
ATOM 6710 C C . CYS B 1 419 ? -16.703 26.516 7.324 1 87.88 419 CYS B C 1
ATOM 6712 O O . CYS B 1 419 ? -16.094 25.75 6.578 1 87.88 419 CYS B O 1
ATOM 6714 N N . ASN B 1 420 ? -17.969 26.391 7.52 1 86.31 420 ASN B N 1
ATOM 6715 C CA . ASN B 1 420 ? -18.75 25.297 6.98 1 86.31 420 ASN B CA 1
ATOM 6716 C C . ASN B 1 420 ? -18.797 25.328 5.453 1 86.31 420 ASN B C 1
ATOM 6718 O O . ASN B 1 420 ? -18.625 24.297 4.801 1 86.31 420 ASN B O 1
ATOM 6722 N N . GLU B 1 421 ? -18.984 26.531 4.898 1 88.25 421 GLU B N 1
ATOM 6723 C CA . GLU B 1 421 ? -19.078 26.688 3.451 1 88.25 421 GLU B CA 1
ATOM 6724 C C . GLU B 1 421 ? -17.766 26.312 2.777 1 88.25 421 GLU B C 1
ATOM 6726 O O . GLU B 1 421 ? -17.75 25.781 1.67 1 88.25 421 GLU B O 1
ATOM 6731 N N . MET B 1 422 ? -16.672 26.547 3.424 1 90.69 422 MET B N 1
ATOM 6732 C CA . MET B 1 422 ? -15.367 26.203 2.865 1 90.69 422 MET B CA 1
ATOM 6733 C C . MET B 1 422 ? -15.219 24.688 2.709 1 90.69 422 MET B C 1
ATOM 6735 O O . MET B 1 422 ? -14.758 24.219 1.671 1 90.69 422 MET B O 1
ATOM 6739 N N . TYR B 1 423 ? -15.68 23.969 3.707 1 91.94 423 TYR B N 1
ATOM 6740 C CA . TYR B 1 423 ? -15.602 22.516 3.635 1 91.94 423 TYR B CA 1
ATOM 6741 C C . TYR B 1 423 ? -16.562 21.969 2.596 1 91.94 423 TYR B C 1
ATOM 6743 O O . TYR B 1 423 ? -16.203 21.125 1.78 1 91.94 423 TYR B O 1
ATOM 6751 N N . LEU B 1 424 ? -17.734 22.547 2.596 1 91.12 424 LEU B N 1
ATOM 6752 C CA . LEU B 1 424 ? -18.75 22.047 1.661 1 91.12 424 LEU B CA 1
ATOM 6753 C C . LEU B 1 424 ? -18.328 22.328 0.22 1 91.12 424 LEU B C 1
ATOM 6755 O O . LEU B 1 424 ? -18.594 21.516 -0.673 1 91.12 424 LEU B O 1
ATOM 6759 N N . SER B 1 425 ? -17.672 23.438 -0.045 1 92.12 425 SER B N 1
ATOM 6760 C CA . SER B 1 425 ? -17.234 23.812 -1.385 1 92.12 425 SER B CA 1
ATOM 6761 C C . SER B 1 425 ? -16.078 22.922 -1.853 1 92.12 425 SER B C 1
ATOM 6763 O O . SER B 1 425 ? -15.758 22.891 -3.043 1 92.12 425 SER B O 1
ATOM 6765 N N . SER B 1 426 ? -15.484 22.172 -0.925 1 94.44 426 SER B N 1
ATOM 6766 C CA . SER B 1 426 ? -14.328 21.359 -1.262 1 94.44 426 SER B CA 1
ATOM 6767 C C . SER B 1 426 ? -14.734 19.906 -1.537 1 94.44 426 SER B C 1
ATOM 6769 O O . SER B 1 426 ? -13.891 19.062 -1.817 1 94.44 426 SER B O 1
ATOM 6771 N N . LEU B 1 427 ? -16.016 19.609 -1.528 1 94.69 427 LEU B N 1
ATOM 6772 C CA . LEU B 1 427 ? -16.516 18.25 -1.678 1 94.69 427 LEU B CA 1
ATOM 6773 C C . LEU B 1 427 ? -16.109 17.672 -3.027 1 94.69 427 LEU B C 1
ATOM 6775 O O . LEU B 1 427 ? -15.656 16.531 -3.102 1 94.69 427 LEU B O 1
ATOM 6779 N N . GLU B 1 428 ? -16.25 18.453 -4.078 1 92.62 428 GLU B N 1
ATOM 6780 C CA . GLU B 1 428 ? -15.914 17.953 -5.41 1 92.62 428 GLU B CA 1
ATOM 6781 C C . GLU B 1 428 ? -14.445 17.562 -5.496 1 92.62 428 GLU B C 1
ATOM 6783 O O . GLU B 1 428 ? -14.117 16.5 -6.043 1 92.62 428 GLU B O 1
ATOM 6788 N N . ASN B 1 429 ? -13.578 18.359 -4.957 1 93.38 429 ASN B N 1
ATOM 6789 C CA . ASN B 1 429 ? -12.148 18.062 -4.957 1 93.38 429 ASN B CA 1
ATOM 6790 C C . ASN B 1 429 ? -11.836 16.797 -4.18 1 93.38 429 ASN B C 1
ATOM 6792 O O . ASN B 1 429 ? -11.016 15.984 -4.613 1 93.38 429 ASN B O 1
ATOM 6796 N N . PHE B 1 430 ? -12.5 16.578 -3.072 1 94.12 430 PHE B N 1
ATOM 6797 C CA . PHE B 1 430 ? -12.227 15.398 -2.252 1 94.12 430 PHE B CA 1
ATOM 6798 C C . PHE B 1 430 ? -12.797 14.141 -2.902 1 94.12 430 PHE B C 1
ATOM 6800 O O . PHE B 1 430 ? -12.234 13.055 -2.748 1 94.12 430 PHE B O 1
ATOM 6807 N N . ALA B 1 431 ? -13.883 14.344 -3.645 1 94.19 431 ALA B N 1
ATOM 6808 C CA . ALA B 1 431 ? -14.391 13.211 -4.41 1 94.19 431 ALA B CA 1
ATOM 6809 C C . ALA B 1 431 ? -13.375 12.758 -5.457 1 94.19 431 ALA B C 1
ATOM 6811 O O . ALA B 1 431 ? -13.133 11.555 -5.613 1 94.19 431 ALA B O 1
ATOM 6812 N N . GLU B 1 432 ? -12.781 13.688 -6.129 1 94.31 432 GLU B N 1
ATOM 6813 C CA . GLU B 1 432 ? -11.773 13.383 -7.141 1 94.31 432 GLU B CA 1
ATOM 6814 C C . GLU B 1 432 ? -10.547 12.727 -6.516 1 94.31 432 GLU B C 1
ATOM 6816 O O . GLU B 1 432 ? -9.984 11.789 -7.082 1 94.31 432 GLU B O 1
ATOM 6821 N N . GLN B 1 433 ? -10.195 13.203 -5.41 1 94.25 433 GLN B N 1
ATOM 6822 C CA . GLN B 1 433 ? -9.031 12.648 -4.734 1 94.25 433 GLN B CA 1
ATOM 6823 C C . GLN B 1 433 ? -9.289 11.219 -4.258 1 94.25 433 GLN B C 1
ATOM 6825 O O . GLN B 1 433 ? -8.453 10.336 -4.441 1 94.25 433 GLN B O 1
ATOM 6830 N N . ALA B 1 434 ? -10.422 11.039 -3.635 1 94.38 434 ALA B N 1
ATOM 6831 C CA . ALA B 1 434 ? -10.773 9.695 -3.182 1 94.38 434 ALA B CA 1
ATOM 6832 C C . ALA B 1 434 ? -10.852 8.727 -4.355 1 94.38 434 ALA B C 1
ATOM 6834 O O . ALA B 1 434 ? -10.352 7.602 -4.273 1 94.38 434 ALA B O 1
ATOM 6835 N N . SER B 1 435 ? -11.43 9.219 -5.438 1 94.81 435 SER B N 1
ATOM 6836 C CA . SER B 1 435 ? -11.5 8.398 -6.645 1 94.81 435 SER B CA 1
ATOM 6837 C C . SER B 1 435 ? -10.109 8.078 -7.18 1 94.81 435 SER B C 1
ATOM 6839 O O . SER B 1 435 ? -9.844 6.941 -7.586 1 94.81 435 SER B O 1
ATOM 6841 N N . GLY B 1 436 ? -9.312 9.086 -7.207 1 94.38 436 GLY B N 1
ATOM 6842 C CA . GLY B 1 436 ? -7.945 8.875 -7.641 1 94.38 436 GLY B CA 1
ATOM 6843 C C . GLY B 1 436 ? -7.195 7.867 -6.789 1 94.38 436 GLY B C 1
ATOM 6844 O O . GLY B 1 436 ? -6.438 7.047 -7.309 1 94.38 436 GLY B O 1
ATOM 6845 N N . GLN B 1 437 ? -7.41 7.848 -5.508 1 93.75 437 GLN B N 1
ATOM 6846 C CA . GLN B 1 437 ? -6.777 6.895 -4.602 1 93.75 437 GLN B CA 1
ATOM 6847 C C . GLN B 1 437 ? -7.254 5.469 -4.887 1 93.75 437 GLN B C 1
ATOM 6849 O O . GLN B 1 437 ? -6.445 4.543 -4.953 1 93.75 437 GLN B O 1
ATOM 6854 N N . MET B 1 438 ? -8.516 5.359 -5.062 1 94.88 438 MET B N 1
ATOM 6855 C CA . MET B 1 438 ? -9.07 4.035 -5.34 1 94.88 438 MET B CA 1
ATOM 6856 C C . MET B 1 438 ? -8.539 3.49 -6.66 1 94.88 438 MET B C 1
ATOM 6858 O O . MET B 1 438 ? -8.227 2.303 -6.766 1 94.88 438 MET B O 1
ATOM 6862 N N . ASN B 1 439 ? -8.367 4.34 -7.617 1 94.38 439 ASN B N 1
ATOM 6863 C CA . ASN B 1 439 ? -7.789 3.926 -8.898 1 94.38 439 ASN B CA 1
ATOM 6864 C C . ASN B 1 439 ? -6.34 3.479 -8.742 1 94.38 439 ASN B C 1
ATOM 6866 O O . ASN B 1 439 ? -5.914 2.51 -9.375 1 94.38 439 ASN B O 1
ATOM 6870 N N . ASN B 1 440 ? -5.664 4.148 -7.961 1 92.94 440 ASN B N 1
ATOM 6871 C CA . ASN B 1 440 ? -4.273 3.779 -7.727 1 92.94 440 ASN B CA 1
ATOM 6872 C C . ASN B 1 440 ? -4.164 2.42 -7.043 1 92.94 440 ASN B C 1
ATOM 6874 O O . ASN B 1 440 ? -3.289 1.619 -7.379 1 92.94 440 ASN B O 1
ATOM 6878 N N . ILE B 1 441 ? -5.043 2.213 -6.082 1 93.44 441 ILE B N 1
ATOM 6879 C CA . ILE B 1 441 ? -5.055 0.925 -5.395 1 93.44 441 ILE B CA 1
ATOM 6880 C C . ILE B 1 441 ? -5.34 -0.192 -6.395 1 93.44 441 ILE B C 1
ATOM 6882 O O . ILE B 1 441 ? -4.66 -1.219 -6.398 1 93.44 441 ILE B O 1
ATOM 6886 N N . ALA B 1 442 ? -6.301 0.059 -7.238 1 94.69 442 ALA B N 1
ATOM 6887 C CA . ALA B 1 442 ? -6.645 -0.929 -8.258 1 94.69 442 ALA B CA 1
ATOM 6888 C C . ALA B 1 442 ? -5.457 -1.2 -9.18 1 94.69 442 ALA B C 1
ATOM 6890 O O . ALA B 1 442 ? -5.203 -2.348 -9.547 1 94.69 442 ALA B O 1
ATOM 6891 N N . SER B 1 443 ? -4.762 -0.189 -9.531 1 93.06 443 SER B N 1
ATOM 6892 C CA . SER B 1 443 ? -3.594 -0.328 -10.391 1 93.06 443 SER B CA 1
ATOM 6893 C C . SER B 1 443 ? -2.504 -1.157 -9.719 1 93.06 443 SER B C 1
ATOM 6895 O O . SER B 1 443 ? -1.829 -1.953 -10.375 1 93.06 443 SER B O 1
ATOM 6897 N N . VAL B 1 444 ? -2.34 -0.976 -8.438 1 91.25 444 VAL B N 1
ATOM 6898 C CA . VAL B 1 444 ? -1.353 -1.746 -7.688 1 91.25 444 VAL B CA 1
ATOM 6899 C C . VAL B 1 444 ? -1.744 -3.223 -7.684 1 91.25 444 VAL B C 1
ATOM 6901 O O . VAL B 1 444 ? -0.905 -4.094 -7.922 1 91.25 444 VAL B O 1
ATOM 6904 N N . VAL B 1 445 ? -2.977 -3.502 -7.461 1 93.94 445 VAL B N 1
ATOM 6905 C CA . VAL B 1 445 ? -3.461 -4.879 -7.438 1 93.94 445 VAL B CA 1
ATOM 6906 C C . VAL B 1 445 ? -3.281 -5.512 -8.812 1 93.94 445 VAL B C 1
ATOM 6908 O O . VAL B 1 445 ? -2.807 -6.641 -8.93 1 93.94 445 VAL B O 1
ATOM 6911 N N . GLU B 1 446 ? -3.602 -4.785 -9.852 1 94.56 446 GLU B N 1
ATOM 6912 C CA . GLU B 1 446 ? -3.453 -5.27 -11.219 1 94.56 446 GLU B CA 1
ATOM 6913 C C . GLU B 1 446 ? -1.995 -5.586 -11.539 1 94.56 446 GLU B C 1
ATOM 6915 O O . GLU B 1 446 ? -1.692 -6.641 -12.109 1 94.56 446 GLU B O 1
ATOM 6920 N N . GLN B 1 447 ? -1.154 -4.715 -11.203 1 92.81 447 GLN B N 1
ATOM 6921 C CA . GLN B 1 447 ? 0.266 -4.914 -11.469 1 92.81 447 GLN B CA 1
ATOM 6922 C C . GLN B 1 447 ? 0.802 -6.133 -10.719 1 92.81 447 GLN B C 1
ATOM 6924 O O . GLN B 1 447 ? 1.54 -6.941 -11.289 1 92.81 447 GLN B O 1
ATOM 6929 N N . LEU B 1 448 ? 0.422 -6.289 -9.5 1 92.38 448 LEU B N 1
ATOM 6930 C CA . LEU B 1 448 ? 0.881 -7.426 -8.711 1 92.38 448 LEU B CA 1
ATOM 6931 C C . LEU B 1 448 ? 0.353 -8.734 -9.289 1 92.38 448 LEU B C 1
ATOM 6933 O O . LEU B 1 448 ? 1.089 -9.719 -9.375 1 92.38 448 LEU B O 1
ATOM 6937 N N . ALA B 1 449 ? -0.895 -8.656 -9.68 1 93.19 449 ALA B N 1
ATOM 6938 C CA . ALA B 1 449 ? -1.485 -9.844 -10.289 1 93.19 449 ALA B CA 1
ATOM 6939 C C . ALA B 1 449 ? -0.716 -10.258 -11.547 1 93.19 449 ALA B C 1
ATOM 6941 O O . ALA B 1 449 ? -0.443 -11.438 -11.75 1 93.19 449 ALA B O 1
ATOM 6942 N N . GLN B 1 450 ? -0.305 -9.344 -12.336 1 93.38 450 GLN B N 1
ATOM 6943 C CA . GLN B 1 450 ? 0.434 -9.617 -13.562 1 93.38 450 GLN B CA 1
ATOM 6944 C C . GLN B 1 450 ? 1.819 -10.18 -13.25 1 93.38 450 GLN B C 1
ATOM 6946 O O . GLN B 1 450 ? 2.266 -11.133 -13.891 1 93.38 450 GLN B O 1
ATOM 6951 N N . ILE B 1 451 ? 2.428 -9.602 -12.312 1 93.38 451 ILE B N 1
ATOM 6952 C CA . ILE B 1 451 ? 3.781 -10.016 -11.953 1 93.38 451 ILE B CA 1
ATOM 6953 C C . ILE B 1 451 ? 3.756 -11.445 -11.406 1 93.38 451 ILE B C 1
ATOM 6955 O O . ILE B 1 451 ? 4.582 -12.273 -11.789 1 93.38 451 ILE B O 1
ATOM 6959 N N . VAL B 1 452 ? 2.803 -11.727 -10.555 1 92.56 452 VAL B N 1
ATOM 6960 C CA . VAL B 1 452 ? 2.668 -13.062 -9.977 1 92.56 452 VAL B CA 1
ATOM 6961 C C . VAL B 1 452 ? 2.365 -14.078 -11.078 1 92.56 452 VAL B C 1
ATOM 6963 O O . VAL B 1 452 ? 2.908 -15.18 -11.07 1 92.56 452 VAL B O 1
ATOM 6966 N N . SER B 1 453 ? 1.522 -13.672 -12.023 1 93 453 SER B N 1
ATOM 6967 C CA . SER B 1 453 ? 1.211 -14.555 -13.141 1 93 453 SER B CA 1
ATOM 6968 C C . SER B 1 453 ? 2.467 -14.922 -13.93 1 93 453 SER B C 1
ATOM 6970 O O . SER B 1 453 ? 2.676 -16.078 -14.273 1 93 453 SER B O 1
ATOM 6972 N N . LYS B 1 454 ? 3.27 -13.984 -14.133 1 91.5 454 LYS B N 1
ATOM 6973 C CA . LYS B 1 454 ? 4.488 -14.219 -14.898 1 91.5 454 LYS B CA 1
ATOM 6974 C C . LYS B 1 454 ? 5.473 -15.086 -14.125 1 91.5 454 LYS B C 1
ATOM 6976 O O . LYS B 1 454 ? 6.129 -15.961 -14.703 1 91.5 454 LYS B O 1
ATOM 6981 N N . ARG B 1 455 ? 5.559 -14.844 -12.844 1 91.31 455 ARG B N 1
ATOM 6982 C CA . ARG B 1 455 ? 6.426 -15.672 -12.016 1 91.31 455 ARG B CA 1
ATOM 6983 C C . ARG B 1 455 ? 5.941 -17.125 -11.992 1 91.31 455 ARG B C 1
ATOM 6985 O O . ARG B 1 455 ? 6.742 -18.047 -12.109 1 91.31 455 ARG B O 1
ATOM 6992 N N . MET B 1 456 ? 4.664 -17.234 -11.93 1 91.12 456 MET B N 1
ATOM 6993 C CA . MET B 1 456 ? 4.07 -18.562 -11.883 1 91.12 456 MET B CA 1
ATOM 6994 C C . MET B 1 456 ? 4.277 -19.297 -13.203 1 91.12 456 MET B C 1
ATOM 6996 O O . MET B 1 456 ? 4.605 -20.484 -13.211 1 91.12 456 MET B O 1
ATOM 7000 N N . GLU B 1 457 ? 4.109 -18.625 -14.242 1 93.75 457 GLU B N 1
ATOM 7001 C CA . GLU B 1 457 ? 4.297 -19.219 -15.57 1 93.75 457 GLU B CA 1
ATOM 7002 C C . GLU B 1 457 ? 5.738 -19.688 -15.766 1 93.75 457 GLU B C 1
ATOM 7004 O O . GLU B 1 457 ? 5.98 -20.812 -16.203 1 93.75 457 GLU B O 1
ATOM 7009 N N . LEU B 1 458 ? 6.617 -18.844 -15.445 1 94.12 458 LEU B N 1
ATOM 7010 C CA . LEU B 1 458 ? 8.023 -19.172 -15.594 1 94.12 458 LEU B CA 1
ATOM 7011 C C . LEU B 1 458 ? 8.398 -20.375 -14.727 1 94.12 458 LEU B C 1
ATOM 7013 O O . LEU B 1 458 ? 9.062 -21.297 -15.188 1 94.12 458 LEU B O 1
ATOM 7017 N N . CYS B 1 459 ? 7.961 -20.359 -13.461 1 93.31 459 CYS B N 1
ATOM 7018 C CA . CYS B 1 459 ? 8.25 -21.453 -12.531 1 93.31 459 CYS B CA 1
ATOM 7019 C C . CYS B 1 459 ? 7.691 -22.766 -13.039 1 93.31 459 CYS B C 1
ATOM 7021 O O . CYS B 1 459 ? 8.383 -23.797 -13.031 1 93.31 459 CYS B O 1
ATOM 7023 N N . ALA B 1 460 ? 6.453 -22.703 -13.516 1 94 460 ALA B N 1
ATOM 7024 C CA . ALA B 1 460 ? 5.789 -23.906 -14 1 94 460 ALA B CA 1
ATOM 7025 C C . ALA B 1 460 ? 6.5 -24.469 -15.227 1 94 460 ALA B C 1
ATOM 7027 O O . ALA B 1 460 ? 6.781 -25.672 -15.289 1 94 460 ALA B O 1
ATOM 7028 N N . LEU B 1 461 ? 6.82 -23.641 -16.141 1 94.69 461 LEU B N 1
ATOM 7029 C CA . LEU B 1 461 ? 7.48 -24.062 -17.375 1 94.69 461 LEU B CA 1
ATOM 7030 C C . LEU B 1 461 ? 8.875 -24.609 -17.078 1 94.69 461 LEU B C 1
ATOM 7032 O O . LEU B 1 461 ? 9.242 -25.656 -17.594 1 94.69 461 LEU B O 1
ATOM 7036 N N . ALA B 1 462 ? 9.594 -23.859 -16.281 1 93.12 462 ALA B N 1
ATOM 7037 C CA . ALA B 1 462 ? 10.945 -24.297 -15.953 1 93.12 462 ALA B CA 1
ATOM 7038 C C . ALA B 1 462 ? 10.938 -25.641 -15.242 1 93.12 462 ALA B C 1
ATOM 7040 O O . ALA B 1 462 ? 11.766 -26.516 -15.531 1 93.12 462 ALA B O 1
ATOM 7041 N N . THR B 1 463 ? 10.031 -25.812 -14.312 1 92.19 463 THR B N 1
ATOM 7042 C CA . THR B 1 463 ? 9.906 -27.062 -13.578 1 92.19 463 THR B CA 1
ATOM 7043 C C . THR B 1 463 ? 9.594 -28.219 -14.523 1 92.19 463 THR B C 1
ATOM 7045 O O . THR B 1 463 ? 10.195 -29.281 -14.43 1 92.19 463 THR B O 1
ATOM 7048 N N . THR B 1 464 ? 8.703 -27.969 -15.461 1 94.69 464 THR B N 1
ATOM 7049 C CA . THR B 1 464 ? 8.32 -29 -16.422 1 94.69 464 THR B CA 1
ATOM 7050 C C . THR B 1 464 ? 9.5 -29.391 -17.297 1 94.69 464 THR B C 1
ATOM 7052 O O . THR B 1 464 ? 9.742 -30.578 -17.531 1 94.69 464 THR B O 1
ATOM 7055 N N . ILE B 1 465 ? 10.203 -28.438 -17.734 1 93.25 465 ILE B N 1
ATOM 7056 C CA . ILE B 1 465 ? 11.375 -28.703 -18.562 1 93.25 465 ILE B CA 1
ATOM 7057 C C . ILE B 1 465 ? 12.391 -29.516 -17.766 1 93.25 465 ILE B C 1
ATOM 7059 O O . ILE B 1 465 ? 12.953 -30.484 -18.281 1 93.25 465 ILE B O 1
ATOM 7063 N N . GLY B 1 466 ? 12.594 -29.125 -16.516 1 90.94 466 GLY B N 1
ATOM 7064 C CA . GLY B 1 466 ? 13.5 -29.891 -15.656 1 90.94 466 GLY B CA 1
ATOM 7065 C C . GLY B 1 466 ? 13.078 -31.328 -15.469 1 90.94 466 GLY B C 1
ATOM 7066 O O . GLY B 1 466 ? 13.906 -32.25 -15.516 1 90.94 466 GLY B O 1
ATOM 7067 N N . ILE B 1 467 ? 11.844 -31.531 -15.281 1 93.31 467 ILE B N 1
ATOM 7068 C CA . ILE B 1 467 ? 11.305 -32.875 -15.141 1 93.31 467 ILE B CA 1
ATOM 7069 C C . ILE B 1 467 ? 11.5 -33.656 -16.438 1 93.31 467 ILE B C 1
ATOM 7071 O O . ILE B 1 467 ? 11.891 -34.844 -16.406 1 93.31 467 ILE B O 1
ATOM 7075 N N . GLY B 1 468 ? 11.242 -33.031 -17.594 1 94 468 GLY B N 1
ATOM 7076 C CA . GLY B 1 468 ? 11.484 -33.656 -18.875 1 94 468 GLY B CA 1
ATOM 7077 C C . GLY B 1 468 ? 12.906 -34.125 -19.062 1 94 468 GLY B C 1
ATOM 7078 O O . GLY B 1 468 ? 13.141 -35.25 -19.531 1 94 468 GLY B O 1
ATOM 7079 N N . GLU B 1 469 ? 13.836 -33.344 -18.594 1 92.38 469 GLU B N 1
ATOM 7080 C CA . GLU B 1 469 ? 15.242 -33.719 -18.688 1 92.38 469 GLU B CA 1
ATOM 7081 C C . GLU B 1 469 ? 15.555 -34.938 -17.812 1 92.38 469 GLU B C 1
ATOM 7083 O O . GLU B 1 469 ? 16.328 -35.812 -18.188 1 92.38 469 GLU B O 1
ATOM 7088 N N . ASN B 1 470 ? 14.945 -35 -16.672 1 92.88 470 ASN B N 1
ATOM 7089 C CA . ASN B 1 470 ? 15.141 -36.156 -15.781 1 92.88 470 ASN B CA 1
ATOM 7090 C C . ASN B 1 470 ? 14.547 -37.406 -16.375 1 92.88 470 ASN B C 1
ATOM 7092 O O . ASN B 1 470 ? 15.125 -38.5 -16.219 1 92.88 470 ASN B O 1
ATOM 7096 N N . ILE B 1 471 ? 13.414 -37.219 -16.984 1 95.62 471 ILE B N 1
ATOM 7097 C CA . ILE B 1 471 ? 12.789 -38.375 -17.625 1 95.62 471 ILE B CA 1
ATOM 7098 C C . ILE B 1 471 ? 13.688 -38.906 -18.75 1 95.62 471 ILE B C 1
ATOM 7100 O O . ILE B 1 471 ? 13.883 -40.094 -18.891 1 95.62 471 ILE B O 1
ATOM 7104 N N . GLU B 1 472 ? 14.266 -38.031 -19.531 1 94.12 472 GLU B N 1
ATOM 7105 C CA . GLU B 1 472 ? 15.211 -38.406 -20.578 1 94.12 472 GLU B CA 1
ATOM 7106 C C . GLU B 1 472 ? 16.422 -39.125 -19.984 1 94.12 472 GLU B C 1
ATOM 7108 O O . GLU B 1 472 ? 16.906 -40.094 -20.547 1 94.12 472 GLU B O 1
ATOM 7113 N N . PHE B 1 473 ? 16.859 -38.594 -18.859 1 93.94 473 PHE B N 1
ATOM 7114 C CA . PHE B 1 473 ? 18 -39.219 -18.188 1 93.94 473 PHE B CA 1
ATOM 7115 C C . PHE B 1 473 ? 17.672 -40.625 -17.766 1 93.94 473 PHE B C 1
ATOM 7117 O O . PHE B 1 473 ? 18.5 -41.531 -17.922 1 93.94 473 PHE B O 1
ATOM 7124 N N . ILE B 1 474 ? 16.516 -40.844 -17.266 1 95.44 474 ILE B N 1
ATOM 7125 C CA . ILE B 1 474 ? 16.078 -42.188 -16.875 1 95.44 474 ILE B CA 1
ATOM 7126 C C . ILE B 1 474 ? 16.047 -43.094 -18.109 1 95.44 474 ILE B C 1
ATOM 7128 O O . ILE B 1 474 ? 16.484 -44.25 -18.047 1 95.44 474 ILE B O 1
ATOM 7132 N N . GLY B 1 475 ? 15.492 -42.562 -19.266 1 95.56 475 GLY B N 1
ATOM 7133 C CA . GLY B 1 475 ? 15.484 -43.344 -20.516 1 95.56 475 GLY B CA 1
ATOM 7134 C C . GLY B 1 475 ? 16.875 -43.75 -20.969 1 95.56 475 GLY B C 1
ATOM 7135 O O . GLY B 1 475 ? 17.078 -44.906 -21.344 1 95.56 475 GLY B O 1
ATOM 7136 N N . ASN B 1 476 ? 17.844 -42.875 -20.828 1 95 476 ASN B N 1
ATOM 7137 C CA . ASN B 1 476 ? 19.219 -43.156 -21.234 1 95 476 ASN B CA 1
ATOM 7138 C C . ASN B 1 476 ? 19.844 -44.219 -20.328 1 95 476 ASN B C 1
ATOM 7140 O O . ASN B 1 476 ? 20.562 -45.125 -20.812 1 95 476 ASN B O 1
ATOM 7144 N N . LYS B 1 477 ? 19.547 -44.094 -19.094 1 95.94 477 LYS B N 1
ATOM 7145 C CA . LYS B 1 477 ? 20.078 -45.094 -18.172 1 95.94 477 LYS B CA 1
ATOM 7146 C C . LYS B 1 477 ? 19.453 -46.469 -18.422 1 95.94 477 LYS B C 1
ATOM 7148 O O . LYS B 1 477 ? 20.109 -47.469 -18.25 1 95.94 477 LYS B O 1
ATOM 7153 N N . PHE B 1 478 ? 18.234 -46.469 -18.781 1 96.75 478 PHE B N 1
ATOM 7154 C CA . PHE B 1 478 ? 17.562 -47.719 -19.125 1 96.75 478 PHE B CA 1
ATOM 7155 C C . PHE B 1 478 ? 18.234 -48.375 -20.328 1 96.75 478 PHE B C 1
ATOM 7157 O O . PHE B 1 478 ? 18.516 -49.594 -20.297 1 96.75 478 PHE B O 1
ATOM 7164 N N . ASP B 1 479 ? 18.594 -47.656 -21.328 1 95.25 479 ASP B N 1
ATOM 7165 C CA . ASP B 1 479 ? 19.266 -48.188 -22.5 1 95.25 479 ASP B CA 1
ATOM 7166 C C . ASP B 1 479 ? 20.609 -48.781 -22.125 1 95.25 479 ASP B C 1
ATOM 7168 O O . ASP B 1 479 ? 20.953 -49.875 -22.609 1 95.25 479 ASP B O 1
ATOM 7172 N N . ALA B 1 480 ? 21.266 -48.094 -21.25 1 95.62 480 ALA B N 1
ATOM 7173 C CA . ALA B 1 480 ? 22.547 -48.625 -20.781 1 95.62 480 ALA B CA 1
ATOM 7174 C C . ALA B 1 480 ? 22.359 -49.875 -19.969 1 95.62 480 ALA B C 1
ATOM 7176 O O . ALA B 1 480 ? 23.172 -50.812 -20.062 1 95.62 480 ALA B O 1
ATOM 7177 N N . CYS B 1 481 ? 21.328 -49.938 -19.172 1 96.56 481 CYS B N 1
ATOM 7178 C CA . CYS B 1 481 ? 21.031 -51.094 -18.344 1 96.56 481 CYS B CA 1
ATOM 7179 C C . CYS B 1 481 ? 20.75 -52.312 -19.203 1 96.56 481 CYS B C 1
ATOM 7181 O O . CYS B 1 481 ? 21.172 -53.438 -18.859 1 96.56 481 CYS B O 1
ATOM 7183 N N . LEU B 1 482 ? 20.094 -52.125 -20.328 1 94.19 482 LEU B N 1
ATOM 7184 C CA . LEU B 1 482 ? 19.781 -53.25 -21.219 1 94.19 482 LEU B CA 1
ATOM 7185 C C . LEU B 1 482 ? 21.062 -53.844 -21.797 1 94.19 482 LEU B C 1
ATOM 7187 O O . LEU B 1 482 ? 21.156 -55.062 -21.969 1 94.19 482 LEU B O 1
ATOM 7191 N N . MET B 1 483 ? 22 -53 -21.969 1 92.06 483 MET B N 1
ATOM 7192 C CA . MET B 1 483 ? 23.25 -53.438 -22.594 1 92.06 483 MET B CA 1
ATOM 7193 C C . MET B 1 483 ? 24.188 -54.031 -21.547 1 92.06 483 MET B C 1
ATOM 7195 O O . MET B 1 483 ? 24.812 -55.062 -21.797 1 92.06 483 MET B O 1
ATOM 7199 N N . THR B 1 484 ? 24.281 -53.406 -20.344 1 91.56 484 THR B N 1
ATOM 7200 C CA . THR B 1 484 ? 25.344 -53.781 -19.422 1 91.56 484 THR B CA 1
ATOM 7201 C C . THR B 1 484 ? 24.75 -54.375 -18.141 1 91.56 484 THR B C 1
ATOM 7203 O O . THR B 1 484 ? 25.469 -55 -17.359 1 91.56 484 THR B O 1
ATOM 7206 N N . GLY B 1 485 ? 23.531 -54.25 -17.984 1 89 485 GLY B N 1
ATOM 7207 C CA . GLY B 1 485 ? 22.906 -54.719 -16.734 1 89 485 GLY B CA 1
ATOM 7208 C C . GLY B 1 485 ? 23.016 -53.688 -15.617 1 89 485 GLY B C 1
ATOM 7209 O O . GLY B 1 485 ? 22.484 -53.875 -14.523 1 89 485 GLY B O 1
ATOM 7210 N N . GLN B 1 486 ? 23.812 -52.531 -15.945 1 80.44 486 GLN B N 1
ATOM 7211 C CA . GLN B 1 486 ? 23.984 -51.469 -14.953 1 80.44 486 GLN B CA 1
ATOM 7212 C C . GLN B 1 486 ? 23.406 -50.156 -15.445 1 80.44 486 GLN B C 1
ATOM 7214 O O . GLN B 1 486 ? 23.531 -49.812 -16.625 1 80.44 486 GLN B O 1
#